Protein 6S0E (pdb70)

Foldseek 3Di:
DLFEEEEDEQFVVLLVCQPDLDDLVNLLCQLVLLFPFSHQEYAYEQAALAGLADDPLFHHLCVLPDLVDDLCHQLNVLDDSVVSVRSVSRNNSSVSCVVVVHGSLQSNCVSCVVSNHAYEYEYLLWAQPPVVRLSHSRHTVVLSVCQVQAQAPPDPPDSNRSTGALLDPVSLVSRVSVLLVCLVPHDGLEYEHECPSPLAHHHAPCLQVLLVSVLVSLQVSLVSVVVSCVVSVHHYAYEYEAEQACQQRSLSNHPVLSCLQVLSHQEYEHAFNEQFFALDGQLLVVCVSNPPSNRQYEYEGHFFHFAENPDPDGAGDDLQALLQSLLQNVLSPRSYYYYYQCRQDDSHHPPNVCSSVSRRASSDNVSSAQAKHKFKHHAGPGGRVVGDGDRPPWDKAAAPGKDKDKTWRADQADPDWKKWKWFWDPADDDQPQKQKAKLRHTWGWPAFDPDDPPDDPGTITITTYDSVSDDHTIIMIMMHGNHIIITRITMMIGRD/DLFEEEEDEQQVVLLVCFPDLDDLVNLLVQLVLLFPASAQEYAYEQAALAGLAPDPQFHHLCVQPPLVDDLCHQLNVQDDSVVSVSSVSRNNSSVSCVVVVHGSLQSNCVSCVVRNHQYEHEYLLWAQPPVVRLSHSRHTPVLSVCQVQAQADPDDPDSNSSTGALVDPVSLVSSVSVLLRCLVPHPGQEYEHECVSPLAHHHAPCLQVLLVSVLVSLQVSLVSVVVSCVVNVHHYFYEYEAAQACVQRSLRSHPPLSCQQVVSGQEYEHFFNEQAFALDGQLLVVCVSNPPSNHQYEYEGHFFHFAFNPAPDGAGDDLQALLQSLLQNVLSPHSYYYYDQCGQDDSHHPVSVCSSVSSRASGDNVRSAQAKHKFKHHAGPGGRVPGDGDRPPFDKAAAPGKDKDKTWRADQADPDWKKKKWFWDDADDDQVQKFKAKLRHTWGWDAFDPDDPVDGPTTITITTYDSVSTDHTIIMIMMHGNHIIITRIIMMIGHD

Radius of gyration: 30.63 Å; Cα contacts (8 Å, |Δi|>4): 2342; chains: 2; bounding box: 61×68×106 Å

B-factor: mean 22.43, std 7.05, range [0.51, 52.69]

Sequence (992 aa):
IPGISLNEDNSHYFYTRAGRRLSAEEVDSWVDQYAGTQVKELMLCPNCMRTSYASQVWDPIWRGYDPAGPDDQPLLASLPPEERVAARGWIHTAWQLHQDGIDIYARWIRRCRQRGISPWISMRMNDVHYVNDERCFLHSEFWRENPQLRRVPYRFAEWTDRAFDYGRAEVREHHLKLIRELAARYDFDGLELDWMRFGFHFRPGYEAEGAEILTAFTAEVRRLLDDWEKRRGHKIHLGARIPSRPATALGLGMDAVTWARRRGLVDMLVITPFWASAETDMPVEIWRQLLEGTGVTLAAGLEVLLRPYPDSPLFQTNSLETVRGAAASLLDRGAQRIYLFNYMDSQTAMEDLENYPTLLREIGSLETLAGKPRRHVLTFADTWAPGEPRAIPLPATCRPGEWRAFRLHTGPKPEPGEVIAALGIEGGAIGPETLEVRVNGELCAFLGLVDLSKPRPDFPVYGFSVPLAAMRRGYNLIEVTARQELRFGWAEFLIRPIPGISLNEDNSHYFYTRAGRRLSAEEEVDSWVDQYAGTQVKELMLCPNCMRTSYASQVWDPIWRGYDPAGPDDQPLLASLPPEERVAARGWIHTAWQLHQDGIDIYARWIRRCRQRGISPWISMRMNDVHYVNDERCFLHSEFWRENPQLRRVPYRFAEWTDRAFDYGRAEVREHHLKLIRELAARYDFDGLELDWMRFGFHFRPGYEAEGAEILTAFTAEVRRLLDDWEKRRGHKIHLGARIPSRPATALGLGMDAVTWARRGLVDMLVITPFWASAETDMPVEIWRQLLEGTGVTLAAGLEVLLRPYPDSPLFQTNSLETVRGAAASLLDRGAQRIYLFNYMDSQTAMEDLENYPTLLREIGSLETLAGKPRRHVLTFADTWAPGEPRAIPLPATCRPGEWRAFRLHTGPKPEPGEVIAALGIEGGAIGPETLEVRVNGELCAFLGLVDLSKPRPDFPVYGFSVPLAAMRRGYNLIEVTARQELRFGWAEFLIRP

Structure (mmCIF, N/CA/C/O backbone):
data_6S0E
#
_entry.id   6S0E
#
_cell.length_a   63.418
_cell.length_b   78.756
_cell.length_c   112.820
_cell.angle_alpha   90.000
_cell.angle_beta   94.960
_cell.angle_gamma   90.000
#
_symmetry.space_group_name_H-M   'P 1 21 1'
#
loop_
_entity.id
_entity.type
_entity.pdbx_description
1 polymer 'exosialidase from uncultured bacterium pG7'
2 non-polymer GLYCEROL
3 non-polymer 'ACETATE ION'
4 non-polymer 'TETRAETHYLENE GLYCOL'
5 non-polymer '2-DEOXY-2,3-DEHYDRO-N-ACETYL-NEURAMINIC ACID'
6 non-polymer 2-AMINO-2-HYDROXYMETHYL-PROPANE-1,3-DIOL
7 water water
#
loop_
_atom_site.group_PDB
_atom_site.id
_atom_site.type_symbol
_atom_site.label_atom_id
_atom_site.label_alt_id
_atom_site.label_comp_id
_atom_site.label_asym_id
_atom_site.label_entity_id
_atom_site.label_seq_id
_atom_site.pdbx_PDB_ins_code
_atom_site.Cartn_x
_atom_site.Cartn_y
_atom_site.Cartn_z
_atom_site.occupancy
_atom_site.B_iso_or_equiv
_atom_site.auth_seq_id
_atom_site.auth_comp_id
_atom_site.auth_asym_id
_atom_site.auth_atom_id
_atom_site.pdbx_PDB_model_num
ATOM 1 N N . ILE A 1 6 ? 29.015 -38.821 42.136 1.00 32.89 6 ILE A N 1
ATOM 2 C CA . ILE A 1 6 ? 27.587 -38.584 41.761 1.00 31.53 6 ILE A CA 1
ATOM 3 C C . ILE A 1 6 ? 27.172 -37.190 42.230 1.00 30.29 6 ILE A C 1
ATOM 4 O O . ILE A 1 6 ? 27.589 -36.729 43.283 1.00 31.41 6 ILE A O 1
ATOM 9 N N . PRO A 1 7 ? 26.334 -36.460 41.475 1.00 28.40 7 PRO A N 1
ATOM 10 C CA . PRO A 1 7 ? 25.840 -35.170 41.940 1.00 27.06 7 PRO A CA 1
ATOM 11 C C . PRO A 1 7 ? 25.244 -35.158 43.363 1.00 26.10 7 PRO A C 1
ATOM 12 O O . 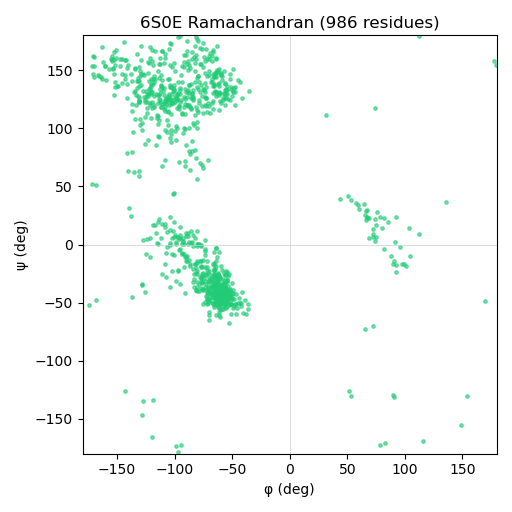PRO A 1 7 ? 25.558 -34.256 44.070 1.00 25.84 7 PRO A O 1
ATOM 16 N N . GLY A 1 8 ? 24.409 -36.139 43.728 1.00 25.81 8 GLY A N 1
ATOM 17 C CA . GLY A 1 8 ? 23.857 -36.330 45.087 1.00 25.15 8 GLY A CA 1
ATOM 18 C C . GLY A 1 8 ? 22.698 -35.384 45.404 1.00 23.58 8 GLY A C 1
ATOM 19 O O . GLY A 1 8 ? 22.235 -34.648 44.508 1.00 22.70 8 GLY A O 1
ATOM 20 N N . ILE A 1 9 ? 22.245 -35.383 46.657 1.00 22.96 9 ILE A N 1
ATOM 21 C CA . ILE A 1 9 ? 21.087 -34.572 47.119 1.00 21.62 9 ILE A CA 1
ATOM 22 C C . ILE A 1 9 ? 21.556 -33.554 48.170 1.00 21.69 9 ILE A C 1
ATOM 23 O O . ILE A 1 9 ? 22.504 -33.827 49.002 1.00 22.95 9 ILE A O 1
ATOM 28 N N . SER A 1 10 ? 20.964 -32.368 48.104 1.00 20.78 10 SER A N 1
ATOM 29 C CA . SER A 1 10 ? 20.919 -31.364 49.188 1.00 20.33 10 SER A CA 1
ATOM 30 C C . SER A 1 10 ? 19.486 -31.385 49.725 1.00 19.41 10 SER A C 1
ATOM 31 O O . SER A 1 10 ? 18.551 -31.276 48.914 1.00 18.83 10 SER A O 1
ATOM 34 N N . LEU A 1 11 ? 19.282 -31.578 51.027 1.00 19.29 11 LEU A N 1
ATOM 35 C CA . LEU A 1 11 ? 17.897 -31.673 51.559 1.00 18.66 11 LEU A CA 1
ATOM 36 C C . LEU A 1 11 ? 17.696 -30.611 52.634 1.00 17.64 11 LEU A C 1
ATOM 37 O O . LEU A 1 11 ? 18.537 -30.553 53.510 1.00 18.73 11 LEU A O 1
ATOM 42 N N . ASN A 1 12 ? 16.640 -29.802 52.506 1.00 16.26 12 ASN A N 1
ATOM 43 C CA . ASN A 1 12 ? 16.283 -28.659 53.380 1.00 15.57 12 ASN A CA 1
ATOM 44 C C . ASN A 1 12 ? 15.262 -29.113 54.431 1.00 15.34 12 ASN A C 1
ATOM 45 O O . ASN A 1 12 ? 14.156 -29.499 54.056 1.00 15.88 12 ASN A O 1
ATOM 50 N N . GLU A 1 13 ? 15.645 -29.053 55.707 1.00 15.13 13 GLU A N 1
ATOM 51 C CA . GLU A 1 13 ? 14.751 -29.137 56.881 1.00 14.61 13 GLU A CA 1
ATOM 52 C C . GLU A 1 13 ? 14.310 -27.705 57.267 1.00 13.78 13 GLU A C 1
ATOM 53 O O . GLU A 1 13 ? 15.181 -26.957 57.697 1.00 13.64 13 GLU A O 1
ATOM 59 N N . ASP A 1 14 ? 13.000 -27.420 57.261 1.00 12.86 14 ASP A N 1
ATOM 60 C CA . ASP A 1 14 ? 12.421 -26.088 57.561 1.00 12.66 14 ASP A CA 1
ATOM 61 C C . ASP A 1 14 ? 12.440 -25.774 59.082 1.00 12.66 14 ASP A C 1
ATOM 62 O O . ASP A 1 14 ? 12.846 -26.605 59.881 1.00 13.18 14 ASP A O 1
ATOM 67 N N . ASN A 1 15 ? 12.075 -24.549 59.418 1.00 12.29 15 ASN A N 1
ATOM 68 C CA . ASN A 1 15 ? 12.265 -23.876 60.741 1.00 12.39 15 ASN A CA 1
ATOM 69 C C . ASN A 1 15 ? 11.276 -24.402 61.781 1.00 12.55 15 ASN A C 1
ATOM 70 O O . ASN A 1 15 ? 11.440 -24.038 62.955 1.00 12.74 15 ASN A O 1
ATOM 75 N N . SER A 1 16 ? 10.232 -25.140 61.366 1.00 12.34 16 SER A N 1
ATOM 76 C CA . SER A 1 16 ? 9.002 -25.414 62.158 1.00 12.61 16 SER A CA 1
ATOM 77 C C . SER A 1 16 ? 8.633 -26.913 62.253 1.00 12.86 16 SER A C 1
ATOM 78 O O . SER A 1 16 ? 8.114 -27.314 63.312 1.00 13.12 16 SER A O 1
ATOM 81 N N . HIS A 1 17 ? 8.881 -27.685 61.192 1.00 12.55 17 HIS A N 1
ATOM 82 C CA . HIS A 1 17 ? 8.458 -29.098 60.964 1.00 13.16 17 HIS A CA 1
ATOM 83 C C . HIS A 1 17 ? 8.766 -30.039 62.131 1.00 13.96 17 HIS A C 1
ATOM 84 O O . HIS A 1 17 ? 7.878 -30.830 62.520 1.00 14.00 17 HIS A O 1
ATOM 91 N N . TYR A 1 18 ? 10.027 -30.074 62.555 1.00 14.65 18 TYR A N 1
ATOM 92 C CA . TYR A 1 18 ? 10.500 -31.030 63.587 1.00 15.51 18 TYR A CA 1
ATOM 93 C C . TYR A 1 18 ? 9.741 -30.764 64.907 1.00 16.14 18 TYR A C 1
ATOM 94 O O . TYR A 1 18 ? 9.217 -31.694 65.562 1.00 16.77 18 TYR A O 1
ATOM 103 N N . PHE A 1 19 ? 9.568 -29.491 65.244 1.00 16.00 19 PHE A N 1
ATOM 104 C CA . PHE A 1 19 ? 8.901 -29.015 66.490 1.00 16.77 19 PHE A CA 1
ATOM 105 C C . PHE A 1 19 ? 7.398 -29.297 66.402 1.00 17.17 19 PHE A C 1
ATOM 106 O O . PHE A 1 19 ? 6.848 -29.784 67.395 1.00 17.93 19 PHE A O 1
ATOM 114 N N . TYR A 1 20 ? 6.762 -29.084 65.247 1.00 16.90 20 TYR A N 1
ATOM 115 C CA . TYR A 1 20 ? 5.347 -29.484 65.031 1.00 17.63 20 TYR A CA 1
ATOM 116 C C . TYR A 1 20 ? 5.150 -31.004 65.208 1.00 18.37 20 TYR A C 1
ATOM 117 O O . TYR A 1 20 ? 4.292 -31.451 66.022 1.00 19.79 20 TYR A O 1
ATOM 126 N N . THR A 1 21 ? 5.989 -31.803 64.564 1.00 18.42 21 THR A N 1
ATOM 127 C CA . THR A 1 21 ? 5.708 -33.245 64.348 1.00 18.77 21 THR A CA 1
ATOM 128 C C . THR A 1 21 ? 6.053 -34.043 65.599 1.00 19.80 21 THR A C 1
ATOM 129 O O . THR A 1 21 ? 5.380 -35.066 65.805 1.00 20.48 21 THR A O 1
ATOM 133 N N . ARG A 1 22 ? 7.061 -33.629 66.367 1.00 19.74 22 ARG A N 1
ATOM 134 C CA . ARG A 1 22 ? 7.494 -34.328 67.612 1.00 20.67 22 ARG A CA 1
ATOM 135 C C . ARG A 1 22 ? 6.834 -33.679 68.840 1.00 20.95 22 ARG A C 1
ATOM 136 O O . ARG A 1 22 ? 7.183 -34.105 69.977 1.00 21.34 22 ARG A O 1
ATOM 144 N N . ALA A 1 23 ? 5.911 -32.714 68.659 1.00 20.47 23 ALA A N 1
ATOM 145 C CA . ALA A 1 23 ? 5.175 -32.077 69.775 1.00 21.11 23 ALA A CA 1
ATOM 146 C C . ALA A 1 23 ? 4.592 -33.150 70.709 1.00 22.66 23 ALA A C 1
ATOM 147 O O . ALA A 1 23 ? 3.976 -34.100 70.209 1.00 22.72 23 ALA A O 1
ATOM 149 N N . GLY A 1 24 ? 4.814 -32.994 72.017 1.00 23.69 24 GLY A N 1
ATOM 150 C CA . GLY A 1 24 ? 4.193 -33.822 73.060 1.00 26.07 24 GLY A CA 1
ATOM 151 C C . GLY A 1 24 ? 5.087 -34.948 73.523 1.00 28.03 24 GLY A C 1
ATOM 152 O O . GLY A 1 24 ? 4.795 -35.566 74.550 1.00 28.71 24 GLY A O 1
ATOM 153 N N . ARG A 1 25 ? 6.104 -35.255 72.742 1.00 29.74 25 ARG A N 1
ATOM 154 C CA . ARG A 1 25 ? 7.255 -36.064 73.175 1.00 32.54 25 ARG A CA 1
ATOM 155 C C . ARG A 1 25 ? 8.117 -35.087 73.974 1.00 32.66 25 ARG A C 1
ATOM 156 O O . ARG A 1 25 ? 8.135 -33.864 73.615 1.00 33.59 25 ARG A O 1
ATOM 164 N N . ARG A 1 26 ? 8.682 -35.556 75.077 1.00 33.11 26 ARG A N 1
ATOM 165 C CA . ARG A 1 26 ? 9.792 -34.892 75.810 1.00 33.18 26 ARG A CA 1
ATOM 166 C C . ARG A 1 26 ? 11.063 -35.408 75.133 1.00 32.64 26 ARG A C 1
ATOM 167 O O . ARG A 1 26 ? 11.340 -36.588 75.260 1.00 33.70 26 ARG A O 1
ATOM 175 N N . LEU A 1 27 ? 11.668 -34.621 74.246 1.00 30.88 27 LEU A N 1
ATOM 176 C CA . LEU A 1 27 ? 12.782 -35.106 73.397 1.00 30.08 27 LEU A CA 1
ATOM 177 C C . LEU A 1 27 ? 14.061 -35.141 74.235 1.00 30.05 27 LEU A C 1
ATOM 178 O O . LEU A 1 27 ? 14.324 -34.154 74.931 1.00 29.75 27 LEU A O 1
ATOM 183 N N . SER A 1 28 ? 14.777 -36.265 74.174 1.00 29.83 28 SER A N 1
ATOM 184 C CA . SER A 1 28 ? 16.142 -36.450 74.709 1.00 30.21 28 SER A CA 1
ATOM 185 C C . SER A 1 28 ? 17.138 -36.052 73.633 1.00 29.63 28 SER A C 1
ATOM 186 O O . SER A 1 28 ? 16.773 -36.073 72.412 1.00 27.68 28 SER A O 1
ATOM 189 N N . ALA A 1 29 ? 18.357 -35.727 74.063 1.00 29.96 29 ALA A N 1
ATOM 190 C CA . ALA A 1 29 ? 19.532 -35.542 73.184 1.00 30.47 29 ALA A CA 1
ATOM 191 C C . ALA A 1 29 ? 19.614 -36.708 72.177 1.00 31.19 29 ALA A C 1
ATOM 192 O O . ALA A 1 29 ? 19.830 -36.455 70.988 1.00 30.74 29 ALA A O 1
ATOM 194 N N . GLU A 1 30 ? 19.385 -37.952 72.595 1.00 32.43 30 GLU A N 1
ATOM 195 C CA . GLU A 1 30 ? 19.518 -39.120 71.677 1.00 33.57 30 GLU A CA 1
ATOM 196 C C . GLU A 1 30 ? 18.463 -39.081 70.560 1.00 32.50 30 GLU A C 1
ATOM 197 O O . GLU A 1 30 ? 18.840 -39.306 69.378 1.00 31.31 30 GLU A O 1
ATOM 203 N N . GLU A 1 31 ? 17.191 -38.807 70.889 1.00 32.45 31 GLU A N 1
ATOM 204 C CA . GLU A 1 31 ? 16.138 -38.773 69.836 1.00 31.62 31 GLU A CA 1
ATOM 205 C C . GLU A 1 31 ? 16.460 -37.626 68.874 1.00 29.31 31 GLU A C 1
ATOM 206 O O . GLU A 1 31 ? 16.495 -37.887 67.658 1.00 28.43 31 GLU A O 1
ATOM 212 N N . VAL A 1 32 ? 16.718 -36.431 69.400 1.00 28.11 32 VAL A N 1
ATOM 213 C CA . VAL A 1 32 ? 17.115 -35.248 68.587 1.00 27.04 32 VAL A CA 1
ATOM 214 C C . VAL A 1 32 ? 18.178 -35.698 67.592 1.00 27.28 32 VAL A C 1
ATOM 215 O O . VAL A 1 32 ? 17.952 -35.465 66.406 1.00 27.25 32 VAL A O 1
ATOM 219 N N . ASP A 1 33 ? 19.278 -36.319 68.049 1.00 28.38 33 ASP A N 1
ATOM 220 C CA . ASP A 1 33 ? 20.371 -36.816 67.160 1.00 28.64 33 ASP A CA 1
ATOM 221 C C . ASP A 1 33 ? 19.790 -37.809 66.135 1.00 28.42 33 ASP A C 1
ATOM 222 O O . ASP A 1 33 ? 20.261 -37.779 64.958 1.00 28.20 33 ASP A O 1
ATOM 227 N N . SER A 1 34 ? 18.822 -38.665 66.507 1.00 28.48 34 SER A N 1
ATOM 228 C CA . SER A 1 34 ? 18.350 -39.771 65.605 1.00 28.60 34 SER A CA 1
ATOM 229 C C . SER A 1 34 ? 17.643 -39.241 64.334 1.00 27.33 34 SER A C 1
ATOM 230 O O . SER A 1 34 ? 17.500 -40.025 63.366 1.00 27.33 34 SER A O 1
ATOM 233 N N . TRP A 1 35 ? 17.234 -37.962 64.304 1.00 25.36 35 TRP A N 1
ATOM 234 C CA . TRP A 1 35 ? 16.531 -37.356 63.154 1.00 23.73 35 TRP A CA 1
ATOM 235 C C . TRP A 1 35 ? 17.482 -37.370 61.950 1.00 23.81 35 TRP A C 1
ATOM 236 O O . TRP A 1 35 ? 17.002 -37.541 60.848 1.00 23.01 35 TRP A O 1
ATOM 247 N N . VAL A 1 36 ? 18.793 -37.236 62.183 1.00 24.63 36 VAL A N 1
ATOM 248 C CA . VAL A 1 36 ? 19.838 -37.181 61.119 1.00 24.80 36 VAL A CA 1
ATOM 249 C C . VAL A 1 36 ? 19.959 -38.562 60.481 1.00 25.49 36 VAL A C 1
ATOM 250 O O . VAL A 1 36 ? 20.033 -38.675 59.225 1.00 25.36 36 VAL A O 1
ATOM 254 N N . ASP A 1 37 ? 19.941 -39.579 61.325 1.00 26.85 37 ASP A N 1
ATOM 255 C CA . ASP A 1 37 ? 20.264 -40.983 60.963 1.00 28.03 37 ASP A CA 1
ATOM 256 C C . ASP A 1 37 ? 19.414 -41.456 59.761 1.00 28.30 37 ASP A C 1
ATOM 257 O O . ASP A 1 37 ? 19.946 -42.213 58.933 1.00 29.39 37 ASP A O 1
ATOM 262 N N . GLN A 1 38 ? 18.147 -41.053 59.618 1.00 27.40 38 GLN A N 1
ATOM 263 C CA . GLN A 1 38 ? 17.321 -41.581 58.515 1.00 27.20 38 GLN A CA 1
ATOM 264 C C . GLN A 1 38 ? 18.004 -41.195 57.199 1.00 26.76 38 GLN A C 1
ATOM 265 O O . GLN A 1 38 ? 17.812 -41.916 56.220 1.00 27.49 38 GLN A O 1
ATOM 271 N N . TYR A 1 39 ? 18.764 -40.089 57.175 1.00 25.64 39 TYR A N 1
ATOM 272 C CA . TYR A 1 39 ? 19.394 -39.547 55.946 1.00 24.50 39 TYR A CA 1
ATOM 273 C C . TYR A 1 39 ? 20.765 -40.168 55.742 1.00 25.59 39 TYR A C 1
ATOM 274 O O . TYR A 1 39 ? 21.283 -39.919 54.635 1.00 25.43 39 TYR A O 1
ATOM 283 N N . ALA A 1 40 ? 21.327 -40.834 56.768 1.00 26.04 40 ALA A N 1
ATOM 284 C CA . ALA A 1 40 ? 22.605 -41.586 56.694 1.00 27.26 40 ALA A CA 1
ATOM 285 C C . ALA A 1 40 ? 22.474 -42.690 55.648 1.00 27.81 40 ALA A C 1
ATOM 286 O O . ALA A 1 40 ? 21.404 -43.311 55.575 1.00 27.45 40 ALA A O 1
ATOM 288 N N . GLY A 1 41 ? 23.568 -42.974 54.953 1.00 28.57 41 GLY A N 1
ATOM 289 C CA . GLY A 1 41 ? 23.616 -43.995 53.894 1.00 29.41 41 GLY A CA 1
ATOM 290 C C . GLY A 1 41 ? 22.813 -43.603 52.659 1.00 28.21 41 GLY A C 1
ATOM 291 O O . GLY A 1 41 ? 22.677 -44.457 51.800 1.00 28.70 41 GLY A O 1
ATOM 292 N N . THR A 1 42 ? 22.249 -42.387 52.565 1.00 26.76 42 THR A N 1
ATOM 293 C CA . THR A 1 42 ? 21.524 -42.000 51.333 1.00 25.63 42 THR A CA 1
ATOM 294 C C . THR A 1 42 ? 22.482 -41.253 50.416 1.00 25.22 42 THR A C 1
ATOM 295 O O . THR A 1 42 ? 23.705 -41.280 50.682 1.00 25.72 42 THR A O 1
ATOM 299 N N . GLN A 1 43 ? 21.948 -40.699 49.325 1.00 23.94 43 GLN A N 1
ATOM 300 C CA . GLN A 1 43 ? 22.755 -39.842 48.428 1.00 23.81 43 GLN A CA 1
ATOM 301 C C . GLN A 1 43 ? 22.701 -38.416 48.947 1.00 22.74 43 GLN A C 1
ATOM 302 O O . GLN A 1 43 ? 23.211 -37.569 48.263 1.00 22.71 43 GLN A O 1
ATOM 308 N N . VAL A 1 44 ? 22.032 -38.152 50.068 1.00 22.27 44 VAL A N 1
ATOM 309 C CA . VAL A 1 44 ? 22.024 -36.785 50.680 1.00 21.70 44 VAL A CA 1
ATOM 310 C C . VAL A 1 44 ? 23.472 -36.423 51.054 1.00 22.61 44 VAL A C 1
ATOM 311 O O . VAL A 1 44 ? 24.020 -37.130 51.938 1.00 24.15 44 VAL A O 1
ATOM 315 N N . LYS A 1 45 ? 24.078 -35.392 50.450 1.00 22.00 45 LYS A N 1
ATOM 316 C CA . LYS A 1 45 ? 25.445 -34.877 50.795 1.00 22.81 45 LYS A CA 1
ATOM 317 C C . LYS A 1 45 ? 25.388 -33.699 51.783 1.00 22.21 45 LYS A C 1
ATOM 318 O O . LYS A 1 45 ? 26.322 -33.561 52.555 1.00 23.20 45 LYS A O 1
ATOM 324 N N . GLU A 1 46 ? 24.375 -32.836 51.736 1.00 20.83 46 GLU A N 1
ATOM 325 C CA . GLU A 1 46 ? 24.231 -31.765 52.755 1.00 20.53 46 GLU A CA 1
ATOM 326 C C . GLU A 1 46 ? 22.823 -31.754 53.336 1.00 20.00 46 GLU A C 1
ATOM 327 O O . GLU A 1 46 ? 21.855 -31.842 52.543 1.00 19.32 46 GLU A O 1
ATOM 333 N N . LEU A 1 47 ? 22.682 -31.587 54.656 1.00 19.95 47 LEU A N 1
ATOM 334 C CA . LEU A 1 47 ? 21.373 -31.164 55.201 1.00 19.74 47 LEU A CA 1
ATOM 335 C C . LEU A 1 47 ? 21.408 -29.645 55.371 1.00 19.24 47 LEU A C 1
ATOM 336 O O . LEU A 1 47 ? 22.437 -29.116 55.732 1.00 19.82 47 LEU A O 1
ATOM 341 N N . MET A 1 48 ? 20.370 -28.952 54.926 1.00 19.17 48 MET A N 1
ATOM 342 C CA . MET A 1 48 ? 20.286 -27.473 55.023 1.00 19.13 48 MET A CA 1
ATOM 343 C C . MET A 1 48 ? 19.276 -27.246 56.139 1.00 18.41 48 MET A C 1
ATOM 344 O O . MET A 1 48 ? 18.064 -27.504 55.943 1.00 17.28 48 MET A O 1
ATOM 349 N N . LEU A 1 49 ? 19.805 -26.900 57.303 1.00 18.63 49 LEU A N 1
ATOM 350 C CA . LEU A 1 49 ? 19.038 -26.800 58.555 1.00 18.34 49 LEU A CA 1
ATOM 351 C C . LEU A 1 49 ? 18.600 -25.353 58.707 1.00 16.83 49 LEU A C 1
ATOM 352 O O . LEU A 1 49 ? 19.492 -24.506 58.813 1.00 16.44 49 LEU A O 1
ATOM 357 N N . CYS A 1 50 ? 17.293 -25.095 58.623 1.00 15.79 50 CYS A N 1
ATOM 358 C CA . CYS A 1 50 ? 16.701 -23.735 58.679 1.00 15.20 50 CYS A CA 1
ATOM 359 C C . CYS A 1 50 ? 16.260 -23.452 60.111 1.00 15.51 50 CYS A C 1
ATOM 360 O O . CYS A 1 50 ? 15.466 -24.205 60.678 1.00 15.47 50 CYS A O 1
ATOM 363 N N . PRO A 1 51 ? 16.828 -22.402 60.747 1.00 15.46 51 PRO A N 1
ATOM 364 C CA . PRO A 1 51 ? 16.513 -22.106 62.146 1.00 15.62 51 PRO A CA 1
ATOM 365 C C . PRO A 1 51 ? 15.568 -20.908 62.328 1.00 14.78 51 PRO A C 1
ATOM 366 O O . PRO A 1 51 ? 15.418 -20.475 63.421 1.00 14.76 51 PRO A O 1
ATOM 370 N N . ASN A 1 52 ? 14.933 -20.408 61.279 1.00 13.69 52 ASN A N 1
ATOM 371 C CA . ASN A 1 52 ? 14.223 -19.131 61.448 1.00 13.76 52 ASN A CA 1
ATOM 372 C C . ASN A 1 52 ? 13.104 -18.934 60.417 1.00 13.29 52 ASN A C 1
ATOM 373 O O . ASN A 1 52 ? 13.232 -19.403 59.270 1.00 12.36 52 ASN A O 1
ATOM 378 N N . CYS A 1 53 ? 12.096 -18.188 60.848 1.00 13.22 53 CYS A N 1
ATOM 379 C CA . CYS A 1 53 ? 11.165 -17.407 60.020 1.00 13.36 53 CYS A CA 1
ATOM 380 C C . CYS A 1 53 ? 11.422 -15.967 60.513 1.00 13.70 53 CYS A C 1
ATOM 381 O O . CYS A 1 53 ? 12.646 -15.656 60.722 1.00 14.09 53 CYS A O 1
ATOM 384 N N . MET A 1 54 ? 10.417 -15.130 60.793 1.00 13.99 54 MET A N 1
ATOM 385 C CA . MET A 1 54 ? 10.713 -13.786 61.369 1.00 14.43 54 MET A CA 1
ATOM 386 C C . MET A 1 54 ? 11.322 -14.000 62.785 1.00 14.95 54 MET A C 1
ATOM 387 O O . MET A 1 54 ? 11.996 -13.066 63.318 1.00 15.44 54 MET A O 1
ATOM 392 N N . ARG A 1 55 ? 11.066 -15.172 63.371 1.00 14.35 55 ARG A N 1
ATOM 393 C CA . ARG A 1 55 ? 11.521 -15.564 64.719 1.00 15.15 55 ARG A CA 1
ATOM 394 C C . ARG A 1 55 ? 12.422 -16.805 64.616 1.00 15.14 55 ARG A C 1
ATOM 395 O O . ARG A 1 55 ? 12.226 -17.648 63.680 1.00 14.88 55 ARG A O 1
ATOM 403 N N . THR A 1 56 ? 13.327 -17.005 65.586 1.00 15.26 56 THR A N 1
ATOM 404 C CA . THR A 1 56 ? 14.185 -18.211 65.614 1.00 15.35 56 THR A CA 1
ATOM 405 C C . THR A 1 56 ? 13.487 -19.340 66.382 1.00 15.37 56 THR A C 1
ATOM 406 O O . THR A 1 56 ? 12.683 -19.049 67.277 1.00 15.47 56 THR A O 1
ATOM 410 N N . SER A 1 57 ? 13.778 -20.593 66.007 1.00 15.22 57 SER A N 1
ATOM 411 C CA . SER A 1 57 ? 13.354 -21.823 66.719 1.00 15.41 57 SER A CA 1
ATOM 412 C C . SER A 1 57 ? 14.411 -22.195 67.789 1.00 16.06 57 SER A C 1
ATOM 413 O O . SER A 1 57 ? 14.150 -23.041 68.597 1.00 15.79 57 SER A O 1
ATOM 416 N N . TYR A 1 58 ? 15.573 -21.546 67.806 1.00 16.48 58 TYR A N 1
ATOM 417 C CA . TYR A 1 58 ? 16.554 -21.717 68.909 1.00 17.76 58 TYR A CA 1
ATOM 418 C C . TYR A 1 58 ? 16.517 -20.492 69.846 1.00 18.26 58 TYR A C 1
ATOM 419 O O . TYR A 1 58 ? 15.795 -19.523 69.584 1.00 17.41 58 TYR A O 1
ATOM 428 N N . ALA A 1 59 ? 17.252 -20.554 70.964 1.00 19.31 59 ALA A N 1
ATOM 429 C CA . ALA A 1 59 ? 17.270 -19.471 71.973 1.00 19.96 59 ALA A CA 1
ATOM 430 C C . ALA A 1 59 ? 18.220 -18.337 71.539 1.00 20.15 59 ALA A C 1
ATOM 431 O O . ALA A 1 59 ? 19.369 -18.263 72.083 1.00 20.01 59 ALA A O 1
ATOM 433 N N . SER A 1 60 ? 17.799 -17.527 70.554 1.00 19.86 60 SER A N 1
ATOM 434 C CA . SER A 1 60 ? 18.588 -16.378 70.026 1.00 20.15 60 SER A CA 1
ATOM 435 C C . SER A 1 60 ? 18.628 -15.266 71.086 1.00 21.42 60 SER A C 1
ATOM 436 O O . SER A 1 60 ? 17.637 -15.138 71.824 1.00 20.88 60 SER A O 1
ATOM 439 N N . GLN A 1 61 ? 19.712 -14.473 71.124 1.00 23.07 61 GLN A N 1
ATOM 440 C CA . GLN A 1 61 ? 19.823 -13.282 72.018 1.00 24.92 61 GLN A CA 1
ATOM 441 C C . GLN A 1 61 ? 19.725 -11.948 71.255 1.00 24.41 61 GLN A C 1
ATOM 442 O O . GLN A 1 61 ? 19.733 -10.890 71.961 1.00 25.64 61 GLN A O 1
ATOM 448 N N . VAL A 1 62 ? 19.711 -11.980 69.908 1.00 23.02 62 VAL A N 1
ATOM 449 C CA . VAL A 1 62 ? 19.602 -10.799 68.984 1.00 22.38 62 VAL A CA 1
ATOM 450 C C . VAL A 1 62 ? 18.209 -10.755 68.336 1.00 21.11 62 VAL A C 1
ATOM 451 O O . VAL A 1 62 ? 17.751 -9.679 67.948 1.00 20.81 62 VAL A O 1
ATOM 455 N N . TRP A 1 63 ? 17.555 -11.900 68.167 1.00 20.40 63 TRP A N 1
ATOM 456 C CA . TRP A 1 63 ? 16.225 -11.980 67.512 1.00 19.13 63 TRP A CA 1
ATOM 457 C C . TRP A 1 63 ? 15.197 -12.588 68.454 1.00 18.91 63 TRP A C 1
ATOM 458 O O . TRP A 1 63 ? 15.611 -13.105 69.514 1.00 19.23 63 TRP A O 1
ATOM 469 N N . ASP A 1 64 ? 13.912 -12.548 68.089 1.00 17.81 64 ASP A N 1
ATOM 470 C CA . ASP A 1 64 ? 12.844 -13.149 68.930 1.00 17.65 64 ASP A CA 1
ATOM 471 C C . ASP A 1 64 ? 12.813 -14.666 68.740 1.00 16.94 64 ASP A C 1
ATOM 472 O O . ASP A 1 64 ? 12.727 -15.163 67.620 1.00 16.16 64 ASP A O 1
ATOM 477 N N . PRO A 1 65 ? 12.975 -15.469 69.819 1.00 17.16 65 PRO A N 1
ATOM 478 C CA . PRO A 1 65 ? 12.658 -16.894 69.733 1.00 16.66 65 PRO A CA 1
ATOM 479 C C . PRO A 1 65 ? 11.146 -17.011 69.475 1.00 16.17 65 PRO A C 1
ATOM 480 O O . PRO A 1 65 ? 10.367 -16.047 69.649 1.00 15.74 65 PRO A O 1
ATOM 484 N N . ILE A 1 66 ? 10.757 -18.183 68.973 1.00 15.84 66 ILE A N 1
ATOM 485 C CA . ILE A 1 66 ? 9.363 -18.446 68.551 1.00 15.38 66 ILE A CA 1
ATOM 486 C C . ILE A 1 66 ? 8.492 -18.314 69.801 1.00 15.94 66 ILE A C 1
ATOM 487 O O . ILE A 1 66 ? 7.322 -17.991 69.672 1.00 16.17 66 ILE A O 1
ATOM 492 N N . TRP A 1 67 ? 9.061 -18.516 70.987 1.00 16.81 67 TRP A N 1
ATOM 493 C CA . TRP A 1 67 ? 8.330 -18.566 72.285 1.00 17.73 67 TRP A CA 1
ATOM 494 C C . TRP A 1 67 ? 8.334 -17.223 73.000 1.00 18.32 67 TRP A C 1
ATOM 495 O O . TRP A 1 67 ? 7.851 -17.182 74.154 1.00 19.67 67 TRP A O 1
ATOM 506 N N . ARG A 1 68 ? 8.805 -16.139 72.380 1.00 18.38 68 ARG A N 1
ATOM 507 C CA . ARG A 1 68 ? 8.761 -14.817 73.049 1.00 19.04 68 ARG A CA 1
ATOM 508 C C . ARG A 1 68 ? 7.285 -14.498 73.318 1.00 19.37 68 ARG A C 1
ATOM 509 O O . ARG A 1 68 ? 6.533 -14.564 72.388 1.00 19.20 68 ARG A O 1
ATOM 517 N N . GLY A 1 69 ? 6.900 -14.245 74.564 1.00 20.28 69 GLY A N 1
ATOM 518 C CA . GLY A 1 69 ? 5.520 -13.890 74.965 1.00 21.02 69 GLY A CA 1
ATOM 519 C C . GLY A 1 69 ? 4.692 -15.113 75.330 1.00 21.11 69 GLY A C 1
ATOM 520 O O . GLY A 1 69 ? 3.493 -14.956 75.666 1.00 22.47 69 GLY A O 1
ATOM 521 N N . TYR A 1 70 ? 5.305 -16.296 75.294 1.00 21.05 70 TYR A N 1
ATOM 522 C CA . TYR A 1 70 ? 4.644 -17.605 75.550 1.00 21.42 70 TYR A CA 1
ATOM 523 C C . TYR A 1 70 ? 4.486 -17.843 77.060 1.00 22.57 70 TYR A C 1
ATOM 524 O O . TYR A 1 70 ? 5.487 -17.609 77.793 1.00 22.67 70 TYR A O 1
ATOM 533 N N . ASP A 1 71 ? 3.298 -18.285 77.497 1.00 23.26 71 ASP A N 1
ATOM 534 C CA . ASP A 1 71 ? 3.029 -18.739 78.891 1.00 24.82 71 ASP A CA 1
ATOM 535 C C . ASP A 1 71 ? 2.973 -20.283 78.930 1.00 24.96 71 ASP A C 1
ATOM 536 O O . ASP A 1 71 ? 1.889 -20.885 78.779 1.00 25.37 71 ASP A O 1
ATOM 541 N N . PRO A 1 72 ? 4.129 -20.967 79.132 1.00 25.05 72 PRO A N 1
ATOM 542 C CA . PRO A 1 72 ? 4.191 -22.435 79.043 1.00 25.12 72 PRO A CA 1
ATOM 543 C C . PRO A 1 72 ? 3.144 -23.231 79.847 1.00 26.05 72 PRO A C 1
ATOM 544 O O . PRO A 1 72 ? 2.794 -24.325 79.425 1.00 25.52 72 PRO A O 1
ATOM 548 N N . ALA A 1 73 ? 2.735 -22.706 81.009 1.00 26.68 73 ALA A N 1
ATOM 549 C CA . ALA A 1 73 ? 1.778 -23.325 81.952 1.00 27.87 73 ALA A CA 1
ATOM 550 C C . ALA A 1 73 ? 0.342 -22.885 81.638 1.00 28.28 73 ALA A C 1
ATOM 551 O O . ALA A 1 73 ? -0.593 -23.360 82.333 1.00 28.72 73 ALA A O 1
ATOM 553 N N . GLY A 1 74 ? 0.182 -21.883 80.768 1.00 27.65 74 GLY A N 1
ATOM 554 C CA . GLY A 1 74 ? -1.102 -21.195 80.563 1.00 28.07 74 GLY A CA 1
ATOM 555 C C . GLY A 1 74 ? -2.011 -22.009 79.648 1.00 28.21 74 GLY A C 1
ATOM 556 O O . GLY A 1 74 ? -1.593 -23.042 79.112 1.00 27.99 74 GLY A O 1
ATOM 557 N N . PRO A 1 75 ? -3.255 -21.525 79.423 1.00 29.03 75 PRO A N 1
ATOM 558 C CA . PRO A 1 75 ? -4.182 -22.161 78.491 1.00 29.37 75 PRO A CA 1
ATOM 559 C C . PRO A 1 75 ? -3.813 -21.796 77.036 1.00 28.21 75 PRO A C 1
ATOM 560 O O . PRO A 1 75 ? -2.955 -20.886 76.828 1.00 26.77 75 PRO A O 1
ATOM 564 N N . ASP A 1 76 ? -4.435 -22.491 76.070 1.00 28.14 76 ASP A N 1
ATOM 565 C CA . ASP A 1 76 ? -4.220 -22.217 74.621 1.00 27.47 76 ASP A CA 1
ATOM 566 C C . ASP A 1 76 ? -4.644 -20.765 74.326 1.00 28.00 76 ASP A C 1
ATOM 567 O O . ASP A 1 76 ? -3.939 -20.100 73.556 1.00 28.10 76 ASP A O 1
ATOM 572 N N . ASP A 1 77 ? -5.768 -20.335 74.906 1.00 30.15 77 ASP A N 1
ATOM 573 C CA . ASP A 1 77 ? -6.371 -18.974 74.912 1.00 31.35 77 ASP A CA 1
ATOM 574 C C . ASP A 1 77 ? -5.500 -18.059 75.783 1.00 30.56 77 ASP A C 1
ATOM 575 O O . ASP A 1 77 ? -5.906 -17.732 76.936 1.00 31.19 77 ASP A O 1
ATOM 580 N N . GLN A 1 78 ? -4.335 -17.700 75.256 1.00 28.48 78 GLN A N 1
ATOM 581 C CA . GLN A 1 78 ? -3.335 -16.793 75.868 1.00 27.94 78 GLN A CA 1
ATOM 582 C C . GLN A 1 78 ? -2.948 -15.765 74.795 1.00 26.98 78 GLN A C 1
ATOM 583 O O . GLN A 1 78 ? -3.036 -16.080 73.609 1.00 26.75 78 GLN A O 1
ATOM 589 N N . PRO A 1 79 ? -2.516 -14.534 75.173 1.00 26.71 79 PRO A N 1
ATOM 590 C CA . PRO A 1 79 ? -2.187 -13.464 74.217 1.00 25.67 79 PRO A CA 1
ATOM 591 C C . PRO A 1 79 ? -1.400 -13.863 72.952 1.00 23.79 79 PRO A C 1
ATOM 592 O O . PRO A 1 79 ? -1.870 -13.558 71.849 1.00 22.71 79 PRO A O 1
ATOM 596 N N . LEU A 1 80 ? -0.255 -14.551 73.114 1.00 22.40 80 LEU A N 1
ATOM 597 C CA . LEU A 1 80 ? 0.641 -14.927 71.984 1.00 21.21 80 LEU A CA 1
ATOM 598 C C . LEU A 1 80 ? -0.112 -15.771 70.954 1.00 20.13 80 LEU A C 1
ATOM 599 O O . LEU A 1 80 ? 0.147 -15.588 69.794 1.00 18.78 80 LEU A O 1
ATOM 604 N N . LEU A 1 81 ? -1.069 -16.591 71.394 1.00 20.69 81 LEU A N 1
ATOM 605 C CA . LEU A 1 81 ? -1.916 -17.466 70.546 1.00 20.99 81 LEU A CA 1
ATOM 606 C C . LEU A 1 81 ? -3.350 -16.927 70.358 1.00 21.95 81 LEU A C 1
ATOM 607 O O . LEU A 1 81 ? -4.116 -17.574 69.634 1.00 22.27 81 LEU A O 1
ATOM 612 N N . ALA A 1 82 ? -3.730 -15.781 70.932 1.00 23.09 82 ALA A N 1
ATOM 613 C CA . ALA A 1 82 ? -5.149 -15.323 70.974 1.00 24.49 82 ALA A CA 1
ATOM 614 C C . ALA A 1 82 ? -5.711 -15.147 69.554 1.00 24.66 82 ALA A C 1
ATOM 615 O O . ALA A 1 82 ? -6.879 -15.519 69.323 1.00 25.55 82 ALA A O 1
ATOM 617 N N . SER A 1 83 ? -4.931 -14.580 68.635 1.00 24.17 83 SER A N 1
ATOM 618 C CA . SER A 1 83 ? -5.386 -14.173 67.279 1.00 24.71 83 SER A CA 1
ATOM 619 C C . SER A 1 83 ? -5.768 -15.382 66.412 1.00 24.74 83 SER A C 1
ATOM 620 O O . SER A 1 83 ? -6.411 -15.141 65.407 1.00 24.47 83 SER A O 1
ATOM 623 N N . LEU A 1 84 ? -5.376 -16.621 66.745 1.00 25.57 84 LEU A N 1
ATOM 624 C CA . LEU A 1 84 ? -5.691 -17.825 65.907 1.00 25.92 84 LEU A CA 1
ATOM 625 C C . LEU A 1 84 ? -7.028 -18.444 66.317 1.00 28.00 84 LEU A C 1
ATOM 626 O O . LEU A 1 84 ? -7.438 -18.321 67.460 1.00 28.88 84 LEU A O 1
ATOM 631 N N . PRO A 1 85 ? -7.707 -19.181 65.410 1.00 28.94 85 PRO A N 1
ATOM 632 C CA . PRO A 1 85 ? -8.808 -20.067 65.789 1.00 30.69 85 PRO A CA 1
ATOM 633 C C . PRO A 1 85 ? -8.317 -21.073 66.829 1.00 31.60 85 PRO A C 1
ATOM 634 O O . PRO A 1 85 ? -7.140 -21.428 66.823 1.00 31.53 85 PRO A O 1
ATOM 638 N N . PRO A 1 86 ? -9.171 -21.553 67.759 1.00 33.69 86 PRO A N 1
ATOM 639 C CA . PRO A 1 86 ? -8.728 -22.456 68.828 1.00 33.75 86 PRO A CA 1
ATOM 640 C C . PRO A 1 86 ? -7.981 -23.713 68.359 1.00 32.49 86 PRO A C 1
ATOM 641 O O . PRO A 1 86 ? -6.924 -24.029 68.865 1.00 30.74 86 PRO A O 1
ATOM 645 N N . GLU A 1 87 ? -8.529 -24.393 67.359 1.00 33.21 87 GLU A N 1
ATOM 646 C CA . GLU A 1 87 ? -7.905 -25.630 66.828 1.00 33.36 87 GLU A CA 1
ATOM 647 C C . GLU A 1 87 ? -6.540 -25.313 66.184 1.00 31.56 87 GLU A C 1
ATOM 648 O O . GLU A 1 87 ? -5.627 -26.185 66.267 1.00 32.55 87 GLU A O 1
ATOM 654 N N . GLU A 1 88 ? -6.334 -24.101 65.651 1.00 30.07 88 GLU A N 1
ATOM 655 C CA . GLU A 1 88 ? -5.003 -23.699 65.109 1.00 28.20 88 GLU A CA 1
ATOM 656 C C . GLU A 1 88 ? -4.040 -23.342 66.249 1.00 25.53 88 GLU A C 1
ATOM 657 O O . GLU A 1 88 ? -2.849 -23.581 66.071 1.00 23.82 88 GLU A O 1
ATOM 663 N N . ARG A 1 89 ? -4.527 -22.859 67.397 1.00 25.25 89 ARG A N 1
ATOM 664 C CA . ARG A 1 89 ? -3.671 -22.708 68.613 1.00 24.37 89 ARG A CA 1
ATOM 665 C C . ARG A 1 89 ? -3.003 -24.052 68.968 1.00 23.54 89 ARG A C 1
ATOM 666 O O . ARG A 1 89 ? -1.821 -24.032 69.276 1.00 22.63 89 ARG A O 1
ATOM 674 N N . VAL A 1 90 ? -3.686 -25.197 68.849 1.00 23.11 90 VAL A N 1
ATOM 675 C CA . VAL A 1 90 ? -3.067 -26.507 69.220 1.00 22.98 90 VAL A CA 1
ATOM 676 C C . VAL A 1 90 ? -1.822 -26.744 68.346 1.00 21.38 90 VAL A C 1
ATOM 677 O O . VAL A 1 90 ? -0.755 -27.138 68.889 1.00 20.81 90 VAL A O 1
ATOM 681 N N . ALA A 1 91 ? -1.910 -26.503 67.040 1.00 19.98 91 ALA A N 1
ATOM 682 C CA . ALA A 1 91 ? -0.794 -26.806 66.126 1.00 19.19 91 ALA A CA 1
ATOM 683 C C . ALA A 1 91 ? 0.396 -25.879 66.441 1.00 18.44 91 ALA A C 1
ATOM 684 O O . ALA A 1 91 ? 1.510 -26.390 66.615 1.00 18.17 91 ALA A O 1
ATOM 686 N N . ALA A 1 92 ? 0.158 -24.560 66.521 1.00 18.08 92 ALA A N 1
ATOM 687 C CA . ALA A 1 92 ? 1.196 -23.529 66.765 1.00 17.57 92 ALA A CA 1
ATOM 688 C C . ALA A 1 92 ? 1.909 -23.736 68.102 1.00 17.76 92 ALA A C 1
ATOM 689 O O . ALA A 1 92 ? 3.141 -23.523 68.166 1.00 17.57 92 ALA A O 1
ATOM 691 N N . ARG A 1 93 ? 1.161 -24.050 69.164 1.00 18.51 93 ARG A N 1
ATOM 692 C CA . ARG A 1 93 ? 1.744 -24.284 70.512 1.00 18.91 93 ARG A CA 1
ATOM 693 C C . ARG A 1 93 ? 2.610 -25.568 70.456 1.00 19.20 93 ARG A C 1
ATOM 694 O O . ARG A 1 93 ? 3.657 -25.607 71.155 1.00 18.92 93 ARG A O 1
ATOM 702 N N . GLY A 1 94 ? 2.247 -26.567 69.629 1.00 18.85 94 GLY A N 1
ATOM 703 C CA . GLY A 1 94 ? 3.135 -27.711 69.368 1.00 18.92 94 GLY A CA 1
ATOM 704 C C . GLY A 1 94 ? 4.521 -27.215 68.971 1.00 18.62 94 GLY A C 1
ATOM 705 O O . GLY A 1 94 ? 5.536 -27.611 69.619 1.00 18.92 94 GLY A O 1
ATOM 706 N N . TRP A 1 95 ? 4.600 -26.229 68.068 1.00 17.90 95 TRP A N 1
ATOM 707 C CA . TRP A 1 95 ? 5.926 -25.769 67.590 1.00 17.31 95 TRP A CA 1
ATOM 708 C C . TRP A 1 95 ? 6.573 -24.920 68.697 1.00 17.48 95 TRP A C 1
ATOM 709 O O . TRP A 1 95 ? 7.734 -25.167 69.043 1.00 17.17 95 TRP A O 1
ATOM 720 N N . ILE A 1 96 ? 5.854 -23.935 69.226 1.00 17.54 96 ILE A N 1
ATOM 721 C CA . ILE A 1 96 ? 6.385 -23.036 70.288 1.00 17.71 96 ILE A CA 1
ATOM 722 C C . ILE A 1 96 ? 6.945 -23.840 71.491 1.00 18.22 96 ILE A C 1
ATOM 723 O O . ILE A 1 96 ? 8.066 -23.510 71.971 1.00 17.60 96 ILE A O 1
ATOM 728 N N . HIS A 1 97 ? 6.177 -24.815 71.993 1.00 18.70 97 HIS A N 1
ATOM 729 C CA . HIS A 1 97 ? 6.449 -25.537 73.268 1.00 19.65 97 HIS A CA 1
ATOM 730 C C . HIS A 1 97 ? 7.642 -26.476 73.056 1.00 19.59 97 HIS A C 1
ATOM 731 O O . HIS A 1 97 ? 8.496 -26.507 73.898 1.00 20.26 97 HIS A O 1
ATOM 738 N N . THR A 1 98 ? 7.706 -27.220 71.954 1.00 19.00 98 THR A N 1
ATOM 739 C CA . THR A 1 98 ? 8.795 -28.201 71.744 1.00 18.86 98 THR A CA 1
ATOM 740 C C . THR A 1 98 ? 10.107 -27.415 71.640 1.00 18.56 98 THR A C 1
ATOM 741 O O . THR A 1 98 ? 11.109 -27.826 72.276 1.00 18.94 98 THR A O 1
ATOM 745 N N . ALA A 1 99 ? 10.106 -26.327 70.864 1.00 17.84 99 ALA A N 1
ATOM 746 C CA . ALA A 1 99 ? 11.278 -25.442 70.674 1.00 17.52 99 ALA A CA 1
ATOM 747 C C . ALA A 1 99 ? 11.714 -24.942 72.054 1.00 18.03 99 ALA A C 1
ATOM 748 O O . ALA A 1 99 ? 12.925 -25.055 72.427 1.00 17.84 99 ALA A O 1
ATOM 750 N N . TRP A 1 100 ? 10.742 -24.418 72.791 1.00 18.47 100 TRP A N 1
ATOM 751 C CA . TRP A 1 100 ? 10.963 -23.900 74.166 1.00 19.29 100 TRP A CA 1
ATOM 752 C C . TRP A 1 100 ? 11.515 -25.018 75.065 1.00 20.28 100 TRP A C 1
ATOM 753 O O . TRP A 1 100 ? 12.550 -24.794 75.763 1.00 20.89 100 TRP A O 1
ATOM 764 N N . GLN A 1 101 ? 10.800 -26.134 75.147 1.00 20.76 101 GLN A N 1
ATOM 765 C CA . GLN A 1 101 ? 11.129 -27.233 76.095 1.00 21.73 101 GLN A CA 1
ATOM 766 C C . GLN A 1 101 ? 12.568 -27.718 75.819 1.00 21.84 101 GLN A C 1
ATOM 767 O O . GLN A 1 101 ? 13.279 -28.028 76.796 1.00 22.46 101 GLN A O 1
ATOM 773 N N . LEU A 1 102 ? 13.022 -27.739 74.560 1.00 20.80 102 LEU A N 1
ATOM 774 C CA . LEU A 1 102 ? 14.393 -28.224 74.207 1.00 20.98 102 LEU A CA 1
ATOM 775 C C . LEU A 1 102 ? 15.440 -27.298 74.851 1.00 21.34 102 LEU A C 1
ATOM 776 O O . LEU A 1 102 ? 16.385 -27.811 75.500 1.00 22.17 102 LEU A O 1
ATOM 781 N N . HIS A 1 103 ? 15.274 -25.970 74.679 1.00 21.10 103 HIS A N 1
ATOM 782 C CA . HIS A 1 103 ? 16.154 -24.925 75.261 1.00 21.45 103 HIS A CA 1
ATOM 783 C C . HIS A 1 103 ? 16.244 -25.144 76.777 1.00 22.79 103 HIS A C 1
ATOM 784 O O . HIS A 1 103 ? 17.389 -25.166 77.323 1.00 22.82 103 HIS A O 1
ATOM 791 N N . GLN A 1 104 ? 15.072 -25.280 77.415 1.00 23.46 104 GLN A N 1
ATOM 792 C CA . GLN A 1 104 ? 14.914 -25.503 78.876 1.00 25.06 104 GLN A CA 1
ATOM 793 C C . GLN A 1 104 ? 15.670 -26.766 79.327 1.00 25.57 104 GLN A C 1
ATOM 794 O O . GLN A 1 104 ? 16.162 -26.749 80.448 1.00 26.36 104 GLN A O 1
ATOM 800 N N . ASP A 1 105 ? 15.765 -27.800 78.470 1.00 25.15 105 ASP A N 1
ATOM 801 C CA . ASP A 1 105 ? 16.549 -29.041 78.699 1.00 26.37 105 ASP A CA 1
ATOM 802 C C . ASP A 1 105 ? 18.041 -28.879 78.318 1.00 26.35 105 ASP A C 1
ATOM 803 O O . ASP A 1 105 ? 18.767 -29.867 78.347 1.00 27.31 105 ASP A O 1
ATOM 808 N N . GLY A 1 106 ? 18.488 -27.658 78.002 1.00 26.14 106 GLY A N 1
ATOM 809 C CA . GLY A 1 106 ? 19.894 -27.400 77.632 1.00 26.56 106 GLY A CA 1
ATOM 810 C C . GLY A 1 106 ? 20.263 -28.049 76.303 1.00 26.17 106 GLY A C 1
ATOM 811 O O . GLY A 1 106 ? 21.482 -28.325 76.082 1.00 27.02 106 GLY A O 1
ATOM 812 N N . ILE A 1 107 ? 19.258 -28.327 75.464 1.00 24.97 107 ILE A N 1
ATOM 813 C CA . ILE A 1 107 ? 19.476 -28.948 74.112 1.00 24.46 107 ILE A CA 1
ATOM 814 C C . ILE A 1 107 ? 19.349 -27.850 73.065 1.00 23.03 107 ILE A C 1
ATOM 815 O O . ILE A 1 107 ? 18.208 -27.292 72.875 1.00 22.63 107 ILE A O 1
ATOM 820 N N . ASP A 1 108 ? 20.472 -27.535 72.414 1.00 22.76 108 ASP A N 1
ATOM 821 C CA . ASP A 1 108 ? 20.499 -26.697 71.194 1.00 21.88 108 ASP A CA 1
ATOM 822 C C . ASP A 1 108 ? 20.403 -27.651 69.992 1.00 21.05 108 ASP A C 1
ATOM 823 O O . ASP A 1 108 ? 21.450 -28.286 69.661 1.00 21.68 108 ASP A O 1
ATOM 828 N N . ILE A 1 109 ? 19.201 -27.784 69.422 1.00 19.64 109 ILE A N 1
ATOM 829 C CA . ILE A 1 109 ? 18.870 -28.758 68.346 1.00 18.98 109 ILE A CA 1
ATOM 830 C C . ILE A 1 109 ? 19.818 -28.557 67.167 1.00 18.46 109 ILE A C 1
ATOM 831 O O . ILE A 1 109 ? 20.311 -29.555 66.663 1.00 18.66 109 ILE A O 1
ATOM 836 N N . TYR A 1 110 ? 20.163 -27.327 66.809 1.00 17.90 110 TYR A N 1
ATOM 837 C CA . TYR A 1 110 ? 21.037 -27.076 65.629 1.00 18.01 110 TYR A CA 1
ATOM 838 C C . TYR A 1 110 ? 22.477 -27.530 65.922 1.00 19.41 110 TYR A C 1
ATOM 839 O O . TYR A 1 110 ? 23.103 -28.138 65.023 1.00 19.33 110 TYR A O 1
ATOM 848 N N . ALA A 1 111 ? 22.990 -27.310 67.150 1.00 20.72 111 ALA A N 1
ATOM 849 C CA . ALA A 1 111 ? 24.341 -27.765 67.560 1.00 22.44 111 ALA A CA 1
ATOM 850 C C . ALA A 1 111 ? 24.396 -29.297 67.513 1.00 23.33 111 ALA A C 1
ATOM 851 O O . ALA A 1 111 ? 25.415 -29.842 67.093 1.00 24.77 111 ALA A O 1
ATOM 853 N N . ARG A 1 112 ? 23.334 -29.964 67.955 1.00 23.13 112 ARG A N 1
ATOM 854 C CA . ARG A 1 112 ? 23.268 -31.451 68.039 1.00 23.99 112 ARG A CA 1
ATOM 855 C C . ARG A 1 112 ? 23.200 -32.056 66.618 1.00 23.37 112 ARG A C 1
ATOM 856 O O . ARG A 1 112 ? 23.893 -33.047 66.384 1.00 23.98 112 ARG A O 1
ATOM 864 N N . TRP A 1 113 ? 22.411 -31.460 65.712 1.00 22.13 113 TRP A N 1
ATOM 865 C CA . TRP A 1 113 ? 22.217 -31.895 64.302 1.00 21.53 113 TRP A CA 1
ATOM 866 C C . TRP A 1 113 ? 23.500 -31.728 63.484 1.00 22.22 113 TRP A C 1
ATOM 867 O O . TRP A 1 113 ? 23.794 -32.655 62.666 1.00 22.42 113 TRP A O 1
ATOM 878 N N . ILE A 1 114 ? 24.203 -30.604 63.657 1.00 22.46 114 ILE A N 1
ATOM 879 C CA . ILE A 1 114 ? 25.487 -30.287 62.959 1.00 23.54 114 ILE A CA 1
ATOM 880 C C . ILE A 1 114 ? 26.526 -31.361 63.346 1.00 25.57 114 ILE A C 1
ATOM 881 O O . ILE A 1 114 ? 27.195 -31.922 62.484 1.00 25.81 114 ILE A O 1
ATOM 886 N N . ARG A 1 115 ? 26.680 -31.628 64.638 1.00 27.37 115 ARG A N 1
ATOM 887 C CA . ARG A 1 115 ? 27.645 -32.619 65.150 1.00 29.44 115 ARG A CA 1
ATOM 888 C C . ARG A 1 115 ? 27.238 -34.044 64.727 1.00 28.84 115 ARG A C 1
ATOM 889 O O . ARG A 1 115 ? 28.157 -34.840 64.281 1.00 29.29 115 ARG A O 1
ATOM 897 N N . ARG A 1 116 ? 25.906 -34.318 64.727 1.00 27.07 116 ARG A N 1
ATOM 898 C CA . ARG A 1 116 ? 25.392 -35.652 64.307 1.00 27.23 116 ARG A CA 1
ATOM 899 C C . ARG A 1 116 ? 25.541 -35.819 62.775 1.00 26.83 116 ARG A C 1
ATOM 900 O O . ARG A 1 116 ? 26.059 -36.900 62.324 1.00 27.70 116 ARG A O 1
ATOM 908 N N . CYS A 1 117 ? 25.153 -34.818 61.987 1.00 25.65 117 CYS A N 1
ATOM 909 C CA . CYS A 1 117 ? 25.498 -34.726 60.544 1.00 25.34 117 CYS A CA 1
ATOM 910 C C . CYS A 1 117 ? 26.931 -35.220 60.295 1.00 26.97 117 CYS A C 1
ATOM 911 O O . CYS A 1 117 ? 27.074 -36.230 59.593 1.00 28.12 117 CYS A O 1
ATOM 914 N N . ARG A 1 118 ? 27.958 -34.611 60.891 1.00 27.68 118 ARG A N 1
ATOM 915 C CA . ARG A 1 118 ? 29.378 -34.995 60.650 1.00 29.27 118 ARG A CA 1
ATOM 916 C C . ARG A 1 118 ? 29.635 -36.471 61.008 1.00 30.36 118 ARG A C 1
ATOM 917 O O . ARG A 1 118 ? 30.403 -37.110 60.290 1.00 31.25 118 ARG A O 1
ATOM 925 N N . GLN A 1 119 ? 29.025 -37.002 62.066 1.00 30.27 119 GLN A N 1
ATOM 926 C CA . GLN A 1 119 ? 29.284 -38.391 62.525 1.00 31.71 119 GLN A CA 1
ATOM 927 C C . GLN A 1 119 ? 28.757 -39.401 61.518 1.00 31.55 119 GLN A C 1
ATOM 928 O O . GLN A 1 119 ? 29.253 -40.530 61.563 1.00 32.32 119 GLN A O 1
ATOM 934 N N . ARG A 1 120 ? 27.745 -38.991 60.744 1.00 30.18 120 ARG A N 1
ATOM 935 C CA . ARG A 1 120 ? 27.043 -39.763 59.691 1.00 30.17 120 ARG A CA 1
ATOM 936 C C . ARG A 1 120 ? 27.535 -39.358 58.286 1.00 29.99 120 ARG A C 1
ATOM 937 O O . ARG A 1 120 ? 26.856 -39.728 57.298 1.00 29.29 120 ARG A O 1
ATOM 945 N N . GLY A 1 121 ? 28.629 -38.596 58.187 1.00 30.39 121 GLY A N 1
ATOM 946 C CA . GLY A 1 121 ? 29.267 -38.252 56.900 1.00 30.27 121 GLY A CA 1
ATOM 947 C C . GLY A 1 121 ? 28.387 -37.371 56.044 1.00 28.52 121 GLY A C 1
ATOM 948 O O . GLY A 1 121 ? 28.548 -37.446 54.810 1.00 28.06 121 GLY A O 1
ATOM 949 N N . ILE A 1 122 ? 27.522 -36.566 56.686 1.00 27.03 122 ILE A N 1
ATOM 950 C CA . ILE A 1 122 ? 26.606 -35.580 56.068 1.00 25.80 122 ILE A CA 1
ATOM 951 C C . ILE A 1 122 ? 27.151 -34.198 56.416 1.00 25.77 122 ILE A C 1
ATOM 952 O O . ILE A 1 122 ? 27.376 -33.954 57.589 1.00 26.77 122 ILE A O 1
ATOM 957 N N . SER A 1 123 ? 27.321 -33.331 55.424 1.00 25.45 123 SER A N 1
ATOM 958 C CA . SER A 1 123 ? 27.869 -31.962 55.587 1.00 25.11 123 SER A CA 1
ATOM 959 C C . SER A 1 123 ? 26.743 -31.047 56.037 1.00 23.87 123 SER A C 1
ATOM 960 O O . SER A 1 123 ? 25.811 -30.821 55.270 1.00 23.56 123 SER A O 1
ATOM 963 N N . PRO A 1 124 ? 26.753 -30.528 57.283 1.00 23.22 124 PRO A N 1
ATOM 964 C CA . PRO A 1 124 ? 25.637 -29.739 57.781 1.00 22.00 124 PRO A CA 1
ATOM 965 C C . PRO A 1 124 ? 25.718 -28.258 57.382 1.00 21.10 124 PRO A C 1
ATOM 966 O O . PRO A 1 124 ? 26.705 -27.547 57.686 1.00 21.59 124 PRO A O 1
ATOM 970 N N . TRP A 1 125 ? 24.625 -27.777 56.836 1.00 19.72 125 TRP A N 1
ATOM 971 C CA . TRP A 1 125 ? 24.445 -26.346 56.500 1.00 18.96 125 TRP A CA 1
ATOM 972 C C . TRP A 1 125 ? 23.359 -25.717 57.377 1.00 18.09 125 TRP A C 1
ATOM 973 O O . TRP A 1 125 ? 22.458 -26.400 57.833 1.00 18.06 125 TRP A O 1
ATOM 984 N N . ILE A 1 126 ? 23.441 -24.413 57.548 1.00 17.97 126 ILE A N 1
ATOM 985 C CA . ILE A 1 126 ? 22.364 -23.545 58.086 1.00 17.16 126 ILE A CA 1
ATOM 986 C C . ILE A 1 126 ? 21.779 -22.781 56.896 1.00 16.04 126 ILE A C 1
ATOM 987 O O . ILE A 1 126 ? 22.545 -22.217 56.161 1.00 16.11 126 ILE A O 1
ATOM 992 N N . SER A 1 127 ? 20.456 -22.837 56.725 1.00 15.37 127 SER A N 1
ATOM 993 C CA . SER A 1 127 ? 19.686 -22.112 55.681 1.00 14.51 127 SER A CA 1
ATOM 994 C C . SER A 1 127 ? 18.757 -21.079 56.338 1.00 14.10 127 SER A C 1
ATOM 995 O O . SER A 1 127 ? 17.725 -21.423 56.955 1.00 13.83 127 SER A O 1
ATOM 998 N N . MET A 1 128 ? 19.077 -19.812 56.144 1.00 14.31 128 MET A N 1
ATOM 999 C CA . MET A 1 128 ? 18.311 -18.692 56.731 1.00 13.89 128 MET A CA 1
ATOM 1000 C C . MET A 1 128 ? 17.200 -18.268 55.762 1.00 13.31 128 MET A C 1
ATOM 1001 O O . MET A 1 128 ? 17.492 -17.880 54.588 1.00 13.08 128 MET A O 1
ATOM 1006 N N . ARG A 1 129 ? 15.993 -18.141 56.272 1.00 12.85 129 ARG A N 1
ATOM 1007 C CA . ARG A 1 129 ? 14.887 -17.530 55.503 1.00 12.70 129 ARG A CA 1
ATOM 1008 C C . ARG A 1 129 ? 15.049 -16.001 55.591 1.00 13.03 129 ARG A C 1
ATOM 1009 O O . ARG A 1 129 ? 14.942 -15.421 56.743 1.00 14.53 129 ARG A O 1
ATOM 1017 N N . MET A 1 130 ? 15.303 -15.360 54.459 1.00 12.82 130 MET A N 1
ATOM 1018 C CA . MET A 1 130 ? 15.675 -13.919 54.399 1.00 13.10 130 MET A CA 1
ATOM 1019 C C . MET A 1 130 ? 14.449 -13.016 54.595 1.00 12.30 130 MET A C 1
ATOM 1020 O O . MET A 1 130 ? 14.609 -11.844 54.889 1.00 12.41 130 MET A O 1
ATOM 1025 N N . ASN A 1 131 ? 13.233 -13.490 54.400 1.00 11.54 131 ASN A N 1
ATOM 1026 C CA . ASN A 1 131 ? 12.112 -12.531 54.369 1.00 11.35 131 ASN A CA 1
ATOM 1027 C C . ASN A 1 131 ? 10.821 -13.330 54.350 1.00 10.91 131 ASN A C 1
ATOM 1028 O O . ASN A 1 131 ? 10.017 -13.082 53.464 1.00 10.70 131 ASN A O 1
ATOM 1033 N N . ASP A 1 132 ? 10.684 -14.262 55.292 1.00 10.77 132 ASP A N 1
ATOM 1034 C CA . ASP A 1 132 ? 9.468 -15.070 55.476 1.00 10.77 132 ASP A CA 1
ATOM 1035 C C . ASP A 1 132 ? 8.318 -14.178 55.910 1.00 11.35 132 ASP A C 1
ATOM 1036 O O . ASP A 1 132 ? 8.491 -13.275 56.806 1.00 12.20 132 ASP A O 1
ATOM 1041 N N . VAL A 1 133 ? 7.161 -14.420 55.306 1.00 11.55 133 VAL A N 1
ATOM 1042 C CA . VAL A 1 133 ? 5.972 -13.544 55.444 1.00 12.07 133 VAL A CA 1
ATOM 1043 C C . VAL A 1 133 ? 4.703 -14.380 55.619 1.00 12.06 133 VAL A C 1
ATOM 1044 O O . VAL A 1 133 ? 3.558 -13.855 55.309 1.00 12.01 133 VAL A O 1
ATOM 1048 N N . HIS A 1 134 ? 4.828 -15.611 56.112 1.00 12.14 134 HIS A N 1
ATOM 1049 C CA . HIS A 1 134 ? 3.593 -16.386 56.435 1.00 12.86 134 HIS A CA 1
ATOM 1050 C C . HIS A 1 134 ? 2.704 -15.625 57.425 1.00 13.58 134 HIS A C 1
ATOM 1051 O O . HIS A 1 134 ? 3.227 -15.141 58.473 1.00 12.87 134 HIS A O 1
ATOM 1058 N N . TYR A 1 135 ? 1.419 -15.526 57.066 1.00 14.49 135 TYR A N 1
ATOM 1059 C CA . TYR A 1 135 ? 0.281 -15.076 57.890 1.00 15.79 135 TYR A CA 1
ATOM 1060 C C . TYR A 1 135 ? 0.384 -13.576 58.186 1.00 15.34 135 TYR A C 1
ATOM 1061 O O . TYR A 1 135 ? -0.312 -13.121 59.155 1.00 15.55 135 TYR A O 1
ATOM 1070 N N . VAL A 1 136 ? 1.112 -12.815 57.344 1.00 14.49 136 VAL A N 1
ATOM 1071 C CA . VAL A 1 136 ? 1.306 -11.345 57.589 1.00 14.51 136 VAL A CA 1
ATOM 1072 C C . VAL A 1 136 ? -0.050 -10.625 57.522 1.00 15.22 136 VAL A C 1
ATOM 1073 O O . VAL A 1 136 ? -0.079 -9.426 57.825 1.00 15.97 136 VAL A O 1
ATOM 1077 N N . ASN A 1 137 ? -1.100 -11.309 57.068 1.00 15.27 137 ASN A N 1
ATOM 1078 C CA . ASN A 1 137 ? -2.498 -10.818 57.078 1.00 16.42 137 ASN A CA 1
ATOM 1079 C C . ASN A 1 137 ? -2.964 -10.681 58.530 1.00 17.32 137 ASN A C 1
ATOM 1080 O O . ASN A 1 137 ? -3.815 -9.864 58.753 1.00 18.20 137 ASN A O 1
ATOM 1085 N N . ASP A 1 138 ? -2.392 -11.475 59.446 1.00 17.36 138 ASP A N 1
ATOM 1086 C CA . ASP A 1 138 ? -2.689 -11.463 60.904 1.00 18.42 138 ASP A CA 1
ATOM 1087 C C . ASP A 1 138 ? -1.532 -10.723 61.603 1.00 18.63 138 ASP A C 1
ATOM 1088 O O . ASP A 1 138 ? -0.415 -11.299 61.772 1.00 17.81 138 ASP A O 1
ATOM 1093 N N . GLU A 1 139 ? -1.771 -9.432 61.896 1.00 20.58 139 GLU A N 1
ATOM 1094 C CA . GLU A 1 139 ? -0.759 -8.512 62.452 1.00 21.64 139 GLU A CA 1
ATOM 1095 C C . GLU A 1 139 ? -0.382 -8.996 63.855 1.00 21.91 139 GLU A C 1
ATOM 1096 O O . GLU A 1 139 ? 0.771 -8.793 64.208 1.00 20.80 139 GLU A O 1
ATOM 1102 N N . ARG A 1 140 ? -1.255 -9.774 64.505 1.00 23.44 140 ARG A N 1
ATOM 1103 C CA . ARG A 1 140 ? -1.086 -10.287 65.896 1.00 25.11 140 ARG A CA 1
ATOM 1104 C C . ARG A 1 140 ? -0.548 -11.736 65.930 1.00 24.18 140 ARG A C 1
ATOM 1105 O O . ARG A 1 140 ? -0.428 -12.293 67.048 1.00 24.59 140 ARG A O 1
ATOM 1113 N N . CYS A 1 141 ? -0.179 -12.313 64.786 1.00 21.95 141 CYS A N 1
ATOM 1114 C CA . CYS A 1 141 ? 0.262 -13.716 64.689 1.00 21.27 141 CYS A CA 1
ATOM 1115 C C . CYS A 1 141 ? 1.570 -13.955 65.467 1.00 20.25 141 CYS A C 1
ATOM 1116 O O . CYS A 1 141 ? 2.515 -13.094 65.443 1.00 19.70 141 CYS A O 1
ATOM 1119 N N . PHE A 1 142 ? 1.646 -15.145 66.060 1.00 18.97 142 PHE A N 1
ATOM 1120 C CA . PHE A 1 142 ? 2.700 -15.588 67.001 1.00 18.30 142 PHE A CA 1
ATOM 1121 C C . PHE A 1 142 ? 4.073 -15.564 66.344 1.00 17.42 142 PHE A C 1
ATOM 1122 O O . PHE A 1 142 ? 5.011 -15.291 67.107 1.00 17.86 142 PHE A O 1
ATOM 1130 N N . LEU A 1 143 ? 4.205 -15.870 65.034 1.00 16.28 143 LEU A N 1
ATOM 1131 C CA . LEU A 1 143 ? 5.537 -16.134 64.437 1.00 15.84 143 LEU A CA 1
ATOM 1132 C C . LEU A 1 143 ? 6.111 -14.873 63.755 1.00 15.26 143 LEU A C 1
ATOM 1133 O O . LEU A 1 143 ? 7.201 -14.963 63.191 1.00 14.95 143 LEU A O 1
ATOM 1138 N N . HIS A 1 144 ? 5.464 -13.713 63.836 1.00 15.21 144 HIS A N 1
ATOM 1139 C CA . HIS A 1 144 ? 6.088 -12.426 63.413 1.00 15.05 144 HIS A CA 1
ATOM 1140 C C . HIS A 1 144 ? 7.022 -11.889 64.525 1.00 15.46 144 HIS A C 1
ATOM 1141 O O . HIS A 1 144 ? 6.626 -12.003 65.690 1.00 15.77 144 HIS A O 1
ATOM 1148 N N . SER A 1 145 ? 8.162 -11.270 64.168 1.00 15.27 145 SER A N 1
ATOM 1149 C CA . SER A 1 145 ? 9.127 -10.592 65.086 1.00 15.83 145 SER A CA 1
ATOM 1150 C C . SER A 1 145 ? 8.487 -9.296 65.587 1.00 16.49 145 SER A C 1
ATOM 1151 O O . SER A 1 145 ? 7.693 -8.730 64.845 1.00 16.34 145 SER A O 1
ATOM 1154 N N . GLU A 1 146 ? 8.731 -8.887 66.831 1.00 17.60 146 GLU A N 1
ATOM 1155 C CA . GLU A 1 146 ? 8.196 -7.596 67.324 1.00 18.54 146 GLU A CA 1
ATOM 1156 C C . GLU A 1 146 ? 8.681 -6.501 66.357 1.00 19.02 146 GLU A C 1
ATOM 1157 O O . GLU A 1 146 ? 7.870 -5.601 66.052 1.00 19.41 146 GLU A O 1
ATOM 1163 N N . PHE A 1 147 ? 9.923 -6.632 65.852 1.00 18.95 147 PHE A N 1
ATOM 1164 C CA . PHE A 1 147 ? 10.594 -5.660 64.940 1.00 19.27 147 PHE A CA 1
ATOM 1165 C C . PHE A 1 147 ? 9.725 -5.416 63.701 1.00 18.61 147 PHE A C 1
ATOM 1166 O O . PHE A 1 147 ? 9.477 -4.256 63.391 1.00 18.48 147 PHE A O 1
ATOM 1174 N N . TRP A 1 148 ? 9.200 -6.476 63.079 1.00 17.96 148 TRP A N 1
ATOM 1175 C CA . TRP A 1 148 ? 8.226 -6.383 61.962 1.00 17.72 148 TRP A CA 1
ATOM 1176 C C . TRP A 1 148 ? 6.942 -5.679 62.410 1.00 18.87 148 TRP A C 1
ATOM 1177 O O . TRP A 1 148 ? 6.408 -4.821 61.618 1.00 18.68 148 TRP A O 1
ATOM 1188 N N . ARG A 1 149 ? 6.393 -6.055 63.580 1.00 19.68 149 ARG A N 1
ATOM 1189 C CA . ARG A 1 149 ? 5.056 -5.559 64.003 1.00 20.54 149 ARG A CA 1
ATOM 1190 C C . ARG A 1 149 ? 5.107 -4.045 64.218 1.00 21.55 149 ARG A C 1
ATOM 1191 O O . ARG A 1 149 ? 4.094 -3.390 63.989 1.00 21.89 149 ARG A O 1
ATOM 1199 N N . GLU A 1 150 ? 6.248 -3.536 64.686 1.00 21.97 150 GLU A N 1
ATOM 1200 C CA . GLU A 1 150 ? 6.382 -2.151 65.195 1.00 23.35 150 GLU A CA 1
ATOM 1201 C C . GLU A 1 150 ? 6.852 -1.216 64.089 1.00 23.08 150 GLU A C 1
ATOM 1202 O O . GLU A 1 150 ? 6.750 -0.004 64.287 1.00 23.19 150 GLU A O 1
ATOM 1208 N N . ASN A 1 151 ? 7.233 -1.757 62.937 1.00 22.00 151 ASN A N 1
ATOM 1209 C CA . ASN A 1 151 ? 7.894 -0.998 61.841 1.00 22.22 151 ASN A CA 1
ATOM 1210 C C . ASN A 1 151 ? 7.218 -1.282 60.500 1.00 21.80 151 ASN A C 1
ATOM 1211 O O . ASN A 1 151 ? 7.838 -1.790 59.562 1.00 20.76 151 ASN A O 1
ATOM 1216 N N . PRO A 1 152 ? 5.928 -0.908 60.359 1.00 22.35 152 PRO A N 1
ATOM 1217 C CA . PRO A 1 152 ? 5.224 -1.076 59.095 1.00 21.75 152 PRO A CA 1
ATOM 1218 C C . PRO A 1 152 ? 5.873 -0.216 57.997 1.00 22.22 152 PRO A C 1
ATOM 1219 O O . PRO A 1 152 ? 5.862 -0.599 56.815 1.00 21.54 152 PRO A O 1
ATOM 1223 N N . GLN A 1 153 ? 6.475 0.899 58.397 1.00 22.29 153 GLN A N 1
ATOM 1224 C CA . GLN A 1 153 ? 7.183 1.804 57.453 1.00 22.70 153 GLN A CA 1
ATOM 1225 C C . GLN A 1 153 ? 8.317 1.057 56.739 1.00 21.37 153 GLN A C 1
ATOM 1226 O O . GLN A 1 153 ? 8.743 1.599 55.690 1.00 21.52 153 GLN A O 1
ATOM 1232 N N . LEU A 1 154 ? 8.801 -0.102 57.236 1.00 19.75 154 LEU A N 1
ATOM 1233 C CA . LEU A 1 154 ? 9.935 -0.828 56.588 1.00 18.88 154 LEU A CA 1
ATOM 1234 C C . LEU A 1 154 ? 9.436 -1.886 55.576 1.00 17.57 154 LEU A C 1
ATOM 1235 O O . LEU A 1 154 ? 10.267 -2.600 55.040 1.00 16.41 154 LEU A O 1
ATOM 1240 N N . ARG A 1 155 ? 8.145 -1.972 55.290 1.00 17.23 155 ARG A N 1
ATOM 1241 C CA . ARG A 1 155 ? 7.626 -2.984 54.343 1.00 16.84 155 ARG A CA 1
ATOM 1242 C C . ARG A 1 155 ? 7.732 -2.464 52.903 1.00 17.04 155 ARG A C 1
ATOM 1243 O O . ARG A 1 155 ? 7.965 -1.266 52.663 1.00 16.90 155 ARG A O 1
ATOM 1251 N N . ARG A 1 156 ? 7.576 -3.407 51.996 1.00 16.66 156 ARG A N 1
ATOM 1252 C CA . ARG A 1 156 ? 7.830 -3.303 50.544 1.00 16.47 156 ARG A CA 1
ATOM 1253 C C . ARG A 1 156 ? 6.791 -2.428 49.846 1.00 17.18 156 ARG A C 1
ATOM 1254 O O . ARG A 1 156 ? 7.185 -1.632 48.991 1.00 17.21 156 ARG A O 1
ATOM 1262 N N . VAL A 1 157 ? 5.507 -2.659 50.140 1.00 17.68 157 VAL A N 1
ATOM 1263 C CA . VAL A 1 157 ? 4.353 -2.020 49.455 1.00 18.73 157 VAL A CA 1
ATOM 1264 C C . VAL A 1 157 ? 3.391 -1.403 50.478 1.00 20.09 157 VAL A C 1
ATOM 1265 O O . VAL A 1 157 ? 2.572 -2.130 51.047 1.00 19.98 157 VAL A O 1
ATOM 1269 N N . PRO A 1 158 ? 3.462 -0.067 50.738 1.00 21.20 158 PRO A N 1
ATOM 1270 C CA . PRO A 1 158 ? 2.476 0.650 51.562 1.00 22.04 158 PRO A CA 1
ATOM 1271 C C . PRO A 1 158 ? 1.078 0.873 50.956 1.00 22.50 158 PRO A C 1
ATOM 1272 O O . PRO A 1 158 ? 0.101 1.110 51.677 1.00 22.73 158 PRO A O 1
ATOM 1276 N N . TYR A 1 159 ? 0.974 0.832 49.629 1.00 22.34 159 TYR A N 1
ATOM 1277 C CA . TYR A 1 159 ? -0.184 1.433 48.936 1.00 22.85 159 TYR A CA 1
ATOM 1278 C C . TYR A 1 159 ? -1.175 0.328 48.597 1.00 22.97 159 TYR A C 1
ATOM 1279 O O . TYR A 1 159 ? -2.186 0.615 47.982 1.00 24.37 159 TYR A O 1
ATOM 1288 N N . ARG A 1 160 ? -0.919 -0.918 48.979 1.00 22.76 160 ARG A N 1
ATOM 1289 C CA . ARG A 1 160 ? -1.956 -1.965 48.832 1.00 22.92 160 ARG A CA 1
ATOM 1290 C C . ARG A 1 160 ? -1.635 -3.182 49.694 1.00 22.18 160 ARG A C 1
ATOM 1291 O O . ARG A 1 160 ? -0.523 -3.303 50.193 1.00 20.95 160 ARG A O 1
ATOM 1299 N N . PHE A 1 161 ? -2.577 -4.101 49.821 1.00 21.95 161 PHE A N 1
ATOM 1300 C CA . PHE A 1 161 ? -2.254 -5.379 50.485 1.00 21.39 161 PHE A CA 1
ATOM 1301 C C . PHE A 1 161 ? -2.976 -6.475 49.726 1.00 21.62 161 PHE A C 1
ATOM 1302 O O . PHE A 1 161 ? -4.030 -6.829 50.172 1.00 22.67 161 PHE A O 1
ATOM 1310 N N . ALA A 1 162 ? -2.461 -6.917 48.576 1.00 21.97 162 ALA A N 1
ATOM 1311 C CA . ALA A 1 162 ? -3.130 -7.968 47.766 1.00 21.97 162 ALA A CA 1
ATOM 1312 C C . ALA A 1 162 ? -2.440 -9.317 47.965 1.00 20.97 162 ALA A C 1
ATOM 1313 O O . ALA A 1 162 ? -3.081 -10.269 47.640 1.00 20.78 162 ALA A O 1
ATOM 1315 N N . GLU A 1 163 ? -1.167 -9.366 48.392 1.00 20.93 163 GLU A N 1
ATOM 1316 C CA . GLU A 1 163 ? -0.404 -10.626 48.645 1.00 20.30 163 GLU A CA 1
ATOM 1317 C C . GLU A 1 163 ? 0.487 -10.435 49.893 1.00 18.45 163 GLU A C 1
ATOM 1318 O O . GLU A 1 163 ? 0.841 -9.265 50.199 1.00 17.50 163 GLU A O 1
ATOM 1324 N N . TRP A 1 164 ? 0.910 -11.530 50.534 1.00 16.32 164 TRP A N 1
ATOM 1325 C CA . TRP A 1 164 ? 1.802 -11.534 51.737 1.00 15.54 164 TRP A CA 1
ATOM 1326 C C . TRP A 1 164 ? 3.097 -10.742 51.513 1.00 14.08 164 TRP A C 1
ATOM 1327 O O . TRP A 1 164 ? 3.520 -9.997 52.428 1.00 13.70 164 TRP A O 1
ATOM 1338 N N . THR A 1 165 ? 3.683 -10.886 50.320 1.00 12.77 165 THR A N 1
ATOM 1339 C CA . THR A 1 165 ? 4.953 -10.254 49.880 1.00 11.86 165 THR A CA 1
ATOM 1340 C C . THR A 1 165 ? 4.772 -8.731 49.919 1.00 12.15 165 THR A C 1
ATOM 1341 O O . THR A 1 165 ? 5.776 -8.052 50.071 1.00 11.61 165 THR A O 1
ATOM 1345 N N . ASP A 1 166 ? 3.548 -8.229 49.762 1.00 12.63 166 ASP A N 1
ATOM 1346 C CA . ASP A 1 166 ? 3.281 -6.777 49.956 1.00 14.04 166 ASP A CA 1
ATOM 1347 C C . ASP A 1 166 ? 3.730 -6.328 51.364 1.00 14.75 166 ASP A C 1
ATOM 1348 O O . ASP A 1 166 ? 3.962 -5.123 51.540 1.00 15.72 166 ASP A O 1
ATOM 1353 N N . ARG A 1 167 ? 3.762 -7.217 52.370 1.00 14.42 167 ARG A N 1
ATOM 1354 C CA . ARG A 1 167 ? 4.133 -6.818 53.745 1.00 14.82 167 ARG A CA 1
ATOM 1355 C C . ARG A 1 167 ? 5.505 -7.379 54.069 1.00 14.30 167 ARG A C 1
ATOM 1356 O O . ARG A 1 167 ? 5.854 -7.318 55.219 1.00 14.51 167 ARG A O 1
ATOM 1364 N N . ALA A 1 168 ? 6.282 -7.831 53.076 1.00 13.79 168 ALA A N 1
ATOM 1365 C CA . ALA A 1 168 ? 7.666 -8.336 53.311 1.00 13.51 168 ALA A CA 1
ATOM 1366 C C . ALA A 1 168 ? 8.554 -7.148 53.685 1.00 14.51 168 ALA A C 1
ATOM 1367 O O . ALA A 1 168 ? 8.143 -5.976 53.397 1.00 14.78 168 ALA A O 1
ATOM 1369 N N . PHE A 1 169 ? 9.720 -7.392 54.287 1.00 14.71 169 PHE A N 1
ATOM 1370 C CA . PHE A 1 169 ? 10.666 -6.308 54.636 1.00 15.48 169 PHE A CA 1
ATOM 1371 C C . PHE A 1 169 ? 11.268 -5.755 53.331 1.00 15.89 169 PHE A C 1
ATOM 1372 O O . PHE A 1 169 ? 11.342 -6.480 52.329 1.00 16.20 169 PHE A O 1
ATOM 1380 N N . ASP A 1 170 ? 11.542 -4.452 53.287 1.00 16.01 170 ASP A N 1
ATOM 1381 C CA . ASP A 1 170 ? 12.237 -3.769 52.168 1.00 15.92 170 ASP A CA 1
ATOM 1382 C C . ASP A 1 170 ? 13.742 -3.774 52.467 1.00 15.85 170 ASP A C 1
ATOM 1383 O O . ASP A 1 170 ? 14.167 -2.886 53.166 1.00 16.44 170 ASP A O 1
ATOM 1388 N N . TYR A 1 171 ? 14.523 -4.675 51.884 1.00 15.53 171 TYR A N 1
ATOM 1389 C CA . TYR A 1 171 ? 16.012 -4.709 52.021 1.00 15.67 171 TYR A CA 1
ATOM 1390 C C . TYR A 1 171 ? 16.654 -3.440 51.405 1.00 16.66 171 TYR A C 1
ATOM 1391 O O . TYR A 1 171 ? 17.907 -3.282 51.504 1.00 17.12 171 TYR A O 1
ATOM 1400 N N . GLY A 1 172 ? 15.862 -2.529 50.800 1.00 16.80 172 GLY A N 1
ATOM 1401 C CA . GLY A 1 172 ? 16.336 -1.199 50.396 1.00 18.04 172 GLY A CA 1
ATOM 1402 C C . GLY A 1 172 ? 16.696 -0.343 51.605 1.00 18.80 172 GLY A C 1
ATOM 1403 O O . GLY A 1 172 ? 17.498 0.564 51.474 1.00 19.56 172 GLY A O 1
ATOM 1404 N N . ARG A 1 173 ? 16.096 -0.640 52.750 1.00 19.03 173 ARG A N 1
ATOM 1405 C CA . ARG A 1 173 ? 16.340 0.037 54.055 1.00 19.99 173 ARG A CA 1
ATOM 1406 C C . ARG A 1 173 ? 17.558 -0.588 54.763 1.00 20.03 173 ARG A C 1
ATOM 1407 O O . ARG A 1 173 ? 17.594 -1.835 54.972 1.00 18.71 173 ARG A O 1
ATOM 1415 N N . ALA A 1 174 ? 18.476 0.297 55.208 1.00 21.22 174 ALA A N 1
ATOM 1416 C CA . ALA A 1 174 ? 19.634 0.018 56.096 1.00 21.83 174 ALA A CA 1
ATOM 1417 C C . ALA A 1 174 ? 19.205 -0.789 57.334 1.00 21.71 174 ALA A C 1
ATOM 1418 O O . ALA A 1 174 ? 19.927 -1.725 57.729 1.00 21.84 174 ALA A O 1
ATOM 1420 N N . GLU A 1 175 ? 18.067 -0.425 57.913 1.00 21.59 175 GLU A N 1
ATOM 1421 C CA . GLU A 1 175 ? 17.539 -0.987 59.191 1.00 21.60 175 GLU A CA 1
ATOM 1422 C C . GLU A 1 175 ? 17.194 -2.460 58.980 1.00 20.15 175 GLU A C 1
ATOM 1423 O O . GLU A 1 175 ? 17.366 -3.250 59.902 1.00 19.54 175 GLU A O 1
ATOM 1429 N N . VAL A 1 176 ? 16.708 -2.792 57.776 1.00 19.81 176 VAL A N 1
ATOM 1430 C CA . VAL A 1 176 ? 16.236 -4.148 57.427 1.00 18.29 176 VAL A CA 1
ATOM 1431 C C . VAL A 1 176 ? 17.461 -5.047 57.260 1.00 18.34 176 VAL A C 1
ATOM 1432 O O . VAL A 1 176 ? 17.443 -6.198 57.836 1.00 18.62 176 VAL A O 1
ATOM 1436 N N . ARG A 1 177 ? 18.442 -4.588 56.480 1.00 18.13 177 ARG A N 1
ATOM 1437 C CA . ARG A 1 177 ? 19.730 -5.280 56.249 1.00 17.98 177 ARG A CA 1
ATOM 1438 C C . ARG A 1 177 ? 20.412 -5.552 57.600 1.00 18.52 177 ARG A C 1
ATOM 1439 O O . ARG A 1 177 ? 20.792 -6.729 57.855 1.00 17.99 177 ARG A O 1
ATOM 1447 N N . GLU A 1 178 ? 20.605 -4.511 58.411 1.00 19.37 178 GLU A N 1
ATOM 1448 C CA . GLU A 1 178 ? 21.214 -4.630 59.744 1.00 20.09 178 GLU A CA 1
ATOM 1449 C C . GLU A 1 178 ? 20.445 -5.681 60.568 1.00 19.26 178 GLU A C 1
ATOM 1450 O O . GLU A 1 178 ? 21.092 -6.549 61.190 1.00 18.91 178 GLU A O 1
ATOM 1456 N N . HIS A 1 179 ? 19.104 -5.661 60.544 1.00 18.78 179 HIS A N 1
ATOM 1457 C CA . HIS A 1 179 ? 18.270 -6.619 61.325 1.00 18.50 179 HIS A CA 1
ATOM 1458 C C . HIS A 1 179 ? 18.668 -8.050 60.913 1.00 18.17 179 HIS A C 1
ATOM 1459 O O . HIS A 1 179 ? 18.956 -8.896 61.821 1.00 18.18 179 HIS A O 1
ATOM 1466 N N . HIS A 1 180 ? 18.829 -8.291 59.600 1.00 17.69 180 HIS A N 1
ATOM 1467 C CA . HIS A 1 180 ? 19.107 -9.642 59.050 1.00 17.06 180 HIS A CA 1
ATOM 1468 C C . HIS A 1 180 ? 20.594 -9.985 59.242 1.00 17.74 180 HIS A C 1
ATOM 1469 O O . HIS A 1 180 ? 20.881 -11.195 59.533 1.00 18.08 180 HIS A O 1
ATOM 1476 N N . LEU A 1 181 ? 21.503 -9.001 59.175 1.00 18.59 181 LEU A N 1
ATOM 1477 C CA . LEU A 1 181 ? 22.959 -9.260 59.379 1.00 19.42 181 LEU A CA 1
ATOM 1478 C C . LEU A 1 181 ? 23.226 -9.624 60.868 1.00 20.27 181 LEU A C 1
ATOM 1479 O O . LEU A 1 181 ? 24.161 -10.394 61.139 1.00 20.55 181 LEU A O 1
ATOM 1484 N N . LYS A 1 182 ? 22.455 -9.075 61.818 1.00 21.01 182 LYS A N 1
ATOM 1485 C CA . LYS A 1 182 ? 22.546 -9.396 63.286 1.00 21.65 182 LYS A CA 1
ATOM 1486 C C . LYS A 1 182 ? 22.382 -10.906 63.528 1.00 21.08 182 LYS A C 1
ATOM 1487 O O . LYS A 1 182 ? 23.191 -11.504 64.265 1.00 21.30 182 LYS A O 1
ATOM 1493 N N . LEU A 1 183 ? 21.342 -11.521 62.943 1.00 20.17 183 LEU A N 1
ATOM 1494 C CA . LEU A 1 183 ? 21.081 -12.975 63.039 1.00 19.31 183 LEU A CA 1
ATOM 1495 C C . LEU A 1 183 ? 22.204 -13.733 62.373 1.00 19.16 183 LEU A C 1
ATOM 1496 O O . LEU A 1 183 ? 22.540 -14.744 62.890 1.00 19.87 183 LEU A O 1
ATOM 1501 N N . ILE A 1 184 ? 22.683 -13.287 61.210 1.00 19.23 184 ILE A N 1
ATOM 1502 C CA . ILE A 1 184 ? 23.792 -13.977 60.491 1.00 19.84 184 ILE A CA 1
ATOM 1503 C C . ILE A 1 184 ? 25.048 -13.976 61.368 1.00 21.12 184 ILE A C 1
ATOM 1504 O O . ILE A 1 184 ? 25.681 -15.034 61.469 1.00 22.27 184 ILE A O 1
ATOM 1509 N N . ARG A 1 185 ? 25.397 -12.834 61.949 1.00 22.01 185 ARG A N 1
ATOM 1510 C CA . ARG A 1 185 ? 26.550 -12.698 62.892 1.00 23.60 185 ARG A CA 1
ATOM 1511 C C . ARG A 1 185 ? 26.398 -13.663 64.072 1.00 23.26 185 ARG A C 1
ATOM 1512 O O . ARG A 1 185 ? 27.368 -14.367 64.371 1.00 24.46 185 ARG A O 1
ATOM 1520 N N . GLU A 1 186 ? 25.213 -13.764 64.674 1.00 22.13 186 GLU A N 1
ATOM 1521 C CA . GLU A 1 186 ? 24.962 -14.739 65.767 1.00 22.03 186 GLU A CA 1
ATOM 1522 C C . GLU A 1 186 ? 25.066 -16.185 65.259 1.00 21.81 186 GLU A C 1
ATOM 1523 O O . GLU A 1 186 ? 25.644 -17.011 65.966 1.00 22.42 186 GLU A O 1
ATOM 1529 N N . LEU A 1 187 ? 24.497 -16.504 64.088 1.00 21.06 187 LEU A N 1
ATOM 1530 C CA . LEU A 1 187 ? 24.500 -17.893 63.548 1.00 20.83 187 LEU A CA 1
ATOM 1531 C C . LEU A 1 187 ? 25.940 -18.351 63.366 1.00 21.67 187 LEU A C 1
ATOM 1532 O O . LEU A 1 187 ? 26.273 -19.506 63.760 1.00 22.55 187 LEU A O 1
ATOM 1537 N N . ALA A 1 188 ? 26.773 -17.487 62.806 1.00 21.99 188 ALA A N 1
ATOM 1538 C CA . ALA A 1 188 ? 28.195 -17.804 62.558 1.00 22.86 188 ALA A CA 1
ATOM 1539 C C . ALA A 1 188 ? 28.976 -17.993 63.889 1.00 23.69 188 ALA A C 1
ATOM 1540 O O . ALA A 1 188 ? 29.746 -18.953 63.977 1.00 24.20 188 ALA A O 1
ATOM 1542 N N . ALA A 1 189 ? 28.745 -17.180 64.917 1.00 23.46 189 ALA A N 1
ATOM 1543 C CA . ALA A 1 189 ? 29.381 -17.337 66.249 1.00 24.55 189 ALA A CA 1
ATOM 1544 C C . ALA A 1 189 ? 28.911 -18.617 66.961 1.00 23.98 189 ALA A C 1
ATOM 1545 O O . ALA A 1 189 ? 29.768 -19.339 67.531 1.00 24.81 189 ALA A O 1
ATOM 1547 N N . ARG A 1 190 ? 27.612 -18.912 66.910 1.00 22.56 190 ARG A N 1
ATOM 1548 C CA . ARG A 1 190 ? 26.969 -19.952 67.747 1.00 22.44 190 ARG A CA 1
ATOM 1549 C C . ARG A 1 190 ? 27.122 -21.346 67.107 1.00 22.62 190 ARG A C 1
ATOM 1550 O O . ARG A 1 190 ? 27.234 -22.307 67.876 1.00 22.89 190 ARG A O 1
ATOM 1558 N N . TYR A 1 191 ? 27.151 -21.453 65.766 1.00 22.23 191 TYR A N 1
ATOM 1559 C CA . TYR A 1 191 ? 27.149 -22.746 65.042 1.00 22.27 191 TYR A CA 1
ATOM 1560 C C . TYR A 1 191 ? 28.382 -22.891 64.141 1.00 23.44 191 TYR A C 1
ATOM 1561 O O . TYR A 1 191 ? 28.754 -21.968 63.352 1.00 23.29 191 TYR A O 1
ATOM 1570 N N . ASP A 1 192 ? 28.987 -24.089 64.216 1.00 24.49 192 ASP A N 1
ATOM 1571 C CA . ASP A 1 192 ? 30.139 -24.495 63.376 1.00 25.65 192 ASP A CA 1
ATOM 1572 C C . ASP A 1 192 ? 29.644 -25.298 62.169 1.00 24.77 192 ASP A C 1
ATOM 1573 O O . ASP A 1 192 ? 29.947 -26.501 62.094 1.00 25.05 192 ASP A O 1
ATOM 1578 N N . PHE A 1 193 ? 28.995 -24.624 61.221 1.00 23.84 193 PHE A N 1
ATOM 1579 C CA . PHE A 1 193 ? 28.432 -25.224 59.979 1.00 23.10 193 PHE A CA 1
ATOM 1580 C C . PHE A 1 193 ? 29.510 -25.265 58.889 1.00 24.04 193 PHE A C 1
ATOM 1581 O O . PHE A 1 193 ? 30.415 -24.421 58.898 1.00 25.38 193 PHE A O 1
ATOM 1589 N N . ASP A 1 194 ? 29.418 -26.225 57.971 1.00 24.12 194 ASP A N 1
ATOM 1590 C CA . ASP A 1 194 ? 30.297 -26.305 56.769 1.00 24.87 194 ASP A CA 1
ATOM 1591 C C . ASP A 1 194 ? 29.846 -25.263 55.734 1.00 23.77 194 ASP A C 1
ATOM 1592 O O . ASP A 1 194 ? 30.651 -24.903 54.858 1.00 24.43 194 ASP A O 1
ATOM 1597 N N . GLY A 1 195 ? 28.619 -24.769 55.824 1.00 22.51 195 GLY A N 1
ATOM 1598 C CA . GLY A 1 195 ? 28.218 -23.606 55.015 1.00 21.85 195 GLY A CA 1
ATOM 1599 C C . GLY A 1 195 ? 26.878 -23.006 55.402 1.00 20.51 195 GLY A C 1
ATOM 1600 O O . GLY A 1 195 ? 26.007 -23.705 55.929 1.00 19.77 195 GLY A O 1
ATOM 1601 N N . LEU A 1 196 ? 26.729 -21.715 55.118 1.00 19.90 196 LEU A N 1
ATOM 1602 C CA . LEU A 1 196 ? 25.463 -20.961 55.298 1.00 18.83 196 LEU A CA 1
ATOM 1603 C C . LEU A 1 196 ? 24.772 -20.827 53.927 1.00 18.08 196 LEU A C 1
ATOM 1604 O O . LEU A 1 196 ? 25.492 -20.484 52.947 1.00 17.99 196 LEU A O 1
ATOM 1609 N N . GLU A 1 197 ? 23.449 -21.031 53.879 1.00 17.01 197 GLU A N 1
ATOM 1610 C CA . GLU A 1 197 ? 22.636 -20.705 52.661 1.00 16.51 197 GLU A CA 1
ATOM 1611 C C . GLU A 1 197 ? 21.749 -19.474 52.937 1.00 15.35 197 GLU A C 1
ATOM 1612 O O . GLU A 1 197 ? 20.975 -19.448 53.947 1.00 14.71 197 GLU A O 1
ATOM 1618 N N . LEU A 1 198 ? 21.911 -18.436 52.137 1.00 14.83 198 LEU A N 1
ATOM 1619 C CA . LEU A 1 198 ? 20.947 -17.303 52.194 1.00 14.43 198 LEU A CA 1
ATOM 1620 C C . LEU A 1 198 ? 19.705 -17.699 51.392 1.00 13.76 198 LEU A C 1
ATOM 1621 O O . LEU A 1 198 ? 19.810 -17.654 50.168 1.00 13.62 198 LEU A O 1
ATOM 1626 N N . ASP A 1 199 ? 18.580 -18.033 52.034 1.00 14.10 199 ASP A N 1
ATOM 1627 C CA . ASP A 1 199 ? 17.320 -18.458 51.347 1.00 13.92 199 ASP A CA 1
ATOM 1628 C C . ASP A 1 199 ? 16.436 -17.252 50.969 1.00 13.97 199 ASP A C 1
ATOM 1629 O O . ASP A 1 199 ? 15.447 -16.955 51.685 1.00 13.82 199 ASP A O 1
ATOM 1634 N N . TRP A 1 200 ? 16.811 -16.565 49.880 1.00 13.99 200 TRP A N 1
ATOM 1635 C CA . TRP A 1 200 ? 16.153 -15.351 49.323 1.00 14.00 200 TRP A CA 1
ATOM 1636 C C . TRP A 1 200 ? 14.738 -15.758 48.912 1.00 13.51 200 TRP A C 1
ATOM 1637 O O . TRP A 1 200 ? 13.801 -14.948 49.085 1.00 13.58 200 TRP A O 1
ATOM 1648 N N . MET A 1 201 ? 14.575 -17.042 48.603 1.00 12.83 201 MET A N 1
ATOM 1649 C CA . MET A 1 201 ? 13.342 -17.575 47.980 1.00 12.33 201 MET A CA 1
ATOM 1650 C C . MET A 1 201 ? 12.239 -17.814 49.013 1.00 12.04 201 MET A C 1
ATOM 1651 O O . MET A 1 201 ? 11.119 -18.176 48.594 1.00 11.87 201 MET A O 1
ATOM 1656 N N . ARG A 1 202 ? 12.506 -17.525 50.291 1.00 11.96 202 ARG A N 1
ATOM 1657 C CA . ARG A 1 202 ? 11.423 -17.244 51.264 1.00 11.89 202 ARG A CA 1
ATOM 1658 C C . ARG A 1 202 ? 11.312 -15.734 51.522 1.00 12.25 202 ARG A C 1
ATOM 1659 O O . ARG A 1 202 ? 12.044 -15.205 52.371 1.00 12.20 202 ARG A O 1
ATOM 1667 N N . PHE A 1 203 ? 10.407 -14.995 50.804 1.00 11.83 203 PHE A N 1
ATOM 1668 C CA . PHE A 1 203 ? 9.467 -15.426 49.758 1.00 11.64 203 PHE A CA 1
ATOM 1669 C C . PHE A 1 203 ? 9.848 -14.815 48.381 1.00 11.62 203 PHE A C 1
ATOM 1670 O O . PHE A 1 203 ? 8.968 -14.790 47.462 1.00 11.54 203 PHE A O 1
ATOM 1678 N N . GLY A 1 204 ? 11.120 -14.410 48.201 1.00 11.42 204 GLY A N 1
ATOM 1679 C CA . GLY A 1 204 ? 11.678 -13.943 46.916 1.00 11.46 204 GLY A CA 1
ATOM 1680 C C . GLY A 1 204 ? 11.519 -12.452 46.633 1.00 11.55 204 GLY A C 1
ATOM 1681 O O . GLY A 1 204 ? 12.145 -11.966 45.685 1.00 11.85 204 GLY A O 1
ATOM 1682 N N . PHE A 1 205 ? 10.737 -11.744 47.439 1.00 11.55 205 PHE A N 1
ATOM 1683 C CA . PHE A 1 205 ? 10.312 -10.344 47.220 1.00 11.76 205 PHE A CA 1
ATOM 1684 C C . PHE A 1 205 ? 10.936 -9.451 48.308 1.00 11.79 205 PHE A C 1
ATOM 1685 O O . PHE A 1 205 ? 10.537 -9.563 49.468 1.00 11.86 205 PHE A O 1
ATOM 1693 N N . HIS A 1 206 ? 11.935 -8.630 47.950 1.00 12.19 206 HIS A N 1
ATOM 1694 C CA . HIS A 1 206 ? 12.827 -7.947 48.938 1.00 12.97 206 HIS A CA 1
ATOM 1695 C C . HIS A 1 206 ? 12.852 -6.416 48.741 1.00 13.89 206 HIS A C 1
ATOM 1696 O O . HIS A 1 206 ? 13.479 -5.761 49.605 1.00 14.72 206 HIS A O 1
ATOM 1703 N N . PHE A 1 207 ? 12.261 -5.849 47.674 1.00 14.01 207 PHE A N 1
ATOM 1704 C CA . PHE A 1 207 ? 12.465 -4.423 47.288 1.00 14.83 207 PHE A CA 1
ATOM 1705 C C . PHE A 1 207 ? 11.106 -3.821 46.958 1.00 15.11 207 PHE A C 1
ATOM 1706 O O . PHE A 1 207 ? 10.285 -4.619 46.503 1.00 14.80 207 PHE A O 1
ATOM 1714 N N . ARG A 1 208 ? 10.921 -2.501 47.139 1.00 15.89 208 ARG A N 1
ATOM 1715 C CA . ARG A 1 208 ? 9.786 -1.722 46.567 1.00 16.40 208 ARG A CA 1
ATOM 1716 C C . ARG A 1 208 ? 9.666 -2.071 45.081 1.00 15.39 208 ARG A C 1
ATOM 1717 O O . ARG A 1 208 ? 10.677 -2.220 44.392 1.00 14.54 208 ARG A O 1
ATOM 1725 N N . PRO A 1 209 ? 8.434 -2.317 44.585 1.00 14.98 209 PRO A N 1
ATOM 1726 C CA . PRO A 1 209 ? 8.190 -2.441 43.148 1.00 14.87 209 PRO A CA 1
ATOM 1727 C C . PRO A 1 209 ? 8.838 -1.293 42.347 1.00 15.66 209 PRO A C 1
ATOM 1728 O O . PRO A 1 209 ? 8.663 -0.179 42.696 1.00 16.89 209 PRO A O 1
ATOM 1732 N N . GLY A 1 210 ? 9.736 -1.637 41.434 1.00 15.85 210 GLY A N 1
ATOM 1733 C CA . GLY A 1 210 ? 10.430 -0.735 40.511 1.00 16.32 210 GLY A CA 1
ATOM 1734 C C . GLY A 1 210 ? 11.875 -0.462 40.914 1.00 17.13 210 GLY A C 1
ATOM 1735 O O . GLY A 1 210 ? 12.572 0.167 40.114 1.00 16.80 210 GLY A O 1
ATOM 1736 N N . TYR A 1 211 ? 12.305 -0.869 42.127 1.00 17.51 211 TYR A N 1
ATOM 1737 C CA . TYR A 1 211 ? 13.654 -0.576 42.699 1.00 18.12 211 TYR A CA 1
ATOM 1738 C C . TYR A 1 211 ? 14.615 -1.774 42.669 1.00 17.62 211 TYR A C 1
ATOM 1739 O O . TYR A 1 211 ? 15.572 -1.812 43.484 1.00 18.19 211 TYR A O 1
ATOM 1748 N N . GLU A 1 212 ? 14.398 -2.716 41.775 1.00 17.02 212 GLU A N 1
ATOM 1749 C CA . GLU A 1 212 ? 15.103 -4.010 41.742 1.00 16.89 212 GLU A CA 1
ATOM 1750 C C . GLU A 1 212 ? 16.527 -3.844 41.216 1.00 18.10 212 GLU A C 1
ATOM 1751 O O . GLU A 1 212 ? 17.378 -4.611 41.663 1.00 18.39 212 GLU A O 1
ATOM 1757 N N . ALA A 1 213 ? 16.810 -2.807 40.436 1.00 19.49 213 ALA A N 1
ATOM 1758 C CA . ALA A 1 213 ? 18.159 -2.562 39.901 1.00 20.57 213 ALA A CA 1
ATOM 1759 C C . ALA A 1 213 ? 19.103 -2.131 41.027 1.00 21.61 213 ALA A C 1
ATOM 1760 O O . ALA A 1 213 ? 20.170 -2.765 41.171 1.00 22.68 213 ALA A O 1
ATOM 1762 N N . GLU A 1 214 ? 18.801 -1.016 41.696 1.00 22.87 214 GLU A N 1
ATOM 1763 C CA . GLU A 1 214 ? 19.360 -0.625 43.021 1.00 23.89 214 GLU A CA 1
ATOM 1764 C C . GLU A 1 214 ? 19.407 -1.903 43.876 1.00 22.04 214 GLU A C 1
ATOM 1765 O O . GLU A 1 214 ? 20.518 -2.323 44.310 1.00 21.97 214 GLU A O 1
ATOM 1771 N N . GLY A 1 215 ? 18.260 -2.530 44.088 1.00 19.75 215 GLY A N 1
ATOM 1772 C CA . GLY A 1 215 ? 18.208 -3.807 44.822 1.00 19.33 215 GLY A CA 1
ATOM 1773 C C . GLY A 1 215 ? 19.402 -4.695 44.525 1.00 19.26 215 GLY A C 1
ATOM 1774 O O . GLY A 1 215 ? 20.003 -5.193 45.474 1.00 18.65 215 GLY A O 1
ATOM 1775 N N . ALA A 1 216 ? 19.714 -4.935 43.246 1.00 18.92 216 ALA A N 1
ATOM 1776 C CA . ALA A 1 216 ? 20.754 -5.906 42.844 1.00 19.27 216 ALA A CA 1
ATOM 1777 C C . ALA A 1 216 ? 22.130 -5.516 43.393 1.00 20.88 216 ALA A C 1
ATOM 1778 O O . ALA A 1 216 ? 22.890 -6.456 43.757 1.00 21.00 216 ALA A O 1
ATOM 1780 N N . GLU A 1 217 ? 22.458 -4.215 43.389 1.00 22.09 217 GLU A N 1
ATOM 1781 C CA . GLU A 1 217 ? 23.745 -3.677 43.897 1.00 23.71 217 GLU A CA 1
ATOM 1782 C C . GLU A 1 217 ? 23.821 -3.975 45.408 1.00 23.20 217 GLU A C 1
ATOM 1783 O O . GLU A 1 217 ? 24.884 -4.467 45.875 1.00 23.23 217 GLU A O 1
ATOM 1789 N N . ILE A 1 218 ? 22.701 -3.715 46.103 1.00 22.07 218 ILE A N 1
ATOM 1790 C CA . ILE A 1 218 ? 22.499 -3.857 47.574 1.00 21.53 218 ILE A CA 1
ATOM 1791 C C . ILE A 1 218 ? 22.583 -5.336 47.968 1.00 20.52 218 ILE A C 1
ATOM 1792 O O . ILE A 1 218 ? 23.177 -5.629 48.985 1.00 20.83 218 ILE A O 1
ATOM 1797 N N . LEU A 1 219 ? 22.016 -6.257 47.190 1.00 18.73 219 LEU A N 1
ATOM 1798 C CA . LEU A 1 219 ? 22.078 -7.668 47.643 1.00 18.01 219 LEU A CA 1
ATOM 1799 C C . LEU A 1 219 ? 23.477 -8.221 47.390 1.00 18.27 219 LEU A C 1
ATOM 1800 O O . LEU A 1 219 ? 23.888 -9.118 48.117 1.00 17.84 219 LEU A O 1
ATOM 1805 N N . THR A 1 220 ? 24.189 -7.657 46.422 1.00 18.99 220 THR A N 1
ATOM 1806 C CA . THR A 1 220 ? 25.570 -8.086 46.091 1.00 20.18 220 THR A CA 1
ATOM 1807 C C . THR A 1 220 ? 26.500 -7.694 47.230 1.00 21.55 220 THR A C 1
ATOM 1808 O O . THR A 1 220 ? 27.301 -8.555 47.651 1.00 22.27 220 THR A O 1
ATOM 1812 N N . ALA A 1 221 ? 26.395 -6.447 47.687 1.00 22.05 221 ALA A N 1
ATOM 1813 C CA . ALA A 1 221 ? 27.175 -5.895 48.807 1.00 22.78 221 ALA A CA 1
ATOM 1814 C C . ALA A 1 221 ? 26.837 -6.685 50.087 1.00 22.48 221 ALA A C 1
ATOM 1815 O O . ALA A 1 221 ? 27.785 -7.168 50.754 1.00 23.27 221 ALA A O 1
ATOM 1817 N N . PHE A 1 222 ? 25.557 -6.987 50.319 1.00 21.32 222 PHE A N 1
ATOM 1818 C CA . PHE A 1 222 ? 25.068 -7.783 51.475 1.00 20.68 222 PHE A CA 1
ATOM 1819 C C . PHE A 1 222 ? 25.780 -9.139 51.445 1.00 21.28 222 PHE A C 1
ATOM 1820 O O . PHE A 1 222 ? 26.339 -9.577 52.480 1.00 21.22 222 PHE A O 1
ATOM 1828 N N . THR A 1 223 ? 25.711 -9.807 50.280 1.00 20.60 223 THR A N 1
ATOM 1829 C CA . THR A 1 223 ? 26.377 -11.116 50.065 1.00 20.98 223 THR A CA 1
ATOM 1830 C C . THR A 1 223 ? 27.870 -10.917 50.418 1.00 22.49 223 THR A C 1
ATOM 1831 O O . THR A 1 223 ? 28.429 -11.757 51.148 1.00 22.39 223 THR A O 1
ATOM 1835 N N . ALA A 1 224 ? 28.488 -9.817 49.981 1.00 23.92 224 ALA A N 1
ATOM 1836 C CA . ALA A 1 224 ? 29.958 -9.576 50.086 1.00 25.87 224 ALA A CA 1
ATOM 1837 C C . ALA A 1 224 ? 30.380 -9.517 51.565 1.00 26.83 224 ALA A C 1
ATOM 1838 O O . ALA A 1 224 ? 31.369 -10.164 51.946 1.00 28.39 224 ALA A O 1
ATOM 1840 N N . GLU A 1 225 ? 29.649 -8.762 52.381 1.00 27.32 225 GLU A N 1
ATOM 1841 C CA . GLU A 1 225 ? 29.861 -8.684 53.856 1.00 27.91 225 GLU A CA 1
ATOM 1842 C C . GLU A 1 225 ? 29.784 -10.072 54.490 1.00 27.18 225 GLU A C 1
ATOM 1843 O O . GLU A 1 225 ? 30.639 -10.384 55.350 1.00 28.96 225 GLU A O 1
ATOM 1849 N N . VAL A 1 226 ? 28.760 -10.842 54.133 1.00 25.93 226 VAL A N 1
ATOM 1850 C CA . VAL A 1 226 ? 28.505 -12.242 54.602 1.00 25.05 226 VAL A CA 1
ATOM 1851 C C . VAL A 1 226 ? 29.754 -13.089 54.263 1.00 25.31 226 VAL A C 1
ATOM 1852 O O . VAL A 1 226 ? 30.324 -13.716 55.224 1.00 25.54 226 VAL A O 1
ATOM 1856 N N . ARG A 1 227 ? 30.286 -13.002 53.030 1.00 24.56 227 ARG A N 1
ATOM 1857 C CA . ARG A 1 227 ? 31.480 -13.796 52.627 1.00 25.46 227 ARG A CA 1
ATOM 1858 C C . ARG A 1 227 ? 32.665 -13.409 53.523 1.00 26.88 227 ARG A C 1
ATOM 1859 O O . ARG A 1 227 ? 33.337 -14.339 54.055 1.00 27.94 227 ARG A O 1
ATOM 1867 N N . ARG A 1 228 ? 32.876 -12.097 53.706 1.00 26.88 228 ARG A N 1
ATOM 1868 C CA . ARG A 1 228 ? 33.950 -11.497 54.539 1.00 28.25 228 ARG A CA 1
ATOM 1869 C C . ARG A 1 228 ? 33.792 -11.946 56.002 1.00 28.21 228 ARG A C 1
ATOM 1870 O O . ARG A 1 228 ? 34.805 -12.256 56.613 1.00 29.60 228 ARG A O 1
ATOM 1878 N N . LEU A 1 229 ? 32.566 -11.927 56.539 1.00 27.14 229 LEU A N 1
ATOM 1879 C CA . LEU A 1 229 ? 32.229 -12.498 57.871 1.00 26.95 229 LEU A CA 1
ATOM 1880 C C . LEU A 1 229 ? 32.685 -13.957 57.913 1.00 27.35 229 LEU A C 1
ATOM 1881 O O . LEU A 1 229 ? 33.412 -14.327 58.852 1.00 28.31 229 LEU A O 1
ATOM 1886 N N . LEU A 1 230 ? 32.286 -14.773 56.943 1.00 26.72 230 LEU A N 1
ATOM 1887 C CA . LEU A 1 230 ? 32.595 -16.232 57.023 1.00 27.28 230 LEU A CA 1
ATOM 1888 C C . LEU A 1 230 ? 34.108 -16.469 56.818 1.00 29.14 230 LEU A C 1
ATOM 1889 O O . LEU A 1 230 ? 34.600 -17.448 57.399 1.00 29.72 230 LEU A O 1
ATOM 1894 N N . ASP A 1 231 ? 34.812 -15.605 56.065 1.00 30.07 231 ASP A N 1
ATOM 1895 C CA . ASP A 1 231 ? 36.298 -15.627 55.911 1.00 32.01 231 ASP A CA 1
ATOM 1896 C C . ASP A 1 231 ? 36.963 -15.612 57.304 1.00 33.51 231 ASP A C 1
ATOM 1897 O O . ASP A 1 231 ? 37.876 -16.422 57.504 1.00 34.98 231 ASP A O 1
ATOM 1902 N N . ASP A 1 232 ? 36.512 -14.787 58.261 1.00 33.65 232 ASP A N 1
ATOM 1903 C CA . ASP A 1 232 ? 37.112 -14.725 59.635 1.00 35.22 232 ASP A CA 1
ATOM 1904 C C . ASP A 1 232 ? 36.900 -16.051 60.371 1.00 34.65 232 ASP A C 1
ATOM 1905 O O . ASP A 1 232 ? 37.885 -16.579 60.921 1.00 36.14 232 ASP A O 1
ATOM 1910 N N . TRP A 1 233 ? 35.649 -16.518 60.397 1.00 32.78 233 TRP A N 1
ATOM 1911 C CA . TRP A 1 233 ? 35.170 -17.745 61.087 1.00 32.43 233 TRP A CA 1
ATOM 1912 C C . TRP A 1 233 ? 35.865 -18.992 60.533 1.00 33.53 233 TRP A C 1
ATOM 1913 O O . TRP A 1 233 ? 36.062 -19.905 61.348 1.00 34.64 233 TRP A O 1
ATOM 1924 N N . GLU A 1 234 ? 36.307 -18.998 59.263 1.00 34.24 234 GLU A N 1
ATOM 1925 C CA . GLU A 1 234 ? 37.155 -20.085 58.672 1.00 35.61 234 GLU A CA 1
ATOM 1926 C C . GLU A 1 234 ? 38.448 -20.251 59.485 1.00 38.11 234 GLU A C 1
ATOM 1927 O O . GLU A 1 234 ? 38.884 -21.421 59.692 1.00 38.99 234 GLU A O 1
ATOM 1933 N N . LYS A 1 235 ? 39.062 -19.136 59.890 1.00 39.31 235 LYS A N 1
ATOM 1934 C CA . LYS A 1 235 ? 40.360 -19.128 60.616 1.00 41.70 235 LYS A CA 1
ATOM 1935 C C . LYS A 1 235 ? 40.137 -19.670 62.024 1.00 41.93 235 LYS A C 1
ATOM 1936 O O . LYS A 1 235 ? 40.909 -20.544 62.437 1.00 44.20 235 LYS A O 1
ATOM 1942 N N . ARG A 1 236 ? 39.115 -19.142 62.703 1.00 41.01 236 ARG A N 1
ATOM 1943 C CA . ARG A 1 236 ? 38.646 -19.543 64.049 1.00 40.84 236 ARG A CA 1
ATOM 1944 C C . ARG A 1 236 ? 38.203 -21.013 64.033 1.00 40.19 236 ARG A C 1
ATOM 1945 O O . ARG A 1 236 ? 38.500 -21.707 64.995 1.00 41.31 236 ARG A O 1
ATOM 1953 N N . ARG A 1 237 ? 37.481 -21.469 63.008 1.00 39.33 237 ARG A N 1
ATOM 1954 C CA . ARG A 1 237 ? 36.987 -22.875 62.946 1.00 38.55 237 ARG A CA 1
ATOM 1955 C C . ARG A 1 237 ? 38.109 -23.805 62.470 1.00 40.26 237 ARG A C 1
ATOM 1956 O O . ARG A 1 237 ? 38.062 -25.000 62.824 1.00 40.91 237 ARG A O 1
ATOM 1964 N N . GLY A 1 238 ? 39.081 -23.274 61.717 1.00 41.18 238 GLY A N 1
ATOM 1965 C CA . GLY A 1 238 ? 40.134 -24.055 61.033 1.00 42.34 238 GLY A CA 1
ATOM 1966 C C . GLY A 1 238 ? 39.574 -24.967 59.952 1.00 41.32 238 GLY A C 1
ATOM 1967 O O . GLY A 1 238 ? 40.094 -26.058 59.766 1.00 43.04 238 GLY A O 1
ATOM 1968 N N . HIS A 1 239 ? 38.532 -24.549 59.250 1.00 39.37 239 HIS A N 1
ATOM 1969 C CA . HIS A 1 239 ? 38.088 -25.199 57.990 1.00 38.32 239 HIS A CA 1
ATOM 1970 C C . HIS A 1 239 ? 37.409 -24.165 57.094 1.00 37.06 239 HIS A C 1
ATOM 1971 O O . HIS A 1 239 ? 37.150 -23.050 57.570 1.00 36.44 239 HIS A O 1
ATOM 1978 N N . LYS A 1 240 ? 37.197 -24.539 55.836 1.00 37.09 240 LYS A N 1
ATOM 1979 C CA . LYS A 1 240 ? 36.451 -23.764 54.808 1.00 35.99 240 LYS A CA 1
ATOM 1980 C C . LYS A 1 240 ? 34.983 -23.651 55.247 1.00 33.39 240 LYS A C 1
ATOM 1981 O O . LYS A 1 240 ? 34.397 -24.701 55.636 1.00 32.96 240 LYS A O 1
ATOM 1987 N N . ILE A 1 241 ? 34.416 -22.436 55.218 1.00 31.35 241 ILE A N 1
ATOM 1988 C CA . ILE A 1 241 ? 32.946 -22.222 55.347 1.00 29.36 241 ILE A CA 1
ATOM 1989 C C . ILE A 1 241 ? 32.403 -21.795 53.968 1.00 27.73 241 ILE A C 1
ATOM 1990 O O . ILE A 1 241 ? 32.823 -20.747 53.480 1.00 26.72 241 ILE A O 1
ATOM 1995 N N . HIS A 1 242 ? 31.500 -22.605 53.389 1.00 26.61 242 HIS A N 1
ATOM 1996 C CA . HIS A 1 242 ? 30.860 -22.367 52.075 1.00 25.31 242 HIS A CA 1
ATOM 1997 C C . HIS A 1 242 ? 29.725 -21.365 52.249 1.00 22.74 242 HIS A C 1
ATOM 1998 O O . HIS A 1 242 ? 29.029 -21.422 53.264 1.00 21.83 242 HIS A O 1
ATOM 2005 N N . LEU A 1 243 ? 29.529 -20.520 51.240 1.00 21.48 243 LEU A N 1
ATOM 2006 C CA . LEU A 1 243 ? 28.365 -19.606 51.167 1.00 19.58 243 LEU A CA 1
ATOM 2007 C C . LEU A 1 243 ? 27.541 -19.893 49.906 1.00 18.60 243 LEU A C 1
ATOM 2008 O O . LEU A 1 243 ? 28.104 -19.948 48.810 1.00 18.52 243 LEU A O 1
ATOM 2013 N N . GLY A 1 244 ? 26.227 -20.010 50.080 1.00 17.80 244 GLY A N 1
ATOM 2014 C CA . GLY A 1 244 ? 25.271 -20.250 48.982 1.00 17.23 244 GLY A CA 1
ATOM 2015 C C . GLY A 1 244 ? 23.943 -19.520 49.189 1.00 16.56 244 GLY A C 1
ATOM 2016 O O . GLY A 1 244 ? 23.725 -18.882 50.253 1.00 15.94 244 GLY A O 1
ATOM 2017 N N . ALA A 1 245 ? 23.083 -19.607 48.173 1.00 16.06 245 ALA A N 1
ATOM 2018 C CA . ALA A 1 245 ? 21.839 -18.816 48.049 1.00 15.89 245 ALA A CA 1
ATOM 2019 C C . ALA A 1 245 ? 20.801 -19.550 47.196 1.00 15.49 245 ALA A C 1
ATOM 2020 O O . ALA A 1 245 ? 21.148 -20.305 46.251 1.00 16.46 245 ALA A O 1
ATOM 2022 N N . ARG A 1 246 ? 19.545 -19.290 47.487 1.00 15.48 246 ARG A N 1
ATOM 2023 C CA . ARG A 1 246 ? 18.388 -19.822 46.732 1.00 14.91 246 ARG A CA 1
ATOM 2024 C C . ARG A 1 246 ? 17.908 -18.633 45.897 1.00 14.68 246 ARG A C 1
ATOM 2025 O O . ARG A 1 246 ? 17.654 -17.556 46.465 1.00 16.18 246 ARG A O 1
ATOM 2033 N N . ILE A 1 247 ? 17.843 -18.783 44.588 1.00 13.73 247 ILE A N 1
ATOM 2034 C CA . ILE A 1 247 ? 17.468 -17.706 43.659 1.00 12.95 247 ILE A CA 1
ATOM 2035 C C . ILE A 1 247 ? 16.420 -18.254 42.674 1.00 12.34 247 ILE A C 1
ATOM 2036 O O . ILE A 1 247 ? 16.159 -19.468 42.646 1.00 12.09 247 ILE A O 1
ATOM 2041 N N . PRO A 1 248 ? 15.691 -17.387 41.950 1.00 11.79 248 PRO A N 1
ATOM 2042 C CA . PRO A 1 248 ? 14.713 -17.909 40.989 1.00 11.62 248 PRO A CA 1
ATOM 2043 C C . PRO A 1 248 ? 15.346 -18.744 39.843 1.00 11.85 248 PRO A C 1
ATOM 2044 O O . PRO A 1 248 ? 16.566 -18.839 39.679 1.00 12.44 248 PRO A O 1
ATOM 2048 N N . SER A 1 249 ? 14.453 -19.367 39.082 1.00 11.68 249 SER A N 1
ATOM 2049 C CA . SER A 1 249 ? 14.702 -20.498 38.162 1.00 11.78 249 SER A CA 1
ATOM 2050 C C . SER A 1 249 ? 15.264 -19.948 36.832 1.00 12.18 249 SER A C 1
ATOM 2051 O O . SER A 1 249 ? 16.023 -20.685 36.176 1.00 12.90 249 SER A O 1
ATOM 2054 N N . ARG A 1 250 ? 14.993 -18.692 36.493 1.00 12.14 250 ARG A N 1
ATOM 2055 C CA . ARG A 1 250 ? 15.404 -18.076 35.198 1.00 13.16 250 ARG A CA 1
ATOM 2056 C C . ARG A 1 250 ? 16.294 -16.887 35.534 1.00 13.99 250 ARG A C 1
ATOM 2057 O O . ARG A 1 250 ? 15.941 -16.175 36.468 1.00 14.69 250 ARG A O 1
ATOM 2065 N N . PRO A 1 251 ? 17.434 -16.669 34.840 1.00 15.08 251 PRO A N 1
ATOM 2066 C CA . PRO A 1 251 ? 18.256 -15.469 35.033 1.00 15.58 251 PRO A CA 1
ATOM 2067 C C . PRO A 1 251 ? 17.527 -14.107 34.958 1.00 15.38 251 PRO A C 1
ATOM 2068 O O . PRO A 1 251 ? 17.727 -13.282 35.878 1.00 15.96 251 PRO A O 1
ATOM 2072 N N . ALA A 1 252 ? 16.738 -13.838 33.904 1.00 14.61 252 ALA A N 1
ATOM 2073 C CA . ALA A 1 252 ? 15.930 -12.605 33.799 1.00 14.23 252 ALA A CA 1
ATOM 2074 C C . ALA A 1 252 ? 15.035 -12.429 35.053 1.00 13.37 252 ALA A C 1
ATOM 2075 O O . ALA A 1 252 ? 14.945 -11.303 35.487 1.00 13.26 252 ALA A O 1
ATOM 2077 N N . THR A 1 253 ? 14.358 -13.455 35.615 1.00 12.91 253 THR A N 1
ATOM 2078 C CA . THR A 1 253 ? 13.486 -13.287 36.820 1.00 12.57 253 THR A CA 1
ATOM 2079 C C . THR A 1 253 ? 14.386 -13.021 38.055 1.00 12.60 253 THR A C 1
ATOM 2080 O O . THR A 1 253 ? 14.136 -12.091 38.839 1.00 11.86 253 THR A O 1
ATOM 2084 N N . ALA A 1 254 ? 15.399 -13.863 38.251 1.00 12.94 254 ALA A N 1
ATOM 2085 C CA . ALA A 1 254 ? 16.425 -13.625 39.310 1.00 12.66 254 ALA A CA 1
ATOM 2086 C C . ALA A 1 254 ? 16.955 -12.174 39.291 1.00 12.76 254 ALA A C 1
ATOM 2087 O O . ALA A 1 254 ? 16.979 -11.502 40.339 1.00 12.55 254 ALA A O 1
ATOM 2089 N N . LEU A 1 255 ? 17.383 -11.653 38.154 1.00 13.24 255 LEU A N 1
ATOM 2090 C CA . LEU A 1 255 ? 18.000 -10.292 38.110 1.00 13.74 255 LEU A CA 1
ATOM 2091 C C . LEU A 1 255 ? 16.903 -9.242 38.304 1.00 13.14 255 LEU A C 1
ATOM 2092 O O . LEU A 1 255 ? 17.192 -8.204 38.954 1.00 13.44 255 LEU A O 1
ATOM 2097 N N . GLY A 1 256 ? 15.685 -9.493 37.810 1.00 12.49 256 GLY A N 1
ATOM 2098 C CA . GLY A 1 256 ? 14.559 -8.553 37.952 1.00 12.63 256 GLY A CA 1
ATOM 2099 C C . GLY A 1 256 ? 13.976 -8.508 39.361 1.00 12.76 256 GLY A C 1
ATOM 2100 O O . GLY A 1 256 ? 13.126 -7.673 39.575 1.00 12.89 256 GLY A O 1
ATOM 2101 N N . LEU A 1 257 ? 14.387 -9.418 40.262 1.00 12.76 257 LEU A N 1
ATOM 2102 C CA . LEU A 1 257 ? 14.072 -9.420 41.722 1.00 12.57 257 LEU A CA 1
ATOM 2103 C C . LEU A 1 257 ? 15.333 -9.056 42.555 1.00 13.05 257 LEU A C 1
ATOM 2104 O O . LEU A 1 257 ? 15.296 -9.323 43.798 1.00 12.94 257 LEU A O 1
ATOM 2109 N N . GLY A 1 258 ? 16.342 -8.469 41.904 1.00 13.89 258 GLY A N 1
ATOM 2110 C CA . GLY A 1 258 ? 17.585 -7.853 42.429 1.00 14.80 258 GLY A CA 1
ATOM 2111 C C . GLY A 1 258 ? 18.599 -8.885 42.863 1.00 15.16 258 GLY A C 1
ATOM 2112 O O . GLY A 1 258 ? 19.396 -8.594 43.748 1.00 15.78 258 GLY A O 1
ATOM 2113 N N . MET A 1 259 ? 18.592 -10.075 42.272 1.00 15.19 259 MET A N 1
ATOM 2114 C CA . MET A 1 259 ? 19.565 -11.163 42.546 1.00 15.91 259 MET A CA 1
ATOM 2115 C C . MET A 1 259 ? 20.418 -11.425 41.301 1.00 16.08 259 MET A C 1
ATOM 2116 O O . MET A 1 259 ? 20.024 -12.221 40.497 1.00 16.09 259 MET A O 1
ATOM 2121 N N . ASP A 1 260 ? 21.583 -10.782 41.212 1.00 16.59 260 ASP A N 1
ATOM 2122 C CA . ASP A 1 260 ? 22.609 -10.960 40.158 1.00 17.26 260 ASP A CA 1
ATOM 2123 C C . ASP A 1 260 ? 23.614 -12.037 40.584 1.00 17.28 260 ASP A C 1
ATOM 2124 O O . ASP A 1 260 ? 24.802 -11.698 40.938 1.00 18.47 260 ASP A O 1
ATOM 2129 N N . ALA A 1 261 ? 23.179 -13.288 40.569 1.00 16.66 261 ALA A N 1
ATOM 2130 C CA . ALA A 1 261 ? 23.943 -14.465 41.027 1.00 17.09 261 ALA A CA 1
ATOM 2131 C C . ALA A 1 261 ? 25.229 -14.602 40.197 1.00 18.68 261 ALA A C 1
ATOM 2132 O O . ALA A 1 261 ? 26.284 -14.992 40.770 1.00 19.20 261 ALA A O 1
ATOM 2134 N N . VAL A 1 262 ? 25.188 -14.236 38.914 1.00 18.90 262 VAL A N 1
ATOM 2135 C CA . VAL A 1 262 ? 26.399 -14.266 38.045 1.00 20.42 262 VAL A CA 1
ATOM 2136 C C . VAL A 1 262 ? 27.489 -13.413 38.687 1.00 21.13 262 VAL A C 1
ATOM 2137 O O . VAL A 1 262 ? 28.581 -13.969 38.836 1.00 22.54 262 VAL A O 1
ATOM 2141 N N . THR A 1 263 ? 27.203 -12.166 39.090 1.00 20.94 263 THR A N 1
ATOM 2142 C CA . THR A 1 263 ? 28.172 -11.226 39.710 1.00 22.08 263 THR A CA 1
ATOM 2143 C C . THR A 1 263 ? 28.680 -11.808 41.036 1.00 22.30 263 THR A C 1
ATOM 2144 O O . THR A 1 263 ? 29.913 -11.664 41.304 1.00 24.17 263 THR A O 1
ATOM 2148 N N . TRP A 1 264 ? 27.777 -12.420 41.816 1.00 20.99 264 TRP A N 1
ATOM 2149 C CA . TRP A 1 264 ? 28.126 -13.104 43.087 1.00 21.13 264 TRP A CA 1
ATOM 2150 C C . TRP A 1 264 ? 29.117 -14.228 42.782 1.00 22.43 264 TRP A C 1
ATOM 2151 O O . TRP A 1 264 ? 30.138 -14.302 43.510 1.00 23.94 264 TRP A O 1
ATOM 2162 N N . ALA A 1 265 ? 28.814 -15.056 41.770 1.00 22.58 265 ALA A N 1
ATOM 2163 C CA . ALA A 1 265 ? 29.620 -16.226 41.338 1.00 23.59 265 ALA A CA 1
ATOM 2164 C C . ALA A 1 265 ? 30.986 -15.768 40.834 1.00 25.50 265 ALA A C 1
ATOM 2165 O O . ALA A 1 265 ? 32.003 -16.427 41.179 1.00 25.97 265 ALA A O 1
ATOM 2167 N N . ARG A 1 266 ? 31.018 -14.728 39.987 1.00 26.41 266 ARG A N 1
ATOM 2168 C CA A ARG A 1 266 ? 32.286 -14.264 39.368 0.50 27.98 266 ARG A CA 1
ATOM 2169 C CA B ARG A 1 266 ? 32.282 -14.252 39.361 0.50 28.25 266 ARG A CA 1
ATOM 2170 C C . ARG A 1 266 ? 33.202 -13.720 40.459 1.00 29.41 266 ARG A C 1
ATOM 2171 O O . ARG A 1 266 ? 34.371 -14.032 40.395 1.00 30.53 266 ARG A O 1
ATOM 2186 N N . ARG A 1 267 ? 32.653 -12.989 41.440 1.00 29.61 267 ARG A N 1
ATOM 2187 C CA . ARG A 1 267 ? 33.486 -12.327 42.486 1.00 31.27 267 ARG A CA 1
ATOM 2188 C C . ARG A 1 267 ? 33.788 -13.271 43.656 1.00 30.98 267 ARG A C 1
ATOM 2189 O O . ARG A 1 267 ? 34.320 -12.800 44.705 1.00 31.82 267 ARG A O 1
ATOM 2197 N N . GLY A 1 268 ? 33.499 -14.557 43.502 1.00 30.23 268 GLY A N 1
ATOM 2198 C CA . GLY A 1 268 ? 33.774 -15.583 44.525 1.00 30.49 268 GLY A CA 1
ATOM 2199 C C . GLY A 1 268 ? 33.112 -15.296 45.859 1.00 29.31 268 GLY A C 1
ATOM 2200 O O . GLY A 1 268 ? 33.681 -15.672 46.895 1.00 31.22 268 GLY A O 1
ATOM 2201 N N . LEU A 1 269 ? 31.913 -14.732 45.855 1.00 28.04 269 LEU A N 1
ATOM 2202 C CA . LEU A 1 269 ? 31.134 -14.440 47.086 1.00 26.62 269 LEU A CA 1
ATOM 2203 C C . LEU A 1 269 ? 30.378 -15.690 47.531 1.00 26.06 269 LEU A C 1
ATOM 2204 O O . LEU A 1 269 ? 30.277 -15.929 48.778 1.00 25.72 269 LEU A O 1
ATOM 2209 N N . VAL A 1 270 ? 29.888 -16.460 46.572 1.00 24.75 270 VAL A N 1
ATOM 2210 C CA . VAL A 1 270 ? 29.070 -17.681 46.823 1.00 23.60 270 VAL A CA 1
ATOM 2211 C C . VAL A 1 270 ? 29.788 -18.829 46.143 1.00 24.75 270 VAL A C 1
ATOM 2212 O O . VAL A 1 270 ? 30.492 -18.519 45.171 1.00 25.26 270 VAL A O 1
ATOM 2216 N N . ASP A 1 271 ? 29.572 -20.079 46.568 1.00 25.77 271 ASP A N 1
ATOM 2217 C CA . ASP A 1 271 ? 30.105 -21.257 45.839 1.00 27.70 271 ASP A CA 1
ATOM 2218 C C . ASP A 1 271 ? 28.997 -22.267 45.536 1.00 27.28 271 ASP A C 1
ATOM 2219 O O . ASP A 1 271 ? 29.323 -23.307 44.896 1.00 28.60 271 ASP A O 1
ATOM 2224 N N . MET A 1 272 ? 27.738 -21.956 45.861 1.00 26.45 272 MET A N 1
ATOM 2225 C CA . MET A 1 272 ? 26.588 -22.813 45.503 1.00 25.57 272 MET A CA 1
ATOM 2226 C C . MET A 1 272 ? 25.371 -21.928 45.201 1.00 24.23 272 MET A C 1
ATOM 2227 O O . MET A 1 272 ? 25.128 -20.915 45.864 1.00 23.15 272 MET A O 1
ATOM 2232 N N . LEU A 1 273 ? 24.634 -22.291 44.175 1.00 22.25 273 LEU A N 1
ATOM 2233 C CA . LEU A 1 273 ? 23.437 -21.524 43.806 1.00 20.40 273 LEU A CA 1
ATOM 2234 C C . LEU A 1 273 ? 22.321 -22.525 43.622 1.00 18.84 273 LEU A C 1
ATOM 2235 O O . LEU A 1 273 ? 22.530 -23.537 42.926 1.00 19.09 273 LEU A O 1
ATOM 2240 N N . VAL A 1 274 ? 21.213 -22.279 44.287 1.00 16.93 274 VAL A N 1
ATOM 2241 C CA . VAL A 1 274 ? 20.051 -23.173 44.173 1.00 16.01 274 VAL A CA 1
ATOM 2242 C C . VAL A 1 274 ? 19.073 -22.426 43.316 1.00 14.57 274 VAL A C 1
ATOM 2243 O O . VAL A 1 274 ? 18.629 -21.323 43.727 1.00 15.00 274 VAL A O 1
ATOM 2247 N N . ILE A 1 275 ? 18.794 -22.950 42.148 1.00 13.89 275 ILE A N 1
ATOM 2248 C CA . ILE A 1 275 ? 17.766 -22.323 41.272 1.00 12.91 275 ILE A CA 1
ATOM 2249 C C . ILE A 1 275 ? 16.488 -23.027 41.642 1.00 11.86 275 ILE A C 1
ATOM 2250 O O . ILE A 1 275 ? 16.487 -24.293 41.700 1.00 11.80 275 ILE A O 1
ATOM 2255 N N . THR A 1 276 ? 15.461 -22.279 41.972 1.00 11.10 276 THR A N 1
ATOM 2256 C CA . THR A 1 276 ? 14.266 -22.955 42.498 1.00 10.74 276 THR A CA 1
ATOM 2257 C C . THR A 1 276 ? 13.024 -22.123 42.209 1.00 10.27 276 THR A C 1
ATOM 2258 O O . THR A 1 276 ? 13.086 -20.898 42.105 1.00 9.58 276 THR A O 1
ATOM 2262 N N . PRO A 1 277 ? 11.865 -22.823 42.088 1.00 10.27 277 PRO A N 1
ATOM 2263 C CA . PRO A 1 277 ? 10.557 -22.209 42.225 1.00 10.36 277 PRO A CA 1
ATOM 2264 C C . PRO A 1 277 ? 10.388 -21.753 43.676 1.00 11.08 277 PRO A C 1
ATOM 2265 O O . PRO A 1 277 ? 11.185 -22.166 44.478 1.00 11.00 277 PRO A O 1
ATOM 2269 N N . PHE A 1 278 ? 9.361 -20.940 43.933 1.00 11.71 278 PHE A N 1
ATOM 2270 C CA . PHE A 1 278 ? 8.883 -20.520 45.285 1.00 11.99 278 PHE A CA 1
ATOM 2271 C C . PHE A 1 278 ? 8.229 -21.715 46.007 1.00 12.76 278 PHE A C 1
ATOM 2272 O O . PHE A 1 278 ? 8.772 -22.223 47.022 1.00 12.37 278 PHE A O 1
ATOM 2280 N N . TRP A 1 279 ? 7.108 -22.231 45.494 1.00 13.54 279 TRP A N 1
ATOM 2281 C CA . TRP A 1 279 ? 6.247 -23.159 46.261 1.00 13.95 279 TRP A CA 1
ATOM 2282 C C . TRP A 1 279 ? 5.154 -23.870 45.443 1.00 14.24 279 TRP A C 1
ATOM 2283 O O . TRP A 1 279 ? 4.894 -25.095 45.678 1.00 15.26 279 TRP A O 1
ATOM 2294 N N . ALA A 1 280 ? 4.430 -23.086 44.639 1.00 14.17 280 ALA A N 1
ATOM 2295 C CA . ALA A 1 280 ? 3.122 -23.437 44.036 1.00 13.91 280 ALA A CA 1
ATOM 2296 C C . ALA A 1 280 ? 3.258 -24.703 43.163 1.00 13.78 280 ALA A C 1
ATOM 2297 O O . ALA A 1 280 ? 2.218 -25.362 42.952 1.00 13.66 280 ALA A O 1
ATOM 2299 N N . SER A 1 281 ? 4.479 -25.029 42.703 1.00 13.15 281 SER A N 1
ATOM 2300 C CA . SER A 1 281 ? 4.847 -26.294 41.999 1.00 12.89 281 SER A CA 1
ATOM 2301 C C . SER A 1 281 ? 6.366 -26.386 41.841 1.00 13.08 281 SER A C 1
ATOM 2302 O O . SER A 1 281 ? 7.016 -25.362 41.656 1.00 13.13 281 SER A O 1
ATOM 2305 N N . ALA A 1 282 ? 6.905 -27.601 41.882 1.00 13.90 282 ALA A N 1
ATOM 2306 C CA . ALA A 1 282 ? 8.218 -27.952 41.293 1.00 14.25 282 ALA A CA 1
ATOM 2307 C C . ALA A 1 282 ? 8.213 -27.482 39.835 1.00 14.78 282 ALA A C 1
ATOM 2308 O O . ALA A 1 282 ? 7.094 -27.488 39.193 1.00 14.71 282 ALA A O 1
ATOM 2310 N N . GLU A 1 283 ? 9.372 -27.073 39.340 1.00 15.41 283 GLU A N 1
ATOM 2311 C CA . GLU A 1 283 ? 9.604 -26.895 37.882 1.00 16.11 283 GLU A CA 1
ATOM 2312 C C . GLU A 1 283 ? 10.403 -28.113 37.416 1.00 16.97 283 GLU A C 1
ATOM 2313 O O . GLU A 1 283 ? 11.470 -28.437 37.958 1.00 16.88 283 GLU A O 1
ATOM 2319 N N . THR A 1 284 ? 9.818 -28.812 36.465 1.00 18.09 284 THR A N 1
ATOM 2320 C CA . THR A 1 284 ? 10.388 -30.052 35.892 1.00 18.64 284 THR A CA 1
ATOM 2321 C C . THR A 1 284 ? 11.310 -29.615 34.749 1.00 18.96 284 THR A C 1
ATOM 2322 O O . THR A 1 284 ? 12.239 -30.412 34.381 1.00 20.33 284 THR A O 1
ATOM 2326 N N . ASP A 1 285 ? 11.173 -28.336 34.366 1.00 17.44 285 ASP A N 1
ATOM 2327 C CA . ASP A 1 285 ? 11.915 -27.692 33.272 1.00 16.89 285 ASP A CA 1
ATOM 2328 C C . ASP A 1 285 ? 12.539 -26.375 33.727 1.00 16.43 285 ASP A C 1
ATOM 2329 O O . ASP A 1 285 ? 11.826 -25.339 33.786 1.00 15.58 285 ASP A O 1
ATOM 2334 N N . MET A 1 286 ? 13.842 -26.360 33.980 1.00 16.58 286 MET A N 1
ATOM 2335 C CA . MET A 1 286 ? 14.547 -25.089 34.286 1.00 16.19 286 MET A CA 1
ATOM 2336 C C . MET A 1 286 ? 15.776 -25.029 33.396 1.00 15.99 286 MET A C 1
ATOM 2337 O O . MET A 1 286 ? 16.356 -26.058 33.070 1.00 16.73 286 MET A O 1
ATOM 2342 N N . PRO A 1 287 ? 16.159 -23.829 32.926 1.00 15.33 287 PRO A N 1
ATOM 2343 C CA . PRO A 1 287 ? 17.229 -23.720 31.923 1.00 16.08 287 PRO A CA 1
ATOM 2344 C C . PRO A 1 287 ? 18.585 -23.927 32.616 1.00 17.01 287 PRO A C 1
ATOM 2345 O O . PRO A 1 287 ? 19.421 -22.994 32.684 1.00 17.31 287 PRO A O 1
ATOM 2349 N N . VAL A 1 288 ? 18.826 -25.160 33.073 1.00 17.62 288 VAL A N 1
ATOM 2350 C CA . VAL A 1 288 ? 20.101 -25.519 33.751 1.00 18.32 288 VAL A CA 1
ATOM 2351 C C . VAL A 1 288 ? 21.253 -25.169 32.796 1.00 19.30 288 VAL A C 1
ATOM 2352 O O . VAL A 1 288 ? 22.196 -24.532 33.249 1.00 20.03 288 VAL A O 1
ATOM 2356 N N . GLU A 1 289 ? 21.172 -25.489 31.500 1.00 19.66 289 GLU A N 1
ATOM 2357 C CA . GLU A 1 289 ? 22.303 -25.414 30.545 1.00 20.92 289 GLU A CA 1
ATOM 2358 C C . GLU A 1 289 ? 22.814 -23.960 30.433 1.00 20.37 289 GLU A C 1
ATOM 2359 O O . GLU A 1 289 ? 24.010 -23.694 30.547 1.00 21.07 289 GLU A O 1
ATOM 2365 N N . ILE A 1 290 ? 21.906 -23.008 30.346 1.00 19.10 290 ILE A N 1
ATOM 2366 C CA . ILE A 1 290 ? 22.193 -21.546 30.357 1.00 18.71 290 ILE A CA 1
ATOM 2367 C C . ILE A 1 290 ? 22.926 -21.114 31.653 1.00 18.31 290 ILE A C 1
ATOM 2368 O O . ILE A 1 290 ? 23.929 -20.361 31.541 1.00 18.09 290 ILE A O 1
ATOM 2373 N N . TRP A 1 291 ? 22.403 -21.542 32.818 1.00 17.17 291 TRP A N 1
ATOM 2374 C CA . TRP A 1 291 ? 22.996 -21.238 34.145 1.00 17.52 291 TRP A CA 1
ATOM 2375 C C . TRP A 1 291 ? 24.451 -21.767 34.179 1.00 18.92 291 TRP A C 1
ATOM 2376 O O . TRP A 1 291 ? 25.371 -21.026 34.650 1.00 19.88 291 TRP A O 1
ATOM 2387 N N . ARG A 1 292 ? 24.686 -22.994 33.689 1.00 20.04 292 ARG A N 1
ATOM 2388 C CA . ARG A 1 292 ? 26.046 -23.592 33.675 1.00 21.63 292 ARG A CA 1
ATOM 2389 C C . ARG A 1 292 ? 26.939 -22.699 32.792 1.00 22.35 292 ARG A C 1
ATOM 2390 O O . ARG A 1 292 ? 28.065 -22.434 33.221 1.00 23.18 292 ARG A O 1
ATOM 2398 N N . GLN A 1 293 ? 26.462 -22.224 31.623 1.00 21.80 293 GLN A N 1
ATOM 2399 C CA . GLN A 1 293 ? 27.267 -21.331 30.743 1.00 22.60 293 GLN A CA 1
ATOM 2400 C C . GLN A 1 293 ? 27.545 -20.012 31.473 1.00 22.47 293 GLN A C 1
ATOM 2401 O O . GLN A 1 293 ? 28.743 -19.631 31.462 1.00 23.53 293 GLN A O 1
ATOM 2407 N N . LEU A 1 294 ? 26.509 -19.360 32.051 1.00 21.09 294 LEU A N 1
ATOM 2408 C CA . LEU A 1 294 ? 26.678 -18.100 32.854 1.00 21.13 294 LEU A CA 1
ATOM 2409 C C . LEU A 1 294 ? 27.700 -18.298 33.997 1.00 21.88 294 LEU A C 1
ATOM 2410 O O . LEU A 1 294 ? 28.345 -17.301 34.385 1.00 22.01 294 LEU A O 1
ATOM 2415 N N . LEU A 1 295 ? 27.791 -19.509 34.564 1.00 22.63 295 LEU A N 1
ATOM 2416 C CA . LEU A 1 295 ? 28.615 -19.773 35.792 1.00 23.77 295 LEU A CA 1
ATOM 2417 C C . LEU A 1 295 ? 29.965 -20.421 35.443 1.00 25.48 295 LEU A C 1
ATOM 2418 O O . LEU A 1 295 ? 30.819 -20.526 36.345 1.00 26.26 295 LEU A O 1
ATOM 2423 N N . GLU A 1 296 ? 30.161 -20.820 34.194 1.00 26.36 296 GLU A N 1
ATOM 2424 C CA . GLU A 1 296 ? 31.439 -21.337 33.665 1.00 28.77 296 GLU A CA 1
ATOM 2425 C C . GLU A 1 296 ? 32.633 -20.608 34.321 1.00 30.32 296 GLU A C 1
ATOM 2426 O O . GLU A 1 296 ? 32.643 -19.361 34.328 1.00 30.34 296 GLU A O 1
ATOM 2432 N N . GLY A 1 297 ? 33.632 -21.376 34.795 1.00 31.40 297 GLY A N 1
ATOM 2433 C CA . GLY A 1 297 ? 34.888 -20.870 35.383 1.00 32.70 297 GLY A CA 1
ATOM 2434 C C . GLY A 1 297 ? 34.731 -20.252 36.770 1.00 32.31 297 GLY A C 1
ATOM 2435 O O . GLY A 1 297 ? 35.729 -19.684 37.247 1.00 34.09 297 GLY A O 1
ATOM 2436 N N . THR A 1 298 ? 33.573 -20.350 37.433 1.00 30.93 298 THR A N 1
ATOM 2437 C CA . THR A 1 298 ? 33.379 -19.729 38.777 1.00 30.75 298 THR A CA 1
ATOM 2438 C C . THR A 1 298 ? 33.592 -20.768 39.894 1.00 30.88 298 THR A C 1
ATOM 2439 O O . THR A 1 298 ? 33.862 -20.302 41.021 1.00 30.97 298 THR A O 1
ATOM 2443 N N . GLY A 1 299 ? 33.434 -22.080 39.588 1.00 30.20 299 GLY A N 1
ATOM 2444 C CA . GLY A 1 299 ? 33.471 -23.229 40.521 1.00 29.57 299 GLY A CA 1
ATOM 2445 C C . GLY A 1 299 ? 32.236 -23.318 41.412 1.00 27.97 299 GLY A C 1
ATOM 2446 O O . GLY A 1 299 ? 32.264 -24.041 42.435 1.00 27.72 299 GLY A O 1
ATOM 2447 N N . VAL A 1 300 ? 31.187 -22.576 41.086 1.00 26.03 300 VAL A N 1
ATOM 2448 C CA . VAL A 1 300 ? 29.917 -22.608 41.857 1.00 24.56 300 VAL A CA 1
ATOM 2449 C C . VAL A 1 300 ? 29.182 -23.929 41.556 1.00 23.98 300 VAL A C 1
ATOM 2450 O O . VAL A 1 300 ? 29.011 -24.325 40.376 1.00 23.96 300 VAL A O 1
ATOM 2454 N N . THR A 1 301 ? 28.823 -24.667 42.595 1.00 23.42 301 THR A N 1
ATOM 2455 C CA . THR A 1 301 ? 27.995 -25.875 42.446 1.00 22.58 301 THR A CA 1
ATOM 2456 C C . THR A 1 301 ? 26.566 -25.407 42.185 1.00 21.23 301 THR A C 1
ATOM 2457 O O . THR A 1 301 ? 25.941 -24.859 43.125 1.00 20.90 301 THR A O 1
ATOM 2461 N N . LEU A 1 302 ? 26.037 -25.660 40.991 1.00 20.65 302 LEU A N 1
ATOM 2462 C CA . LEU A 1 302 ? 24.642 -25.272 40.634 1.00 19.21 302 LEU A CA 1
ATOM 2463 C C . LEU A 1 302 ? 23.707 -26.395 41.049 1.00 18.78 302 LEU A C 1
ATOM 2464 O O . LEU A 1 302 ? 23.851 -27.487 40.569 1.00 18.77 302 LEU A O 1
ATOM 2469 N N . ALA A 1 303 ? 22.754 -26.102 41.925 1.00 18.61 303 ALA A N 1
ATOM 2470 C CA . ALA A 1 303 ? 21.789 -27.104 42.410 1.00 18.53 303 ALA A CA 1
ATOM 2471 C C . ALA A 1 303 ? 20.443 -26.743 41.808 1.00 17.43 303 ALA A C 1
ATOM 2472 O O . ALA A 1 303 ? 20.131 -25.566 41.754 1.00 17.07 303 ALA A O 1
ATOM 2474 N N . ALA A 1 304 ? 19.746 -27.720 41.230 1.00 17.54 304 ALA A N 1
ATOM 2475 C CA . ALA A 1 304 ? 18.360 -27.530 40.744 1.00 16.71 304 ALA A CA 1
ATOM 2476 C C . ALA A 1 304 ? 17.423 -27.797 41.914 1.00 15.99 304 ALA A C 1
ATOM 2477 O O . ALA A 1 304 ? 17.470 -28.952 42.426 1.00 16.30 304 ALA A O 1
ATOM 2479 N N . GLY A 1 305 ? 16.643 -26.782 42.322 1.00 14.91 305 GLY A N 1
ATOM 2480 C CA . GLY A 1 305 ? 15.669 -26.871 43.430 1.00 14.72 305 GLY A CA 1
ATOM 2481 C C . GLY A 1 305 ? 14.385 -27.548 43.006 1.00 14.63 305 GLY A C 1
ATOM 2482 O O . GLY A 1 305 ? 13.809 -27.080 41.981 1.00 14.71 305 GLY A O 1
ATOM 2483 N N . LEU A 1 306 ? 13.947 -28.623 43.684 1.00 14.09 306 LEU A N 1
ATOM 2484 C CA . LEU A 1 306 ? 12.549 -29.107 43.497 1.00 13.80 306 LEU A CA 1
ATOM 2485 C C . LEU A 1 306 ? 11.693 -28.669 44.686 1.00 12.85 306 LEU A C 1
ATOM 2486 O O . LEU A 1 306 ? 12.263 -28.539 45.796 1.00 12.40 306 LEU A O 1
ATOM 2491 N N . GLU A 1 307 ? 10.386 -28.508 44.463 1.00 11.88 307 GLU A N 1
ATOM 2492 C CA . GLU A 1 307 ? 9.367 -28.275 45.521 1.00 11.48 307 GLU A CA 1
ATOM 2493 C C . GLU A 1 307 ? 8.484 -29.529 45.605 1.00 11.97 307 GLU A C 1
ATOM 2494 O O . GLU A 1 307 ? 8.551 -30.364 44.709 1.00 12.09 307 GLU A O 1
ATOM 2500 N N . VAL A 1 308 ? 7.684 -29.677 46.656 1.00 11.81 308 VAL A N 1
ATOM 2501 C CA . VAL A 1 308 ? 7.006 -30.963 46.894 1.00 12.61 308 VAL A CA 1
ATOM 2502 C C . VAL A 1 308 ? 5.746 -31.071 46.013 1.00 12.86 308 VAL A C 1
ATOM 2503 O O . VAL A 1 308 ? 5.561 -32.197 45.470 1.00 13.13 308 VAL A O 1
ATOM 2507 N N . LEU A 1 309 ? 4.995 -29.966 45.840 1.00 12.77 309 LEU A N 1
ATOM 2508 C CA . LEU A 1 309 ? 3.750 -29.860 45.014 1.00 13.48 309 LEU A CA 1
ATOM 2509 C C . LEU A 1 309 ? 4.113 -30.069 43.548 1.00 13.49 309 LEU A C 1
ATOM 2510 O O . LEU A 1 309 ? 5.169 -29.619 43.141 1.00 13.79 309 LEU A O 1
ATOM 2515 N N . LEU A 1 310 ? 3.238 -30.718 42.806 1.00 14.43 310 LEU A N 1
ATOM 2516 C CA . LEU A 1 310 ? 3.305 -30.810 41.323 1.00 14.51 310 LEU A CA 1
ATOM 2517 C C . LEU A 1 310 ? 1.932 -30.440 40.782 1.00 14.66 310 LEU A C 1
ATOM 2518 O O . LEU A 1 310 ? 0.985 -31.240 40.970 1.00 15.75 310 LEU A O 1
ATOM 2523 N N . ARG A 1 311 ? 1.833 -29.264 40.174 1.00 13.85 311 ARG A N 1
ATOM 2524 C CA . ARG A 1 311 ? 0.552 -28.703 39.708 1.00 14.05 311 ARG A CA 1
ATOM 2525 C C . ARG A 1 311 ? 0.748 -28.238 38.265 1.00 14.17 311 ARG A C 1
ATOM 2526 O O . ARG A 1 311 ? 1.841 -27.791 37.894 1.00 13.68 311 ARG A O 1
ATOM 2534 N N . PRO A 1 312 ? -0.259 -28.453 37.385 1.00 14.78 312 PRO A N 1
ATOM 2535 C CA . PRO A 1 312 ? -0.094 -28.194 35.957 1.00 15.27 312 PRO A CA 1
ATOM 2536 C C . PRO A 1 312 ? -0.148 -26.706 35.599 1.00 15.66 312 PRO A C 1
ATOM 2537 O O . PRO A 1 312 ? 0.489 -26.345 34.612 1.00 17.16 312 PRO A O 1
ATOM 2541 N N . TYR A 1 313 ? -0.934 -25.907 36.310 1.00 15.87 313 TYR A N 1
ATOM 2542 C CA . TYR A 1 313 ? -1.028 -24.437 36.077 1.00 15.88 313 TYR A CA 1
ATOM 2543 C C . TYR A 1 313 ? -1.385 -23.715 37.376 1.00 15.94 313 TYR A C 1
ATOM 2544 O O . TYR A 1 313 ? -1.799 -24.359 38.327 1.00 15.71 313 TYR A O 1
ATOM 2553 N N . PRO A 1 314 ? -1.128 -22.383 37.474 1.00 16.25 314 PRO A N 1
ATOM 2554 C CA . PRO A 1 314 ? -1.358 -21.603 38.686 1.00 16.45 314 PRO A CA 1
ATOM 2555 C C . PRO A 1 314 ? -2.748 -21.686 39.325 1.00 17.58 314 PRO A C 1
ATOM 2556 O O . PRO A 1 314 ? -2.848 -21.682 40.542 1.00 17.93 314 PRO A O 1
ATOM 2560 N N . ASP A 1 315 ? -3.794 -21.673 38.511 1.00 18.46 315 ASP A N 1
ATOM 2561 C CA . ASP A 1 315 ? -5.195 -21.653 38.977 1.00 20.17 315 ASP A CA 1
ATOM 2562 C C . ASP A 1 315 ? -5.717 -23.066 39.191 1.00 19.52 315 ASP A C 1
ATOM 2563 O O . ASP A 1 315 ? -6.933 -23.190 39.387 1.00 19.42 315 ASP A O 1
ATOM 2568 N N . SER A 1 316 ? -4.872 -24.087 39.088 1.00 18.26 316 SER A N 1
ATOM 2569 C CA . SER A 1 316 ? -5.357 -25.473 39.254 1.00 18.13 316 SER A CA 1
ATOM 2570 C C . SER A 1 316 ? -5.838 -25.644 40.704 1.00 18.12 316 SER A C 1
ATOM 2571 O O . SER A 1 316 ? -5.114 -25.303 41.630 1.00 16.27 316 SER A O 1
ATOM 2574 N N . PRO A 1 317 ? -7.044 -26.212 40.951 1.00 19.46 317 PRO A N 1
ATOM 2575 C CA . PRO A 1 317 ? -7.471 -26.582 42.308 1.00 20.23 317 PRO A CA 1
ATOM 2576 C C . PRO A 1 317 ? -6.831 -27.884 42.845 1.00 21.01 317 PRO A C 1
ATOM 2577 O O . PRO A 1 317 ? -7.173 -28.302 43.929 1.00 21.01 317 PRO A O 1
ATOM 2581 N N . LEU A 1 318 ? -5.982 -28.544 42.053 1.00 21.96 318 LEU A N 1
ATOM 2582 C CA . LEU A 1 318 ? -5.253 -29.774 42.461 1.00 22.37 318 LEU A CA 1
ATOM 2583 C C . LEU A 1 318 ? -4.054 -29.328 43.291 1.00 21.72 318 LEU A C 1
ATOM 2584 O O . LEU A 1 318 ? -3.389 -28.335 42.889 1.00 21.49 318 LEU A O 1
ATOM 2589 N N . PHE A 1 319 ? -3.810 -30.001 44.406 1.00 21.42 319 PHE A N 1
ATOM 2590 C CA . PHE A 1 319 ? -2.699 -29.715 45.353 1.00 21.31 319 PHE A CA 1
ATOM 2591 C C . PHE A 1 319 ? -2.181 -31.078 45.802 1.00 21.26 319 PHE A C 1
ATOM 2592 O O . PHE A 1 319 ? -2.359 -31.509 46.959 1.00 22.75 319 PHE A O 1
ATOM 2600 N N . GLN A 1 320 ? -1.667 -31.822 44.843 1.00 20.23 320 GLN A N 1
ATOM 2601 C CA . GLN A 1 320 ? -1.082 -33.144 45.120 1.00 19.95 320 GLN A CA 1
ATOM 2602 C C . GLN A 1 320 ? 0.419 -32.900 45.043 1.00 18.91 320 GLN A C 1
ATOM 2603 O O . GLN A 1 320 ? 0.840 -31.925 44.348 1.00 18.14 320 GLN A O 1
ATOM 2609 N N . THR A 1 321 ? 1.176 -33.734 45.743 1.00 18.20 321 THR A N 1
ATOM 2610 C CA . THR A 1 321 ? 2.643 -33.681 45.800 1.00 17.26 321 THR A CA 1
ATOM 2611 C C . THR A 1 321 ? 3.236 -34.539 44.683 1.00 17.51 321 THR A C 1
ATOM 2612 O O . THR A 1 321 ? 2.541 -35.478 44.174 1.00 17.76 321 THR A O 1
ATOM 2616 N N . ASN A 1 322 ? 4.516 -34.299 44.417 1.00 16.55 322 ASN A N 1
ATOM 2617 C CA . ASN A 1 322 ? 5.369 -35.262 43.690 1.00 16.84 322 ASN A CA 1
ATOM 2618 C C . ASN A 1 322 ? 5.245 -36.677 44.293 1.00 17.79 322 ASN A C 1
ATOM 2619 O O . ASN A 1 322 ? 4.853 -36.853 45.468 1.00 17.65 322 ASN A O 1
ATOM 2624 N N . SER A 1 323 ? 5.448 -37.663 43.437 1.00 17.88 323 SER A N 1
ATOM 2625 C CA . SER A 1 323 ? 5.602 -39.095 43.791 1.00 18.76 323 SER A CA 1
ATOM 2626 C C . SER A 1 323 ? 7.056 -39.474 43.508 1.00 18.96 323 SER A C 1
ATOM 2627 O O . SER A 1 323 ? 7.740 -38.719 42.821 1.00 17.83 323 SER A O 1
ATOM 2630 N N . LEU A 1 324 ? 7.505 -40.626 43.991 1.00 19.69 324 LEU A N 1
ATOM 2631 C CA . LEU A 1 324 ? 8.783 -41.214 43.533 1.00 20.44 324 LEU A CA 1
ATOM 2632 C C . LEU A 1 324 ? 8.928 -41.080 41.991 1.00 20.59 324 LEU A C 1
ATOM 2633 O O . LEU A 1 324 ? 9.968 -40.600 41.523 1.00 19.94 324 LEU A O 1
ATOM 2638 N N . GLU A 1 325 ? 7.931 -41.473 41.195 1.00 21.32 325 GLU A N 1
ATOM 2639 C CA . GLU A 1 325 ? 8.097 -41.541 39.711 1.00 21.58 325 GLU A CA 1
ATOM 2640 C C . GLU A 1 325 ? 8.365 -40.130 39.161 1.00 20.17 325 GLU A C 1
ATOM 2641 O O . GLU A 1 325 ? 9.287 -39.968 38.294 1.00 19.47 325 GLU A O 1
ATOM 2647 N N . THR A 1 326 ? 7.632 -39.117 39.639 1.00 18.87 326 THR A N 1
ATOM 2648 C CA . THR A 1 326 ? 7.754 -37.746 39.081 1.00 18.33 326 THR A CA 1
ATOM 2649 C C . THR A 1 326 ? 9.036 -37.083 39.616 1.00 18.18 326 THR A C 1
ATOM 2650 O O . THR A 1 326 ? 9.561 -36.240 38.916 1.00 17.88 326 THR A O 1
ATOM 2654 N N . VAL A 1 327 ? 9.512 -37.372 40.838 1.00 17.67 327 VAL A N 1
ATOM 2655 C CA . VAL A 1 327 ? 10.834 -36.819 41.275 1.00 17.11 327 VAL A CA 1
ATOM 2656 C C . VAL A 1 327 ? 11.939 -37.520 40.472 1.00 17.55 327 VAL A C 1
ATOM 2657 O O . VAL A 1 327 ? 12.873 -36.822 40.101 1.00 16.87 327 VAL A O 1
ATOM 2661 N N . ARG A 1 328 ? 11.840 -38.842 40.229 1.00 18.06 328 ARG A N 1
ATOM 2662 C CA . ARG A 1 328 ? 12.757 -39.543 39.287 1.00 18.97 328 ARG A CA 1
ATOM 2663 C C . ARG A 1 328 ? 12.804 -38.811 37.936 1.00 18.58 328 ARG A C 1
ATOM 2664 O O . ARG A 1 328 ? 13.940 -38.489 37.437 1.00 18.37 328 ARG A O 1
ATOM 2672 N N . GLY A 1 329 ? 11.617 -38.540 37.373 1.00 18.18 329 GLY A N 1
ATOM 2673 C CA . GLY A 1 329 ? 11.489 -37.761 36.127 1.00 17.83 329 GLY A CA 1
ATOM 2674 C C . GLY A 1 329 ? 12.260 -36.448 36.201 1.00 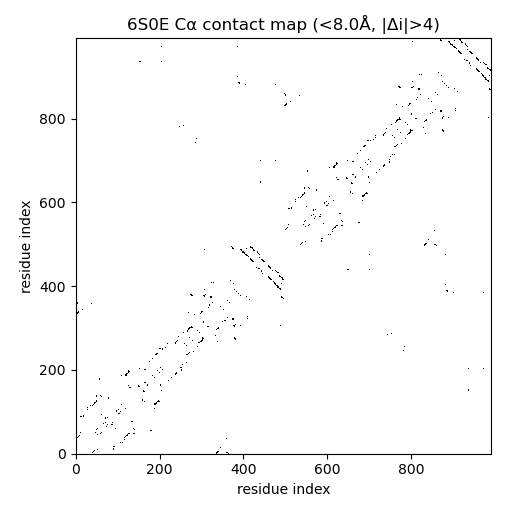17.23 329 GLY A C 1
ATOM 2675 O O . GLY A 1 329 ? 13.164 -36.262 35.361 1.00 17.70 329 GLY A O 1
ATOM 2676 N N . ALA A 1 330 ? 11.939 -35.547 37.151 1.00 16.45 330 ALA A N 1
ATOM 2677 C CA . ALA A 1 330 ? 12.521 -34.180 37.218 1.00 15.82 330 ALA A CA 1
ATOM 2678 C C . ALA A 1 330 ? 14.024 -34.284 37.469 1.00 16.60 330 ALA A C 1
ATOM 2679 O O . ALA A 1 330 ? 14.816 -33.542 36.832 1.00 15.88 330 ALA A O 1
ATOM 2681 N N . ALA A 1 331 ? 14.407 -35.199 38.376 1.00 17.47 331 ALA A N 1
ATOM 2682 C CA . ALA A 1 331 ? 15.818 -35.469 38.715 1.00 18.63 331 ALA A CA 1
ATOM 2683 C C . ALA A 1 331 ? 16.552 -35.912 37.455 1.00 19.24 331 ALA A C 1
ATOM 2684 O O . ALA A 1 331 ? 17.662 -35.392 37.202 1.00 20.01 331 ALA A O 1
ATOM 2686 N N . ALA A 1 332 ? 16.013 -36.893 36.738 1.00 20.11 332 ALA A N 1
ATOM 2687 C CA . ALA A 1 332 ? 16.691 -37.438 35.533 1.00 21.17 332 ALA A CA 1
ATOM 2688 C C . ALA A 1 332 ? 16.889 -36.282 34.550 1.00 20.18 332 ALA A C 1
ATOM 2689 O O . ALA A 1 332 ? 17.984 -36.154 34.011 1.00 21.04 332 ALA A O 1
ATOM 2691 N N . SER A 1 333 ? 15.904 -35.410 34.428 1.00 19.56 333 SER A N 1
ATOM 2692 C CA . SER A 1 333 ? 15.939 -34.275 33.460 1.00 19.40 333 SER A CA 1
ATOM 2693 C C . SER A 1 333 ? 17.048 -33.308 33.858 1.00 19.10 333 SER A C 1
ATOM 2694 O O . SER A 1 333 ? 17.927 -33.043 33.032 1.00 18.50 333 SER A O 1
ATOM 2697 N N . LEU A 1 334 ? 17.014 -32.856 35.122 1.00 19.08 334 LEU A N 1
ATOM 2698 C CA . LEU A 1 334 ? 17.854 -31.717 35.591 1.00 18.83 334 LEU A CA 1
ATOM 2699 C C . LEU A 1 334 ? 19.323 -32.156 35.665 1.00 19.86 334 LEU A C 1
ATOM 2700 O O . LEU A 1 334 ? 20.173 -31.376 35.257 1.00 20.36 334 LEU A O 1
ATOM 2705 N N . LEU A 1 335 ? 19.624 -33.391 36.060 1.00 21.11 335 LEU A N 1
ATOM 2706 C CA . LEU A 1 335 ? 21.018 -33.926 35.990 1.00 22.72 335 LEU A CA 1
ATOM 2707 C C . LEU A 1 335 ? 21.473 -34.021 34.523 1.00 23.40 335 LEU A C 1
ATOM 2708 O O . LEU A 1 335 ? 22.636 -33.649 34.236 1.00 24.82 335 LEU A O 1
ATOM 2713 N N . ASP A 1 336 ? 20.621 -34.515 33.621 1.00 23.01 336 ASP A N 1
ATOM 2714 C CA . ASP A 1 336 ? 21.001 -34.684 32.185 1.00 24.15 336 ASP A CA 1
ATOM 2715 C C . ASP A 1 336 ? 21.473 -33.339 31.613 1.00 23.57 336 ASP A C 1
ATOM 2716 O O . ASP A 1 336 ? 22.361 -33.359 30.756 1.00 24.53 336 ASP A O 1
ATOM 2721 N N . ARG A 1 337 ? 20.902 -32.233 32.089 1.00 22.21 337 ARG A N 1
ATOM 2722 C CA . ARG A 1 337 ? 21.116 -30.858 31.571 1.00 21.98 337 ARG A CA 1
ATOM 2723 C C . ARG A 1 337 ? 22.237 -30.168 32.332 1.00 22.81 337 ARG A C 1
ATOM 2724 O O . ARG A 1 337 ? 22.420 -28.969 32.101 1.00 23.12 337 ARG A O 1
ATOM 2732 N N . GLY A 1 338 ? 22.879 -30.851 33.279 1.00 23.16 338 GLY A N 1
ATOM 2733 C CA . GLY A 1 338 ? 24.087 -30.330 33.945 1.00 24.22 338 GLY A CA 1
ATOM 2734 C C . GLY A 1 338 ? 23.914 -29.974 35.434 1.00 23.27 338 GLY A C 1
ATOM 2735 O O . GLY A 1 338 ? 24.880 -29.437 35.975 1.00 24.23 338 GLY A O 1
ATOM 2736 N N . ALA A 1 339 ? 22.798 -30.293 36.108 1.00 22.41 339 ALA A N 1
ATOM 2737 C CA . ALA A 1 339 ? 22.617 -30.094 37.576 1.00 21.38 339 ALA A CA 1
ATOM 2738 C C . ALA A 1 339 ? 23.726 -30.830 38.327 1.00 22.32 339 ALA A C 1
ATOM 2739 O O . ALA A 1 339 ? 23.857 -32.097 38.154 1.00 22.87 339 ALA A O 1
ATOM 2741 N N . GLN A 1 340 ? 24.527 -30.083 39.101 1.00 21.49 340 GLN A N 1
ATOM 2742 C CA . GLN A 1 340 ? 25.645 -30.669 39.898 1.00 22.17 340 GLN A CA 1
ATOM 2743 C C . GLN A 1 340 ? 25.139 -31.102 41.280 1.00 21.44 340 GLN A C 1
ATOM 2744 O O . GLN A 1 340 ? 25.937 -31.630 41.979 1.00 21.95 340 GLN A O 1
ATOM 2750 N N . ARG A 1 341 ? 23.837 -30.924 41.582 1.00 20.47 341 ARG A N 1
ATOM 2751 C CA . ARG A 1 341 ? 23.128 -31.414 42.787 1.00 20.11 341 ARG A CA 1
ATOM 2752 C C . ARG A 1 341 ? 21.609 -31.313 42.570 1.00 19.25 341 ARG A C 1
ATOM 2753 O O . ARG A 1 341 ? 21.185 -30.366 41.908 1.00 18.40 341 ARG A O 1
ATOM 2761 N N . ILE A 1 342 ? 20.812 -32.244 43.090 1.00 18.91 342 ILE A N 1
ATOM 2762 C CA . ILE A 1 342 ? 19.349 -32.042 43.227 1.00 18.43 342 ILE A CA 1
ATOM 2763 C C . ILE A 1 342 ? 19.092 -31.605 44.672 1.00 18.09 342 ILE A C 1
ATOM 2764 O O . ILE A 1 342 ? 19.689 -32.241 45.604 1.00 19.13 342 ILE A O 1
ATOM 2769 N N . TYR A 1 343 ? 18.349 -30.509 44.829 1.00 17.18 343 TYR A N 1
ATOM 2770 C CA . TYR A 1 343 ? 18.049 -29.823 46.112 1.00 16.58 343 TYR A CA 1
ATOM 2771 C C . TYR A 1 343 ? 16.561 -29.991 46.394 1.00 16.08 343 TYR A C 1
ATOM 2772 O O . TYR A 1 343 ? 15.780 -29.692 45.506 1.00 16.02 343 TYR A O 1
ATOM 2781 N N . LEU A 1 344 ? 16.183 -30.532 47.550 1.00 15.80 344 LEU A N 1
ATOM 2782 C CA . LEU A 1 344 ? 14.785 -30.913 47.833 1.00 15.56 344 LEU A CA 1
ATOM 2783 C C . LEU A 1 344 ? 14.321 -29.960 48.911 1.00 15.23 344 LEU A C 1
ATOM 2784 O O . LEU A 1 344 ? 15.023 -29.906 49.939 1.00 16.19 344 LEU A O 1
ATOM 2789 N N . PHE A 1 345 ? 13.290 -29.154 48.628 1.00 14.59 345 PHE A N 1
ATOM 2790 C CA . PHE A 1 345 ? 12.681 -28.203 49.581 1.00 13.95 345 PHE A CA 1
ATOM 2791 C C . PHE A 1 345 ? 11.279 -28.770 49.801 1.00 13.94 345 PHE A C 1
ATOM 2792 O O . PHE A 1 345 ? 10.629 -29.232 48.808 1.00 13.14 345 PHE A O 1
ATOM 2800 N N . ASN A 1 346 ? 10.927 -28.932 51.083 1.00 13.65 346 ASN A N 1
ATOM 2801 C CA . ASN A 1 346 ? 9.580 -29.383 51.486 1.00 13.40 346 ASN A CA 1
ATOM 2802 C C . ASN A 1 346 ? 9.479 -30.884 51.295 1.00 13.64 346 ASN A C 1
ATOM 2803 O O . ASN A 1 346 ? 8.343 -31.350 51.227 1.00 13.50 346 ASN A O 1
ATOM 2808 N N . TYR A 1 347 ? 10.600 -31.613 51.289 1.00 14.07 347 TYR A N 1
ATOM 2809 C CA . TYR A 1 347 ? 10.564 -33.109 51.261 1.00 15.54 347 TYR A CA 1
ATOM 2810 C C . TYR A 1 347 ? 11.059 -33.672 52.586 1.00 16.21 347 TYR A C 1
ATOM 2811 O O . TYR A 1 347 ? 12.185 -34.187 52.633 1.00 16.95 347 TYR A O 1
ATOM 2820 N N . MET A 1 348 ? 10.280 -33.453 53.641 1.00 16.28 348 MET A N 1
ATOM 2821 C CA . MET A 1 348 ? 10.674 -33.760 55.047 1.00 16.71 348 MET A CA 1
ATOM 2822 C C . MET A 1 348 ? 10.120 -35.141 55.405 1.00 16.87 348 MET A C 1
ATOM 2823 O O . MET A 1 348 ? 9.576 -35.737 54.496 1.00 16.23 348 MET A O 1
ATOM 2828 N N . ASP A 1 349 ? 10.341 -35.657 56.626 1.00 17.30 349 ASP A N 1
ATOM 2829 C CA . ASP A 1 349 ? 10.050 -37.086 56.967 1.00 18.26 349 ASP A CA 1
ATOM 2830 C C . ASP A 1 349 ? 8.578 -37.276 57.362 1.00 18.42 349 ASP A C 1
ATOM 2831 O O . ASP A 1 349 ? 8.188 -38.454 57.692 1.00 19.22 349 ASP A O 1
ATOM 2836 N N . SER A 1 350 ? 7.785 -36.203 57.311 1.00 17.64 350 SER A N 1
ATOM 2837 C CA . SER A 1 350 ? 6.368 -36.217 57.732 1.00 18.22 350 SER A CA 1
ATOM 2838 C C . SER A 1 350 ? 5.734 -34.820 57.607 1.00 17.92 350 SER A C 1
ATOM 2839 O O . SER A 1 350 ? 6.490 -33.765 57.535 1.00 17.51 350 SER A O 1
ATOM 2842 N N . GLN A 1 351 ? 4.401 -34.848 57.511 1.00 18.48 351 GLN A N 1
ATOM 2843 C CA . GLN A 1 351 ? 3.482 -33.689 57.430 1.00 18.23 351 GLN A CA 1
ATOM 2844 C C . GLN A 1 351 ? 3.721 -32.924 56.130 1.00 18.00 351 GLN A C 1
ATOM 2845 O O . GLN A 1 351 ? 2.784 -32.939 55.302 1.00 17.72 351 GLN A O 1
ATOM 2851 N N . THR A 1 352 ? 4.841 -32.183 56.022 1.00 17.18 352 THR A N 1
ATOM 2852 C CA . THR A 1 352 ? 5.291 -31.537 54.758 1.00 16.47 352 THR A CA 1
ATOM 2853 C C . THR A 1 352 ? 6.248 -32.463 54.023 1.00 16.61 352 THR A C 1
ATOM 2854 O O . THR A 1 352 ? 7.443 -32.507 54.319 1.00 17.32 352 THR A O 1
ATOM 2858 N N . ALA A 1 353 ? 5.722 -33.206 53.083 1.00 17.36 353 ALA A N 1
ATOM 2859 C CA . ALA A 1 353 ? 6.328 -34.463 52.627 1.00 17.91 353 ALA A CA 1
ATOM 2860 C C . ALA A 1 353 ? 5.639 -34.983 51.351 1.00 18.33 353 ALA A C 1
ATOM 2861 O O . ALA A 1 353 ? 4.446 -34.644 51.043 1.00 18.02 353 ALA A O 1
ATOM 2863 N N . MET A 1 354 ? 6.331 -35.873 50.661 1.00 19.17 354 MET A N 1
ATOM 2864 C CA . MET A 1 354 ? 5.750 -36.625 49.532 1.00 20.24 354 MET A CA 1
ATOM 2865 C C . MET A 1 354 ? 4.595 -37.467 50.094 1.00 21.34 354 MET A C 1
ATOM 2866 O O . MET A 1 354 ? 4.704 -37.915 51.236 1.00 22.09 354 MET A O 1
ATOM 2871 N N . GLU A 1 355 ? 3.479 -37.533 49.379 1.00 22.45 355 GLU A N 1
ATOM 2872 C CA . GLU A 1 355 ? 2.247 -38.265 49.761 1.00 24.10 355 GLU A CA 1
ATOM 2873 C C . GLU A 1 355 ? 2.526 -39.762 49.789 1.00 24.38 355 GLU A C 1
ATOM 2874 O O . GLU A 1 355 ? 1.928 -40.397 50.680 1.00 25.15 355 GLU A O 1
ATOM 2880 N N . ASP A 1 356 ? 3.366 -40.273 48.865 1.00 23.50 356 ASP A N 1
ATOM 2881 C CA . ASP A 1 356 ? 3.861 -41.682 48.851 1.00 24.22 356 ASP A CA 1
ATOM 2882 C C . ASP A 1 356 ? 5.133 -41.803 49.733 1.00 23.76 356 ASP A C 1
ATOM 2883 O O . ASP A 1 356 ? 6.239 -42.219 49.265 1.00 23.43 356 ASP A O 1
ATOM 2888 N N . LEU A 1 357 ? 4.954 -41.568 51.024 1.00 23.85 357 LEU A N 1
ATOM 2889 C CA . LEU A 1 357 ? 6.057 -41.441 52.019 1.00 23.18 357 LEU A CA 1
ATOM 2890 C C . LEU A 1 357 ? 6.818 -42.760 52.233 1.00 24.09 357 LEU A C 1
ATOM 2891 O O . LEU A 1 357 ? 8.037 -42.710 52.552 1.00 23.55 357 LEU A O 1
ATOM 2896 N N . GLU A 1 358 ? 6.151 -43.908 52.067 1.00 25.18 358 GLU A N 1
ATOM 2897 C CA . GLU A 1 358 ? 6.820 -45.242 52.070 1.00 26.42 358 GLU A CA 1
ATOM 2898 C C . GLU A 1 358 ? 7.984 -45.266 51.058 1.00 26.08 358 GLU A C 1
ATOM 2899 O O . GLU A 1 358 ? 8.923 -46.030 51.269 1.00 26.46 358 GLU A O 1
ATOM 2905 N N . ASN A 1 359 ? 7.955 -44.430 50.007 1.00 25.15 359 ASN A N 1
ATOM 2906 C CA . ASN A 1 359 ? 8.990 -44.406 48.934 1.00 24.87 359 ASN A CA 1
ATOM 2907 C C . ASN A 1 359 ? 10.113 -43.416 49.238 1.00 23.98 359 ASN A C 1
ATOM 2908 O O . ASN A 1 359 ? 11.007 -43.318 48.391 1.00 24.43 359 ASN A O 1
ATOM 2913 N N . TYR A 1 360 ? 10.072 -42.701 50.374 1.00 22.73 360 TYR A N 1
ATOM 2914 C CA . TYR A 1 360 ? 11.052 -41.649 50.736 1.00 21.22 360 TYR A CA 1
ATOM 2915 C C . TYR A 1 360 ? 12.452 -42.246 50.909 1.00 21.84 360 TYR A C 1
ATOM 2916 O O . TYR A 1 360 ? 13.439 -41.662 50.453 1.00 21.80 360 TYR A O 1
ATOM 2925 N N . PRO A 1 361 ? 12.639 -43.373 51.640 1.00 23.11 361 PRO A N 1
ATOM 2926 C CA . PRO A 1 361 ? 13.950 -44.031 51.677 1.00 24.16 361 PRO A CA 1
ATOM 2927 C C . PRO A 1 361 ? 14.482 -44.352 50.263 1.00 24.49 361 PRO A C 1
ATOM 2928 O O . PRO A 1 361 ? 15.644 -44.104 50.008 1.00 24.83 361 PRO A O 1
ATOM 2932 N N . THR A 1 362 ? 13.588 -44.806 49.382 1.00 24.98 362 THR A N 1
ATOM 2933 C CA . THR A 1 362 ? 13.928 -45.173 47.974 1.00 26.03 362 THR A CA 1
ATOM 2934 C C . THR A 1 362 ? 14.455 -43.917 47.255 1.00 25.22 362 THR A C 1
ATOM 2935 O O . THR A 1 362 ? 15.581 -44.006 46.704 1.00 25.66 362 THR A O 1
ATOM 2939 N N . LEU A 1 363 ? 13.717 -42.798 47.368 1.00 24.56 363 LEU A N 1
ATOM 2940 C CA . LEU A 1 363 ? 13.974 -41.469 46.725 1.00 23.98 363 LEU A CA 1
ATOM 2941 C C . LEU A 1 363 ? 15.376 -40.979 47.084 1.00 23.72 363 LEU A C 1
ATOM 2942 O O . LEU A 1 363 ? 16.107 -40.581 46.190 1.00 23.80 363 LEU A O 1
ATOM 2947 N N . LEU A 1 364 ? 15.747 -41.066 48.355 1.00 23.50 364 LEU A N 1
ATOM 2948 C CA . LEU A 1 364 ? 17.008 -40.513 48.911 1.00 22.97 364 LEU A CA 1
ATOM 2949 C C . LEU A 1 364 ? 18.215 -41.314 48.419 1.00 23.35 364 LEU A C 1
ATOM 2950 O O . LEU A 1 364 ? 19.379 -40.798 48.472 1.00 23.47 364 LEU A O 1
ATOM 2955 N N . ARG A 1 365 ? 17.974 -42.563 48.011 1.00 23.94 365 ARG A N 1
ATOM 2956 C CA . ARG A 1 365 ? 19.032 -43.457 47.485 1.00 25.11 365 ARG A CA 1
ATOM 2957 C C . ARG A 1 365 ? 19.037 -43.481 45.944 1.00 25.23 365 ARG A C 1
ATOM 2958 O O . ARG A 1 365 ? 19.915 -44.186 45.387 1.00 25.47 365 ARG A O 1
ATOM 2966 N N . GLU A 1 366 ? 18.160 -42.738 45.251 1.00 24.11 366 GLU A N 1
ATOM 2967 C CA . GLU A 1 366 ? 18.096 -42.859 43.755 1.00 24.47 366 GLU A CA 1
ATOM 2968 C C . GLU A 1 366 ? 18.243 -41.524 43.003 1.00 23.55 366 GLU A C 1
ATOM 2969 O O . GLU A 1 366 ? 18.926 -41.545 41.939 1.00 23.70 366 GLU A O 1
ATOM 2975 N N . ILE A 1 367 ? 17.634 -40.424 43.464 1.00 22.20 367 ILE A N 1
ATOM 2976 C CA . ILE A 1 367 ? 17.448 -39.199 42.610 1.00 21.42 367 ILE A CA 1
ATOM 2977 C C . ILE A 1 367 ? 18.735 -38.362 42.504 1.00 21.43 367 ILE A C 1
ATOM 2978 O O . ILE A 1 367 ? 18.659 -37.360 41.844 1.00 20.73 367 ILE A O 1
ATOM 2983 N N . GLY A 1 368 ? 19.863 -38.737 43.112 1.00 22.35 368 GLY A N 1
ATOM 2984 C CA . GLY A 1 368 ? 21.107 -37.941 43.044 1.00 22.43 368 GLY A CA 1
ATOM 2985 C C . GLY A 1 368 ? 22.096 -38.485 42.021 1.00 23.46 368 GLY A C 1
ATOM 2986 O O . GLY A 1 368 ? 23.272 -38.016 41.995 1.00 23.43 368 GLY A O 1
ATOM 2987 N N . SER A 1 369 ? 21.678 -39.473 41.213 1.00 24.30 369 SER A N 1
ATOM 2988 C CA . SER A 1 369 ? 22.546 -40.014 40.142 1.00 25.58 369 SER A CA 1
ATOM 2989 C C . SER A 1 369 ? 21.740 -40.570 38.970 1.00 26.13 369 SER A C 1
ATOM 2990 O O . SER A 1 369 ? 20.830 -41.402 39.182 1.00 26.24 369 SER A O 1
ATOM 2993 N N . LEU A 1 370 ? 22.174 -40.237 37.762 1.00 27.01 370 LEU A N 1
ATOM 2994 C CA . LEU A 1 370 ? 21.645 -40.853 36.517 1.00 28.10 370 LEU A CA 1
ATOM 2995 C C . LEU A 1 370 ? 21.722 -42.403 36.602 1.00 29.59 370 LEU A C 1
ATOM 2996 O O . LEU A 1 370 ? 20.688 -43.074 36.348 1.00 29.80 370 LEU A O 1
ATOM 3001 N N . GLU A 1 371 ? 22.855 -42.956 37.040 1.00 31.47 371 GLU A N 1
ATOM 3002 C CA . GLU A 1 371 ? 23.076 -44.415 37.256 1.00 33.26 371 GLU A CA 1
ATOM 3003 C C . GLU A 1 371 ? 21.992 -45.075 38.130 1.00 32.34 371 GLU A C 1
ATOM 3004 O O . GLU A 1 371 ? 21.594 -46.212 37.801 1.00 32.63 371 GLU A O 1
ATOM 3010 N N . THR A 1 372 ? 21.550 -44.444 39.230 1.00 30.32 372 THR A N 1
ATOM 3011 C CA . THR A 1 372 ? 20.604 -45.067 40.199 1.00 29.71 372 THR A CA 1
ATOM 3012 C C . THR A 1 372 ? 19.156 -44.867 39.693 1.00 28.63 372 THR A C 1
ATOM 3013 O O . THR A 1 372 ? 18.237 -45.558 40.165 1.00 28.61 372 THR A O 1
ATOM 3017 N N . LEU A 1 373 ? 18.950 -43.861 38.811 1.00 27.84 373 LEU A N 1
ATOM 3018 C CA . LEU A 1 373 ? 17.650 -43.559 38.137 1.00 27.11 373 LEU A CA 1
ATOM 3019 C C . LEU A 1 373 ? 17.493 -44.464 36.896 1.00 28.21 373 LEU A C 1
ATOM 3020 O O . LEU A 1 373 ? 16.338 -44.783 36.519 1.00 27.91 373 LEU A O 1
ATOM 3025 N N . ALA A 1 374 ? 18.611 -44.927 36.325 1.00 29.45 374 ALA A N 1
ATOM 3026 C CA . ALA A 1 374 ? 18.663 -45.610 35.006 1.00 30.46 374 ALA A CA 1
ATOM 3027 C C . ALA A 1 374 ? 17.833 -46.894 35.070 1.00 31.57 374 ALA A C 1
ATOM 3028 O O . ALA A 1 374 ? 18.038 -47.685 36.007 1.00 32.26 374 ALA A O 1
ATOM 3030 N N . GLY A 1 375 ? 16.919 -47.103 34.122 1.00 31.73 375 GLY A N 1
ATOM 3031 C CA . GLY A 1 375 ? 16.185 -48.381 34.006 1.00 32.79 375 GLY A CA 1
ATOM 3032 C C . GLY A 1 375 ? 15.029 -48.493 34.992 1.00 32.04 375 GLY A C 1
ATOM 3033 O O . GLY A 1 375 ? 14.517 -49.629 35.185 1.00 33.51 375 GLY A O 1
ATOM 3034 N N . LYS A 1 376 ? 14.640 -47.371 35.612 1.00 30.61 376 LYS A N 1
ATOM 3035 C CA . LYS A 1 376 ? 13.536 -47.301 36.593 1.00 29.45 376 LYS A CA 1
ATOM 3036 C C . LYS A 1 376 ? 12.418 -46.452 35.984 1.00 27.74 376 LYS A C 1
ATOM 3037 O O . LYS A 1 376 ? 12.725 -45.483 35.312 1.00 26.91 376 LYS A O 1
ATOM 3043 N N . PRO A 1 377 ? 11.109 -46.754 36.203 1.00 27.26 377 PRO A N 1
ATOM 3044 C CA . PRO A 1 377 ? 10.017 -45.879 35.775 1.00 26.05 377 PRO A CA 1
ATOM 3045 C C . PRO A 1 377 ? 9.971 -44.464 36.370 1.00 24.34 377 PRO A C 1
ATOM 3046 O O . PRO A 1 377 ? 10.110 -44.239 37.586 1.00 23.82 377 PRO A O 1
ATOM 3050 N N . ARG A 1 378 ? 9.706 -43.535 35.462 1.00 23.15 378 ARG A N 1
ATOM 3051 C CA . ARG A 1 378 ? 9.844 -42.071 35.651 1.00 21.60 378 ARG A CA 1
ATOM 3052 C C . ARG A 1 378 ? 8.671 -41.395 34.945 1.00 20.52 378 ARG A C 1
ATOM 3053 O O . ARG A 1 378 ? 8.146 -41.955 33.951 1.00 20.66 378 ARG A O 1
ATOM 3061 N N . ARG A 1 379 ? 8.278 -40.223 35.443 1.00 19.14 379 ARG A N 1
ATOM 3062 C CA . ARG A 1 379 ? 7.178 -39.426 34.863 1.00 18.43 379 ARG A CA 1
ATOM 3063 C C . ARG A 1 379 ? 7.671 -37.977 34.699 1.00 17.31 379 ARG A C 1
ATOM 3064 O O . ARG A 1 379 ? 8.141 -37.426 35.715 1.00 16.47 379 ARG A O 1
ATOM 3072 N N . HIS A 1 380 ? 7.607 -37.433 33.465 1.00 16.61 380 HIS A N 1
ATOM 3073 C CA . HIS A 1 380 ? 8.077 -36.077 33.106 1.00 15.40 380 HIS A CA 1
ATOM 3074 C C . HIS A 1 380 ? 6.843 -35.235 32.854 1.00 14.88 380 HIS A C 1
ATOM 3075 O O . HIS A 1 380 ? 6.310 -35.326 31.794 1.00 15.35 380 HIS A O 1
ATOM 3082 N N . VAL A 1 381 ? 6.413 -34.450 33.830 1.00 14.41 381 VAL A N 1
ATOM 3083 C CA . VAL A 1 381 ? 5.083 -33.782 33.828 1.00 14.29 381 VAL A CA 1
ATOM 3084 C C . VAL A 1 381 ? 5.322 -32.307 33.481 1.00 13.83 381 VAL A C 1
ATOM 3085 O O . VAL A 1 381 ? 6.293 -31.674 34.024 1.00 13.69 381 VAL A O 1
ATOM 3089 N N . LEU A 1 382 ? 4.459 -31.774 32.626 1.00 14.02 382 LEU A N 1
ATOM 3090 C CA . LEU A 1 382 ? 4.489 -30.354 32.217 1.00 13.83 382 LEU A CA 1
ATOM 3091 C C . LEU A 1 382 ? 3.911 -29.473 33.360 1.00 13.23 382 LEU A C 1
ATOM 3092 O O . LEU A 1 382 ? 2.765 -29.650 33.758 1.00 13.08 382 LEU A O 1
ATOM 3097 N N . THR A 1 383 ? 4.703 -28.555 33.897 1.00 12.93 383 THR A N 1
ATOM 3098 C CA . THR A 1 383 ? 4.244 -27.572 34.913 1.00 12.82 383 THR A CA 1
ATOM 3099 C C . THR A 1 383 ? 4.658 -26.163 34.428 1.00 12.98 383 THR A C 1
ATOM 3100 O O . THR A 1 383 ? 4.674 -25.880 33.197 1.00 13.35 383 THR A O 1
ATOM 3104 N N . PHE A 1 384 ? 4.976 -25.307 35.372 1.00 13.01 384 PHE A N 1
ATOM 3105 C CA . PHE A 1 384 ? 5.061 -23.841 35.194 1.00 13.40 384 PHE A CA 1
ATOM 3106 C C . PHE A 1 384 ? 6.001 -23.270 36.248 1.00 12.48 384 PHE A C 1
ATOM 3107 O O . PHE A 1 384 ? 6.266 -23.872 37.280 1.00 12.14 384 PHE A O 1
ATOM 3115 N N . ALA A 1 385 ? 6.469 -22.089 35.927 1.00 12.44 385 ALA A N 1
ATOM 3116 C CA . ALA A 1 385 ? 7.211 -21.191 36.812 1.00 12.14 385 ALA A CA 1
ATOM 3117 C C . ALA A 1 385 ? 6.242 -20.302 37.574 1.00 11.99 385 ALA A C 1
ATOM 3118 O O . ALA A 1 385 ? 5.543 -19.554 36.902 1.00 11.10 385 ALA A O 1
ATOM 3120 N N . ASP A 1 386 ? 6.248 -20.407 38.939 1.00 12.36 386 ASP A N 1
ATOM 3121 C CA . ASP A 1 386 ? 5.336 -19.659 39.849 1.00 11.93 386 ASP A CA 1
ATOM 3122 C C . ASP A 1 386 ? 5.845 -18.235 40.078 1.00 11.90 386 ASP A C 1
ATOM 3123 O O . ASP A 1 386 ? 5.105 -17.480 40.604 1.00 11.70 386 ASP A O 1
ATOM 3128 N N . THR A 1 387 ? 7.101 -17.915 39.774 1.00 12.05 387 THR A N 1
ATOM 3129 C CA . THR A 1 387 ? 7.731 -16.628 40.180 1.00 12.25 387 THR A CA 1
ATOM 3130 C C . THR A 1 387 ? 8.285 -15.872 38.980 1.00 12.55 387 THR A C 1
ATOM 3131 O O . THR A 1 387 ? 9.136 -16.416 38.229 1.00 12.83 387 THR A O 1
ATOM 3135 N N . TRP A 1 388 ? 7.863 -14.628 38.888 1.00 12.77 388 TRP A N 1
ATOM 3136 C CA . TRP A 1 388 ? 8.115 -13.662 37.771 1.00 12.97 388 TRP A CA 1
ATOM 3137 C C . TRP A 1 388 ? 8.433 -12.311 38.408 1.00 12.73 388 TRP A C 1
ATOM 3138 O O . TRP A 1 388 ? 7.841 -12.056 39.503 1.00 12.03 388 TRP A O 1
ATOM 3149 N N . ALA A 1 389 ? 9.309 -11.500 37.790 1.00 12.52 389 ALA A N 1
ATOM 3150 C CA . ALA A 1 389 ? 9.705 -10.182 38.359 1.00 12.76 389 ALA A CA 1
ATOM 3151 C C . ALA A 1 389 ? 8.550 -9.230 38.118 1.00 13.07 389 ALA A C 1
ATOM 3152 O O . ALA A 1 389 ? 7.723 -9.475 37.242 1.00 12.92 389 ALA A O 1
ATOM 3154 N N . PRO A 1 390 ? 8.371 -8.184 38.968 1.00 13.41 390 PRO A N 1
ATOM 3155 C CA . PRO A 1 390 ? 7.207 -7.314 38.853 1.00 13.29 390 PRO A CA 1
ATOM 3156 C C . PRO A 1 390 ? 7.132 -6.787 37.410 1.00 13.41 390 PRO A C 1
ATOM 3157 O O . PRO A 1 390 ? 8.147 -6.382 36.859 1.00 13.77 390 PRO A O 1
ATOM 3161 N N . GLY A 1 391 ? 5.966 -7.009 36.797 1.00 13.18 391 GLY A N 1
ATOM 3162 C CA . GLY A 1 391 ? 5.564 -6.616 35.436 1.00 13.69 391 GLY A CA 1
ATOM 3163 C C . GLY A 1 391 ? 6.257 -7.437 34.352 1.00 13.43 391 GLY A C 1
ATOM 3164 O O . GLY A 1 391 ? 6.098 -7.080 33.192 1.00 13.08 391 GLY A O 1
ATOM 3165 N N . GLU A 1 392 ? 7.024 -8.473 34.739 1.00 13.04 392 GLU A N 1
ATOM 3166 C CA . GLU A 1 392 ? 7.725 -9.380 33.797 1.00 13.42 392 GLU A CA 1
ATOM 3167 C C . GLU A 1 392 ? 6.650 -10.228 33.129 1.00 13.11 392 GLU A C 1
ATOM 3168 O O . GLU A 1 392 ? 5.850 -10.854 33.814 1.00 12.22 392 GLU A O 1
ATOM 3174 N N . PRO A 1 393 ? 6.546 -10.199 31.787 1.00 13.66 393 PRO A N 1
ATOM 3175 C CA . PRO A 1 393 ? 5.567 -11.036 31.095 1.00 13.75 393 PRO A CA 1
ATOM 3176 C C . PRO A 1 393 ? 5.755 -12.507 31.498 1.00 13.34 393 PRO A C 1
ATOM 3177 O O . PRO A 1 393 ? 6.880 -12.967 31.554 1.00 12.29 393 PRO A O 1
ATOM 3181 N N . ARG A 1 394 ? 4.648 -13.203 31.767 1.00 14.03 394 ARG A N 1
ATOM 3182 C CA . ARG A 1 394 ? 4.654 -14.613 32.265 1.00 14.70 394 ARG A CA 1
ATOM 3183 C C . ARG A 1 394 ? 4.370 -15.623 31.139 1.00 14.73 394 ARG A C 1
ATOM 3184 O O . ARG A 1 394 ? 3.416 -15.443 30.385 1.00 14.63 394 ARG A O 1
ATOM 3192 N N . ALA A 1 395 ? 5.190 -16.678 31.060 1.00 15.09 395 ALA A N 1
ATOM 3193 C CA . ALA A 1 395 ? 5.050 -17.774 30.074 1.00 15.36 395 ALA A CA 1
ATOM 3194 C C . ALA A 1 395 ? 4.526 -18.998 30.814 1.00 15.10 395 ALA A C 1
ATOM 3195 O O . ALA A 1 395 ? 5.379 -19.633 31.383 1.00 15.86 395 ALA A O 1
ATOM 3197 N N . ILE A 1 396 ? 3.257 -19.375 30.623 1.00 14.97 396 ILE A N 1
ATOM 3198 C CA . ILE A 1 396 ? 2.551 -20.468 31.340 1.00 15.29 396 ILE A CA 1
ATOM 3199 C C . ILE A 1 396 ? 1.904 -21.424 30.336 1.00 15.89 396 ILE A C 1
ATOM 3200 O O . ILE A 1 396 ? 0.848 -21.092 29.809 1.00 16.21 396 ILE A O 1
ATOM 3205 N N . PRO A 1 397 ? 2.460 -22.635 30.088 1.00 15.62 397 PRO A N 1
ATOM 3206 C CA . PRO A 1 397 ? 1.992 -23.509 28.998 1.00 15.96 397 PRO A CA 1
ATOM 3207 C C . PRO A 1 397 ? 0.538 -23.999 29.090 1.00 16.46 397 PRO A C 1
ATOM 3208 O O . PRO A 1 397 ? -0.130 -24.112 28.041 1.00 16.78 397 PRO A O 1
ATOM 3212 N N . LEU A 1 398 ? 0.093 -24.364 30.311 1.00 15.57 398 LEU A N 1
ATOM 3213 C CA . LEU A 1 398 ? -1.257 -24.936 30.489 1.00 15.90 398 LEU A CA 1
ATOM 3214 C C . LEU A 1 398 ? -2.164 -23.945 31.195 1.00 15.81 398 LEU A C 1
ATOM 3215 O O . LEU A 1 398 ? -1.669 -23.041 31.871 1.00 15.21 398 LEU A O 1
ATOM 3220 N N . PRO A 1 399 ? -3.503 -24.060 31.012 1.00 16.42 399 PRO A N 1
ATOM 3221 C CA . PRO A 1 399 ? -4.063 -24.989 30.036 1.00 17.24 399 PRO A CA 1
ATOM 3222 C C . PRO A 1 399 ? -3.896 -24.407 28.612 1.00 17.66 399 PRO A C 1
ATOM 3223 O O . PRO A 1 399 ? -3.553 -23.234 28.436 1.00 17.33 399 PRO A O 1
ATOM 3227 N N . ALA A 1 400 ? -4.129 -25.243 27.610 1.00 18.61 400 ALA A N 1
ATOM 3228 C CA . ALA A 1 400 ? -3.934 -24.885 26.184 1.00 19.28 400 ALA A CA 1
ATOM 3229 C C . ALA A 1 400 ? -5.105 -25.418 25.354 1.00 20.61 400 ALA A C 1
ATOM 3230 O O . ALA A 1 400 ? -5.398 -26.628 25.376 1.00 21.58 400 ALA A O 1
ATOM 3232 N N . THR A 1 401 ? -5.790 -24.501 24.694 1.00 21.27 401 THR A N 1
ATOM 3233 C CA . THR A 1 401 ? -6.934 -24.773 23.806 1.00 22.54 401 THR A CA 1
ATOM 3234 C C . THR A 1 401 ? -6.377 -24.974 22.389 1.00 23.07 401 THR A C 1
ATOM 3235 O O . THR A 1 401 ? -5.483 -24.169 21.985 1.00 22.77 401 THR A O 1
ATOM 3239 N N . CYS A 1 402 ? -6.849 -26.021 21.717 1.00 23.77 402 CYS A N 1
ATOM 3240 C CA . CYS A 1 402 ? -6.535 -26.356 20.304 1.00 24.31 402 CYS A CA 1
ATOM 3241 C C . CYS A 1 402 ? -7.881 -26.379 19.585 1.00 25.95 402 CYS A C 1
ATOM 3242 O O . CYS A 1 402 ? -8.748 -27.106 20.026 1.00 26.66 402 CYS A O 1
ATOM 3245 N N . ARG A 1 403 ? -8.046 -25.536 18.575 1.00 26.93 403 ARG A N 1
ATOM 3246 C CA . ARG A 1 403 ? -9.279 -25.426 17.775 1.00 28.87 403 ARG A CA 1
ATOM 3247 C C . ARG A 1 403 ? -9.239 -26.485 16.670 1.00 28.66 403 ARG A C 1
ATOM 3248 O O . ARG A 1 403 ? -8.161 -26.976 16.344 1.00 26.95 403 ARG A O 1
ATOM 3256 N N . PRO A 1 404 ? -10.397 -26.873 16.068 1.00 29.39 404 PRO A N 1
ATOM 3257 C CA . PRO A 1 404 ? -10.411 -27.913 15.043 1.00 29.95 404 PRO A CA 1
ATOM 3258 C C . PRO A 1 404 ? -9.453 -27.481 13.917 1.00 29.39 404 PRO A C 1
ATOM 3259 O O . PRO A 1 404 ? -9.531 -26.303 13.494 1.00 29.35 404 PRO A O 1
ATOM 3263 N N . GLY A 1 405 ? -8.493 -28.350 13.566 1.00 29.07 405 GLY A N 1
ATOM 3264 C CA . GLY A 1 405 ? -7.543 -28.102 12.456 1.00 29.00 405 GLY A CA 1
ATOM 3265 C C . GLY A 1 405 ? -6.276 -27.389 12.906 1.00 27.98 405 GLY A C 1
ATOM 3266 O O . GLY A 1 405 ? -5.338 -27.365 12.134 1.00 27.91 405 GLY A O 1
ATOM 3267 N N . GLU A 1 406 ? -6.251 -26.818 14.111 1.00 27.21 406 GLU A N 1
ATOM 3268 C CA . GLU A 1 406 ? -5.108 -26.064 14.709 1.00 26.46 406 GLU A CA 1
ATOM 3269 C C . GLU A 1 406 ? -4.080 -27.081 15.204 1.00 25.41 406 GLU A C 1
ATOM 3270 O O . GLU A 1 406 ? -4.512 -28.216 15.578 1.00 25.41 406 GLU A O 1
ATOM 3276 N N . TRP A 1 407 ? -2.808 -26.671 15.294 1.00 24.25 407 TRP A N 1
ATOM 3277 C CA . TRP A 1 407 ? -1.716 -27.438 15.956 1.00 23.36 407 TRP A CA 1
ATOM 3278 C C . TRP A 1 407 ? -1.247 -26.715 17.243 1.00 22.41 407 TRP A C 1
ATOM 3279 O O . TRP A 1 407 ? -1.066 -25.515 17.248 1.00 21.88 407 TRP A O 1
ATOM 3290 N N . ARG A 1 408 ? -1.050 -27.459 18.312 1.00 22.03 408 ARG A N 1
ATOM 3291 C CA . ARG A 1 408 ? -0.446 -26.977 19.575 1.00 21.45 408 ARG A CA 1
ATOM 3292 C C . ARG A 1 408 ? 0.775 -27.854 19.817 1.00 20.80 408 ARG A C 1
ATOM 3293 O O . ARG A 1 408 ? 0.712 -29.053 19.463 1.00 22.13 408 ARG A O 1
ATOM 3301 N N . ALA A 1 409 ? 1.869 -27.272 20.289 1.00 19.85 409 ALA A N 1
ATOM 3302 C CA . ALA A 1 409 ? 3.121 -27.992 20.611 1.00 19.54 409 ALA A CA 1
ATOM 3303 C C . ALA A 1 409 ? 3.458 -27.829 22.100 1.00 18.72 409 ALA A C 1
ATOM 3304 O O . ALA A 1 409 ? 3.233 -26.729 22.646 1.00 17.63 409 ALA A O 1
ATOM 3306 N N . PHE A 1 410 ? 3.985 -28.890 22.724 1.00 18.53 410 PHE A N 1
ATOM 3307 C CA . PHE A 1 410 ? 4.425 -28.870 24.137 1.00 18.33 410 PHE A CA 1
ATOM 3308 C C . PHE A 1 410 ? 5.815 -29.523 24.239 1.00 18.34 410 PHE A C 1
ATOM 3309 O O . PHE A 1 410 ? 5.974 -30.693 23.864 1.00 19.35 410 PHE A O 1
ATOM 3317 N N . ARG A 1 411 ? 6.819 -28.786 24.721 1.00 17.78 411 ARG A N 1
ATOM 3318 C CA . ARG A 1 411 ? 8.175 -29.350 24.896 1.00 17.73 411 ARG A CA 1
ATOM 3319 C C . ARG A 1 411 ? 8.333 -29.774 26.360 1.00 17.19 411 ARG A C 1
ATOM 3320 O O . ARG A 1 411 ? 8.109 -28.947 27.256 1.00 16.19 411 ARG A O 1
ATOM 3328 N N . LEU A 1 412 ? 8.679 -31.031 26.574 1.00 17.80 412 LEU A N 1
ATOM 3329 C CA . LEU A 1 412 ? 8.831 -31.609 27.935 1.00 17.90 412 LEU A CA 1
ATOM 3330 C C . LEU A 1 412 ? 10.245 -32.157 27.979 1.00 18.24 412 LEU A C 1
ATOM 3331 O O . LEU A 1 412 ? 10.582 -32.922 27.035 1.00 19.20 412 LEU A O 1
ATOM 3336 N N . HIS A 1 413 ? 11.014 -31.815 29.005 1.00 17.30 413 HIS A N 1
ATOM 3337 C CA . HIS A 1 413 ? 12.433 -32.245 29.120 1.00 17.88 413 HIS A CA 1
ATOM 3338 C C . HIS A 1 413 ? 12.478 -33.626 29.785 1.00 18.08 413 HIS A C 1
ATOM 3339 O O . HIS A 1 413 ? 11.998 -33.751 30.921 1.00 17.94 413 HIS A O 1
ATOM 3346 N N . THR A 1 414 ? 12.958 -34.646 29.076 1.00 19.00 414 THR A N 1
ATOM 3347 C CA . THR A 1 414 ? 12.899 -36.076 29.512 1.00 19.67 414 THR A CA 1
ATOM 3348 C C . THR A 1 414 ? 14.308 -36.627 29.648 1.00 20.39 414 THR A C 1
ATOM 3349 O O . THR A 1 414 ? 14.445 -37.852 29.787 1.00 21.45 414 THR A O 1
ATOM 3353 N N . GLY A 1 415 ? 15.295 -35.731 29.719 1.00 20.28 415 GLY A N 1
ATOM 3354 C CA . GLY A 1 415 ? 16.684 -36.074 30.060 1.00 21.39 415 GLY A CA 1
ATOM 3355 C C . GLY A 1 415 ? 17.266 -37.182 29.187 1.00 23.14 415 GLY A C 1
ATOM 3356 O O . GLY A 1 415 ? 17.189 -37.109 27.967 1.00 23.57 415 GLY A O 1
ATOM 3357 N N . PRO A 1 416 ? 17.889 -38.227 29.780 1.00 24.71 416 PRO A N 1
ATOM 3358 C CA . PRO A 1 416 ? 18.595 -39.242 28.990 1.00 26.48 416 PRO A CA 1
ATOM 3359 C C . PRO A 1 416 ? 17.655 -40.065 28.088 1.00 27.67 416 PRO A C 1
ATOM 3360 O O . PRO A 1 416 ? 16.469 -40.239 28.428 1.00 26.73 416 PRO A O 1
ATOM 3364 N N . LYS A 1 417 ? 18.153 -40.441 26.900 1.00 29.95 417 LYS A N 1
ATOM 3365 C CA . LYS A 1 417 ? 17.412 -41.317 25.950 1.00 31.68 417 LYS A CA 1
ATOM 3366 C C . LYS A 1 417 ? 16.788 -42.442 26.765 1.00 32.11 417 LYS A C 1
ATOM 3367 O O . LYS A 1 417 ? 17.395 -42.895 27.727 1.00 33.04 417 LYS A O 1
ATOM 3373 N N . PRO A 1 418 ? 15.541 -42.869 26.486 1.00 32.45 418 PRO A N 1
ATOM 3374 C CA . PRO A 1 418 ? 14.979 -44.056 27.132 1.00 33.58 418 PRO A CA 1
ATOM 3375 C C . PRO A 1 418 ? 15.691 -45.384 26.814 1.00 35.48 418 PRO A C 1
ATOM 3376 O O . PRO A 1 418 ? 16.205 -45.572 25.729 1.00 35.41 418 PRO A O 1
ATOM 3380 N N . GLU A 1 419 ? 15.677 -46.287 27.798 1.00 37.52 419 GLU A N 1
ATOM 3381 C CA . GLU A 1 419 ? 16.165 -47.681 27.694 1.00 39.53 419 GLU A CA 1
ATOM 3382 C C . GLU A 1 419 ? 15.037 -48.480 27.044 1.00 40.57 419 GLU A C 1
ATOM 3383 O O . GLU A 1 419 ? 13.883 -48.027 27.051 1.00 39.85 419 GLU A O 1
ATOM 3389 N N . PRO A 1 420 ? 15.300 -49.671 26.442 1.00 41.41 420 PRO A N 1
ATOM 3390 C CA . PRO A 1 420 ? 14.207 -50.467 25.894 1.00 41.67 420 PRO A CA 1
ATOM 3391 C C . PRO A 1 420 ? 13.048 -50.508 26.925 1.00 41.06 420 PRO A C 1
ATOM 3392 O O . PRO A 1 420 ? 13.313 -50.506 28.136 1.00 40.62 420 PRO A O 1
ATOM 3396 N N . GLY A 1 421 ? 11.794 -50.438 26.436 1.00 40.77 421 GLY A N 1
ATOM 3397 C CA . GLY A 1 421 ? 10.566 -50.498 27.258 1.00 39.74 421 GLY A CA 1
ATOM 3398 C C . GLY A 1 421 ? 9.402 -49.794 26.584 1.00 38.72 421 GLY A C 1
ATOM 3399 O O . GLY A 1 421 ? 9.159 -50.068 25.390 1.00 41.46 421 GLY A O 1
ATOM 3400 N N . GLU A 1 422 ? 8.706 -48.916 27.301 1.00 36.11 422 GLU A N 1
ATOM 3401 C CA . GLU A 1 422 ? 7.473 -48.242 26.824 1.00 34.55 422 GLU A CA 1
ATOM 3402 C C . GLU A 1 422 ? 7.573 -46.729 27.121 1.00 31.72 422 GLU A C 1
ATOM 3403 O O . GLU A 1 422 ? 8.016 -46.311 28.219 1.00 30.41 422 GLU A O 1
ATOM 3409 N N . VAL A 1 423 ? 7.221 -45.910 26.135 1.00 29.75 423 VAL A N 1
ATOM 3410 C CA . VAL A 1 423 ? 7.186 -44.436 26.295 1.00 27.61 423 VAL A CA 1
ATOM 3411 C C . VAL A 1 423 ? 5.765 -44.024 25.918 1.00 26.49 423 VAL A C 1
ATOM 3412 O O . VAL A 1 423 ? 5.401 -44.310 24.792 1.00 26.86 423 VAL A O 1
ATOM 3416 N N . ILE A 1 424 ? 5.000 -43.449 26.850 1.00 24.83 424 ILE A N 1
ATOM 3417 C CA . ILE A 1 424 ? 3.639 -42.848 26.656 1.00 24.14 424 ILE A CA 1
ATOM 3418 C C . ILE A 1 424 ? 3.777 -41.319 26.709 1.00 22.73 424 ILE A C 1
ATOM 3419 O O . ILE A 1 424 ? 4.324 -40.779 27.722 1.00 21.78 424 ILE A O 1
ATOM 3424 N N . ALA A 1 425 ? 3.352 -40.617 25.671 1.00 21.95 425 ALA A N 1
ATOM 3425 C CA . ALA A 1 425 ? 2.933 -39.207 25.766 1.00 20.79 425 ALA A CA 1
ATOM 3426 C C . ALA A 1 425 ? 1.507 -39.215 26.316 1.00 20.97 425 ALA A C 1
ATOM 3427 O O . ALA A 1 425 ? 0.657 -39.798 25.604 1.00 21.78 425 ALA A O 1
ATOM 3429 N N . ALA A 1 426 ? 1.232 -38.690 27.541 1.00 20.32 426 ALA A N 1
ATOM 3430 C CA . ALA A 1 426 ? -0.126 -38.756 28.125 1.00 20.48 426 ALA A CA 1
ATOM 3431 C C . ALA A 1 426 ? -0.691 -37.346 28.241 1.00 19.89 426 ALA A C 1
ATOM 3432 O O . ALA A 1 426 ? 0.030 -36.529 28.755 1.00 18.98 426 ALA A O 1
ATOM 3434 N N . LEU A 1 427 ? -1.906 -37.092 27.743 1.00 20.35 427 LEU A N 1
ATOM 3435 C CA . LEU A 1 427 ? -2.505 -35.735 27.654 1.00 19.99 427 LEU A CA 1
ATOM 3436 C C . LEU A 1 427 ? -3.861 -35.747 28.338 1.00 20.81 427 LEU A C 1
ATOM 3437 O O . LEU A 1 427 ? -4.742 -36.545 27.950 1.00 22.14 427 LEU A O 1
ATOM 3442 N N . GLY A 1 428 ? -4.042 -34.854 29.300 1.00 20.76 428 GLY A N 1
ATOM 3443 C CA . GLY A 1 428 ? -5.327 -34.704 29.996 1.00 21.61 428 GLY A CA 1
ATOM 3444 C C . GLY A 1 428 ? -6.156 -33.638 29.328 1.00 22.25 428 GLY A C 1
ATOM 3445 O O . GLY A 1 428 ? -5.611 -32.581 29.024 1.00 21.79 428 GLY A O 1
ATOM 3446 N N . ILE A 1 429 ? -7.451 -33.878 29.200 1.00 23.79 429 ILE A N 1
ATOM 3447 C CA . ILE A 1 429 ? -8.396 -33.001 28.462 1.00 24.78 429 ILE A CA 1
ATOM 3448 C C . ILE A 1 429 ? -9.459 -32.515 29.435 1.00 25.46 429 ILE A C 1
ATOM 3449 O O . ILE A 1 429 ? -10.091 -33.387 30.026 1.00 25.76 429 ILE A O 1
ATOM 3454 N N . GLU A 1 430 ? -9.637 -31.199 29.614 1.00 26.03 430 GLU A N 1
ATOM 3455 C CA . GLU A 1 430 ? -10.634 -30.635 30.566 1.00 27.63 430 GLU A CA 1
ATOM 3456 C C . GLU A 1 430 ? -11.994 -30.423 29.900 1.00 30.05 430 GLU A C 1
ATOM 3457 O O . GLU A 1 430 ? -12.136 -30.637 28.671 1.00 31.71 430 GLU A O 1
ATOM 3463 N N . GLY A 1 431 ? -12.969 -30.023 30.705 1.00 31.87 431 GLY A N 1
ATOM 3464 C CA . GLY A 1 431 ? -14.291 -29.552 30.257 1.00 33.61 431 GLY A CA 1
ATOM 3465 C C . GLY A 1 431 ? -15.258 -30.697 30.026 1.00 36.24 431 GLY A C 1
ATOM 3466 O O . GLY A 1 431 ? -16.278 -30.466 29.341 1.00 38.71 431 GLY A O 1
ATOM 3467 N N . GLY A 1 432 ? -14.969 -31.870 30.601 1.00 36.51 432 GLY A N 1
ATOM 3468 C CA . GLY A 1 432 ? -15.721 -33.118 30.402 1.00 37.50 432 GLY A CA 1
ATOM 3469 C C . GLY A 1 432 ? -15.424 -33.681 29.031 1.00 37.68 432 GLY A C 1
ATOM 3470 O O . GLY A 1 432 ? -16.305 -34.380 28.546 1.00 40.27 432 GLY A O 1
ATOM 3471 N N . ALA A 1 434 ? -13.770 -36.960 26.623 1.00 36.15 434 ALA A N 1
ATOM 3472 C CA . ALA A 1 434 ? -14.899 -37.030 25.665 1.00 37.23 434 ALA A CA 1
ATOM 3473 C C . ALA A 1 434 ? -14.382 -37.154 24.219 1.00 37.15 434 ALA A C 1
ATOM 3474 O O . ALA A 1 434 ? -14.986 -36.538 23.331 1.00 37.87 434 ALA A O 1
ATOM 3476 N N . ILE A 1 435 ? -13.292 -37.885 23.971 1.00 35.04 435 ILE A N 1
ATOM 3477 C CA . ILE A 1 435 ? -12.753 -38.002 22.590 1.00 34.22 435 ILE A CA 1
ATOM 3478 C C . ILE A 1 435 ? -12.813 -39.455 22.108 1.00 34.29 435 ILE A C 1
ATOM 3479 O O . ILE A 1 435 ? -12.923 -40.361 22.948 1.00 34.19 435 ILE A O 1
ATOM 3484 N N . GLY A 1 436 ? -12.628 -39.621 20.801 1.00 33.97 436 GLY A N 1
ATOM 3485 C CA . GLY A 1 436 ? -12.360 -40.912 20.146 1.00 34.80 436 GLY A CA 1
ATOM 3486 C C . GLY A 1 436 ? -10.867 -41.130 19.898 1.00 33.40 436 GLY A C 1
ATOM 3487 O O . GLY A 1 436 ? -10.029 -40.270 20.194 1.00 31.69 436 GLY A O 1
ATOM 3488 N N . PRO A 1 437 ? -10.513 -42.305 19.320 1.00 33.65 437 PRO A N 1
ATOM 3489 C CA . PRO A 1 437 ? -9.131 -42.606 18.958 1.00 32.72 437 PRO A CA 1
ATOM 3490 C C . PRO A 1 437 ? -8.520 -41.733 17.835 1.00 31.71 437 PRO A C 1
ATOM 3491 O O . PRO A 1 437 ? -7.297 -41.673 17.766 1.00 30.90 437 PRO A O 1
ATOM 3495 N N . GLU A 1 438 ? -9.369 -41.053 17.050 1.00 32.34 438 GLU A N 1
ATOM 3496 C CA . GLU A 1 438 ? -8.911 -40.217 15.902 1.00 32.33 438 GLU A CA 1
ATOM 3497 C C . GLU A 1 438 ? -9.248 -38.730 16.102 1.00 31.83 438 GLU A C 1
ATOM 3498 O O . GLU A 1 438 ? -9.241 -37.993 15.098 1.00 31.80 438 GLU A O 1
ATOM 3504 N N . THR A 1 439 ? -9.551 -38.312 17.335 1.00 31.09 439 THR A N 1
ATOM 3505 C CA . THR A 1 439 ? -9.832 -36.885 17.657 1.00 30.33 439 THR A CA 1
ATOM 3506 C C . THR A 1 439 ? -8.523 -36.104 17.669 1.00 28.56 439 THR A C 1
ATOM 3507 O O . THR A 1 439 ? -8.512 -34.929 17.186 1.00 27.93 439 THR A O 1
ATOM 3511 N N . LEU A 1 440 ? -7.465 -36.733 18.185 1.00 27.52 440 LEU A N 1
ATOM 3512 C CA . LEU A 1 440 ? -6.113 -36.129 18.263 1.00 26.14 440 LEU A CA 1
ATOM 3513 C C . LEU A 1 440 ? -5.173 -36.869 17.337 1.00 26.15 440 LEU A C 1
ATOM 3514 O O . LEU A 1 440 ? -5.136 -38.117 17.380 1.00 27.02 440 LEU A O 1
ATOM 3519 N N . GLU A 1 441 ? -4.456 -36.122 16.524 1.00 25.17 441 GLU A N 1
ATOM 3520 C CA . GLU A 1 441 ? -3.275 -36.663 15.824 1.00 25.15 441 GLU A CA 1
ATOM 3521 C C . GLU A 1 441 ? -2.116 -36.261 16.708 1.00 23.44 441 GLU A C 1
ATOM 3522 O O . GLU A 1 441 ? -2.013 -35.074 17.042 1.00 22.44 441 GLU A O 1
ATOM 3528 N N . VAL A 1 442 ? -1.337 -37.227 17.171 1.00 22.93 442 VAL A N 1
ATOM 3529 C CA . VAL A 1 442 ? -0.285 -36.925 18.172 1.00 21.66 442 VAL A CA 1
ATOM 3530 C C . VAL A 1 442 ? 1.040 -37.332 17.545 1.00 21.35 442 VAL A C 1
ATOM 3531 O O . VAL A 1 442 ? 1.195 -38.515 17.114 1.00 22.06 442 VAL A O 1
ATOM 3535 N N . ARG A 1 443 ? 1.994 -36.414 17.577 1.00 20.11 443 ARG A N 1
ATOM 3536 C CA . ARG A 1 443 ? 3.353 -36.739 17.099 1.00 20.11 443 ARG A CA 1
ATOM 3537 C C . ARG A 1 443 ? 4.364 -36.383 18.169 1.00 19.16 443 ARG A C 1
ATOM 3538 O O . ARG A 1 443 ? 4.141 -35.396 18.871 1.00 17.91 443 ARG A O 1
ATOM 3546 N N . VAL A 1 444 ? 5.439 -37.157 18.239 1.00 19.56 444 VAL A N 1
ATOM 3547 C CA . VAL A 1 444 ? 6.629 -36.813 19.060 1.00 19.09 444 VAL A CA 1
ATOM 3548 C C . VAL A 1 444 ? 7.825 -36.699 18.114 1.00 19.69 444 VAL A C 1
ATOM 3549 O O . VAL A 1 444 ? 8.155 -37.720 17.448 1.00 20.54 444 VAL A O 1
ATOM 3553 N N . ASN A 1 445 ? 8.419 -35.495 18.028 1.00 19.26 445 ASN A N 1
ATOM 3554 C CA . ASN A 1 445 ? 9.533 -35.184 17.085 1.00 19.78 445 ASN A CA 1
ATOM 3555 C C . ASN A 1 445 ? 9.143 -35.632 15.670 1.00 20.74 445 ASN A C 1
ATOM 3556 O O . ASN A 1 445 ? 9.985 -36.144 14.973 1.00 21.03 445 ASN A O 1
ATOM 3561 N N . GLY A 1 446 ? 7.900 -35.388 15.279 1.00 21.12 446 GLY A N 1
ATOM 3562 C CA . GLY A 1 446 ? 7.389 -35.705 13.941 1.00 22.46 446 GLY A CA 1
ATOM 3563 C C . GLY A 1 446 ? 6.731 -37.074 13.828 1.00 23.79 446 GLY A C 1
ATOM 3564 O O . GLY A 1 446 ? 6.002 -37.257 12.810 1.00 24.27 446 GLY A O 1
ATOM 3565 N N . GLU A 1 447 ? 6.952 -38.013 14.763 1.00 24.45 447 GLU A N 1
ATOM 3566 C CA . GLU A 1 447 ? 6.496 -39.424 14.545 1.00 26.60 447 GLU A CA 1
ATOM 3567 C C . GLU A 1 447 ? 5.053 -39.612 15.044 1.00 26.38 447 GLU A C 1
ATOM 3568 O O . GLU A 1 447 ? 4.752 -39.205 16.148 1.00 25.39 447 GLU A O 1
ATOM 3574 N N . LEU A 1 448 ? 4.211 -40.232 14.236 1.00 27.30 448 LEU A N 1
ATOM 3575 C CA . LEU A 1 448 ? 2.825 -40.636 14.593 1.00 27.72 448 LEU A CA 1
ATOM 3576 C C . LEU A 1 448 ? 2.866 -41.560 15.814 1.00 27.77 448 LEU A C 1
ATOM 3577 O O . LEU A 1 448 ? 3.609 -42.556 15.818 1.00 28.29 448 LEU A O 1
ATOM 3582 N N . CYS A 1 449 ? 2.111 -41.220 16.849 1.00 26.86 449 CYS A N 1
ATOM 3583 C CA . CYS A 1 449 ? 2.017 -42.021 18.095 1.00 26.80 449 CYS A CA 1
ATOM 3584 C C . CYS A 1 449 ? 0.703 -42.810 18.054 1.00 27.77 449 CYS A C 1
ATOM 3585 O O . CYS A 1 449 ? -0.357 -42.231 17.736 1.00 28.34 449 CYS A O 1
ATOM 3588 N N . ALA A 1 450 ? 0.764 -44.106 18.298 1.00 28.42 450 ALA A N 1
ATOM 3589 C CA . ALA A 1 450 ? -0.443 -44.965 18.307 1.00 29.72 450 ALA A CA 1
ATOM 3590 C C . ALA A 1 450 ? -1.306 -44.550 19.506 1.00 29.28 450 ALA A C 1
ATOM 3591 O O . ALA A 1 450 ? -0.739 -44.265 20.556 1.00 28.38 450 ALA A O 1
ATOM 3593 N N . PHE A 1 451 ? -2.627 -44.498 19.339 1.00 29.95 451 PHE A N 1
ATOM 3594 C CA . PHE A 1 451 ? -3.600 -44.279 20.433 1.00 29.94 451 PHE A CA 1
ATOM 3595 C C . PHE A 1 451 ? -3.605 -45.502 21.373 1.00 30.97 451 PHE A C 1
ATOM 3596 O O . PHE A 1 451 ? -3.837 -46.657 20.910 1.00 32.08 451 PHE A O 1
ATOM 3604 N N . LEU A 1 452 ? -3.314 -45.264 22.650 1.00 29.97 452 LEU A N 1
ATOM 3605 C CA . LEU A 1 452 ? -3.280 -46.337 23.670 1.00 31.22 452 LEU A CA 1
ATOM 3606 C C . LEU A 1 452 ? -4.655 -46.480 24.313 1.00 31.80 452 LEU A C 1
ATOM 3607 O O . LEU A 1 452 ? -5.110 -47.611 24.372 1.00 33.79 452 LEU A O 1
ATOM 3612 N N . GLY A 1 453 ? -5.321 -45.367 24.614 1.00 31.15 453 GLY A N 1
ATOM 3613 C CA . GLY A 1 453 ? -6.565 -45.304 25.410 1.00 31.48 453 GLY A CA 1
ATOM 3614 C C . GLY A 1 453 ? -6.359 -44.550 26.718 1.00 30.05 453 GLY A C 1
ATOM 3615 O O . GLY A 1 453 ? -5.330 -43.916 26.872 1.00 28.90 453 GLY A O 1
ATOM 3616 N N . LEU A 1 454 ? -7.324 -44.608 27.626 1.00 30.71 454 LEU A N 1
ATOM 3617 C CA . LEU A 1 454 ? -7.214 -44.007 28.990 1.00 30.37 454 LEU A CA 1
ATOM 3618 C C . LEU A 1 454 ? -6.054 -44.665 29.746 1.00 30.27 454 LEU A C 1
ATOM 3619 O O . LEU A 1 454 ? -5.916 -45.889 29.701 1.00 30.83 454 LEU A O 1
ATOM 3624 N N . VAL A 1 455 ? -5.201 -43.839 30.329 1.00 29.88 455 VAL A N 1
ATOM 3625 C CA . VAL A 1 455 ? -4.136 -44.229 31.288 1.00 29.83 455 VAL A CA 1
ATOM 3626 C C . VAL A 1 455 ? -4.684 -43.927 32.688 1.00 30.29 455 VAL A C 1
ATOM 3627 O O . VAL A 1 455 ? -5.076 -42.737 32.936 1.00 29.48 455 VAL A O 1
ATOM 3631 N N . ASP A 1 456 ? -4.647 -44.924 33.567 1.00 31.67 456 ASP A N 1
ATOM 3632 C CA . ASP A 1 456 ? -4.895 -44.785 35.027 1.00 32.33 456 ASP A CA 1
ATOM 3633 C C . ASP A 1 456 ? -3.551 -44.376 35.646 1.00 30.72 456 ASP A C 1
ATOM 3634 O O . ASP A 1 456 ? -2.718 -45.249 35.920 1.00 30.95 456 ASP A O 1
ATOM 3639 N N . LEU A 1 457 ? -3.313 -43.064 35.711 1.00 28.85 457 LEU A N 1
ATOM 3640 C CA . LEU A 1 457 ? -2.180 -42.440 36.420 1.00 27.74 457 LEU A CA 1
ATOM 3641 C C . LEU A 1 457 ? -2.331 -42.694 37.915 1.00 28.40 457 LEU A C 1
ATOM 3642 O O . LEU A 1 457 ? -3.486 -42.617 38.427 1.00 29.13 457 LEU A O 1
ATOM 3647 N N . SER A 1 458 ? -1.213 -43.029 38.557 1.00 27.95 458 SER A N 1
ATOM 3648 C CA . SER A 1 458 ? -1.017 -42.921 40.019 1.00 28.16 458 SER A CA 1
ATOM 3649 C C . SER A 1 458 ? -0.905 -41.430 40.383 1.00 26.78 458 SER A C 1
ATOM 3650 O O . SER A 1 458 ? -0.620 -40.582 39.465 1.00 24.56 458 SER A O 1
ATOM 3653 N N . LYS A 1 459 ? -1.132 -41.082 41.655 1.00 25.74 459 LYS A N 1
ATOM 3654 C CA . LYS A 1 459 ? -0.910 -39.683 42.121 1.00 24.51 459 LYS A CA 1
ATOM 3655 C C . LYS A 1 459 ? 0.546 -39.340 41.855 1.00 22.51 459 LYS A C 1
ATOM 3656 O O . LYS A 1 459 ? 1.375 -40.239 41.963 1.00 22.60 459 LYS A O 1
ATOM 3662 N N . PRO A 1 460 ? 0.908 -38.077 41.494 1.00 20.91 460 PRO A N 1
ATOM 3663 C CA . PRO A 1 460 ? -0.044 -36.993 41.244 1.00 20.33 460 PRO A CA 1
ATOM 3664 C C . PRO A 1 460 ? -0.764 -37.218 39.903 1.00 21.01 460 PRO A C 1
ATOM 3665 O O . PRO A 1 460 ? -0.144 -37.664 38.927 1.00 21.03 460 PRO A O 1
ATOM 3669 N N . ARG A 1 461 ? -2.062 -36.955 39.877 1.00 21.87 461 ARG A N 1
ATOM 3670 C CA . ARG A 1 461 ? -2.890 -37.111 38.658 1.00 22.79 461 ARG A CA 1
ATOM 3671 C C . ARG A 1 461 ? -3.961 -36.038 38.636 1.00 22.28 461 ARG A C 1
ATOM 3672 O O . ARG A 1 461 ? -4.510 -35.648 39.673 1.00 21.71 461 ARG A O 1
ATOM 3680 N N . PRO A 1 462 ? -4.307 -35.579 37.416 1.00 22.51 462 PRO A N 1
ATOM 3681 C CA . PRO A 1 462 ? -5.456 -34.707 37.234 1.00 22.75 462 PRO A CA 1
ATOM 3682 C C . PRO A 1 462 ? -6.765 -35.451 37.529 1.00 23.62 462 PRO A C 1
ATOM 3683 O O . PRO A 1 462 ? -6.807 -36.680 37.504 1.00 24.27 462 PRO A O 1
ATOM 3687 N N . ASP A 1 463 ? -7.812 -34.660 37.743 1.00 24.35 463 ASP A N 1
ATOM 3688 C CA . ASP A 1 463 ? -9.209 -35.100 37.970 1.00 26.15 463 ASP A CA 1
ATOM 3689 C C . ASP A 1 463 ? -10.022 -34.935 36.670 1.00 26.79 463 ASP A C 1
ATOM 3690 O O . ASP A 1 463 ? -11.202 -34.498 36.710 1.00 28.44 463 ASP A O 1
ATOM 3695 N N . PHE A 1 464 ? -9.452 -35.328 35.546 1.00 25.87 464 PHE A N 1
ATOM 3696 C CA . PHE A 1 464 ? -10.114 -35.306 34.219 1.00 26.54 464 PHE A CA 1
ATOM 3697 C C . PHE A 1 464 ? -9.445 -36.417 33.416 1.00 26.86 464 PHE A C 1
ATOM 3698 O O . PHE A 1 464 ? -8.327 -36.819 33.757 1.00 25.85 464 PHE A O 1
ATOM 3706 N N . PRO A 1 465 ? -10.096 -36.931 32.352 1.00 27.72 465 PRO A N 1
ATOM 3707 C CA . PRO A 1 465 ? -9.557 -38.084 31.618 1.00 28.19 465 PRO A CA 1
ATOM 3708 C C . PRO A 1 465 ? -8.126 -37.797 31.124 1.00 26.59 465 PRO A C 1
ATOM 3709 O O . PRO A 1 465 ? -7.842 -36.670 30.732 1.00 25.08 465 PRO A O 1
ATOM 3713 N N . VAL A 1 466 ? -7.243 -38.800 31.250 1.00 26.18 466 VAL A N 1
ATOM 3714 C CA . VAL A 1 466 ? -5.861 -38.744 30.695 1.00 25.20 466 VAL A CA 1
ATOM 3715 C C . VAL A 1 466 ? -5.745 -39.802 29.597 1.00 25.73 466 VAL A C 1
ATOM 3716 O O . VAL A 1 466 ? -5.957 -41.018 29.895 1.00 26.55 466 VAL A O 1
ATOM 3720 N N . TYR A 1 467 ? -5.400 -39.355 28.378 1.00 25.14 467 TYR A N 1
ATOM 3721 C CA . TYR A 1 467 ? -5.302 -40.232 27.173 1.00 25.82 467 TYR A CA 1
ATOM 3722 C C . TYR A 1 467 ? -3.842 -40.505 26.835 1.00 25.12 467 TYR A C 1
ATOM 3723 O O . TYR A 1 467 ? -3.036 -39.519 26.752 1.00 24.16 467 TYR A O 1
ATOM 3732 N N . GLY A 1 468 ? -3.529 -41.794 26.658 1.00 25.67 468 GLY A N 1
ATOM 3733 C CA . GLY A 1 468 ? -2.154 -42.268 26.419 1.00 25.50 468 GLY A CA 1
ATOM 3734 C C . GLY A 1 468 ? -1.889 -42.405 24.935 1.00 25.98 468 GLY A C 1
ATOM 3735 O O . GLY A 1 468 ? -2.833 -42.716 24.184 1.00 26.40 468 GLY A O 1
ATOM 3736 N N . PHE A 1 469 ? -0.654 -42.138 24.525 1.00 25.57 469 PHE A N 1
ATOM 3737 C CA . PHE A 1 469 ? -0.204 -42.254 23.122 1.00 25.97 469 PHE A CA 1
ATOM 3738 C C . PHE A 1 469 ? 1.165 -42.923 23.126 1.00 26.11 469 PHE A C 1
ATOM 3739 O O . PHE A 1 469 ? 2.170 -42.338 23.625 1.00 25.34 469 PHE A O 1
ATOM 3747 N N . SER A 1 470 ? 1.199 -44.124 22.555 1.00 27.06 470 SER A N 1
ATOM 3748 C CA . SER A 1 470 ? 2.421 -44.937 22.437 1.00 27.51 470 SER A CA 1
ATOM 3749 C C . SER A 1 470 ? 3.369 -44.218 21.486 1.00 26.97 470 SER A C 1
ATOM 3750 O O . SER A 1 470 ? 2.949 -43.935 20.382 1.00 27.11 470 SER A O 1
ATOM 3753 N N . VAL A 1 471 ? 4.584 -43.930 21.942 1.00 26.69 471 VAL A N 1
ATOM 3754 C CA . VAL A 1 471 ? 5.649 -43.192 21.210 1.00 26.63 471 VAL A CA 1
ATOM 3755 C C . VAL A 1 471 ? 6.646 -44.202 20.670 1.00 28.20 471 VAL A C 1
ATOM 3756 O O . VAL A 1 471 ? 7.248 -44.895 21.486 1.00 28.41 471 VAL A O 1
ATOM 3760 N N . PRO A 1 472 ? 6.937 -44.238 19.344 1.00 28.97 472 PRO A N 1
ATOM 3761 C CA . PRO A 1 472 ? 7.973 -45.127 18.812 1.00 30.49 472 PRO A CA 1
ATOM 3762 C C . PRO A 1 472 ? 9.251 -44.814 19.611 1.00 30.45 472 PRO A C 1
ATOM 3763 O O . PRO A 1 472 ? 9.497 -43.609 19.850 1.00 29.14 472 PRO A O 1
ATOM 3767 N N . LEU A 1 473 ? 9.954 -45.849 20.100 1.00 31.81 473 LEU A N 1
ATOM 3768 C CA . LEU A 1 473 ? 11.055 -45.639 21.083 1.00 31.96 473 LEU A CA 1
ATOM 3769 C C . LEU A 1 473 ? 12.118 -44.732 20.457 1.00 31.63 473 LEU A C 1
ATOM 3770 O O . LEU A 1 473 ? 12.679 -43.903 21.208 1.00 31.01 473 LEU A O 1
ATOM 3775 N N . ALA A 1 474 ? 12.421 -44.951 19.167 1.00 32.06 474 ALA A N 1
ATOM 3776 C CA . ALA A 1 474 ? 13.585 -44.374 18.456 1.00 31.80 474 ALA A CA 1
ATOM 3777 C C . ALA A 1 474 ? 13.340 -42.882 18.180 1.00 30.45 474 ALA A C 1
ATOM 3778 O O . ALA A 1 474 ? 14.337 -42.147 17.998 1.00 30.28 474 ALA A O 1
ATOM 3780 N N . ALA A 1 475 ? 12.077 -42.443 18.219 1.00 29.02 475 ALA A N 1
ATOM 3781 C CA . ALA A 1 475 ? 11.649 -41.026 18.182 1.00 27.41 475 ALA A CA 1
ATOM 3782 C C . ALA A 1 475 ? 12.301 -40.224 19.302 1.00 26.75 475 ALA A C 1
ATOM 3783 O O . ALA A 1 475 ? 12.528 -39.002 19.134 1.00 25.95 475 ALA A O 1
ATOM 3785 N N . MET A 1 476 ? 12.447 -40.839 20.483 1.00 26.79 476 MET A N 1
ATOM 3786 C CA . MET A 1 476 ? 12.752 -40.096 21.723 1.00 25.63 476 MET A CA 1
ATOM 3787 C C . MET A 1 476 ? 14.212 -39.671 21.638 1.00 25.76 476 MET A C 1
ATOM 3788 O O . MET A 1 476 ? 15.051 -40.535 21.346 1.00 26.19 476 MET A O 1
ATOM 3793 N N . ARG A 1 477 ? 14.462 -38.387 21.909 1.00 24.79 477 ARG A N 1
ATOM 3794 C CA . ARG A 1 477 ? 15.814 -37.775 21.944 1.00 25.09 477 ARG A CA 1
ATOM 3795 C C . ARG A 1 477 ? 16.248 -37.436 23.378 1.00 23.91 477 ARG A C 1
ATOM 3796 O O . ARG A 1 477 ? 15.371 -37.366 24.305 1.00 23.08 477 ARG A O 1
ATOM 3804 N N . ARG A 1 478 ? 17.558 -37.270 23.541 1.00 23.74 478 ARG A N 1
ATOM 3805 C CA . ARG A 1 478 ? 18.167 -36.740 24.768 1.00 22.87 478 ARG A CA 1
ATOM 3806 C C . ARG A 1 478 ? 17.670 -35.315 24.936 1.00 21.41 478 ARG A C 1
ATOM 3807 O O . ARG A 1 478 ? 17.745 -34.529 23.922 1.00 20.70 478 ARG A O 1
ATOM 3815 N N . GLY A 1 479 ? 17.159 -35.007 26.126 1.00 20.10 479 GLY A N 1
ATOM 3816 C CA . GLY A 1 479 ? 16.713 -33.636 26.454 1.00 18.83 479 GLY A CA 1
ATOM 3817 C C . GLY A 1 479 ? 15.261 -33.410 26.115 1.00 18.03 479 GLY A C 1
ATOM 3818 O O . GLY A 1 479 ? 14.381 -34.201 26.523 1.00 17.87 479 GLY A O 1
ATOM 3819 N N . TYR A 1 480 ? 14.973 -32.304 25.410 1.00 17.68 480 TYR A N 1
ATOM 3820 C CA . TYR A 1 480 ? 13.553 -31.967 25.133 1.00 17.15 480 TYR A CA 1
ATOM 3821 C C . TYR A 1 480 ? 13.050 -32.940 24.066 1.00 17.61 480 TYR A C 1
ATOM 3822 O O . TYR A 1 480 ? 13.799 -33.363 23.196 1.00 18.47 480 TYR A O 1
ATOM 3831 N N . ASN A 1 481 ? 11.780 -33.255 24.162 1.00 17.15 481 ASN A N 1
ATOM 3832 C CA . ASN A 1 481 ? 11.043 -34.046 23.172 1.00 17.50 481 ASN A CA 1
ATOM 3833 C C . ASN A 1 481 ? 9.738 -33.280 22.983 1.00 16.97 481 ASN A C 1
ATOM 3834 O O . ASN A 1 481 ? 9.129 -32.865 24.008 1.00 15.82 481 ASN A O 1
ATOM 3839 N N . LEU A 1 482 ? 9.376 -33.059 21.718 1.00 17.17 482 LEU A N 1
ATOM 3840 C CA . LEU A 1 482 ? 8.246 -32.202 21.333 1.00 16.89 482 LEU A CA 1
ATOM 3841 C C . LEU A 1 482 ? 7.011 -33.052 21.055 1.00 17.46 482 LEU A C 1
ATOM 3842 O O . LEU A 1 482 ? 7.001 -33.856 20.077 1.00 18.02 482 LEU A O 1
ATOM 3847 N N . ILE A 1 483 ? 5.978 -32.830 21.847 1.00 17.16 483 ILE A N 1
ATOM 3848 C CA . ILE A 1 483 ? 4.625 -33.356 21.539 1.00 18.05 483 ILE A CA 1
ATOM 3849 C C . ILE A 1 483 ? 4.024 -32.336 20.588 1.00 18.29 483 ILE A C 1
ATOM 3850 O O . ILE A 1 483 ? 4.099 -31.124 20.905 1.00 17.75 483 ILE A O 1
ATOM 3855 N N . GLU A 1 484 ? 3.566 -32.768 19.423 1.00 19.09 484 GLU A N 1
ATOM 3856 C CA . GLU A 1 484 ? 2.709 -31.880 18.607 1.00 19.39 484 GLU A CA 1
ATOM 3857 C C . GLU A 1 484 ? 1.394 -32.615 18.481 1.00 19.85 484 GLU A C 1
ATOM 3858 O O . GLU A 1 484 ? 1.420 -33.825 18.222 1.00 20.28 484 GLU A O 1
ATOM 3864 N N . VAL A 1 485 ? 0.314 -31.876 18.615 1.00 19.65 485 VAL A N 1
ATOM 3865 C CA . VAL A 1 485 ? -1.070 -32.403 18.613 1.00 20.62 485 VAL A CA 1
ATOM 3866 C C . VAL A 1 485 ? -1.880 -31.506 17.669 1.00 20.99 485 VAL A C 1
ATOM 3867 O O . VAL A 1 485 ? -1.624 -30.277 17.660 1.00 20.42 485 VAL A O 1
ATOM 3871 N N . THR A 1 486 ? -2.791 -32.072 16.879 1.00 22.02 486 THR A N 1
ATOM 3872 C CA . THR A 1 486 ? -3.877 -31.328 16.182 1.00 22.75 486 THR A CA 1
ATOM 3873 C C . THR A 1 486 ? -5.199 -32.020 16.555 1.00 23.93 486 THR A C 1
ATOM 3874 O O . THR A 1 486 ? -5.191 -33.250 16.765 1.00 24.09 486 THR A O 1
ATOM 3878 N N . ALA A 1 487 ? -6.294 -31.278 16.687 1.00 24.88 487 ALA A N 1
ATOM 3879 C CA . ALA A 1 487 ? -7.575 -31.862 17.126 1.00 26.39 487 ALA A CA 1
ATOM 3880 C C . ALA A 1 487 ? -8.590 -31.627 16.027 1.00 28.20 487 ALA A C 1
ATOM 3881 O O . ALA A 1 487 ? -8.505 -30.578 15.355 1.00 29.14 487 ALA A O 1
ATOM 3883 N N . ARG A 1 488 ? -9.449 -32.615 15.814 1.00 29.77 488 ARG A N 1
ATOM 3884 C CA . ARG A 1 488 ? -10.641 -32.540 14.942 1.00 31.79 488 ARG A CA 1
ATOM 3885 C C . ARG A 1 488 ? -11.786 -31.805 15.640 1.00 32.01 488 ARG A C 1
ATOM 3886 O O . ARG A 1 488 ? -12.748 -31.506 14.990 1.00 33.33 488 ARG A O 1
ATOM 3894 N N . GLN A 1 489 ? -11.718 -31.589 16.943 1.00 32.02 489 GLN A N 1
ATOM 3895 C CA . GLN A 1 489 ? -12.718 -30.801 17.706 1.00 32.50 489 GLN A CA 1
ATOM 3896 C C . GLN A 1 489 ? -11.992 -29.955 18.748 1.00 30.57 489 GLN A C 1
ATOM 3897 O O . GLN A 1 489 ? -10.872 -30.359 19.178 1.00 28.54 489 GLN A O 1
ATOM 3903 N N . GLU A 1 490 ? -12.620 -28.842 19.130 1.00 30.43 490 GLU A N 1
ATOM 3904 C CA . GLU A 1 490 ? -12.035 -27.850 20.062 1.00 29.42 490 GLU A CA 1
ATOM 3905 C C . GLU A 1 490 ? -11.870 -28.567 21.391 1.00 28.33 490 GLU A C 1
ATOM 3906 O O . GLU A 1 490 ? -12.819 -29.229 21.793 1.00 28.62 490 GLU A O 1
ATOM 3912 N N . LEU A 1 491 ? -10.672 -28.510 21.957 1.00 26.53 491 LEU A N 1
ATOM 3913 C CA . LEU A 1 491 ? -10.286 -29.276 23.176 1.00 26.30 491 LEU A CA 1
ATOM 3914 C C . LEU A 1 491 ? -9.411 -28.419 24.074 1.00 24.15 491 LEU A C 1
ATOM 3915 O O . LEU A 1 491 ? -8.489 -27.802 23.532 1.00 23.14 491 LEU A O 1
ATOM 3920 N N . ARG A 1 492 ? -9.628 -28.464 25.391 1.00 23.59 492 ARG A N 1
ATOM 3921 C CA . ARG A 1 492 ? -8.673 -27.838 26.345 1.00 22.41 492 ARG A CA 1
ATOM 3922 C C . ARG A 1 492 ? -7.805 -28.908 27.006 1.00 21.16 492 ARG A C 1
ATOM 3923 O O . ARG A 1 492 ? -8.377 -29.886 27.574 1.00 21.30 492 ARG A O 1
ATOM 3931 N N . PHE A 1 493 ? -6.485 -28.743 26.880 1.00 19.64 493 PHE A N 1
ATOM 3932 C CA . PHE A 1 493 ? -5.468 -29.546 27.584 1.00 19.03 493 PHE A CA 1
ATOM 3933 C C . PHE A 1 493 ? -5.212 -28.948 28.970 1.00 18.22 493 PHE A C 1
ATOM 3934 O O . PHE A 1 493 ? -4.806 -27.788 29.025 1.00 17.45 493 PHE A O 1
ATOM 3942 N N . GLY A 1 494 ? -5.340 -29.769 30.019 1.00 18.31 494 GLY A N 1
ATOM 3943 C CA . GLY A 1 494 ? -5.002 -29.418 31.416 1.00 17.57 494 GLY A CA 1
ATOM 3944 C C . GLY A 1 494 ? -3.835 -30.207 31.980 1.00 17.01 494 GLY A C 1
ATOM 3945 O O . GLY A 1 494 ? -3.455 -29.980 33.139 1.00 16.44 494 GLY A O 1
ATOM 3946 N N . TRP A 1 495 ? -3.242 -31.097 31.208 1.00 17.44 495 TRP A N 1
ATOM 3947 C CA . TRP A 1 495 ? -2.129 -31.946 31.687 1.00 17.45 495 TRP A CA 1
ATOM 3948 C C . TRP A 1 495 ? -1.410 -32.564 30.493 1.00 17.71 495 TRP A C 1
ATOM 3949 O O . TRP A 1 495 ? -2.068 -32.906 29.533 1.00 18.13 495 TRP A O 1
ATOM 3960 N N . ALA A 1 496 ? -0.096 -32.700 30.593 1.00 17.18 496 ALA A N 1
ATOM 3961 C CA . ALA A 1 496 ? 0.750 -33.408 29.618 1.00 17.53 496 ALA A CA 1
ATOM 3962 C C . ALA A 1 496 ? 1.939 -34.012 30.349 1.00 17.21 496 ALA A C 1
ATOM 3963 O O . ALA A 1 496 ? 2.542 -33.281 31.167 1.00 15.75 496 ALA A O 1
ATOM 3965 N N . GLU A 1 497 ? 2.295 -35.260 30.037 1.00 17.88 497 GLU A N 1
ATOM 3966 C CA . GLU A 1 497 ? 3.539 -35.849 30.554 1.00 18.30 497 GLU A CA 1
ATOM 3967 C C . GLU A 1 497 ? 4.011 -36.932 29.608 1.00 19.19 497 GLU A C 1
ATOM 3968 O O . GLU A 1 497 ? 3.211 -37.367 28.756 1.00 20.44 497 GLU A O 1
ATOM 3974 N N . PHE A 1 498 ? 5.279 -37.278 29.751 1.00 19.31 498 PHE A N 1
ATOM 3975 C CA . PHE A 1 498 ? 5.924 -38.495 29.200 1.00 20.54 498 PHE A CA 1
ATOM 3976 C C . PHE A 1 498 ? 6.079 -39.504 30.354 1.00 21.49 498 PHE A C 1
ATOM 3977 O O . PHE A 1 498 ? 6.687 -39.096 31.393 1.00 21.26 498 PHE A O 1
ATOM 3985 N N . LEU A 1 499 ? 5.476 -40.704 30.232 1.00 23.10 499 LEU A N 1
ATOM 3986 C CA . LEU A 1 499 ? 5.709 -41.855 31.149 1.00 24.23 499 LEU A CA 1
ATOM 3987 C C . LEU A 1 499 ? 6.707 -42.795 30.473 1.00 25.73 499 LEU A C 1
ATOM 3988 O O . LEU A 1 499 ? 6.483 -43.215 29.305 1.00 25.66 499 LEU A O 1
ATOM 3993 N N . ILE A 1 500 ? 7.777 -43.101 31.181 1.00 26.11 500 ILE A N 1
ATOM 3994 C CA . ILE A 1 500 ? 8.887 -43.928 30.651 1.00 27.73 500 ILE A CA 1
ATOM 3995 C C . ILE A 1 500 ? 8.987 -45.131 31.579 1.00 29.60 500 ILE A C 1
ATOM 3996 O O . ILE A 1 500 ? 9.047 -44.948 32.821 1.00 29.90 500 ILE A O 1
ATOM 4001 N N . ARG A 1 501 ? 8.854 -46.310 31.011 1.00 31.28 501 ARG A N 1
ATOM 4002 C CA . ARG A 1 501 ? 8.601 -47.546 31.783 1.00 33.83 501 ARG A CA 1
ATOM 4003 C C . ARG A 1 501 ? 9.502 -48.586 31.147 1.00 35.36 501 ARG A C 1
ATOM 4004 O O . ARG A 1 501 ? 9.082 -49.266 30.224 1.00 37.17 501 ARG A O 1
ATOM 4012 N N . PRO A 1 502 ? 10.807 -48.584 31.496 1.00 36.31 502 PRO A N 1
ATOM 4013 C CA . PRO A 1 502 ? 11.781 -49.521 30.933 1.00 38.08 502 PRO A CA 1
ATOM 4014 C C . PRO A 1 502 ? 11.490 -50.999 31.255 1.00 39.19 502 PRO A C 1
ATOM 4015 O O . PRO A 1 502 ? 11.547 -51.828 30.322 1.00 41.76 502 PRO A O 1
ATOM 4019 N N . ILE B 1 6 ? 29.247 6.282 20.158 1.00 36.58 6 ILE B N 1
ATOM 4020 C CA . ILE B 1 6 ? 30.407 5.497 19.625 1.00 36.84 6 ILE B CA 1
ATOM 4021 C C . ILE B 1 6 ? 29.951 4.077 19.245 1.00 34.71 6 ILE B C 1
ATOM 4022 O O . ILE B 1 6 ? 30.425 3.570 18.235 1.00 35.21 6 ILE B O 1
ATOM 4027 N N . PRO B 1 7 ? 29.018 3.362 19.937 1.00 31.92 7 PRO B N 1
ATOM 4028 C CA . PRO B 1 7 ? 28.652 2.017 19.483 1.00 29.47 7 PRO B CA 1
ATOM 4029 C C . PRO B 1 7 ? 28.317 2.009 17.979 1.00 28.66 7 PRO B C 1
ATOM 4030 O O . PRO B 1 7 ? 28.796 1.140 17.272 1.00 28.02 7 PRO B O 1
ATOM 4034 N N . GLY B 1 8 ? 27.496 2.962 17.526 1.00 27.45 8 GLY B N 1
ATOM 4035 C CA . GLY B 1 8 ? 27.138 3.104 16.106 1.00 26.39 8 GLY B CA 1
ATOM 4036 C C . GLY B 1 8 ? 26.006 2.203 15.627 1.00 24.47 8 GLY B C 1
ATOM 4037 O O . GLY B 1 8 ? 25.334 1.505 16.459 1.00 22.76 8 GLY B O 1
ATOM 4038 N N . ILE B 1 9 ? 25.824 2.195 14.291 1.00 23.63 9 ILE B N 1
ATOM 4039 C CA . ILE B 1 9 ? 24.652 1.618 13.571 1.00 21.68 9 ILE B CA 1
ATOM 4040 C C . ILE B 1 9 ? 25.162 0.603 12.546 1.00 21.25 9 ILE B C 1
ATOM 4041 O O . ILE B 1 9 ? 26.149 0.884 11.844 1.00 22.45 9 ILE B O 1
ATOM 4046 N N . SER B 1 10 ? 24.536 -0.569 12.548 1.00 19.54 10 SER B N 1
ATOM 4047 C CA . SER B 1 10 ? 24.673 -1.624 11.522 1.00 18.79 10 SER B CA 1
ATOM 4048 C C . SER B 1 10 ? 23.354 -1.589 10.771 1.00 17.38 10 SER B C 1
ATOM 4049 O O . SER B 1 10 ? 22.341 -1.652 11.429 1.00 16.36 10 SER B O 1
ATOM 4052 N N . LEU B 1 11 ? 23.361 -1.412 9.459 1.00 17.02 11 LEU B N 1
ATOM 4053 C CA . LEU B 1 11 ? 22.105 -1.185 8.700 1.00 16.47 11 LEU B CA 1
ATOM 4054 C C . LEU B 1 11 ? 22.039 -2.217 7.574 1.00 16.19 11 LEU B C 1
ATOM 4055 O O . LEU B 1 11 ? 23.012 -2.295 6.788 1.00 16.91 11 LEU B O 1
ATOM 4060 N N . ASN B 1 12 ? 20.947 -2.995 7.573 1.00 15.08 12 ASN B N 1
ATOM 4061 C CA . ASN B 1 12 ? 20.654 -4.078 6.636 1.00 14.28 12 ASN B CA 1
ATOM 4062 C C . ASN B 1 12 ? 19.868 -3.511 5.459 1.00 14.42 12 ASN B C 1
ATOM 4063 O O . ASN B 1 12 ? 18.819 -2.872 5.655 1.00 14.20 12 ASN B O 1
ATOM 4068 N N . GLU B 1 13 ? 20.388 -3.742 4.255 1.00 14.72 13 GLU B N 1
ATOM 4069 C CA . GLU B 1 13 ? 19.715 -3.434 2.971 1.00 14.61 13 GLU B CA 1
ATOM 4070 C C . GLU B 1 13 ? 19.402 -4.809 2.396 1.00 13.99 13 GLU B C 1
ATOM 4071 O O . GLU B 1 13 ? 20.337 -5.532 2.105 1.00 14.11 13 GLU B O 1
ATOM 4077 N N . ASP B 1 14 ? 18.132 -5.083 2.151 1.00 13.39 14 ASP B N 1
ATOM 4078 C CA . ASP B 1 14 ? 17.626 -6.424 1.808 1.00 12.99 14 ASP B CA 1
ATOM 4079 C C . ASP B 1 14 ? 17.877 -6.769 0.323 1.00 13.27 14 ASP B C 1
ATOM 4080 O O . ASP B 1 14 ? 18.436 -5.949 -0.430 1.00 13.67 14 ASP B O 1
ATOM 4085 N N . ASN B 1 15 ? 17.546 -7.995 -0.049 1.00 12.78 15 ASN B N 1
ATOM 4086 C CA . ASN B 1 15 ? 17.875 -8.609 -1.368 1.00 13.19 15 ASN B CA 1
ATOM 4087 C C . ASN B 1 15 ? 17.052 -8.022 -2.540 1.00 13.31 15 ASN B C 1
ATOM 4088 O O . ASN B 1 15 ? 17.420 -8.281 -3.718 1.00 13.73 15 ASN B O 1
ATOM 4093 N N . SER B 1 16 ? 15.965 -7.270 -2.294 1.00 13.30 16 SER B N 1
ATOM 4094 C CA . SER B 1 16 ? 14.901 -6.994 -3.306 1.00 13.49 16 SER B CA 1
ATOM 4095 C C . SER B 1 16 ? 14.594 -5.494 -3.440 1.00 13.79 16 SER B C 1
ATOM 4096 O O . SER B 1 16 ? 14.205 -5.061 -4.574 1.00 13.69 16 SER B O 1
ATOM 4099 N N . HIS B 1 17 ? 14.700 -4.770 -2.316 1.00 13.51 17 HIS B N 1
ATOM 4100 C CA . HIS B 1 17 ? 14.320 -3.338 -2.132 1.00 13.80 17 HIS B CA 1
ATOM 4101 C C . HIS B 1 17 ? 14.834 -2.453 -3.270 1.00 14.63 17 HIS B C 1
ATOM 4102 O O . HIS B 1 17 ? 14.025 -1.698 -3.882 1.00 14.42 17 HIS B O 1
ATOM 4109 N N . TYR B 1 18 ? 16.147 -2.429 -3.443 1.00 15.31 18 TYR B N 1
ATOM 4110 C CA . TYR B 1 18 ? 16.775 -1.471 -4.376 1.00 16.56 18 TYR B CA 1
ATOM 4111 C C . TYR B 1 18 ? 16.310 -1.757 -5.821 1.00 16.68 18 TYR B C 1
ATOM 4112 O O . TYR B 1 18 ? 16.089 -0.780 -6.593 1.00 17.49 18 TYR B O 1
ATOM 4121 N N . PHE B 1 19 ? 16.096 -3.029 -6.180 1.00 16.38 19 PHE B N 1
ATOM 4122 C CA . PHE B 1 19 ? 15.683 -3.430 -7.567 1.00 16.88 19 PHE B CA 1
ATOM 4123 C C . PHE B 1 19 ? 14.195 -3.066 -7.780 1.00 17.02 19 PHE B C 1
ATOM 4124 O O . PHE B 1 19 ? 13.875 -2.526 -8.865 1.00 17.21 19 PHE B O 1
ATOM 4132 N N . TYR B 1 20 ? 13.335 -3.247 -6.768 1.00 16.73 20 TYR B N 1
ATOM 4133 C CA . TYR B 1 20 ? 11.882 -2.881 -6.764 1.00 17.34 20 TYR B CA 1
ATOM 4134 C C . TYR B 1 20 ? 11.629 -1.371 -6.934 1.00 18.38 20 TYR B C 1
ATOM 4135 O O . TYR B 1 20 ? 10.785 -0.936 -7.767 1.00 19.53 20 TYR B O 1
ATOM 4144 N N . THR B 1 21 ? 12.352 -0.573 -6.152 1.00 18.24 21 THR B N 1
ATOM 4145 C CA . THR B 1 21 ? 12.103 0.879 -5.972 1.00 18.92 21 THR B CA 1
ATOM 4146 C C . THR B 1 21 ? 12.771 1.622 -7.134 1.00 19.84 21 THR B C 1
ATOM 4147 O O . THR B 1 21 ? 12.308 2.672 -7.444 1.00 20.71 21 THR B O 1
ATOM 4151 N N . ARG B 1 22 ? 13.855 1.126 -7.715 1.00 20.09 22 ARG B N 1
ATOM 4152 C CA . ARG B 1 22 ? 14.501 1.799 -8.883 1.00 21.04 22 ARG B CA 1
ATOM 4153 C C . ARG B 1 22 ? 14.053 1.189 -10.224 1.00 21.64 22 ARG B C 1
ATOM 4154 O O . ARG B 1 22 ? 14.585 1.641 -11.281 1.00 22.29 22 ARG B O 1
ATOM 4162 N N . ALA B 1 23 ? 13.083 0.261 -10.264 1.00 21.42 23 ALA B N 1
ATOM 4163 C CA . ALA B 1 23 ? 12.648 -0.344 -11.551 1.00 21.98 23 ALA B CA 1
ATOM 4164 C C . ALA B 1 23 ? 12.327 0.765 -12.566 1.00 23.90 23 ALA B C 1
ATOM 4165 O O . ALA B 1 23 ? 11.659 1.738 -12.172 1.00 23.52 23 ALA B O 1
ATOM 4167 N N . GLY B 1 24 ? 12.787 0.614 -13.818 1.00 25.01 24 GLY B N 1
ATOM 4168 C CA . GLY B 1 24 ? 12.322 1.415 -14.950 1.00 27.44 24 GLY B CA 1
ATOM 4169 C C . GLY B 1 24 ? 13.312 2.499 -15.279 1.00 29.26 24 GLY B C 1
ATOM 4170 O O . GLY B 1 24 ? 13.206 3.054 -16.340 1.00 29.85 24 GLY B O 1
ATOM 4171 N N . ARG B 1 25 ? 14.203 2.838 -14.351 1.00 31.18 25 ARG B N 1
ATOM 4172 C CA . ARG B 1 25 ? 15.317 3.770 -14.655 1.00 33.73 25 ARG B CA 1
ATOM 4173 C C . ARG B 1 25 ? 16.428 2.880 -15.225 1.00 34.12 25 ARG B C 1
ATOM 4174 O O . ARG B 1 25 ? 16.587 1.749 -14.762 1.00 35.24 25 ARG B O 1
ATOM 4182 N N . ARG B 1 26 ? 17.115 3.314 -16.266 1.00 35.93 26 ARG B N 1
ATOM 4183 C CA . ARG B 1 26 ? 18.346 2.618 -16.703 1.00 35.31 26 ARG B CA 1
ATOM 4184 C C . ARG B 1 26 ? 19.450 3.131 -15.763 1.00 34.48 26 ARG B C 1
ATOM 4185 O O . ARG B 1 26 ? 19.856 4.289 -15.913 1.00 35.58 26 ARG B O 1
ATOM 4193 N N . LEU B 1 27 ? 19.815 2.359 -14.727 1.00 32.03 27 LEU B N 1
ATOM 4194 C CA . LEU B 1 27 ? 20.786 2.791 -13.683 1.00 31.12 27 LEU B CA 1
ATOM 4195 C C . LEU B 1 27 ? 22.202 2.802 -14.246 1.00 30.62 27 LEU B C 1
ATOM 4196 O O . LEU B 1 27 ? 22.654 1.779 -14.735 1.00 30.23 27 LEU B O 1
ATOM 4201 N N . SER B 1 28 ? 22.858 3.938 -14.107 1.00 30.60 28 SER B N 1
ATOM 4202 C CA . SER B 1 28 ? 24.308 4.162 -14.299 1.00 31.22 28 SER B CA 1
ATOM 4203 C C . SER B 1 28 ? 25.109 3.707 -13.070 1.00 30.64 28 SER B C 1
ATOM 4204 O O . SER B 1 28 ? 24.592 3.838 -11.902 1.00 29.23 28 SER B O 1
ATOM 4207 N N . ALA B 1 29 ? 26.320 3.180 -13.298 1.00 30.61 29 ALA B N 1
ATOM 4208 C CA . ALA B 1 29 ? 27.322 2.914 -12.239 1.00 30.34 29 ALA B CA 1
ATOM 4209 C C . ALA B 1 29 ? 27.320 4.090 -11.251 1.00 30.70 29 ALA B C 1
ATOM 4210 O O . ALA B 1 29 ? 27.333 3.861 -10.006 1.00 30.45 29 ALA B O 1
ATOM 4212 N N . GLU B 1 30 ? 27.220 5.300 -11.783 1.00 31.33 30 GLU B N 1
ATOM 4213 C CA A GLU B 1 30 ? 27.171 6.558 -10.991 0.50 31.82 30 GLU B CA 1
ATOM 4214 C CA B GLU B 1 30 ? 27.145 6.568 -11.013 0.50 31.75 30 GLU B CA 1
ATOM 4215 C C . GLU B 1 30 ? 25.989 6.464 -10.009 1.00 30.48 30 GLU B C 1
ATOM 4216 O O . GLU B 1 30 ? 26.237 6.528 -8.809 1.00 30.09 30 GLU B O 1
ATOM 4227 N N . GLU B 1 31 ? 24.763 6.259 -10.492 1.00 29.99 31 GLU B N 1
ATOM 4228 C CA . GLU B 1 31 ? 23.578 6.163 -9.587 1.00 29.33 31 GLU B CA 1
ATOM 4229 C C . GLU B 1 31 ? 23.696 4.998 -8.584 1.00 27.98 31 GLU B C 1
ATOM 4230 O O . GLU B 1 31 ? 23.427 5.216 -7.366 1.00 27.23 31 GLU B O 1
ATOM 4236 N N . VAL B 1 32 ? 24.060 3.804 -9.043 1.00 27.64 32 VAL B N 1
ATOM 4237 C CA . VAL B 1 32 ? 24.307 2.649 -8.136 1.00 26.90 32 VAL B CA 1
ATOM 4238 C C . VAL B 1 32 ? 25.182 3.142 -6.975 1.00 27.45 32 VAL B C 1
ATOM 4239 O O . VAL B 1 32 ? 24.774 2.894 -5.781 1.00 26.55 32 VAL B O 1
ATOM 4243 N N . ASP B 1 33 ? 26.304 3.819 -7.266 1.00 28.54 33 ASP B N 1
ATOM 4244 C CA . ASP B 1 33 ? 27.271 4.240 -6.211 1.00 29.41 33 ASP B CA 1
ATOM 4245 C C . ASP B 1 33 ? 26.578 5.240 -5.263 1.00 29.29 33 ASP B C 1
ATOM 4246 O O . ASP B 1 33 ? 26.790 5.179 -4.014 1.00 29.16 33 ASP B O 1
ATOM 4251 N N . SER B 1 34 ? 25.739 6.120 -5.817 1.00 29.75 34 SER B N 1
ATOM 4252 C CA . SER B 1 34 ? 25.081 7.209 -5.048 1.00 29.48 34 SER B CA 1
ATOM 4253 C C . SER B 1 34 ? 24.281 6.632 -3.844 1.00 27.46 34 SER B C 1
ATOM 4254 O O . SER B 1 34 ? 24.225 7.292 -2.796 1.00 27.51 34 SER B O 1
ATOM 4257 N N . TRP B 1 35 ? 23.737 5.413 -3.942 1.00 25.73 35 TRP B N 1
ATOM 4258 C CA . TRP B 1 35 ? 22.937 4.754 -2.873 1.00 23.97 35 TRP B CA 1
ATOM 4259 C C . TRP B 1 35 ? 23.759 4.628 -1.580 1.00 23.58 35 TRP B C 1
ATOM 4260 O O . TRP B 1 35 ? 23.161 4.773 -0.519 1.00 23.02 35 TRP B O 1
ATOM 4271 N N . VAL B 1 36 ? 25.072 4.391 -1.657 1.00 23.82 36 VAL B N 1
ATOM 4272 C CA . VAL B 1 36 ? 25.980 4.270 -0.476 1.00 23.89 36 VAL B CA 1
ATOM 4273 C C . VAL B 1 36 ? 26.170 5.644 0.184 1.00 25.06 36 VAL B C 1
ATOM 4274 O O . VAL B 1 36 ? 26.445 5.689 1.403 1.00 24.53 36 VAL B O 1
ATOM 4278 N N . ASP B 1 37 ? 25.988 6.723 -0.572 1.00 26.15 37 ASP B N 1
ATOM 4279 C CA . ASP B 1 37 ? 26.342 8.107 -0.147 1.00 28.06 37 ASP B CA 1
ATOM 4280 C C . ASP B 1 37 ? 25.422 8.596 0.962 1.00 27.85 37 ASP B C 1
ATOM 4281 O O . ASP B 1 37 ? 25.936 9.285 1.847 1.00 28.59 37 ASP B O 1
ATOM 4286 N N . GLN B 1 38 ? 24.118 8.316 0.880 1.00 26.96 38 GLN B N 1
ATOM 4287 C CA . GLN B 1 38 ? 23.129 8.756 1.898 1.00 27.10 38 GLN B CA 1
ATOM 4288 C C . GLN B 1 38 ? 23.571 8.280 3.312 1.00 26.45 38 GLN B C 1
ATOM 4289 O O . GLN B 1 38 ? 23.374 9.039 4.260 1.00 26.64 38 GLN B O 1
ATOM 4295 N N . TYR B 1 39 ? 24.266 7.141 3.442 1.00 25.76 39 TYR B N 1
ATOM 4296 C CA . TYR B 1 39 ? 24.708 6.552 4.737 1.00 25.57 39 TYR B CA 1
ATOM 4297 C C . TYR B 1 39 ? 26.098 7.048 5.168 1.00 27.40 39 TYR B C 1
ATOM 4298 O O . TYR B 1 39 ? 26.447 6.821 6.322 1.00 27.45 39 TYR B O 1
ATOM 4307 N N . ALA B 1 40 ? 26.868 7.686 4.277 1.00 28.85 40 ALA B N 1
ATOM 4308 C CA . ALA B 1 40 ? 28.211 8.227 4.589 1.00 30.58 40 ALA B CA 1
ATOM 4309 C C . ALA B 1 40 ? 28.089 9.374 5.595 1.00 31.35 40 ALA B C 1
ATOM 4310 O O . ALA B 1 40 ? 27.080 10.126 5.543 1.00 31.41 40 ALA B O 1
ATOM 4312 N N . GLY B 1 41 ? 29.089 9.504 6.471 1.00 32.08 41 GLY B N 1
ATOM 4313 C CA . GLY B 1 41 ? 29.178 10.621 7.429 1.00 33.19 41 GLY B CA 1
ATOM 4314 C C . GLY B 1 41 ? 28.071 10.565 8.471 1.00 32.18 41 GLY B C 1
ATOM 4315 O O . GLY B 1 41 ? 27.664 11.635 8.930 1.00 33.04 41 GLY B O 1
ATOM 4316 N N . THR B 1 42 ? 27.575 9.374 8.818 1.00 30.58 42 THR B N 1
ATOM 4317 C CA . THR B 1 42 ? 26.555 9.167 9.889 1.00 29.11 42 THR B CA 1
ATOM 4318 C C . THR B 1 42 ? 27.117 8.267 10.996 1.00 28.50 42 THR B C 1
ATOM 4319 O O . THR B 1 42 ? 28.365 8.054 11.053 1.00 28.80 42 THR B O 1
ATOM 4323 N N . GLN B 1 43 ? 26.237 7.752 11.870 1.00 27.11 43 GLN B N 1
ATOM 4324 C CA . GLN B 1 43 ? 26.654 6.802 12.929 1.00 26.20 43 GLN B CA 1
ATOM 4325 C C . GLN B 1 43 ? 26.660 5.383 12.356 1.00 24.60 43 GLN B C 1
ATOM 4326 O O . GLN B 1 43 ? 27.053 4.417 13.069 1.00 23.68 43 GLN B O 1
ATOM 4332 N N . VAL B 1 44 ? 26.336 5.253 11.073 1.00 24.66 44 VAL B N 1
ATOM 4333 C CA . VAL B 1 44 ? 26.465 3.968 10.322 1.00 23.50 44 VAL B CA 1
ATOM 4334 C C . VAL B 1 44 ? 27.946 3.596 10.197 1.00 24.13 44 VAL B C 1
ATOM 4335 O O . VAL B 1 44 ? 28.678 4.330 9.562 1.00 25.59 44 VAL B O 1
ATOM 4339 N N . LYS B 1 45 ? 28.343 2.466 10.786 1.00 23.32 45 LYS B N 1
ATOM 4340 C C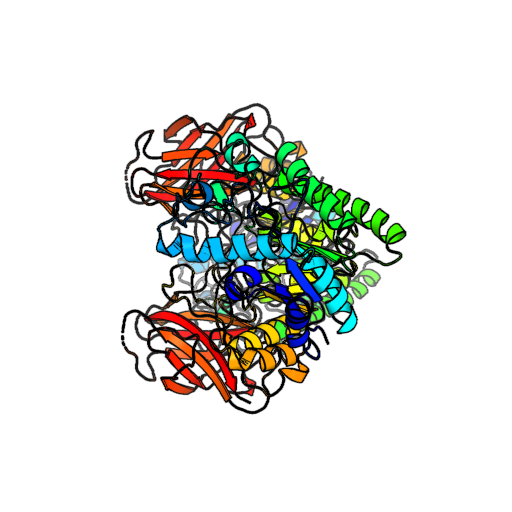A . LYS B 1 45 ? 29.705 1.877 10.726 1.00 23.97 45 LYS B CA 1
ATOM 4341 C C . LYS B 1 45 ? 29.749 0.762 9.673 1.00 23.26 45 LYS B C 1
ATOM 4342 O O . LYS B 1 45 ? 30.856 0.529 9.182 1.00 24.27 45 LYS B O 1
ATOM 4348 N N . GLU B 1 46 ? 28.626 0.042 9.465 1.00 21.78 46 GLU B N 1
ATOM 4349 C CA . GLU B 1 46 ? 28.495 -1.191 8.647 1.00 21.03 46 GLU B CA 1
ATOM 4350 C C . GLU B 1 46 ? 27.162 -1.174 7.869 1.00 20.03 46 GLU B C 1
ATOM 4351 O O . GLU B 1 46 ? 26.078 -0.967 8.459 1.00 18.20 46 GLU B O 1
ATOM 4357 N N . LEU B 1 47 ? 27.249 -1.353 6.554 1.00 20.25 47 LEU B N 1
ATOM 4358 C CA . LEU B 1 47 ? 26.075 -1.700 5.732 1.00 19.80 47 LEU B CA 1
ATOM 4359 C C . LEU B 1 47 ? 26.123 -3.215 5.527 1.00 19.30 47 LEU B C 1
ATOM 4360 O O . LEU B 1 47 ? 27.159 -3.708 5.128 1.00 20.88 47 LEU B O 1
ATOM 4365 N N . MET B 1 48 ? 25.051 -3.920 5.865 1.00 18.48 48 MET B N 1
ATOM 4366 C CA . MET B 1 48 ? 24.889 -5.372 5.643 1.00 17.59 48 MET B CA 1
ATOM 4367 C C . MET B 1 48 ? 24.042 -5.540 4.371 1.00 16.96 48 MET B C 1
ATOM 4368 O O . MET B 1 48 ? 22.828 -5.247 4.336 1.00 15.61 48 MET B O 1
ATOM 4373 N N . LEU B 1 49 ? 24.737 -5.859 3.291 1.00 17.36 49 LEU B N 1
ATOM 4374 C CA . LEU B 1 49 ? 24.165 -5.896 1.925 1.00 17.13 49 LEU B CA 1
ATOM 4375 C C . LEU B 1 49 ? 23.732 -7.336 1.697 1.00 16.57 49 LEU B C 1
ATOM 4376 O O . LEU B 1 49 ? 24.625 -8.190 1.716 1.00 17.13 49 LEU B O 1
ATOM 4381 N N . CYS B 1 50 ? 22.427 -7.588 1.595 1.00 15.74 50 CYS B N 1
ATOM 4382 C CA . CYS B 1 50 ? 21.838 -8.939 1.439 1.00 15.80 50 CYS B CA 1
ATOM 4383 C C . CYS B 1 50 ? 21.690 -9.216 -0.036 1.00 16.46 50 CYS B C 1
ATOM 4384 O O . CYS B 1 50 ? 21.054 -8.412 -0.697 1.00 16.47 50 CYS B O 1
ATOM 4387 N N . PRO B 1 51 ? 22.357 -10.257 -0.596 1.00 16.71 51 PRO B N 1
ATOM 4388 C CA . PRO B 1 51 ? 22.257 -10.537 -2.022 1.00 17.00 51 PRO B CA 1
ATOM 4389 C C . PRO B 1 51 ? 21.299 -11.674 -2.428 1.00 16.77 51 PRO B C 1
ATOM 4390 O O . PRO B 1 51 ? 21.344 -12.076 -3.553 1.00 16.16 51 PRO B O 1
ATOM 4394 N N . ASN B 1 52 ? 20.530 -12.237 -1.496 1.00 16.23 52 ASN B N 1
ATOM 4395 C CA . ASN B 1 52 ? 19.886 -13.538 -1.767 1.00 16.44 52 ASN B CA 1
ATOM 4396 C C . ASN B 1 52 ? 18.603 -13.667 -0.956 1.00 15.79 52 ASN B C 1
ATOM 4397 O O . ASN B 1 52 ? 18.487 -13.009 0.151 1.00 15.42 52 ASN B O 1
ATOM 4402 N N . CYS B 1 53 ? 17.821 -14.659 -1.377 1.00 15.49 53 CYS B N 1
ATOM 4403 C CA . CYS B 1 53 ? 16.598 -15.241 -0.772 1.00 15.59 53 CYS B CA 1
ATOM 4404 C C . CYS B 1 53 ? 16.805 -16.712 -1.134 1.00 16.49 53 CYS B C 1
ATOM 4405 O O . CYS B 1 53 ? 17.887 -17.234 -0.800 1.00 16.99 53 CYS B O 1
ATOM 4408 N N . MET B 1 54 ? 15.845 -17.365 -1.786 1.00 16.91 54 MET B N 1
ATOM 4409 C CA . MET B 1 54 ? 16.224 -18.690 -2.358 1.00 16.69 54 MET B CA 1
ATOM 4410 C C . MET B 1 54 ? 17.039 -18.488 -3.645 1.00 16.61 54 MET B C 1
ATOM 4411 O O . MET B 1 54 ? 17.721 -19.457 -4.072 1.00 17.09 54 MET B O 1
ATOM 4416 N N . ARG B 1 55 ? 16.965 -17.299 -4.253 1.00 15.31 55 ARG B N 1
ATOM 4417 C CA . ARG B 1 55 ? 17.684 -16.977 -5.493 1.00 15.60 55 ARG B CA 1
ATOM 4418 C C . ARG B 1 55 ? 18.596 -15.778 -5.234 1.00 15.45 55 ARG B C 1
ATOM 4419 O O . ARG B 1 55 ? 18.297 -14.996 -4.248 1.00 14.28 55 ARG B O 1
ATOM 4427 N N . THR B 1 56 ? 19.617 -15.568 -6.085 1.00 15.69 56 THR B N 1
ATOM 4428 C CA . THR B 1 56 ? 20.524 -14.400 -5.895 1.00 16.06 56 THR B CA 1
ATOM 4429 C C . THR B 1 56 ? 20.047 -13.174 -6.680 1.00 16.22 56 THR B C 1
ATOM 4430 O O . THR B 1 56 ? 19.329 -13.334 -7.661 1.00 16.50 56 THR B O 1
ATOM 4434 N N . SER B 1 57 ? 20.377 -11.967 -6.209 1.00 16.15 57 SER B N 1
ATOM 4435 C CA . SER B 1 57 ? 20.037 -10.724 -6.944 1.00 16.54 57 SER B CA 1
ATOM 4436 C C . SER B 1 57 ? 21.171 -10.336 -7.904 1.00 17.29 57 SER B C 1
ATOM 4437 O O . SER B 1 57 ? 20.944 -9.464 -8.776 1.00 17.44 57 SER B O 1
ATOM 4440 N N . TYR B 1 58 ? 22.319 -11.003 -7.779 1.00 17.83 58 TYR B N 1
ATOM 4441 C CA . TYR B 1 58 ? 23.474 -10.861 -8.692 1.00 19.07 58 TYR B CA 1
ATOM 4442 C C . TYR B 1 58 ? 23.554 -12.101 -9.614 1.00 19.69 58 TYR B C 1
ATOM 4443 O O . TYR B 1 58 ? 22.874 -13.138 -9.376 1.00 19.35 58 TYR B O 1
ATOM 4452 N N . ALA B 1 59 ? 24.382 -12.055 -10.665 1.00 20.81 59 ALA B N 1
ATOM 4453 C CA . ALA B 1 59 ? 24.523 -13.176 -11.640 1.00 21.42 59 ALA B CA 1
ATOM 4454 C C . ALA B 1 59 ? 25.404 -14.309 -11.065 1.00 21.82 59 ALA B C 1
ATOM 4455 O O . ALA B 1 59 ? 26.563 -14.472 -11.478 1.00 22.31 59 ALA B O 1
ATOM 4457 N N . SER B 1 60 ? 24.906 -15.053 -10.061 1.00 21.69 60 SER B N 1
ATOM 4458 C CA . SER B 1 60 ? 25.595 -16.249 -9.470 1.00 22.02 60 SER B CA 1
ATOM 4459 C C . SER B 1 60 ? 25.806 -17.344 -10.535 1.00 23.08 60 SER B C 1
ATOM 4460 O O . SER B 1 60 ? 24.914 -17.477 -11.397 1.00 23.13 60 SER B O 1
ATOM 4463 N N . GLN B 1 61 ? 26.907 -18.102 -10.423 1.00 24.55 61 GLN B N 1
ATOM 4464 C CA . GLN B 1 61 ? 27.263 -19.329 -11.200 1.00 26.13 61 GLN B CA 1
ATOM 4465 C C . GLN B 1 61 ? 27.017 -20.637 -10.401 1.00 26.36 61 GLN B C 1
ATOM 4466 O O . GLN B 1 61 ? 27.122 -21.676 -11.018 1.00 27.56 61 GLN B O 1
ATOM 4472 N N . VAL B 1 62 ? 26.691 -20.616 -9.102 1.00 25.64 62 VAL B N 1
ATOM 4473 C CA . VAL B 1 62 ? 26.344 -21.849 -8.312 1.00 25.47 62 VAL B CA 1
ATOM 4474 C C . VAL B 1 62 ? 24.854 -21.858 -7.934 1.00 23.82 62 VAL B C 1
ATOM 4475 O O . VAL B 1 62 ? 24.295 -22.917 -7.730 1.00 24.00 62 VAL B O 1
ATOM 4479 N N . TRP B 1 63 ? 24.206 -20.710 -7.836 1.00 23.00 63 TRP B N 1
ATOM 4480 C CA . TRP B 1 63 ? 22.778 -20.606 -7.445 1.00 21.48 63 TRP B CA 1
ATOM 4481 C C . TRP B 1 63 ? 21.966 -19.959 -8.565 1.00 21.28 63 TRP B C 1
ATOM 4482 O O . TRP B 1 63 ? 22.588 -19.297 -9.445 1.00 22.38 63 TRP B O 1
ATOM 4493 N N . ASP B 1 64 ? 20.634 -20.031 -8.483 1.00 20.26 64 ASP B N 1
ATOM 4494 C CA . ASP B 1 64 ? 19.709 -19.362 -9.441 1.00 20.15 64 ASP B CA 1
ATOM 4495 C C . ASP B 1 64 ? 19.692 -17.848 -9.224 1.00 19.18 64 ASP B C 1
ATOM 4496 O O . ASP B 1 64 ? 19.338 -17.371 -8.156 1.00 18.78 64 ASP B O 1
ATOM 4501 N N . PRO B 1 65 ? 20.076 -17.003 -10.205 1.00 19.58 65 PRO B N 1
ATOM 4502 C CA . PRO B 1 65 ? 19.711 -15.592 -10.127 1.00 18.80 65 PRO B CA 1
ATOM 4503 C C . PRO B 1 65 ? 18.183 -15.469 -10.203 1.00 18.04 65 PRO B C 1
ATOM 4504 O O . PRO B 1 65 ? 17.482 -16.384 -10.648 1.00 17.90 65 PRO B O 1
ATOM 4508 N N . ILE B 1 66 ? 17.689 -14.333 -9.734 1.00 17.42 66 ILE B N 1
ATOM 4509 C CA . ILE B 1 66 ? 16.244 -14.019 -9.604 1.00 16.93 66 ILE B CA 1
ATOM 4510 C C . ILE B 1 66 ? 15.587 -14.104 -10.981 1.00 17.74 66 ILE B C 1
ATOM 4511 O O . ILE B 1 66 ? 14.413 -14.491 -11.017 1.00 17.94 66 ILE B O 1
ATOM 4516 N N . TRP B 1 67 ? 16.346 -13.822 -12.058 1.00 18.51 67 TRP B N 1
ATOM 4517 C CA . TRP B 1 67 ? 15.889 -13.806 -13.475 1.00 19.60 67 TRP B CA 1
ATOM 4518 C C . TRP B 1 67 ? 16.065 -15.167 -14.132 1.00 20.11 67 TRP B C 1
ATOM 4519 O O . TRP B 1 67 ? 15.970 -15.223 -15.334 1.00 20.97 67 TRP B O 1
ATOM 4530 N N . ARG B 1 68 ? 16.393 -16.238 -13.416 1.00 20.76 68 ARG B N 1
ATOM 4531 C CA . ARG B 1 68 ? 16.429 -17.570 -14.075 1.00 21.52 68 ARG B CA 1
ATOM 4532 C C . ARG B 1 68 ? 15.034 -17.871 -14.626 1.00 21.70 68 ARG B C 1
ATOM 4533 O O . ARG B 1 68 ? 14.123 -17.790 -13.843 1.00 21.25 68 ARG B O 1
ATOM 4541 N N . GLY B 1 69 ? 14.882 -18.110 -15.938 1.00 22.41 69 GLY B N 1
ATOM 4542 C CA . GLY B 1 69 ? 13.581 -18.387 -16.586 1.00 22.95 69 GLY B CA 1
ATOM 4543 C C . GLY B 1 69 ? 12.951 -17.136 -17.194 1.00 23.11 69 GLY B C 1
ATOM 4544 O O . GLY B 1 69 ? 11.849 -17.227 -17.777 1.00 23.54 69 GLY B O 1
ATOM 4545 N N . TYR B 1 70 ? 13.640 -15.985 -17.007 1.00 23.35 70 TYR B N 1
ATOM 4546 C CA . TYR B 1 70 ? 13.110 -14.654 -17.409 1.00 24.21 70 TYR B CA 1
ATOM 4547 C C . TYR B 1 70 ? 13.223 -14.459 -18.938 1.00 25.50 70 TYR B C 1
ATOM 4548 O O . TYR B 1 70 ? 14.334 -14.594 -19.518 1.00 25.51 70 TYR B O 1
ATOM 4557 N N . ASP B 1 71 ? 12.084 -14.096 -19.558 1.00 26.93 71 ASP B N 1
ATOM 4558 C CA . ASP B 1 71 ? 11.968 -13.627 -20.971 1.00 28.68 71 ASP B CA 1
ATOM 4559 C C . ASP B 1 71 ? 11.913 -12.082 -20.929 1.00 28.59 71 ASP B C 1
ATOM 4560 O O . ASP B 1 71 ? 10.803 -11.505 -20.872 1.00 29.02 71 ASP B O 1
ATOM 4565 N N . PRO B 1 72 ? 13.099 -11.402 -21.002 1.00 28.01 72 PRO B N 1
ATOM 4566 C CA . PRO B 1 72 ? 13.213 -9.947 -20.810 1.00 27.76 72 PRO B CA 1
ATOM 4567 C C . PRO B 1 72 ? 12.498 -9.078 -21.850 1.00 27.56 72 PRO B C 1
ATOM 4568 O O . PRO B 1 72 ? 12.205 -7.970 -21.503 1.00 26.61 72 PRO B O 1
ATOM 4572 N N . ALA B 1 73 ? 12.304 -9.595 -23.075 1.00 28.20 73 ALA B N 1
ATOM 4573 C CA . ALA B 1 73 ? 11.545 -8.970 -24.194 1.00 28.89 73 ALA B CA 1
ATOM 4574 C C . ALA B 1 73 ? 10.052 -9.325 -24.085 1.00 29.19 73 ALA B C 1
ATOM 4575 O O . ALA B 1 73 ? 9.198 -8.642 -24.732 1.00 30.11 73 ALA B O 1
ATOM 4577 N N . GLY B 1 74 ? 9.722 -10.347 -23.285 1.00 28.41 74 GLY B N 1
ATOM 4578 C CA . GLY B 1 74 ? 8.384 -10.965 -23.295 1.00 28.93 74 GLY B CA 1
ATOM 4579 C C . GLY B 1 74 ? 7.359 -10.188 -22.472 1.00 28.59 74 GLY B C 1
ATOM 4580 O O . GLY B 1 74 ? 7.680 -9.186 -21.813 1.00 28.42 74 GLY B O 1
ATOM 4581 N N . PRO B 1 75 ? 6.102 -10.685 -22.467 1.00 28.97 75 PRO B N 1
ATOM 4582 C CA . PRO B 1 75 ? 5.009 -10.064 -21.732 1.00 29.36 75 PRO B CA 1
ATOM 4583 C C . PRO B 1 75 ? 5.033 -10.458 -20.250 1.00 28.76 75 PRO B C 1
ATOM 4584 O O . PRO B 1 75 ? 5.684 -11.450 -19.932 1.00 28.01 75 PRO B O 1
ATOM 4588 N N . ASP B 1 76 ? 4.311 -9.700 -19.420 1.00 29.17 76 ASP B N 1
ATOM 4589 C CA . ASP B 1 76 ? 4.241 -9.924 -17.951 1.00 28.85 76 ASP B CA 1
ATOM 4590 C C . ASP B 1 76 ? 3.759 -11.355 -17.697 1.00 29.30 76 ASP B C 1
ATOM 4591 O O . ASP B 1 76 ? 4.218 -11.930 -16.691 1.00 28.62 76 ASP B O 1
ATOM 4596 N N . ASP B 1 77 ? 2.848 -11.875 -18.528 1.00 30.16 77 ASP B N 1
ATOM 4597 C CA . ASP B 1 77 ? 2.374 -13.284 -18.420 1.00 31.12 77 ASP B CA 1
ATOM 4598 C C . ASP B 1 77 ? 3.315 -14.204 -19.228 1.00 30.27 77 ASP B C 1
ATOM 4599 O O . ASP B 1 77 ? 3.026 -14.513 -20.451 1.00 31.31 77 ASP B O 1
ATOM 4604 N N . GLN B 1 78 ? 4.442 -14.537 -18.609 1.00 27.91 78 GLN B N 1
ATOM 4605 C CA . GLN B 1 78 ? 5.422 -15.553 -19.064 1.00 27.08 78 GLN B CA 1
ATOM 4606 C C . GLN B 1 78 ? 5.560 -16.591 -17.955 1.00 26.00 78 GLN B C 1
ATOM 4607 O O . GLN B 1 78 ? 5.343 -16.249 -16.786 1.00 24.50 78 GLN B O 1
ATOM 4613 N N . PRO B 1 79 ? 5.994 -17.842 -18.277 1.00 25.70 79 PRO B N 1
ATOM 4614 C CA . PRO B 1 79 ? 6.057 -18.922 -17.294 1.00 25.21 79 PRO B CA 1
ATOM 4615 C C . PRO B 1 79 ? 6.643 -18.506 -15.919 1.00 23.75 79 PRO B C 1
ATOM 4616 O O . PRO B 1 79 ? 6.072 -18.876 -14.857 1.00 23.32 79 PRO B O 1
ATOM 4620 N N . LEU B 1 80 ? 7.755 -17.769 -15.885 1.00 22.92 80 LEU B N 1
ATOM 4621 C CA . LEU B 1 80 ? 8.383 -17.347 -14.594 1.00 22.20 80 LEU B CA 1
ATOM 4622 C C . LEU B 1 80 ? 7.374 -16.599 -13.692 1.00 21.80 80 LEU B C 1
ATOM 4623 O O . LEU B 1 80 ? 7.383 -16.865 -12.492 1.00 20.49 80 LEU B O 1
ATOM 4628 N N . LEU B 1 81 ? 6.508 -15.756 -14.262 1.00 22.41 81 LEU B N 1
ATOM 4629 C CA . LEU B 1 81 ? 5.603 -14.824 -13.532 1.00 22.77 81 LEU B CA 1
ATOM 4630 C C . LEU B 1 81 ? 4.145 -15.324 -13.590 1.00 23.96 81 LEU B C 1
ATOM 4631 O O . LEU B 1 81 ? 3.276 -14.684 -12.967 1.00 24.36 81 LEU B O 1
ATOM 4636 N N . ALA B 1 82 ? 3.887 -16.438 -14.284 1.00 25.09 82 ALA B N 1
ATOM 4637 C CA . ALA B 1 82 ? 2.524 -16.970 -14.558 1.00 26.70 82 ALA B CA 1
ATOM 4638 C C . ALA B 1 82 ? 1.727 -17.092 -13.238 1.00 27.03 82 ALA B C 1
ATOM 4639 O O . ALA B 1 82 ? 0.495 -16.774 -13.201 1.00 27.03 82 ALA B O 1
ATOM 4641 N N . SER B 1 83 ? 2.390 -17.518 -12.156 1.00 26.47 83 SER B N 1
ATOM 4642 C CA . SER B 1 83 ? 1.695 -17.917 -10.910 1.00 26.65 83 SER B CA 1
ATOM 4643 C C . SER B 1 83 ? 1.235 -16.699 -10.103 1.00 26.41 83 SER B C 1
ATOM 4644 O O . SER B 1 83 ? 0.396 -16.919 -9.236 1.00 26.23 83 SER B O 1
ATOM 4647 N N . LEU B 1 84 ? 1.712 -15.471 -10.378 1.00 26.02 84 LEU B N 1
ATOM 4648 C CA . LEU B 1 84 ? 1.202 -14.269 -9.652 1.00 26.09 84 LEU B CA 1
ATOM 4649 C C . LEU B 1 84 ? -0.023 -13.704 -10.354 1.00 27.82 84 LEU B C 1
ATOM 4650 O O . LEU B 1 84 ? -0.213 -13.919 -11.534 1.00 28.67 84 LEU B O 1
ATOM 4655 N N . PRO B 1 85 ? -0.905 -12.994 -9.620 1.00 29.37 85 PRO B N 1
ATOM 4656 C CA . PRO B 1 85 ? -1.923 -12.139 -10.234 1.00 31.96 85 PRO B CA 1
ATOM 4657 C C . PRO B 1 85 ? -1.252 -11.064 -11.097 1.00 33.96 85 PRO B C 1
ATOM 4658 O O . PRO B 1 85 ? -0.131 -10.646 -10.769 1.00 32.82 85 PRO B O 1
ATOM 4662 N N . PRO B 1 86 ? -1.877 -10.621 -12.222 1.00 36.40 86 PRO B N 1
ATOM 4663 C CA . PRO B 1 86 ? -1.267 -9.641 -13.138 1.00 37.34 86 PRO B CA 1
ATOM 4664 C C . PRO B 1 86 ? -0.689 -8.374 -12.484 1.00 36.62 86 PRO B C 1
ATOM 4665 O O . PRO B 1 86 ? 0.367 -7.897 -12.894 1.00 35.41 86 PRO B O 1
ATOM 4669 N N . GLU B 1 87 ? -1.391 -7.853 -11.477 1.00 38.18 87 GLU B N 1
ATOM 4670 C CA . GLU B 1 87 ? -0.924 -6.688 -10.658 1.00 38.28 87 GLU B CA 1
ATOM 4671 C C . GLU B 1 87 ? 0.445 -6.995 -10.010 1.00 35.88 87 GLU B C 1
ATOM 4672 O O . GLU B 1 87 ? 1.347 -6.122 -10.054 1.00 36.10 87 GLU B O 1
ATOM 4678 N N . GLU B 1 88 ? 0.609 -8.172 -9.400 1.00 33.28 88 GLU B N 1
ATOM 4679 C CA . GLU B 1 88 ? 1.851 -8.508 -8.650 1.00 31.35 88 GLU B CA 1
ATOM 4680 C C . GLU B 1 88 ? 2.968 -8.882 -9.634 1.00 29.29 88 GLU B C 1
ATOM 4681 O O . GLU B 1 88 ? 4.135 -8.650 -9.287 1.00 28.44 88 GLU B O 1
ATOM 4687 N N . ARG B 1 89 ? 2.642 -9.413 -10.819 1.00 27.86 89 ARG B N 1
ATOM 4688 C CA . ARG B 1 89 ? 3.652 -9.618 -11.892 1.00 27.32 89 ARG B CA 1
ATOM 4689 C C . ARG B 1 89 ? 4.434 -8.321 -12.115 1.00 26.16 89 ARG B C 1
ATOM 4690 O O . ARG B 1 89 ? 5.646 -8.388 -12.264 1.00 25.52 89 ARG B O 1
ATOM 4698 N N . VAL B 1 90 ? 3.755 -7.171 -12.110 1.00 25.62 90 VAL B N 1
ATOM 4699 C CA . VAL B 1 90 ? 4.416 -5.854 -12.367 1.00 25.16 90 VAL B CA 1
ATOM 4700 C C . VAL B 1 90 ? 5.465 -5.546 -11.286 1.00 23.45 90 VAL B C 1
ATOM 4701 O O . VAL B 1 90 ? 6.619 -5.281 -11.656 1.00 21.94 90 VAL B O 1
ATOM 4705 N N . ALA B 1 91 ? 5.088 -5.582 -9.996 1.00 22.69 91 ALA B N 1
ATOM 4706 C CA . ALA B 1 91 ? 6.051 -5.389 -8.883 1.00 21.82 91 ALA B CA 1
ATOM 4707 C C . ALA B 1 91 ? 7.236 -6.354 -9.031 1.00 20.61 91 ALA B C 1
ATOM 4708 O O . ALA B 1 91 ? 8.412 -5.917 -8.942 1.00 21.18 91 ALA B O 1
ATOM 4710 N N . ALA B 1 92 ? 6.985 -7.646 -9.200 1.00 20.34 92 ALA B N 1
ATOM 4711 C CA . ALA B 1 92 ? 8.041 -8.688 -9.207 1.00 19.07 92 ALA B CA 1
ATOM 4712 C C . ALA B 1 92 ? 8.946 -8.517 -10.408 1.00 19.23 92 ALA B C 1
ATOM 4713 O O . ALA B 1 92 ? 10.164 -8.827 -10.314 1.00 18.99 92 ALA B O 1
ATOM 4715 N N . ARG B 1 93 ? 8.352 -8.138 -11.546 1.00 19.53 93 ARG B N 1
ATOM 4716 C CA . ARG B 1 93 ? 9.132 -8.040 -12.812 1.00 19.85 93 ARG B CA 1
ATOM 4717 C C . ARG B 1 93 ? 10.087 -6.856 -12.620 1.00 19.57 93 ARG B C 1
ATOM 4718 O O . ARG B 1 93 ? 11.203 -6.921 -13.146 1.00 19.58 93 ARG B O 1
ATOM 4726 N N . GLY B 1 94 ? 9.702 -5.860 -11.815 1.00 19.12 94 GLY B N 1
ATOM 4727 C CA . GLY B 1 94 ? 10.575 -4.711 -11.546 1.00 19.04 94 GLY B CA 1
ATOM 4728 C C . GLY B 1 94 ? 11.855 -5.168 -10.877 1.00 18.33 94 GLY B C 1
ATOM 4729 O O . GLY B 1 94 ? 12.909 -4.879 -11.385 1.00 18.01 94 GLY B O 1
ATOM 4730 N N . TRP B 1 95 ? 11.761 -5.998 -9.831 1.00 18.24 95 TRP B N 1
ATOM 4731 C CA . TRP B 1 95 ? 12.972 -6.500 -9.131 1.00 17.91 95 TRP B CA 1
ATOM 4732 C C . TRP B 1 95 ? 13.830 -7.293 -10.122 1.00 18.67 95 TRP B C 1
ATOM 4733 O O . TRP B 1 95 ? 15.086 -7.007 -10.234 1.00 18.46 95 TRP B O 1
ATOM 4744 N N . ILE B 1 96 ? 13.162 -8.244 -10.804 1.00 18.95 96 ILE B N 1
ATOM 4745 C CA . ILE B 1 96 ? 13.790 -9.242 -11.705 1.00 19.06 96 ILE B CA 1
ATOM 4746 C C . ILE B 1 96 ? 14.468 -8.473 -12.843 1.00 19.77 96 ILE B C 1
ATOM 4747 O O . ILE B 1 96 ? 15.601 -8.837 -13.238 1.00 19.91 96 ILE B O 1
ATOM 4752 N N . HIS B 1 97 ? 13.743 -7.535 -13.443 1.00 19.58 97 HIS B N 1
ATOM 4753 C CA . HIS B 1 97 ? 14.247 -6.868 -14.667 1.00 20.61 97 HIS B CA 1
ATOM 4754 C C . HIS B 1 97 ? 15.410 -5.933 -14.306 1.00 20.09 97 HIS B C 1
ATOM 4755 O O . HIS B 1 97 ? 16.399 -5.943 -15.042 1.00 20.19 97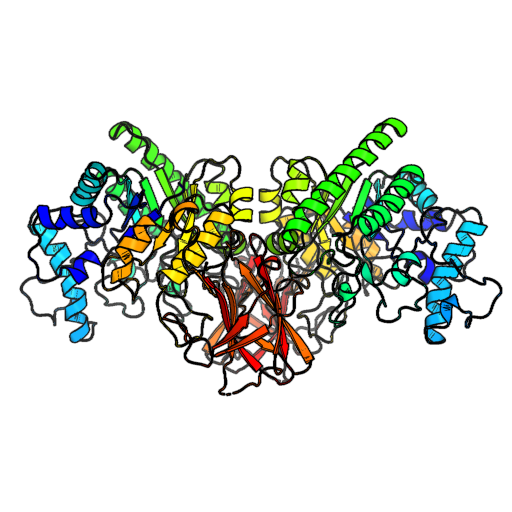 HIS B O 1
ATOM 4762 N N . THR B 1 98 ? 15.301 -5.204 -13.201 1.00 19.19 98 THR B N 1
ATOM 4763 C CA . THR B 1 98 ? 16.319 -4.212 -12.804 1.00 19.57 98 THR B CA 1
ATOM 4764 C C . THR B 1 98 ? 17.643 -4.933 -12.494 1.00 19.39 98 THR B C 1
ATOM 4765 O O . THR B 1 98 ? 18.708 -4.462 -12.976 1.00 19.80 98 THR B O 1
ATOM 4769 N N . ALA B 1 99 ? 17.568 -6.016 -11.730 1.00 19.07 99 ALA B N 1
ATOM 4770 C CA . ALA B 1 99 ? 18.697 -6.920 -11.414 1.00 19.22 99 ALA B CA 1
ATOM 4771 C C . ALA B 1 99 ? 19.301 -7.444 -12.708 1.00 19.97 99 ALA B C 1
ATOM 4772 O O . ALA B 1 99 ? 20.545 -7.460 -12.840 1.00 20.21 99 ALA B O 1
ATOM 4774 N N . TRP B 1 100 ? 18.434 -7.956 -13.578 1.00 20.62 100 TRP B N 1
ATOM 4775 C CA . TRP B 1 100 ? 18.902 -8.556 -14.845 1.00 21.62 100 TRP B CA 1
ATOM 4776 C C . TRP B 1 100 ? 19.636 -7.469 -15.638 1.00 22.77 100 TRP B C 1
ATOM 4777 O O . TRP B 1 100 ? 20.833 -7.688 -16.011 1.00 23.64 100 TRP B O 1
ATOM 4788 N N . GLN B 1 101 ? 19.012 -6.299 -15.784 1.00 22.97 101 GLN B N 1
ATOM 4789 C CA . GLN B 1 101 ? 19.538 -5.214 -16.648 1.00 24.00 101 GLN B CA 1
ATOM 4790 C C . GLN B 1 101 ? 20.885 -4.716 -16.118 1.00 24.15 101 GLN B C 1
ATOM 4791 O O . GLN B 1 101 ? 21.702 -4.260 -16.939 1.00 25.19 101 GLN B O 1
ATOM 4797 N N . LEU B 1 102 ? 21.105 -4.758 -14.808 1.00 23.35 102 LEU B N 1
ATOM 4798 C CA . LEU B 1 102 ? 22.407 -4.361 -14.225 1.00 23.67 102 LEU B CA 1
ATOM 4799 C C . LEU B 1 102 ? 23.479 -5.349 -14.673 1.00 24.10 102 LEU B C 1
ATOM 4800 O O . LEU B 1 102 ? 24.565 -4.888 -15.071 1.00 25.56 102 LEU B O 1
ATOM 4805 N N . HIS B 1 103 ? 23.175 -6.651 -14.646 1.00 23.86 103 HIS B N 1
ATOM 4806 C CA . HIS B 1 103 ? 24.150 -7.707 -15.014 1.00 24.03 103 HIS B CA 1
ATOM 4807 C C . HIS B 1 103 ? 24.521 -7.528 -16.483 1.00 25.23 103 HIS B C 1
ATOM 4808 O O . HIS B 1 103 ? 25.709 -7.645 -16.779 1.00 25.61 103 HIS B O 1
ATOM 4815 N N . GLN B 1 104 ? 23.532 -7.237 -17.339 1.00 25.91 104 GLN B N 1
ATOM 4816 C CA . GLN B 1 104 ? 23.722 -7.020 -18.808 1.00 27.38 104 GLN B CA 1
ATOM 4817 C C . GLN B 1 104 ? 24.562 -5.750 -19.037 1.00 27.30 104 GLN B C 1
ATOM 4818 O O . GLN B 1 104 ? 25.408 -5.745 -19.935 1.00 28.86 104 GLN B O 1
ATOM 4824 N N . ASP B 1 105 ? 24.394 -4.715 -18.219 1.00 26.69 105 ASP B N 1
ATOM 4825 C CA . ASP B 1 105 ? 25.191 -3.463 -18.318 1.00 27.18 105 ASP B CA 1
ATOM 4826 C C . ASP B 1 105 ? 26.644 -3.692 -17.792 1.00 27.05 105 ASP B C 1
ATOM 4827 O O . ASP B 1 105 ? 27.416 -2.720 -17.697 1.00 27.83 105 ASP B O 1
ATOM 4832 N N . GLY B 1 106 ? 27.001 -4.928 -17.412 1.00 26.20 106 GLY B N 1
ATOM 4833 C CA . GLY B 1 106 ? 28.272 -5.245 -16.715 1.00 26.65 106 GLY B CA 1
ATOM 4834 C C . GLY B 1 106 ? 28.438 -4.507 -15.374 1.00 26.26 106 GLY B C 1
ATOM 4835 O O . GLY B 1 106 ? 29.603 -4.126 -15.036 1.00 26.71 106 GLY B O 1
ATOM 4836 N N . ILE B 1 107 ? 27.316 -4.283 -14.653 1.00 25.18 107 ILE B N 1
ATOM 4837 C CA . ILE B 1 107 ? 27.308 -3.644 -13.295 1.00 25.11 107 ILE B CA 1
ATOM 4838 C C . ILE B 1 107 ? 27.047 -4.733 -12.238 1.00 23.90 107 ILE B C 1
ATOM 4839 O O . ILE B 1 107 ? 25.971 -5.359 -12.247 1.00 22.86 107 ILE B O 1
ATOM 4844 N N . ASP B 1 108 ? 28.022 -5.018 -11.383 1.00 24.28 108 ASP B N 1
ATOM 4845 C CA . ASP B 1 108 ? 27.791 -5.987 -10.280 1.00 23.88 108 ASP B CA 1
ATOM 4846 C C . ASP B 1 108 ? 27.489 -5.133 -9.051 1.00 23.20 108 ASP B C 1
ATOM 4847 O O . ASP B 1 108 ? 28.449 -4.588 -8.503 1.00 23.70 108 ASP B O 1
ATOM 4852 N N . ILE B 1 109 ? 26.210 -4.980 -8.700 1.00 22.15 109 ILE B N 1
ATOM 4853 C CA . ILE B 1 109 ? 25.754 -3.926 -7.747 1.00 21.77 109 ILE B CA 1
ATOM 4854 C C . ILE B 1 109 ? 26.492 -4.084 -6.413 1.00 21.54 109 ILE B C 1
ATOM 4855 O O . ILE B 1 109 ? 26.757 -3.032 -5.773 1.00 21.37 109 ILE B O 1
ATOM 4860 N N . TYR B 1 110 ? 26.788 -5.332 -6.001 1.00 20.97 110 TYR B N 1
ATOM 4861 C CA . TYR B 1 110 ? 27.395 -5.621 -4.667 1.00 21.17 110 TYR B CA 1
ATOM 4862 C C . TYR B 1 110 ? 28.891 -5.273 -4.691 1.00 22.34 110 TYR B C 1
ATOM 4863 O O . TYR B 1 110 ? 29.345 -4.689 -3.680 1.00 23.01 110 TYR B O 1
ATOM 4872 N N . ALA B 1 111 ? 29.626 -5.540 -5.775 1.00 23.17 111 ALA B N 1
ATOM 4873 C CA . ALA B 1 111 ? 31.051 -5.134 -5.915 1.00 24.54 111 ALA B CA 1
ATOM 4874 C C . ALA B 1 111 ? 31.158 -3.606 -5.947 1.00 25.16 111 ALA B C 1
ATOM 4875 O O . ALA B 1 111 ? 32.104 -3.019 -5.304 1.00 26.65 111 ALA B O 1
ATOM 4877 N N . ARG B 1 112 ? 30.217 -2.968 -6.634 1.00 24.18 112 ARG B N 1
ATOM 4878 C CA . ARG B 1 112 ? 30.092 -1.490 -6.658 1.00 24.19 112 ARG B CA 1
ATOM 4879 C C . ARG B 1 112 ? 29.836 -0.977 -5.232 1.00 23.46 112 ARG B C 1
ATOM 4880 O O . ARG B 1 112 ? 30.652 -0.254 -4.762 1.00 24.26 112 ARG B O 1
ATOM 4888 N N . TRP B 1 113 ? 28.733 -1.346 -4.580 1.00 22.23 113 TRP B N 1
ATOM 4889 C CA . TRP B 1 113 ? 28.387 -0.866 -3.204 1.00 21.91 113 TRP B CA 1
ATOM 4890 C C . TRP B 1 113 ? 29.558 -1.049 -2.211 1.00 22.71 113 TRP B C 1
ATOM 4891 O O . TRP B 1 113 ? 29.885 -0.072 -1.442 1.00 23.57 113 TRP B O 1
ATOM 4902 N N . ILE B 1 114 ? 30.173 -2.229 -2.212 1.00 23.19 114 ILE B N 1
ATOM 4903 C CA . ILE B 1 114 ? 31.399 -2.581 -1.423 1.00 24.38 114 ILE B CA 1
ATOM 4904 C C . ILE B 1 114 ? 32.509 -1.543 -1.681 1.00 26.05 114 ILE B C 1
ATOM 4905 O O . ILE B 1 114 ? 32.835 -0.793 -0.701 1.00 25.92 114 ILE B O 1
ATOM 4910 N N . ARG B 1 115 ? 33.059 -1.495 -2.911 1.00 27.31 115 ARG B N 1
ATOM 4911 C CA . ARG B 1 115 ? 34.035 -0.477 -3.401 1.00 29.62 115 ARG B CA 1
ATOM 4912 C C . ARG B 1 115 ? 33.711 0.902 -2.805 1.00 29.57 115 ARG B C 1
ATOM 4913 O O . ARG B 1 115 ? 34.615 1.532 -2.132 1.00 30.93 115 ARG B O 1
ATOM 4921 N N . ARG B 1 116 ? 32.461 1.344 -3.023 1.00 28.55 116 ARG B N 1
ATOM 4922 C CA . ARG B 1 116 ? 31.978 2.697 -2.625 1.00 28.71 116 ARG B CA 1
ATOM 4923 C C . ARG B 1 116 ? 31.921 2.801 -1.086 1.00 28.75 116 ARG B C 1
ATOM 4924 O O . ARG B 1 116 ? 32.444 3.777 -0.558 1.00 29.13 116 ARG B O 1
ATOM 4932 N N . CYS B 1 117 ? 31.293 1.843 -0.390 1.00 28.11 117 CYS B N 1
ATOM 4933 C CA . CYS B 1 117 ? 31.376 1.773 1.098 1.00 28.47 117 CYS B CA 1
ATOM 4934 C C . CYS B 1 117 ? 32.820 2.143 1.536 1.00 30.45 117 CYS B C 1
ATOM 4935 O O . CYS B 1 117 ? 32.983 2.988 2.464 1.00 30.82 117 CYS B O 1
ATOM 4938 N N . ARG B 1 118 ? 33.851 1.557 0.909 1.00 31.39 118 ARG B N 1
ATOM 4939 C CA . ARG B 1 118 ? 35.248 1.626 1.416 1.00 33.45 118 ARG B CA 1
ATOM 4940 C C . ARG B 1 118 ? 35.818 3.026 1.175 1.00 35.17 118 ARG B C 1
ATOM 4941 O O . ARG B 1 118 ? 36.543 3.505 2.058 1.00 36.16 118 ARG B O 1
ATOM 4949 N N . GLN B 1 119 ? 35.476 3.671 0.055 1.00 35.39 119 GLN B N 1
ATOM 4950 C CA . GLN B 1 119 ? 35.858 5.089 -0.178 1.00 37.05 119 GLN B CA 1
ATOM 4951 C C . GLN B 1 119 ? 35.208 5.946 0.920 1.00 36.29 119 GLN B C 1
ATOM 4952 O O . GLN B 1 119 ? 35.932 6.740 1.531 1.00 38.73 119 GLN B O 1
ATOM 4958 N N . ARG B 1 120 ? 33.908 5.778 1.167 1.00 34.34 120 ARG B N 1
ATOM 4959 C CA . ARG B 1 120 ? 33.105 6.605 2.115 1.00 33.33 120 ARG B CA 1
ATOM 4960 C C . ARG B 1 120 ? 33.265 6.185 3.595 1.00 32.74 120 ARG B C 1
ATOM 4961 O O . ARG B 1 120 ? 32.487 6.691 4.403 1.00 31.81 120 ARG B O 1
ATOM 4969 N N . GLY B 1 121 ? 34.224 5.327 3.957 1.00 32.61 121 GLY B N 1
ATOM 4970 C CA . GLY B 1 121 ? 34.559 5.010 5.359 1.00 32.20 121 GLY B CA 1
ATOM 4971 C C . GLY B 1 121 ? 33.524 4.125 6.037 1.00 30.45 121 GLY B C 1
ATOM 4972 O O . GLY B 1 121 ? 33.440 4.160 7.256 1.00 30.50 121 GLY B O 1
ATOM 4973 N N . ILE B 1 122 ? 32.730 3.387 5.270 1.00 28.70 122 ILE B N 1
ATOM 4974 C CA . ILE B 1 122 ? 31.796 2.361 5.768 1.00 26.76 122 ILE B CA 1
ATOM 4975 C C . ILE B 1 122 ? 32.455 1.004 5.571 1.00 26.52 122 ILE B C 1
ATOM 4976 O O . ILE B 1 122 ? 33.006 0.757 4.487 1.00 26.55 122 ILE B O 1
ATOM 4981 N N . SER B 1 123 ? 32.392 0.177 6.613 1.00 26.17 123 SER B N 1
ATOM 4982 C CA . SER B 1 123 ? 32.710 -1.268 6.558 1.00 26.15 123 SER B CA 1
ATOM 4983 C C . SER B 1 123 ? 31.587 -1.974 5.794 1.00 24.67 123 SER B C 1
ATOM 4984 O O . SER B 1 123 ? 30.447 -2.005 6.266 1.00 23.08 123 SER B O 1
ATOM 4987 N N . PRO B 1 124 ? 31.867 -2.545 4.588 1.00 24.72 124 PRO B N 1
ATOM 4988 C CA . PRO B 1 124 ? 30.862 -3.290 3.828 1.00 23.63 124 PRO B CA 1
ATOM 4989 C C . PRO B 1 124 ? 30.715 -4.758 4.235 1.00 22.80 124 PRO B C 1
ATOM 4990 O O . PRO B 1 124 ? 31.695 -5.453 4.225 1.00 23.71 124 PRO B O 1
ATOM 4994 N N . TRP B 1 125 ? 29.502 -5.204 4.541 1.00 21.43 125 TRP B N 1
ATOM 4995 C CA . TRP B 1 125 ? 29.235 -6.625 4.886 1.00 20.74 125 TRP B CA 1
ATOM 4996 C C . TRP B 1 125 ? 28.342 -7.252 3.825 1.00 20.02 125 TRP B C 1
ATOM 4997 O O . TRP B 1 125 ? 27.499 -6.563 3.249 1.00 19.63 125 TRP B O 1
ATOM 5008 N N . ILE B 1 126 ? 28.517 -8.541 3.618 1.00 20.14 126 ILE B N 1
ATOM 5009 C CA . ILE B 1 126 ? 27.464 -9.398 3.005 1.00 19.52 126 ILE B CA 1
ATOM 5010 C C . ILE B 1 126 ? 26.724 -10.121 4.133 1.00 18.68 126 ILE B C 1
ATOM 5011 O O . ILE B 1 126 ? 27.400 -10.677 5.021 1.00 19.06 126 ILE B O 1
ATOM 5016 N N . SER B 1 127 ? 25.391 -9.972 4.124 1.00 17.81 127 SER B N 1
ATOM 5017 C CA . SER B 1 127 ? 24.385 -10.633 4.991 1.00 16.74 127 SER B CA 1
ATOM 5018 C C . SER B 1 127 ? 23.613 -11.621 4.110 1.00 16.55 127 SER B C 1
ATOM 5019 O O . SER B 1 127 ? 22.919 -11.167 3.174 1.00 16.65 127 SER B O 1
ATOM 5022 N N . MET B 1 128 ? 23.718 -12.915 4.417 1.00 16.50 128 MET B N 1
ATOM 5023 C CA . MET B 1 128 ? 23.050 -14.036 3.687 1.00 15.87 128 MET B CA 1
ATOM 5024 C C . MET B 1 128 ? 21.768 -14.505 4.410 1.00 14.77 128 MET B C 1
ATOM 5025 O O . MET B 1 128 ? 21.825 -14.976 5.551 1.00 13.97 128 MET B O 1
ATOM 5030 N N . ARG B 1 129 ? 20.651 -14.468 3.717 1.00 13.85 129 ARG B N 1
ATOM 5031 C CA . ARG B 1 129 ? 19.409 -15.134 4.184 1.00 13.41 129 ARG B CA 1
ATOM 5032 C C . ARG B 1 129 ? 19.619 -16.651 4.101 1.00 13.73 129 ARG B C 1
ATOM 5033 O O . ARG B 1 129 ? 19.699 -17.173 3.002 1.00 14.40 129 ARG B O 1
ATOM 5041 N N . MET B 1 130 ? 19.654 -17.352 5.228 1.00 13.73 130 MET B N 1
ATOM 5042 C CA . MET B 1 130 ? 20.048 -18.800 5.279 1.00 14.34 130 MET B CA 1
ATOM 5043 C C . MET B 1 130 ? 18.859 -19.695 4.921 1.00 13.80 130 MET B C 1
ATOM 5044 O O . MET B 1 130 ? 19.065 -20.842 4.634 1.00 14.60 130 MET B O 1
ATOM 5049 N N . ASN B 1 131 ? 17.638 -19.184 4.962 1.00 13.20 131 ASN B N 1
ATOM 5050 C CA . ASN B 1 131 ? 16.431 -20.040 4.855 1.00 13.27 131 ASN B CA 1
ATOM 5051 C C . ASN B 1 131 ? 15.160 -19.201 4.637 1.00 12.88 131 ASN B C 1
ATOM 5052 O O . ASN B 1 131 ? 14.158 -19.436 5.335 1.00 12.43 131 ASN B O 1
ATOM 5057 N N . ASP B 1 132 ? 15.204 -18.307 3.655 1.00 12.84 132 ASP B N 1
ATOM 5058 C CA . ASP B 1 132 ? 14.051 -17.470 3.247 1.00 13.20 132 ASP B CA 1
ATOM 5059 C C . ASP B 1 132 ? 12.977 -18.390 2.665 1.00 13.05 132 ASP B C 1
ATOM 5060 O O . ASP B 1 132 ? 13.342 -19.282 1.887 1.00 13.18 132 ASP B O 1
ATOM 5065 N N . VAL B 1 133 ? 11.719 -18.120 3.027 1.00 12.60 133 VAL B N 1
ATOM 5066 C CA . VAL B 1 133 ? 10.511 -18.885 2.631 1.00 13.17 133 VAL B CA 1
ATOM 5067 C C . VAL B 1 133 ? 9.335 -17.928 2.321 1.00 13.49 133 VAL B C 1
ATOM 5068 O O . VAL B 1 133 ? 8.133 -18.323 2.453 1.00 13.37 133 VAL B O 1
ATOM 5072 N N . HIS B 1 134 ? 9.613 -16.721 1.824 1.00 14.22 134 HIS B N 1
ATOM 5073 C CA . HIS B 1 134 ? 8.531 -15.864 1.232 1.00 14.81 134 HIS B CA 1
ATOM 5074 C C . HIS B 1 134 ? 7.723 -16.628 0.183 1.00 15.60 134 HIS B C 1
ATOM 5075 O O . HIS B 1 134 ? 8.338 -17.152 -0.776 1.00 15.73 134 HIS B O 1
ATOM 5082 N N . TYR B 1 135 ? 6.400 -16.683 0.360 1.00 16.13 135 TYR B N 1
ATOM 5083 C CA . TYR B 1 135 ? 5.411 -17.155 -0.636 1.00 17.64 135 TYR B CA 1
ATOM 5084 C C . TYR B 1 135 ? 5.601 -18.656 -0.943 1.00 17.54 135 TYR B C 1
ATOM 5085 O O . TYR B 1 135 ? 5.156 -19.101 -2.002 1.00 18.05 135 TYR B O 1
ATOM 5094 N N . VAL B 1 136 ? 6.177 -19.457 -0.025 1.00 16.68 136 VAL B N 1
ATOM 5095 C CA . VAL B 1 136 ? 6.315 -20.938 -0.262 1.00 16.55 136 VAL B CA 1
ATOM 5096 C C . VAL B 1 136 ? 4.974 -21.693 -0.375 1.00 17.08 136 VAL B C 1
ATOM 5097 O O . VAL B 1 136 ? 5.011 -22.922 -0.679 1.00 17.08 136 VAL B O 1
ATOM 5101 N N . ASN B 1 137 ? 3.844 -21.014 -0.193 1.00 17.09 137 ASN B N 1
ATOM 5102 C CA . ASN B 1 137 ? 2.463 -21.519 -0.407 1.00 18.17 137 ASN B CA 1
ATOM 5103 C C . ASN B 1 137 ? 2.206 -21.656 -1.913 1.00 19.08 137 ASN B C 1
ATOM 5104 O O . ASN B 1 137 ? 1.231 -22.273 -2.269 1.00 19.01 137 ASN B O 1
ATOM 5109 N N . ASP B 1 138 ? 3.034 -20.946 -2.702 1.00 19.07 138 ASP B N 1
ATOM 5110 C CA . ASP B 1 138 ? 3.070 -20.896 -4.188 1.00 19.82 138 ASP B CA 1
ATOM 5111 C C . ASP B 1 138 ? 4.402 -21.546 -4.574 1.00 19.98 138 ASP B C 1
ATOM 5112 O O . ASP B 1 138 ? 5.436 -20.859 -4.640 1.00 18.88 138 ASP B O 1
ATOM 5117 N N . GLU B 1 139 ? 4.344 -22.858 -4.816 1.00 21.56 139 GLU B N 1
ATOM 5118 C CA . GLU B 1 139 ? 5.481 -23.675 -5.282 1.00 22.75 139 GLU B CA 1
ATOM 5119 C C . GLU B 1 139 ? 5.913 -23.218 -6.690 1.00 23.16 139 GLU B C 1
ATOM 5120 O O . GLU B 1 139 ? 7.080 -23.457 -7.037 1.00 22.78 139 GLU B O 1
ATOM 5126 N N . ARG B 1 140 ? 5.047 -22.544 -7.462 1.00 24.15 140 ARG B N 1
ATOM 5127 C CA . ARG B 1 140 ? 5.438 -22.003 -8.811 1.00 25.24 140 ARG B CA 1
ATOM 5128 C C . ARG B 1 140 ? 6.132 -20.626 -8.715 1.00 23.52 140 ARG B C 1
ATOM 5129 O O . ARG B 1 140 ? 6.589 -20.085 -9.762 1.00 23.19 140 ARG B O 1
ATOM 5137 N N . CYS B 1 141 ? 6.300 -20.056 -7.524 1.00 21.92 141 CYS B N 1
ATOM 5138 C CA . CYS B 1 141 ? 6.664 -18.621 -7.418 1.00 20.92 141 CYS B CA 1
ATOM 5139 C C . CYS B 1 141 ? 8.038 -18.334 -8.059 1.00 19.61 141 CYS B C 1
ATOM 5140 O O . CYS B 1 141 ? 8.917 -19.207 -8.090 1.00 19.81 141 CYS B O 1
ATOM 5143 N N . PHE B 1 142 ? 8.229 -17.132 -8.590 1.00 18.50 142 PHE B N 1
ATOM 5144 C CA . PHE B 1 142 ? 9.472 -16.763 -9.328 1.00 18.07 142 PHE B CA 1
ATOM 5145 C C . PHE B 1 142 ? 10.702 -16.845 -8.427 1.00 17.68 142 PHE B C 1
ATOM 5146 O O . PHE B 1 142 ? 11.811 -17.056 -8.932 1.00 18.06 142 PHE B O 1
ATOM 5154 N N . LEU B 1 143 ? 10.541 -16.622 -7.117 1.00 16.87 143 LEU B N 1
ATOM 5155 C CA . LEU B 1 143 ? 11.718 -16.341 -6.265 1.00 16.30 143 LEU B CA 1
ATOM 5156 C C . LEU B 1 143 ? 12.122 -17.569 -5.454 1.00 16.03 143 LEU B C 1
ATOM 5157 O O . LEU B 1 143 ? 13.092 -17.464 -4.737 1.00 15.96 143 LEU B O 1
ATOM 5162 N N . HIS B 1 144 ? 11.492 -18.722 -5.659 1.00 16.41 144 HIS B N 1
ATOM 5163 C CA . HIS B 1 144 ? 11.987 -20.020 -5.129 1.00 16.45 144 HIS B CA 1
ATOM 5164 C C . HIS B 1 144 ? 13.064 -20.600 -6.062 1.00 16.93 144 HIS B C 1
ATOM 5165 O O . HIS B 1 144 ? 12.846 -20.526 -7.276 1.00 17.57 144 HIS B O 1
ATOM 5172 N N . SER B 1 145 ? 14.146 -21.188 -5.515 1.00 17.24 145 SER B N 1
ATOM 5173 C CA . SER B 1 145 ? 15.184 -21.985 -6.243 1.00 17.87 145 SER B CA 1
ATOM 5174 C C . SER B 1 145 ? 14.573 -23.280 -6.804 1.00 18.78 145 SER B C 1
ATOM 5175 O O . SER B 1 145 ? 13.579 -23.827 -6.262 1.00 18.35 145 SER B O 1
ATOM 5178 N N . GLU B 1 146 ? 15.065 -23.669 -7.965 1.00 20.21 146 GLU B N 1
ATOM 5179 C CA . GLU B 1 146 ? 14.725 -24.963 -8.578 1.00 21.48 146 GLU B CA 1
ATOM 5180 C C . GLU B 1 146 ? 15.120 -26.065 -7.572 1.00 21.88 146 GLU B C 1
ATOM 5181 O O . GLU B 1 146 ? 14.400 -27.061 -7.518 1.00 22.12 146 GLU B O 1
ATOM 5187 N N . PHE B 1 147 ? 16.242 -25.921 -6.855 1.00 21.75 147 PHE B N 1
ATOM 5188 C CA . PHE B 1 147 ? 16.693 -26.929 -5.865 1.00 22.36 147 PHE B CA 1
ATOM 5189 C C . PHE B 1 147 ? 15.588 -27.130 -4.826 1.00 21.93 147 PHE B C 1
ATOM 5190 O O . PHE B 1 147 ? 15.249 -28.314 -4.499 1.00 22.86 147 PHE B O 1
ATOM 5198 N N . TRP B 1 148 ? 15.001 -26.037 -4.353 1.00 20.59 148 TRP B N 1
ATOM 5199 C CA . TRP B 1 148 ? 13.861 -26.113 -3.395 1.00 20.14 148 TRP B CA 1
ATOM 5200 C C . TRP B 1 148 ? 12.672 -26.777 -4.077 1.00 21.13 148 TRP B C 1
ATOM 5201 O O . TRP B 1 148 ? 12.004 -27.637 -3.403 1.00 20.98 148 TRP B O 1
ATOM 5212 N N . ARG B 1 149 ? 12.412 -26.359 -5.328 1.00 21.28 149 ARG B N 1
ATOM 5213 C CA . ARG B 1 149 ? 11.181 -26.782 -6.037 1.00 22.53 149 ARG B CA 1
ATOM 5214 C C . ARG B 1 149 ? 11.228 -28.305 -6.274 1.00 23.78 149 ARG B C 1
ATOM 5215 O O . ARG B 1 149 ? 10.162 -28.933 -6.309 1.00 24.14 149 ARG B O 1
ATOM 5223 N N . GLU B 1 150 ? 12.425 -28.845 -6.489 1.00 24.94 150 GLU B N 1
ATOM 5224 C CA . GLU B 1 150 ? 12.649 -30.253 -6.924 1.00 26.36 150 GLU B CA 1
ATOM 5225 C C . GLU B 1 150 ? 12.879 -31.156 -5.712 1.00 26.41 150 GLU B C 1
ATOM 5226 O O . GLU B 1 150 ? 12.874 -32.360 -5.902 1.00 27.43 150 GLU B O 1
ATOM 5232 N N . ASN B 1 151 ? 13.005 -30.611 -4.506 1.00 26.06 151 ASN B N 1
ATOM 5233 C CA . ASN B 1 151 ? 13.411 -31.435 -3.333 1.00 26.16 151 ASN B CA 1
ATOM 5234 C C . ASN B 1 151 ? 12.473 -31.198 -2.157 1.00 25.31 151 ASN B C 1
ATOM 5235 O O . ASN B 1 151 ? 12.924 -30.832 -1.069 1.00 24.46 151 ASN B O 1
ATOM 5240 N N . PRO B 1 152 ? 11.154 -31.456 -2.320 1.00 25.24 152 PRO B N 1
ATOM 5241 C CA . PRO B 1 152 ? 10.223 -31.386 -1.206 1.00 25.06 152 PRO B CA 1
ATOM 5242 C C . PRO B 1 152 ? 10.685 -32.224 0.000 1.00 25.28 152 PRO B C 1
ATOM 5243 O O . PRO B 1 152 ? 10.529 -31.717 1.153 1.00 24.50 152 PRO B O 1
ATOM 5247 N N . GLN B 1 153 ? 11.275 -33.410 -0.250 1.00 25.21 153 GLN B N 1
ATOM 5248 C CA . GLN B 1 153 ? 11.824 -34.299 0.824 1.00 25.92 153 GLN B CA 1
ATOM 5249 C C . GLN B 1 153 ? 12.861 -33.549 1.707 1.00 24.50 153 GLN B C 1
ATOM 5250 O O . GLN B 1 153 ? 13.057 -33.962 2.882 1.00 24.98 153 GLN B O 1
ATOM 5256 N N . LEU B 1 154 ? 13.498 -32.466 1.234 1.00 23.15 154 LEU B N 1
ATOM 5257 C CA . LEU B 1 154 ? 14.452 -31.673 2.059 1.00 22.16 154 LEU B CA 1
ATOM 5258 C C . LEU B 1 154 ? 13.761 -30.643 3.003 1.00 20.49 154 LEU B C 1
ATOM 5259 O O . LEU B 1 154 ? 14.482 -29.917 3.635 1.00 19.12 154 LEU B O 1
ATOM 5264 N N . ARG B 1 155 ? 12.435 -30.584 3.127 1.00 20.00 155 ARG B N 1
ATOM 5265 C CA . ARG B 1 155 ? 11.757 -29.605 4.013 1.00 19.31 155 ARG B CA 1
ATOM 5266 C C . ARG B 1 155 ? 11.715 -30.122 5.471 1.00 19.65 155 ARG B C 1
ATOM 5267 O O . ARG B 1 155 ? 11.892 -31.326 5.690 1.00 20.36 155 ARG B O 1
ATOM 5275 N N . ARG B 1 156 ? 11.486 -29.186 6.402 1.00 19.02 156 ARG B N 1
ATOM 5276 C CA . ARG B 1 156 ? 11.369 -29.301 7.882 1.00 18.46 156 ARG B CA 1
ATOM 5277 C C . ARG B 1 156 ? 10.143 -30.096 8.341 1.00 19.17 156 ARG B C 1
ATOM 5278 O O . ARG B 1 156 ? 10.288 -30.873 9.298 1.00 19.22 156 ARG B O 1
ATOM 5286 N N . VAL B 1 157 ? 8.966 -29.894 7.747 1.00 19.30 157 VAL B N 1
ATOM 5287 C CA . VAL B 1 157 ? 7.682 -30.422 8.305 1.00 20.16 157 VAL B CA 1
ATOM 5288 C C . VAL B 1 157 ? 6.831 -31.035 7.203 1.00 21.26 157 VAL B C 1
ATOM 5289 O O . VAL B 1 157 ? 6.054 -30.327 6.563 1.00 21.72 157 VAL B O 1
ATOM 5293 N N . PRO B 1 158 ? 6.873 -32.379 6.996 1.00 22.51 158 PRO B N 1
ATOM 5294 C CA . PRO B 1 158 ? 6.131 -33.007 5.903 1.00 23.37 158 PRO B CA 1
ATOM 5295 C C . PRO B 1 158 ? 4.649 -33.269 6.203 1.00 23.87 158 PRO B C 1
ATOM 5296 O O . PRO B 1 158 ? 3.940 -33.513 5.256 1.00 24.76 158 PRO B O 1
ATOM 5300 N N . TYR B 1 159 ? 4.232 -33.249 7.474 1.00 23.27 159 TYR B N 1
ATOM 5301 C CA . TYR B 1 159 ? 2.916 -33.762 7.939 1.00 24.11 159 TYR B CA 1
ATOM 5302 C C . TYR B 1 159 ? 1.897 -32.613 8.018 1.00 23.78 159 TYR B C 1
ATOM 5303 O O . TYR B 1 159 ? 0.739 -32.826 8.341 1.00 24.95 159 TYR B O 1
ATOM 5312 N N . ARG B 1 160 ? 2.333 -31.372 7.747 1.00 23.41 160 ARG B N 1
ATOM 5313 C CA . ARG B 1 160 ? 1.390 -30.216 7.829 1.00 23.56 160 ARG B CA 1
ATOM 5314 C C . ARG B 1 160 ? 1.958 -28.952 7.175 1.00 22.85 160 ARG B C 1
ATOM 5315 O O . ARG B 1 160 ? 3.185 -28.746 7.250 1.00 23.37 160 ARG B O 1
ATOM 5323 N N . PHE B 1 161 ? 1.083 -28.143 6.562 1.00 22.62 161 PHE B N 1
ATOM 5324 C CA . PHE B 1 161 ? 1.505 -26.816 6.051 1.00 21.92 161 PHE B CA 1
ATOM 5325 C C . PHE B 1 161 ? 0.585 -25.800 6.717 1.00 21.70 161 PHE B C 1
ATOM 5326 O O . PHE B 1 161 ? -0.486 -25.615 6.215 1.00 21.68 161 PHE B O 1
ATOM 5334 N N . ALA B 1 162 ? 0.966 -25.282 7.896 1.00 21.69 162 ALA B N 1
ATOM 5335 C CA . ALA B 1 162 ? 0.216 -24.219 8.628 1.00 21.50 162 ALA B CA 1
ATOM 5336 C C . ALA B 1 162 ? 0.979 -22.886 8.568 1.00 20.65 162 ALA B C 1
ATOM 5337 O O . ALA B 1 162 ? 0.395 -21.883 8.895 1.00 21.41 162 ALA B O 1
ATOM 5339 N N . GLU B 1 163 ? 2.266 -22.886 8.233 1.00 20.80 163 GLU B N 1
ATOM 5340 C CA . GLU B 1 163 ? 3.126 -21.673 8.176 1.00 19.67 163 GLU B CA 1
ATOM 5341 C C . GLU B 1 163 ? 4.128 -21.869 7.039 1.00 18.09 163 GLU B C 1
ATOM 5342 O O . GLU B 1 163 ? 4.419 -22.994 6.752 1.00 17.71 163 GLU B O 1
ATOM 5348 N N . TRP B 1 164 ? 4.711 -20.803 6.529 1.00 16.07 164 TRP B N 1
ATOM 5349 C CA . TRP B 1 164 ? 5.815 -20.813 5.522 1.00 15.76 164 TRP B CA 1
ATOM 5350 C C . TRP B 1 164 ? 7.067 -21.557 6.020 1.00 14.57 164 TRP B C 1
ATOM 5351 O O . TRP B 1 164 ? 7.749 -22.197 5.213 1.00 15.30 164 TRP B O 1
ATOM 5362 N N . THR B 1 165 ? 7.405 -21.453 7.288 1.00 13.37 165 THR B N 1
ATOM 5363 C CA . THR B 1 165 ? 8.582 -22.151 7.858 1.00 13.00 165 THR B CA 1
ATOM 5364 C C . THR B 1 165 ? 8.373 -23.690 7.811 1.00 13.32 165 THR B C 1
ATOM 5365 O O . THR B 1 165 ? 9.414 -24.444 7.950 1.00 13.42 165 THR B O 1
ATOM 5369 N N . ASP B 1 166 ? 7.121 -24.161 7.733 1.00 13.61 166 ASP B N 1
ATOM 5370 C CA . ASP B 1 166 ? 6.862 -25.618 7.513 1.00 14.86 166 ASP B CA 1
ATOM 5371 C C . ASP B 1 166 ? 7.581 -26.087 6.226 1.00 15.49 166 ASP B C 1
ATOM 5372 O O . ASP B 1 166 ? 8.014 -27.254 6.196 1.00 16.17 166 ASP B O 1
ATOM 5377 N N . ARG B 1 167 ? 7.830 -25.193 5.249 1.00 15.38 167 ARG B N 1
ATOM 5378 C CA . ARG B 1 167 ? 8.454 -25.567 3.959 1.00 16.10 167 ARG B CA 1
ATOM 5379 C C . ARG B 1 167 ? 9.889 -25.079 3.915 1.00 15.76 167 A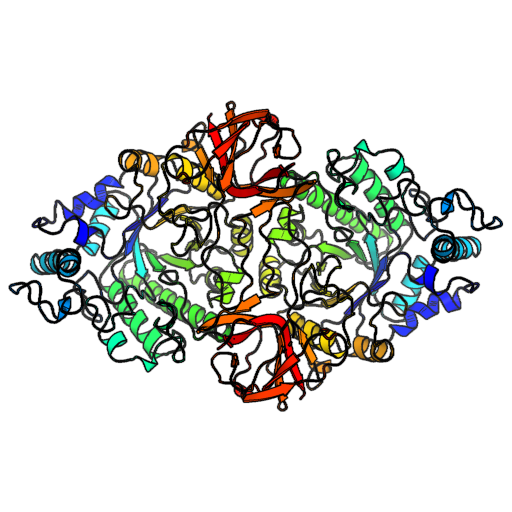RG B C 1
ATOM 5380 O O . ARG B 1 167 ? 10.488 -25.125 2.868 1.00 15.52 167 ARG B O 1
ATOM 5388 N N . ALA B 1 168 ? 10.427 -24.629 5.047 1.00 15.40 168 ALA B N 1
ATOM 5389 C CA . ALA B 1 168 ? 11.833 -24.164 5.082 1.00 15.02 168 ALA B CA 1
ATOM 5390 C C . ALA B 1 168 ? 12.702 -25.384 4.860 1.00 15.52 168 ALA B C 1
ATOM 5391 O O . ALA B 1 168 ? 12.210 -26.533 5.080 1.00 16.39 168 ALA B O 1
ATOM 5393 N N . PHE B 1 169 ? 13.934 -25.169 4.408 1.00 15.58 169 PHE B N 1
ATOM 5394 C CA . PHE B 1 169 ? 14.919 -26.256 4.266 1.00 16.34 169 PHE B CA 1
ATOM 5395 C C . PHE B 1 169 ? 15.252 -26.753 5.679 1.00 16.56 169 PHE B C 1
ATOM 5396 O O . PHE B 1 169 ? 15.312 -25.928 6.597 1.00 15.26 169 PHE B O 1
ATOM 5404 N N . ASP B 1 170 ? 15.317 -28.071 5.825 1.00 17.58 170 ASP B N 1
ATOM 5405 C CA . ASP B 1 170 ? 15.856 -28.783 7.003 1.00 18.59 170 ASP B CA 1
ATOM 5406 C C . ASP B 1 170 ? 17.388 -28.889 6.891 1.00 19.13 170 ASP B C 1
ATOM 5407 O O . ASP B 1 170 ? 17.866 -29.804 6.237 1.00 19.34 170 ASP B O 1
ATOM 5412 N N . TYR B 1 171 ? 18.120 -28.060 7.629 1.00 19.15 171 TYR B N 1
ATOM 5413 C CA . TYR B 1 171 ? 19.605 -28.107 7.766 1.00 19.83 171 TYR B CA 1
ATOM 5414 C C . TYR B 1 171 ? 20.100 -29.395 8.480 1.00 21.03 171 TYR B C 1
ATOM 5415 O O . TYR B 1 171 ? 21.326 -29.695 8.479 1.00 22.27 171 TYR B O 1
ATOM 5424 N N . GLY B 1 172 ? 19.201 -30.233 8.992 1.00 21.29 172 GLY B N 1
ATOM 5425 C CA . GLY B 1 172 ? 19.516 -31.621 9.385 1.00 22.76 172 GLY B CA 1
ATOM 5426 C C . GLY B 1 172 ? 19.982 -32.453 8.187 1.00 23.76 172 GLY B C 1
ATOM 5427 O O . GLY B 1 172 ? 20.439 -33.551 8.361 1.00 24.30 172 GLY B O 1
ATOM 5428 N N . ARG B 1 173 ? 19.924 -31.897 6.988 1.00 23.72 173 ARG B N 1
ATOM 5429 C CA . ARG B 1 173 ? 20.335 -32.600 5.746 1.00 25.13 173 ARG B CA 1
ATOM 5430 C C . ARG B 1 173 ? 21.701 -32.071 5.297 1.00 24.91 173 ARG B C 1
ATOM 5431 O O . ARG B 1 173 ? 21.879 -30.808 5.182 1.00 23.35 173 ARG B O 1
ATOM 5439 N N . ALA B 1 174 ? 22.576 -33.033 4.915 1.00 25.85 174 ALA B N 1
ATOM 5440 C CA . ALA B 1 174 ? 23.885 -32.790 4.271 1.00 26.64 174 ALA B CA 1
ATOM 5441 C C . ALA B 1 174 ? 23.706 -31.949 2.987 1.00 26.26 174 ALA B C 1
ATOM 5442 O O . ALA B 1 174 ? 24.521 -31.006 2.730 1.00 26.09 174 ALA B O 1
ATOM 5444 N N . GLU B 1 175 ? 22.674 -32.270 2.199 1.00 26.21 175 GLU B N 1
ATOM 5445 C CA . GLU B 1 175 ? 22.398 -31.672 0.858 1.00 25.26 175 GLU B CA 1
ATOM 5446 C C . GLU B 1 175 ? 22.015 -30.186 1.046 1.00 23.66 175 GLU B C 1
ATOM 5447 O O . GLU B 1 175 ? 22.446 -29.359 0.242 1.00 22.35 175 GLU B O 1
ATOM 5453 N N . VAL B 1 176 ? 21.302 -29.881 2.138 1.00 22.47 176 VAL B N 1
ATOM 5454 C CA . VAL B 1 176 ? 20.826 -28.511 2.497 1.00 21.34 176 VAL B CA 1
ATOM 5455 C C . VAL B 1 176 ? 22.032 -27.679 2.935 1.00 21.21 176 VAL B C 1
ATOM 5456 O O . VAL B 1 176 ? 22.211 -26.542 2.379 1.00 21.02 176 VAL B O 1
ATOM 5460 N N . ARG B 1 177 ? 22.839 -28.182 3.867 1.00 21.39 177 ARG B N 1
ATOM 5461 C CA . ARG B 1 177 ? 24.078 -27.466 4.282 1.00 21.39 177 ARG B CA 1
ATOM 5462 C C . ARG B 1 177 ? 24.986 -27.285 3.042 1.00 21.73 177 ARG B C 1
ATOM 5463 O O . ARG B 1 177 ? 25.493 -26.165 2.813 1.00 20.49 177 ARG B O 1
ATOM 5471 N N . GLU B 1 178 ? 25.200 -28.343 2.252 1.00 23.04 178 GLU B N 1
ATOM 5472 C CA . GLU B 1 178 ? 26.040 -28.231 1.030 1.00 23.94 178 GLU B CA 1
ATOM 5473 C C . GLU B 1 178 ? 25.493 -27.107 0.143 1.00 22.87 178 GLU B C 1
ATOM 5474 O O . GLU B 1 178 ? 26.309 -26.297 -0.353 1.00 23.14 178 GLU B O 1
ATOM 5480 N N . HIS B 1 179 ? 24.167 -27.076 -0.069 1.00 21.87 179 HIS B N 1
ATOM 5481 C CA . HIS B 1 179 ? 23.504 -26.069 -0.943 1.00 21.06 179 HIS B CA 1
ATOM 5482 C C . HIS B 1 179 ? 23.850 -24.653 -0.444 1.00 20.42 179 HIS B C 1
ATOM 5483 O O . HIS B 1 179 ? 24.257 -23.828 -1.294 1.00 21.16 179 HIS B O 1
ATOM 5490 N N . HIS B 1 180 ? 23.748 -24.351 0.860 1.00 19.91 180 HIS B N 1
ATOM 5491 C CA . HIS B 1 180 ? 24.073 -22.983 1.369 1.00 19.41 180 HIS B CA 1
ATOM 5492 C C . HIS B 1 180 ? 25.589 -22.723 1.443 1.00 20.32 180 HIS B C 1
ATOM 5493 O O . HIS B 1 180 ? 25.957 -21.517 1.292 1.00 19.80 180 HIS B O 1
ATOM 5500 N N . LEU B 1 181 ? 26.419 -23.759 1.712 1.00 21.30 181 LEU B N 1
ATOM 5501 C CA . LEU B 1 181 ? 27.898 -23.639 1.713 1.00 22.77 181 LEU B CA 1
ATOM 5502 C C . LEU B 1 181 ? 28.377 -23.315 0.287 1.00 23.87 181 LEU B C 1
ATOM 5503 O O . LEU B 1 181 ? 29.387 -22.546 0.146 1.00 23.90 181 LEU B O 1
ATOM 5508 N N . LYS B 1 182 ? 27.699 -23.872 -0.734 1.00 24.49 182 LYS B N 1
ATOM 5509 C CA . LYS B 1 182 ? 27.934 -23.520 -2.175 1.00 24.94 182 LYS B CA 1
ATOM 5510 C C . LYS B 1 182 ? 27.891 -22.003 -2.383 1.00 24.27 182 LYS B C 1
ATOM 5511 O O . LYS B 1 182 ? 28.834 -21.472 -2.938 1.00 24.83 182 LYS B O 1
ATOM 5517 N N . LEU B 1 183 ? 26.846 -21.314 -1.907 1.00 23.63 183 LEU B N 1
ATOM 5518 C CA . LEU B 1 183 ? 26.664 -19.848 -2.101 1.00 22.39 183 LEU B CA 1
ATOM 5519 C C . LEU B 1 183 ? 27.690 -19.044 -1.296 1.00 22.05 183 LEU B C 1
ATOM 5520 O O . LEU B 1 183 ? 28.090 -18.028 -1.796 1.00 21.60 183 LEU B O 1
ATOM 5525 N N . ILE B 1 184 ? 28.008 -19.454 -0.067 1.00 22.50 184 ILE B N 1
ATOM 5526 C CA . ILE B 1 184 ? 29.061 -18.868 0.820 1.00 22.89 184 ILE B CA 1
ATOM 5527 C C . ILE B 1 184 ? 30.420 -19.010 0.122 1.00 24.03 184 ILE B C 1
ATOM 5528 O O . ILE B 1 184 ? 31.152 -17.987 0.015 1.00 24.31 184 ILE B O 1
ATOM 5533 N N . ARG B 1 185 ? 30.733 -20.209 -0.378 1.00 24.34 185 ARG B N 1
ATOM 5534 C CA . ARG B 1 185 ? 31.979 -20.465 -1.154 1.00 25.65 185 ARG B CA 1
ATOM 5535 C C . ARG B 1 185 ? 32.082 -19.462 -2.320 1.00 25.43 185 ARG B C 1
ATOM 5536 O O . ARG B 1 185 ? 33.180 -18.895 -2.511 1.00 26.06 185 ARG B O 1
ATOM 5544 N N . GLU B 1 186 ? 30.967 -19.185 -3.007 1.00 24.39 186 GLU B N 1
ATOM 5545 C CA . GLU B 1 186 ? 30.883 -18.223 -4.141 1.00 24.23 186 GLU B CA 1
ATOM 5546 C C . GLU B 1 186 ? 31.000 -16.780 -3.631 1.00 23.81 186 GLU B C 1
ATOM 5547 O O . GLU B 1 186 ? 31.785 -16.047 -4.233 1.00 24.18 186 GLU B O 1
ATOM 5553 N N . LEU B 1 187 ? 30.302 -16.403 -2.545 1.00 22.90 187 LEU B N 1
ATOM 5554 C CA . LEU B 1 187 ? 30.293 -14.996 -2.048 1.00 22.53 187 LEU B CA 1
ATOM 5555 C C . LEU B 1 187 ? 31.700 -14.592 -1.602 1.00 23.93 187 LEU B C 1
ATOM 5556 O O . LEU B 1 187 ? 32.117 -13.493 -1.981 1.00 24.79 187 LEU B O 1
ATOM 5561 N N . ALA B 1 188 ? 32.388 -15.425 -0.824 1.00 24.70 188 ALA B N 1
ATOM 5562 C CA . ALA B 1 188 ? 33.794 -15.241 -0.392 1.00 26.42 188 ALA B CA 1
ATOM 5563 C C . ALA B 1 188 ? 34.750 -15.024 -1.580 1.00 28.03 188 ALA B C 1
ATOM 5564 O O . ALA B 1 188 ? 35.712 -14.225 -1.456 1.00 29.13 188 ALA B O 1
ATOM 5566 N N . ALA B 1 189 ? 34.550 -15.746 -2.685 1.00 28.53 189 ALA B N 1
ATOM 5567 C CA . ALA B 1 189 ? 35.448 -15.681 -3.862 1.00 30.22 189 ALA B CA 1
ATOM 5568 C C . ALA B 1 189 ? 35.103 -14.447 -4.692 1.00 30.15 189 ALA B C 1
ATOM 5569 O O . ALA B 1 189 ? 36.014 -13.842 -5.208 1.00 31.89 189 ALA B O 1
ATOM 5571 N N . ARG B 1 190 ? 33.825 -14.090 -4.798 1.00 29.07 190 ARG B N 1
ATOM 5572 C CA . ARG B 1 190 ? 33.341 -13.029 -5.718 1.00 28.88 190 ARG B CA 1
ATOM 5573 C C . ARG B 1 190 ? 33.566 -11.634 -5.130 1.00 28.88 190 ARG B C 1
ATOM 5574 O O . ARG B 1 190 ? 33.810 -10.706 -5.915 1.00 28.75 190 ARG B O 1
ATOM 5582 N N . TYR B 1 191 ? 33.341 -11.473 -3.815 1.00 28.23 191 TYR B N 1
ATOM 5583 C CA . TYR B 1 191 ? 33.314 -10.156 -3.135 1.00 27.95 191 TYR B CA 1
ATOM 5584 C C . TYR B 1 191 ? 34.367 -10.133 -2.015 1.00 29.05 191 TYR B C 1
ATOM 5585 O O . TYR B 1 191 ? 34.470 -11.083 -1.204 1.00 28.69 191 TYR B O 1
ATOM 5594 N N . ASP B 1 192 ? 35.128 -9.038 -1.982 1.00 30.19 192 ASP B N 1
ATOM 5595 C CA . ASP B 1 192 ? 36.161 -8.715 -0.968 1.00 31.32 192 ASP B CA 1
ATOM 5596 C C . ASP B 1 192 ? 35.485 -7.923 0.148 1.00 30.15 192 ASP B C 1
ATOM 5597 O O . ASP B 1 192 ? 35.747 -6.731 0.244 1.00 30.02 192 ASP B O 1
ATOM 5602 N N . PHE B 1 193 ? 34.593 -8.559 0.904 1.00 29.40 193 PHE B N 1
ATOM 5603 C CA . PHE B 1 193 ? 33.843 -7.935 2.033 1.00 28.53 193 PHE B CA 1
ATOM 5604 C C . PHE B 1 193 ? 34.689 -7.920 3.313 1.00 29.29 193 PHE B C 1
ATOM 5605 O O . PHE B 1 193 ? 35.582 -8.784 3.431 1.00 29.70 193 PHE B O 1
ATOM 5613 N N . ASP B 1 194 ? 34.382 -6.989 4.228 1.00 28.64 194 ASP B N 1
ATOM 5614 C CA . ASP B 1 194 ? 34.932 -6.938 5.618 1.00 29.68 194 ASP B CA 1
ATOM 5615 C C . ASP B 1 194 ? 34.298 -8.014 6.514 1.00 28.45 194 ASP B C 1
ATOM 5616 O O . ASP B 1 194 ? 34.991 -8.454 7.487 1.00 29.11 194 ASP B O 1
ATOM 5621 N N . GLY B 1 195 ? 33.041 -8.415 6.244 1.00 26.56 195 GLY B N 1
ATOM 5622 C CA . GLY B 1 195 ? 32.433 -9.529 6.982 1.00 25.88 195 GLY B CA 1
ATOM 5623 C C . GLY B 1 195 ? 31.239 -10.169 6.298 1.00 24.75 195 GLY B C 1
ATOM 5624 O O . GLY B 1 195 ? 30.537 -9.498 5.511 1.00 24.29 195 GLY B O 1
ATOM 5625 N N . LEU B 1 196 ? 31.023 -11.446 6.625 1.00 24.37 196 LEU B N 1
ATOM 5626 C CA . LEU B 1 196 ? 29.853 -12.259 6.210 1.00 22.79 196 LEU B CA 1
ATOM 5627 C C . LEU B 1 196 ? 28.927 -12.427 7.429 1.00 22.10 196 LEU B C 1
ATOM 5628 O O . LEU B 1 196 ? 29.425 -12.809 8.510 1.00 22.39 196 LEU B O 1
ATOM 5633 N N . GLU B 1 197 ? 27.639 -12.109 7.283 1.00 20.57 197 GLU B N 1
ATOM 5634 C CA . GLU B 1 197 ? 26.644 -12.281 8.362 1.00 19.80 197 GLU B CA 1
ATOM 5635 C C . GLU B 1 197 ? 25.777 -13.448 7.922 1.00 18.81 197 GLU B C 1
ATOM 5636 O O . GLU B 1 197 ? 25.284 -13.456 6.738 1.00 18.49 197 GLU B O 1
ATOM 5642 N N . LEU B 1 198 ? 25.718 -14.464 8.765 1.00 18.27 198 LEU B N 1
ATOM 5643 C CA . LEU B 1 198 ? 24.792 -15.579 8.528 1.00 17.48 198 LEU B CA 1
ATOM 5644 C C . LEU B 1 198 ? 23.464 -15.111 9.116 1.00 16.73 198 LEU B C 1
ATOM 5645 O O . LEU B 1 198 ? 23.390 -15.020 10.369 1.00 16.61 198 LEU B O 1
ATOM 5650 N N . ASP B 1 199 ? 22.509 -14.728 8.263 1.00 16.24 199 ASP B N 1
ATOM 5651 C CA . ASP B 1 199 ? 21.161 -14.281 8.742 1.00 15.44 199 ASP B CA 1
ATOM 5652 C C . ASP B 1 199 ? 20.246 -15.505 8.948 1.00 15.16 199 ASP B C 1
ATOM 5653 O O . ASP B 1 199 ? 19.428 -15.821 8.043 1.00 15.20 199 ASP B O 1
ATOM 5658 N N . TRP B 1 200 ? 20.395 -16.193 10.095 1.00 15.11 200 TRP B N 1
ATOM 5659 C CA . TRP B 1 200 ? 19.587 -17.370 10.526 1.00 14.89 200 TRP B CA 1
ATOM 5660 C C . TRP B 1 200 ? 18.113 -16.983 10.764 1.00 14.37 200 TRP B C 1
ATOM 5661 O O . TRP B 1 200 ? 17.258 -17.848 10.557 1.00 14.23 200 TRP B O 1
ATOM 5672 N N . MET B 1 201 ? 17.870 -15.710 11.101 1.00 13.72 201 MET B N 1
ATOM 5673 C CA . MET B 1 201 ? 16.551 -15.089 11.388 1.00 13.31 201 MET B CA 1
ATOM 5674 C C . MET B 1 201 ? 15.694 -14.852 10.133 1.00 13.14 201 MET B C 1
ATOM 5675 O O . MET B 1 201 ? 14.480 -14.433 10.265 1.00 12.28 201 MET B O 1
ATOM 5680 N N . ARG B 1 202 ? 16.246 -15.106 8.940 1.00 13.38 202 ARG B N 1
ATOM 5681 C CA . ARG B 1 202 ? 15.383 -15.332 7.757 1.00 13.10 202 ARG B CA 1
ATOM 5682 C C . ARG B 1 202 ? 15.365 -16.830 7.440 1.00 12.99 202 ARG B C 1
ATOM 5683 O O . ARG B 1 202 ? 16.223 -17.270 6.677 1.00 12.60 202 ARG B O 1
ATOM 5691 N N . PHE B 1 203 ? 14.393 -17.604 8.003 1.00 12.70 203 PHE B N 1
ATOM 5692 C CA . PHE B 1 203 ? 13.249 -17.154 8.799 1.00 12.48 203 PHE B CA 1
ATOM 5693 C C . PHE B 1 203 ? 13.318 -17.639 10.258 1.00 12.45 203 PHE B C 1
ATOM 5694 O O . PHE B 1 203 ? 12.241 -17.656 10.976 1.00 12.30 203 PHE B O 1
ATOM 5702 N N . GLY B 1 204 ? 14.503 -18.032 10.733 1.00 12.60 204 GLY B N 1
ATOM 5703 C CA . GLY B 1 204 ? 14.642 -18.514 12.113 1.00 12.78 204 GLY B CA 1
ATOM 5704 C C . GLY B 1 204 ? 14.507 -20.023 12.293 1.00 12.95 204 GLY B C 1
ATOM 5705 O O . GLY B 1 204 ? 14.962 -20.481 13.316 1.00 13.49 204 GLY B O 1
ATOM 5706 N N . PHE B 1 205 ? 13.837 -20.763 11.413 1.00 12.55 205 PHE B N 1
ATOM 5707 C CA . PHE B 1 205 ? 13.482 -22.192 11.651 1.00 12.94 205 PHE B CA 1
ATOM 5708 C C . PHE B 1 205 ? 14.209 -23.106 10.649 1.00 13.47 205 PHE B C 1
ATOM 5709 O O . PHE B 1 205 ? 13.929 -23.046 9.422 1.00 13.73 205 PHE B O 1
ATOM 5717 N N . HIS B 1 206 ? 15.153 -23.911 11.148 1.00 13.60 206 HIS B N 1
ATOM 5718 C CA . HIS B 1 206 ? 16.157 -24.600 10.306 1.00 14.09 206 HIS B CA 1
ATOM 5719 C C . HIS B 1 206 ? 16.097 -26.123 10.473 1.00 15.14 206 HIS B C 1
ATOM 5720 O O . HIS B 1 206 ? 16.812 -26.781 9.703 1.00 15.61 206 HIS B O 1
ATOM 5727 N N . PHE B 1 207 ? 15.355 -26.672 11.459 1.00 15.80 207 PHE B N 1
ATOM 5728 C CA . PHE B 1 207 ? 15.368 -28.128 11.766 1.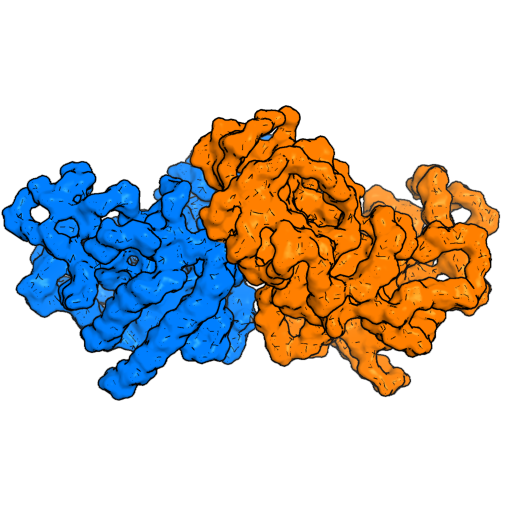00 16.99 207 PHE B CA 1
ATOM 5729 C C . PHE B 1 207 ? 13.949 -28.710 11.841 1.00 16.82 207 PHE B C 1
ATOM 5730 O O . PHE B 1 207 ? 12.988 -27.998 12.132 1.00 15.58 207 PHE B O 1
ATOM 5738 N N . ARG B 1 208 ? 13.859 -30.028 11.670 1.00 17.68 208 ARG B N 1
ATOM 5739 C CA . ARG B 1 208 ? 12.670 -30.821 12.048 1.00 18.67 208 ARG B CA 1
ATOM 5740 C C . ARG B 1 208 ? 12.298 -30.477 13.503 1.00 17.69 208 ARG B C 1
ATOM 5741 O O . ARG B 1 208 ? 13.177 -30.221 14.333 1.00 17.30 208 ARG B O 1
ATOM 5749 N N . PRO B 1 209 ? 10.994 -30.238 13.780 1.00 17.34 209 PRO B N 1
ATOM 5750 C CA . PRO B 1 209 ? 10.507 -30.029 15.142 1.00 17.34 209 PRO B CA 1
ATOM 5751 C C . PRO B 1 209 ? 10.889 -31.208 16.035 1.00 18.37 209 PRO B C 1
ATOM 5752 O O . PRO B 1 209 ? 10.657 -32.352 15.697 1.00 20.15 209 PRO B O 1
ATOM 5756 N N . GLY B 1 210 ? 11.540 -30.901 17.144 1.00 18.52 210 GLY B N 1
ATOM 5757 C CA . GLY B 1 210 ? 12.011 -31.932 18.084 1.00 19.95 210 GLY B CA 1
ATOM 5758 C C . GLY B 1 210 ? 13.475 -32.271 17.912 1.00 21.15 210 GLY B C 1
ATOM 5759 O O . GLY B 1 210 ? 13.998 -32.892 18.841 1.00 21.74 210 GLY B O 1
ATOM 5760 N N . TYR B 1 211 ? 14.100 -31.907 16.778 1.00 21.46 211 TYR B N 1
ATOM 5761 C CA . TYR B 1 211 ? 15.525 -32.233 16.464 1.00 23.43 211 TYR B CA 1
ATOM 5762 C C . TYR B 1 211 ? 16.503 -31.065 16.711 1.00 22.16 211 TYR B C 1
ATOM 5763 O O . TYR B 1 211 ? 17.646 -31.134 16.202 1.00 23.12 211 TYR B O 1
ATOM 5772 N N . GLU B 1 212 ? 16.119 -30.077 17.502 1.00 20.82 212 GLU B N 1
ATOM 5773 C CA . GLU B 1 212 ? 16.842 -28.791 17.594 1.00 20.28 212 GLU B CA 1
ATOM 5774 C C . GLU B 1 212 ? 18.159 -28.945 18.355 1.00 21.40 212 GLU B C 1
ATOM 5775 O O . GLU B 1 212 ? 19.084 -28.120 18.098 1.00 21.72 212 GLU B O 1
ATOM 5781 N N . ALA B 1 213 ? 18.231 -29.947 19.239 1.00 22.49 213 ALA B N 1
ATOM 5782 C CA . ALA B 1 213 ? 19.438 -30.351 19.999 1.00 23.34 213 ALA B CA 1
ATOM 5783 C C . ALA B 1 213 ? 20.553 -30.801 19.058 1.00 24.49 213 ALA B C 1
ATOM 5784 O O . ALA B 1 213 ? 21.672 -30.208 19.140 1.00 24.91 213 ALA B O 1
ATOM 5786 N N . GLU B 1 214 ? 20.294 -31.855 18.255 1.00 24.76 214 GLU B N 1
ATOM 5787 C CA . GLU B 1 214 ? 21.224 -32.272 17.183 1.00 25.53 214 GLU B CA 1
ATOM 5788 C C . GLU B 1 214 ? 21.455 -31.053 16.283 1.00 24.20 214 GLU B C 1
ATOM 5789 O O . GLU B 1 214 ? 22.607 -30.814 15.939 1.00 25.27 214 GLU B O 1
ATOM 5795 N N . GLY B 1 215 ? 20.402 -30.300 15.961 1.00 22.39 215 GLY B N 1
ATOM 5796 C CA . GLY B 1 215 ? 20.473 -29.003 15.266 1.00 21.74 215 GLY B CA 1
ATOM 5797 C C . GLY B 1 215 ? 21.570 -28.076 15.780 1.00 21.40 215 GLY B C 1
ATOM 5798 O O . GLY B 1 215 ? 22.309 -27.516 14.935 1.00 20.63 215 GLY B O 1
ATOM 5799 N N . ALA B 1 216 ? 21.650 -27.856 17.095 1.00 21.00 216 ALA B N 1
ATOM 5800 C CA . ALA B 1 216 ? 22.656 -26.952 17.698 1.00 21.46 216 ALA B CA 1
ATOM 5801 C C . ALA B 1 216 ? 24.066 -27.404 17.281 1.00 22.86 216 ALA B C 1
ATOM 5802 O O . ALA B 1 216 ? 24.887 -26.536 16.865 1.00 24.00 216 ALA B O 1
ATOM 5804 N N . GLU B 1 217 ? 24.326 -28.705 17.363 1.00 23.93 217 GLU B N 1
ATOM 5805 C CA . GLU B 1 217 ? 25.649 -29.326 17.062 1.00 25.52 217 GLU B CA 1
ATOM 5806 C C . GLU B 1 217 ? 25.950 -29.069 15.585 1.00 24.79 217 GLU B C 1
ATOM 5807 O O . GLU B 1 217 ? 27.055 -28.585 15.261 1.00 25.13 217 GLU B O 1
ATOM 5813 N N . ILE B 1 218 ? 24.979 -29.391 14.735 1.00 23.74 218 ILE B N 1
ATOM 5814 C CA . ILE B 1 218 ? 25.055 -29.179 13.268 1.00 23.60 218 ILE B CA 1
ATOM 5815 C C . ILE B 1 218 ? 25.352 -27.700 12.971 1.00 22.63 218 ILE B C 1
ATOM 5816 O O . ILE B 1 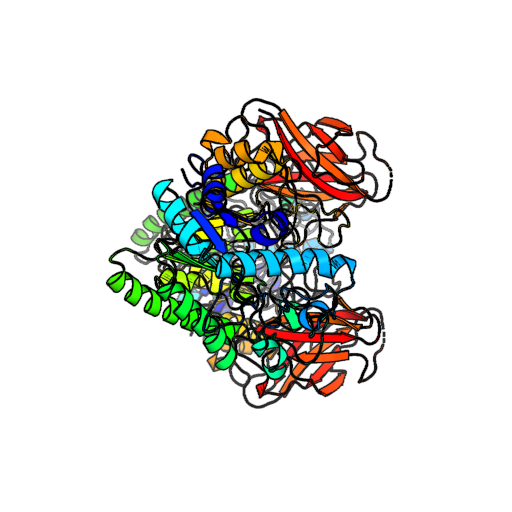218 ? 26.257 -27.455 12.164 1.00 22.72 218 ILE B O 1
ATOM 5821 N N . LEU B 1 219 ? 24.647 -26.732 13.558 1.00 21.60 219 LEU B N 1
ATOM 5822 C CA . LEU B 1 219 ? 24.878 -25.313 13.171 1.00 21.56 219 LEU B CA 1
ATOM 5823 C C . LEU B 1 219 ? 26.216 -24.788 13.707 1.00 22.90 219 LEU B C 1
ATOM 5824 O O . LEU B 1 219 ? 26.786 -23.894 13.076 1.00 23.97 219 LEU B O 1
ATOM 5829 N N . THR B 1 220 ? 26.740 -25.358 14.781 1.00 24.26 220 THR B N 1
ATOM 5830 C CA . THR B 1 220 ? 28.078 -25.034 15.330 1.00 24.76 220 THR B CA 1
ATOM 5831 C C . THR B 1 220 ? 29.142 -25.570 14.371 1.00 25.85 220 THR B C 1
ATOM 5832 O O . THR B 1 220 ? 30.068 -24.832 14.070 1.00 25.81 220 THR B O 1
ATOM 5836 N N . ALA B 1 221 ? 29.008 -26.815 13.907 1.00 26.64 221 ALA B N 1
ATOM 5837 C CA . ALA B 1 221 ? 29.956 -27.443 12.967 1.00 27.37 221 ALA B CA 1
ATOM 5838 C C . ALA B 1 221 ? 29.908 -26.712 11.615 1.00 26.98 221 ALA B C 1
ATOM 5839 O O . ALA B 1 221 ? 30.998 -26.551 11.027 1.00 27.37 221 ALA B O 1
ATOM 5841 N N . PHE B 1 222 ? 28.722 -26.270 11.162 1.00 25.60 222 PHE B N 1
ATOM 5842 C CA . PHE B 1 222 ? 28.506 -25.385 9.972 1.00 25.35 222 PHE B CA 1
ATOM 5843 C C . PHE B 1 222 ? 29.263 -24.051 10.122 1.00 25.30 222 PHE B C 1
ATOM 5844 O O . PHE B 1 222 ? 30.056 -23.680 9.182 1.00 25.12 222 PHE B O 1
ATOM 5852 N N . THR B 1 223 ? 29.018 -23.315 11.220 1.00 24.22 223 THR B N 1
ATOM 5853 C CA . THR B 1 223 ? 29.698 -22.020 11.488 1.00 24.71 223 THR B CA 1
ATOM 5854 C C . THR B 1 223 ? 31.225 -22.258 11.489 1.00 26.63 223 THR B C 1
ATOM 5855 O O . THR B 1 223 ? 31.926 -21.485 10.796 1.00 26.88 223 THR B O 1
ATOM 5859 N N . ALA B 1 224 ? 31.737 -23.329 12.129 1.00 28.22 224 ALA B N 1
ATOM 5860 C CA . ALA B 1 224 ? 33.204 -23.638 12.176 1.00 30.18 224 ALA B CA 1
ATOM 5861 C C . ALA B 1 224 ? 33.771 -23.803 10.756 1.00 31.68 224 ALA B C 1
ATOM 5862 O O . ALA B 1 224 ? 34.871 -23.286 10.479 1.00 32.90 224 ALA B O 1
ATOM 5864 N N . GLU B 1 225 ? 33.067 -24.539 9.893 1.00 32.24 225 GLU B N 1
ATOM 5865 C CA . GLU B 1 225 ? 33.447 -24.780 8.469 1.00 32.85 225 GLU B CA 1
ATOM 5866 C C . GLU B 1 225 ? 33.487 -23.423 7.741 1.00 32.31 225 GLU B C 1
ATOM 5867 O O . GLU B 1 225 ? 34.420 -23.194 6.981 1.00 32.72 225 GLU B O 1
ATOM 5873 N N . VAL B 1 226 ? 32.503 -22.542 7.987 1.00 31.18 226 VAL B N 1
ATOM 5874 C CA . VAL B 1 226 ? 32.439 -21.160 7.419 1.00 30.55 226 VAL B CA 1
ATOM 5875 C C . VAL B 1 226 ? 33.629 -20.347 7.955 1.00 31.80 226 VAL B C 1
ATOM 5876 O O . VAL B 1 226 ? 34.367 -19.727 7.133 1.00 33.06 226 VAL B O 1
ATOM 5880 N N . ARG B 1 227 ? 33.852 -20.348 9.266 1.00 31.97 227 ARG B N 1
ATOM 5881 C CA . ARG B 1 227 ? 35.026 -19.640 9.843 1.00 32.99 227 ARG B CA 1
ATOM 5882 C C . ARG B 1 227 ? 36.299 -20.138 9.159 1.00 35.19 227 ARG B C 1
ATOM 5883 O O . ARG B 1 227 ? 37.150 -19.278 8.884 1.00 36.03 227 ARG B O 1
ATOM 5891 N N . ARG B 1 228 ? 36.429 -21.460 8.959 1.00 36.53 228 ARG B N 1
ATOM 5892 C CA . ARG B 1 228 ? 37.641 -22.116 8.377 1.00 38.90 228 ARG B CA 1
ATOM 5893 C C . ARG B 1 228 ? 37.779 -21.732 6.892 1.00 38.24 228 ARG B C 1
ATOM 5894 O O . ARG B 1 228 ? 38.916 -21.554 6.431 1.00 39.25 228 ARG B O 1
ATOM 5902 N N . LEU B 1 229 ? 36.671 -21.582 6.173 1.00 36.14 229 LEU B N 1
ATOM 5903 C CA . LEU B 1 229 ? 36.669 -21.036 4.786 1.00 36.34 229 LEU B CA 1
ATOM 5904 C C . LEU B 1 229 ? 37.179 -19.586 4.789 1.00 36.06 229 LEU B C 1
ATOM 5905 O O . LEU B 1 229 ? 38.108 -19.294 4.019 1.00 36.64 229 LEU B O 1
ATOM 5910 N N . LEU B 1 230 ? 36.617 -18.710 5.631 1.00 34.75 230 LEU B N 1
ATOM 5911 C CA . LEU B 1 230 ? 36.969 -17.264 5.610 1.00 34.49 230 LEU B CA 1
ATOM 5912 C C . LEU B 1 230 ? 38.425 -17.082 6.063 1.00 36.25 230 LEU B C 1
ATOM 5913 O O . LEU B 1 230 ? 39.053 -16.108 5.592 1.00 36.68 230 LEU B O 1
ATOM 5918 N N . ASP B 1 231 ? 38.963 -17.999 6.885 1.00 36.90 231 ASP B N 1
ATOM 5919 C CA . ASP B 1 231 ? 40.374 -17.930 7.355 1.00 39.02 231 ASP B CA 1
ATOM 5920 C C . ASP B 1 231 ? 41.279 -18.049 6.125 1.00 40.43 231 ASP B C 1
ATOM 5921 O O . ASP B 1 231 ? 42.310 -17.344 6.097 1.00 41.85 231 ASP B O 1
ATOM 5926 N N . ASP B 1 232 ? 40.902 -18.872 5.133 1.00 40.31 232 ASP B N 1
ATOM 5927 C CA . ASP B 1 232 ? 41.691 -19.046 3.874 1.00 42.03 232 ASP B CA 1
ATOM 5928 C C . ASP B 1 232 ? 41.638 -17.755 3.056 1.00 41.47 232 ASP B C 1
ATOM 5929 O O . ASP B 1 232 ? 42.674 -17.367 2.482 1.00 42.65 232 ASP B O 1
ATOM 5934 N N . TRP B 1 233 ? 40.468 -17.126 2.975 1.00 39.76 233 TRP B N 1
ATOM 5935 C CA . TRP B 1 233 ? 40.298 -15.858 2.221 1.00 39.16 233 TRP B CA 1
ATOM 5936 C C . TRP B 1 233 ? 41.067 -14.733 2.921 1.00 40.33 233 TRP B C 1
ATOM 5937 O O . TRP B 1 233 ? 41.615 -13.888 2.220 1.00 42.25 233 TRP B O 1
ATOM 5948 N N . GLU B 1 234 ? 41.198 -14.756 4.245 1.00 40.67 234 GLU B N 1
ATOM 5949 C CA . GLU B 1 234 ? 42.045 -13.771 4.976 1.00 42.15 234 GLU B CA 1
ATOM 5950 C C . GLU B 1 234 ? 43.457 -13.740 4.371 1.00 44.68 234 GLU B C 1
ATOM 5951 O O . GLU B 1 234 ? 44.009 -12.628 4.197 1.00 44.74 234 GLU B O 1
ATOM 5957 N N . LYS B 1 235 ? 44.020 -14.913 4.063 1.00 46.67 235 LYS B N 1
ATOM 5958 C CA . LYS B 1 235 ? 45.365 -15.041 3.449 1.00 49.45 235 LYS B CA 1
ATOM 5959 C C . LYS B 1 235 ? 45.323 -14.425 2.042 1.00 49.83 235 LYS B C 1
ATOM 5960 O O . LYS B 1 235 ? 46.160 -13.532 1.764 1.00 50.48 235 LYS B O 1
ATOM 5966 N N . ARG B 1 236 ? 44.362 -14.838 1.208 1.00 48.97 236 ARG B N 1
ATOM 5967 C CA . ARG B 1 236 ? 44.245 -14.372 -0.203 1.00 49.26 236 ARG B CA 1
ATOM 5968 C C . ARG B 1 236 ? 43.998 -12.856 -0.253 1.00 48.27 236 ARG B C 1
ATOM 5969 O O . ARG B 1 236 ? 44.450 -12.246 -1.227 1.00 50.16 236 ARG B O 1
ATOM 5977 N N . ARG B 1 237 ? 43.301 -12.274 0.731 1.00 46.42 237 ARG B N 1
ATOM 5978 C CA . ARG B 1 237 ? 42.950 -10.821 0.748 1.00 45.60 237 ARG B CA 1
ATOM 5979 C C . ARG B 1 237 ? 43.934 -9.986 1.589 1.00 46.57 237 ARG B C 1
ATOM 5980 O O . ARG B 1 237 ? 43.949 -8.750 1.415 1.00 46.56 237 ARG B O 1
ATOM 5988 N N . GLY B 1 238 ? 44.659 -10.606 2.519 1.00 47.28 238 GLY B N 1
ATOM 5989 C CA . GLY B 1 238 ? 45.616 -9.927 3.417 1.00 48.50 238 GLY B CA 1
ATOM 5990 C C . GLY B 1 238 ? 44.952 -8.987 4.416 1.00 46.74 238 GLY B C 1
ATOM 5991 O O . GLY B 1 238 ? 45.641 -8.067 4.887 1.00 47.38 238 GLY B O 1
ATOM 5992 N N . HIS B 1 239 ? 43.672 -9.180 4.742 1.00 44.52 239 HIS B N 1
ATOM 5993 C CA . HIS B 1 239 ? 43.027 -8.488 5.892 1.00 43.73 239 HIS B CA 1
ATOM 5994 C C . HIS B 1 239 ? 42.036 -9.403 6.608 1.00 42.07 239 HIS B C 1
ATOM 5995 O O . HIS B 1 239 ? 41.561 -10.396 5.998 1.00 41.87 239 HIS B O 1
ATOM 6002 N N . LYS B 1 240 ? 41.743 -9.053 7.863 1.00 41.38 240 LYS B N 1
ATOM 6003 C CA . LYS B 1 240 ? 40.736 -9.733 8.717 1.00 39.97 240 LYS B CA 1
ATOM 6004 C C . LYS B 1 240 ? 39.363 -9.720 8.024 1.00 37.39 240 LYS B C 1
ATOM 6005 O O . LYS B 1 240 ? 38.919 -8.646 7.572 1.00 36.82 240 LYS B O 1
ATOM 6011 N N . ILE B 1 241 ? 38.726 -10.891 7.942 1.00 35.48 241 ILE B N 1
ATOM 6012 C CA . ILE B 1 241 ? 37.327 -11.062 7.461 1.00 33.78 241 ILE B CA 1
ATOM 6013 C C . ILE B 1 241 ? 36.508 -11.524 8.677 1.00 32.21 241 ILE B C 1
ATOM 6014 O O . ILE B 1 241 ? 36.881 -12.555 9.302 1.00 32.59 241 ILE B O 1
ATOM 6019 N N . HIS B 1 242 ? 35.473 -10.770 9.024 1.00 30.76 242 HIS B N 1
ATOM 6020 C CA . HIS B 1 242 ? 34.612 -11.022 10.207 1.00 29.24 242 HIS B CA 1
ATOM 6021 C C . HIS B 1 242 ? 33.555 -12.076 9.858 1.00 27.27 242 HIS B C 1
ATOM 6022 O O . HIS B 1 242 ? 33.118 -12.092 8.726 1.00 26.11 242 HIS B O 1
ATOM 6029 N N . LEU B 1 243 ? 33.118 -12.880 10.831 1.00 26.23 243 LEU B N 1
ATOM 6030 C CA . LEU B 1 243 ? 31.913 -13.740 10.697 1.00 24.37 243 LEU B CA 1
ATOM 6031 C C . LEU B 1 243 ? 30.943 -13.400 11.832 1.00 23.23 243 LEU B C 1
ATOM 6032 O O . LEU B 1 243 ? 31.306 -13.544 13.014 1.00 23.27 243 LEU B O 1
ATOM 6037 N N . GLY B 1 244 ? 29.729 -13.008 11.461 1.00 21.79 244 GLY B N 1
ATOM 6038 C CA . GLY B 1 244 ? 28.654 -12.628 12.384 1.00 20.45 244 GLY B CA 1
ATOM 6039 C C . GLY B 1 244 ? 27.375 -13.369 12.052 1.00 19.51 244 GLY B C 1
ATOM 6040 O O . GLY B 1 244 ? 27.318 -14.048 10.981 1.00 18.97 244 GLY B O 1
ATOM 6041 N N . ALA B 1 245 ? 26.374 -13.264 12.936 1.00 18.46 245 ALA B N 1
ATOM 6042 C CA . ALA B 1 245 ? 25.121 -14.038 12.815 1.00 17.60 245 ALA B CA 1
ATOM 6043 C C . ALA B 1 245 ? 23.943 -13.308 13.453 1.00 16.60 245 ALA B C 1
ATOM 6044 O O . ALA B 1 245 ? 24.122 -12.784 14.577 1.00 16.68 245 ALA B O 1
ATOM 6046 N N . ARG B 1 246 ? 22.773 -13.347 12.816 1.00 15.81 246 ARG B N 1
ATOM 6047 C CA . ARG B 1 246 ? 21.491 -12.970 13.459 1.00 15.16 246 ARG B CA 1
ATOM 6048 C C . ARG B 1 246 ? 20.885 -14.218 14.162 1.00 14.93 246 ARG B C 1
ATOM 6049 O O . ARG B 1 246 ? 21.020 -15.369 13.686 1.00 15.22 246 ARG B O 1
ATOM 6057 N N . ILE B 1 247 ? 20.372 -14.015 15.357 1.00 14.33 247 ILE B N 1
ATOM 6058 C CA . ILE B 1 247 ? 19.896 -15.081 16.270 1.00 14.54 247 ILE B CA 1
ATOM 6059 C C . ILE B 1 247 ? 18.739 -14.455 17.044 1.00 13.78 247 ILE B C 1
ATOM 6060 O O . ILE B 1 247 ? 18.585 -13.215 17.059 1.00 13.46 247 ILE B O 1
ATOM 6065 N N . PRO B 1 248 ? 17.857 -15.278 17.640 1.00 13.16 248 PRO B N 1
ATOM 6066 C CA . PRO B 1 248 ? 16.719 -14.741 18.413 1.00 12.49 248 PRO B CA 1
ATOM 6067 C C . PRO B 1 248 ? 17.150 -14.000 19.696 1.00 12.49 248 PRO B C 1
ATOM 6068 O O . PRO B 1 248 ? 18.306 -14.028 20.067 1.00 12.63 248 PRO B O 1
ATOM 6072 N N . SER B 1 249 ? 16.204 -13.248 20.263 1.00 12.25 249 SER B N 1
ATOM 6073 C CA . SER B 1 249 ? 16.418 -12.134 21.214 1.00 12.38 249 SER B CA 1
ATOM 6074 C C . SER B 1 249 ? 16.665 -12.665 22.635 1.00 12.54 249 SER B C 1
ATOM 6075 O O . SER B 1 249 ? 17.189 -11.935 23.391 1.00 12.85 249 SER B O 1
ATOM 6078 N N . ARG B 1 250 ? 16.230 -13.873 22.984 1.00 12.78 250 ARG B N 1
ATOM 6079 C CA . ARG B 1 250 ? 16.416 -14.465 24.330 1.00 13.39 250 ARG B CA 1
ATOM 6080 C C . ARG B 1 250 ? 17.254 -15.724 24.147 1.00 14.56 250 ARG B C 1
ATOM 6081 O O . ARG B 1 250 ? 17.130 -16.333 23.088 1.00 14.91 250 ARG B O 1
ATOM 6089 N N . PRO B 1 251 ? 18.221 -16.022 25.046 1.00 15.45 251 PRO B N 1
ATOM 6090 C CA . PRO B 1 251 ? 19.096 -17.197 24.923 1.00 16.11 251 PRO B CA 1
ATOM 6091 C C . PRO B 1 251 ? 18.402 -18.562 24.980 1.00 16.44 251 PRO B C 1
ATOM 6092 O O . PRO B 1 251 ? 18.898 -19.428 24.301 1.00 17.76 251 PRO B O 1
ATOM 6096 N N . ALA B 1 252 ? 17.282 -18.740 25.692 1.00 15.64 252 ALA B N 1
ATOM 6097 C CA . ALA B 1 252 ? 16.559 -20.037 25.695 1.00 15.34 252 ALA B CA 1
ATOM 6098 C C . ALA B 1 252 ? 15.964 -20.272 24.298 1.00 15.04 252 ALA B C 1
ATOM 6099 O O . ALA B 1 252 ? 16.053 -21.427 23.821 1.00 15.44 252 ALA B O 1
ATOM 6101 N N . THR B 1 253 ? 15.352 -19.242 23.675 1.00 14.01 253 THR B N 1
ATOM 6102 C CA . THR B 1 253 ? 14.774 -19.332 22.305 1.00 13.61 253 THR B CA 1
ATOM 6103 C C . THR B 1 253 ? 15.884 -19.631 21.278 1.00 13.44 253 THR B C 1
ATOM 6104 O O . THR B 1 253 ? 15.670 -20.493 20.391 1.00 12.93 253 THR B O 1
ATOM 6108 N N . ALA B 1 254 ? 17.029 -18.963 21.382 1.00 13.77 254 ALA B N 1
ATOM 6109 C CA . ALA B 1 254 ? 18.150 -19.141 20.421 1.00 14.13 254 ALA B CA 1
ATOM 6110 C C . ALA B 1 254 ? 18.621 -20.601 20.444 1.00 15.18 254 ALA B C 1
ATOM 6111 O O . ALA B 1 254 ? 18.603 -21.287 19.360 1.00 14.83 254 ALA B O 1
ATOM 6113 N N . LEU B 1 255 ? 18.998 -21.094 21.630 1.00 15.49 255 LEU B N 1
ATOM 6114 C CA . LEU B 1 255 ? 19.457 -22.495 21.799 1.00 16.22 255 LEU B CA 1
ATOM 6115 C C . LEU B 1 255 ? 18.303 -23.443 21.427 1.00 15.98 255 LEU B C 1
ATOM 6116 O O . LEU B 1 255 ? 18.611 -24.413 20.793 1.00 16.41 255 LEU B O 1
ATOM 6121 N N . GLY B 1 256 ? 17.049 -23.137 21.803 1.00 14.95 256 GLY B N 1
ATOM 6122 C CA . GLY B 1 256 ? 15.853 -23.944 21.476 1.00 14.99 256 GLY B CA 1
ATOM 6123 C C . GLY B 1 256 ? 15.544 -24.017 19.983 1.00 14.63 256 GLY B C 1
ATOM 6124 O O . GLY B 1 256 ? 14.749 -24.850 19.576 1.00 14.44 256 GLY B O 1
ATOM 6125 N N . LEU B 1 257 ? 16.156 -23.156 19.174 1.00 14.43 257 LEU B N 1
ATOM 6126 C CA . LEU B 1 257 ? 16.028 -23.169 17.697 1.00 14.13 257 LEU B CA 1
ATOM 6127 C C . LEU B 1 257 ? 17.371 -23.595 17.070 1.00 14.81 257 LEU B C 1
ATOM 6128 O O . LEU B 1 257 ? 17.544 -23.406 15.864 1.00 15.35 257 LEU B O 1
ATOM 6133 N N . GLY B 1 258 ? 18.256 -24.215 17.861 1.00 15.63 258 GLY B N 1
ATOM 6134 C CA . GLY B 1 258 ? 19.485 -24.905 17.437 1.00 16.46 258 GLY B CA 1
ATOM 6135 C C . GLY B 1 258 ? 20.584 -23.909 17.227 1.00 16.89 258 GLY B C 1
ATOM 6136 O O . GLY B 1 258 ? 21.485 -24.179 16.448 1.00 17.47 258 GLY B O 1
ATOM 6137 N N . MET B 1 259 ? 20.497 -22.742 17.857 1.00 16.65 259 MET B N 1
ATOM 6138 C CA . MET B 1 259 ? 21.545 -21.709 17.708 1.00 17.16 259 MET B CA 1
ATOM 6139 C C . MET B 1 259 ? 22.181 -21.513 19.089 1.00 17.52 259 MET B C 1
ATOM 6140 O O . MET B 1 259 ? 21.776 -20.593 19.789 1.00 16.70 259 MET B O 1
ATOM 6145 N N . ASP B 1 260 ? 23.170 -22.349 19.390 1.00 18.26 260 ASP B N 1
ATOM 6146 C CA . ASP B 1 260 ? 24.058 -22.239 20.583 1.00 19.35 260 ASP B CA 1
ATOM 6147 C C . ASP B 1 260 ? 25.184 -21.226 20.298 1.00 19.20 260 ASP B C 1
ATOM 6148 O O . ASP B 1 260 ? 26.368 -21.674 20.019 1.00 19.91 260 ASP B O 1
ATOM 6153 N N . ALA B 1 261 ? 24.844 -19.932 20.452 1.00 18.45 261 ALA B N 1
ATOM 6154 C CA . ALA B 1 261 ? 25.715 -18.775 20.087 1.00 19.03 261 ALA B CA 1
ATOM 6155 C C . ALA B 1 261 ? 26.878 -18.596 21.074 1.00 20.02 261 ALA B C 1
ATOM 6156 O O . ALA B 1 261 ? 27.988 -18.209 20.642 1.00 20.71 261 ALA B O 1
ATOM 6158 N N . VAL B 1 262 ? 26.689 -18.936 22.346 1.00 20.47 262 VAL B N 1
ATOM 6159 C CA . VAL B 1 262 ? 27.776 -18.839 23.375 1.00 21.54 262 VAL B CA 1
ATOM 6160 C C . VAL B 1 262 ? 28.939 -19.732 22.947 1.00 22.55 262 VAL B C 1
ATOM 6161 O O . VAL B 1 262 ? 30.079 -19.276 23.021 1.00 24.28 262 VAL B O 1
ATOM 6165 N N . THR B 1 263 ? 28.648 -20.946 22.465 1.00 22.59 263 THR B N 1
ATOM 6166 C CA . THR B 1 263 ? 29.636 -21.924 21.960 1.00 23.61 263 THR B CA 1
ATOM 6167 C C . THR B 1 263 ? 30.379 -21.321 20.749 1.00 24.44 263 THR B C 1
ATOM 6168 O O . THR B 1 263 ? 31.639 -21.268 20.818 1.00 25.36 263 THR B O 1
ATOM 6172 N N . TRP B 1 264 ? 29.640 -20.874 19.712 1.00 23.72 264 TRP B N 1
ATOM 6173 C CA . TRP B 1 264 ? 30.177 -20.154 18.513 1.00 23.83 264 TRP B CA 1
ATOM 6174 C C . TRP B 1 264 ? 31.161 -19.118 19.031 1.00 25.28 264 TRP B C 1
ATOM 6175 O O . TRP B 1 264 ? 32.304 -19.098 18.538 1.00 26.49 264 TRP B O 1
ATOM 6186 N N . ALA B 1 265 ? 30.713 -18.326 20.032 1.00 25.59 265 ALA B N 1
ATOM 6187 C CA . ALA B 1 265 ? 31.446 -17.165 20.599 1.00 26.38 265 ALA B CA 1
ATOM 6188 C C . ALA B 1 265 ? 32.753 -17.634 21.265 1.00 28.52 265 ALA B C 1
ATOM 6189 O O . ALA B 1 265 ? 33.853 -17.164 20.871 1.00 28.84 265 ALA B O 1
ATOM 6191 N N . ARG B 1 266 ? 32.634 -18.504 22.283 1.00 29.40 266 ARG B N 1
ATOM 6192 C CA . ARG B 1 266 ? 33.784 -19.092 23.013 1.00 30.67 266 ARG B CA 1
ATOM 6193 C C . ARG B 1 266 ? 34.754 -19.835 22.094 1.00 32.21 266 ARG B C 1
ATOM 6194 O O . ARG B 1 266 ? 35.935 -20.011 22.489 1.00 32.84 266 ARG B O 1
ATOM 6202 N N . ARG B 1 267 ? 34.312 -20.314 20.934 1.00 31.42 267 ARG B N 1
ATOM 6203 C CA . ARG B 1 267 ? 35.247 -21.032 20.045 1.00 33.11 267 ARG B CA 1
ATOM 6204 C C . ARG B 1 267 ? 35.819 -20.051 19.004 1.00 33.07 267 ARG B C 1
ATOM 6205 O O . ARG B 1 267 ? 36.401 -20.508 17.991 1.00 33.08 267 ARG B O 1
ATOM 6213 N N . GLY B 1 268 ? 35.670 -18.743 19.231 1.00 32.29 268 GLY B N 1
ATOM 6214 C CA . GLY B 1 268 ? 36.016 -17.699 18.243 1.00 32.74 268 GLY B CA 1
ATOM 6215 C C . GLY B 1 268 ? 35.551 -18.046 16.834 1.00 32.04 268 GLY B C 1
ATOM 6216 O O . GLY B 1 268 ? 36.293 -17.771 15.875 1.00 32.08 268 GLY B O 1
ATOM 6217 N N . LEU B 1 269 ? 34.354 -18.634 16.705 1.00 31.22 269 LEU B N 1
ATOM 6218 C CA . LEU B 1 269 ? 33.750 -18.991 15.392 1.00 30.35 269 LEU B CA 1
ATOM 6219 C C . LEU B 1 269 ? 33.117 -17.739 14.812 1.00 29.25 269 LEU B C 1
ATOM 6220 O O . LEU B 1 269 ? 33.241 -17.580 13.587 1.00 30.69 269 LEU B O 1
ATOM 6225 N N . VAL B 1 270 ? 32.481 -16.899 15.643 1.00 28.26 270 VAL B N 1
ATOM 6226 C CA . VAL B 1 270 ? 31.901 -15.571 15.238 1.00 27.37 270 VAL B CA 1
ATOM 6227 C C . VAL B 1 270 ? 32.584 -14.480 16.049 1.00 28.68 270 VAL B C 1
ATOM 6228 O O . VAL B 1 270 ? 33.102 -14.797 17.138 1.00 29.12 270 VAL B O 1
ATOM 6232 N N . ASP B 1 271 ? 32.547 -13.242 15.546 1.00 29.41 271 ASP B N 1
ATOM 6233 C CA . ASP B 1 271 ? 33.024 -12.051 16.308 1.00 31.17 271 ASP B CA 1
ATOM 6234 C C . ASP B 1 271 ? 31.893 -11.019 16.389 1.00 29.19 271 ASP B C 1
ATOM 6235 O O . ASP B 1 271 ? 32.131 -9.928 16.922 1.00 29.27 271 ASP B O 1
ATOM 6240 N N . MET B 1 272 ? 30.698 -11.344 15.904 1.00 27.96 272 MET B N 1
ATOM 6241 C CA . MET B 1 272 ? 29.549 -10.408 16.022 1.00 26.95 272 MET B CA 1
ATOM 6242 C C . MET B 1 272 ? 28.223 -11.164 16.099 1.00 25.49 272 MET B C 1
ATOM 6243 O O . MET B 1 272 ? 27.990 -12.085 15.297 1.00 23.47 272 MET B O 1
ATOM 6248 N N . LEU B 1 273 ? 27.342 -10.741 17.005 1.00 23.95 273 LEU B N 1
ATOM 6249 C CA . LEU B 1 273 ? 26.019 -11.379 17.090 1.00 22.15 273 LEU B CA 1
ATOM 6250 C C . LEU B 1 273 ? 24.955 -10.303 17.141 1.00 20.45 273 LEU B C 1
ATOM 6251 O O . LEU B 1 273 ? 25.180 -9.333 17.896 1.00 21.07 273 LEU B O 1
ATOM 6256 N N . VAL B 1 274 ? 23.831 -10.541 16.457 1.00 17.75 274 VAL B N 1
ATOM 6257 C CA . VAL B 1 274 ? 22.707 -9.581 16.368 1.00 16.66 274 VAL B CA 1
ATOM 6258 C C . VAL B 1 274 ? 21.517 -10.302 16.938 1.00 15.55 274 VAL B C 1
ATOM 6259 O O . VAL B 1 274 ? 21.047 -11.267 16.314 1.00 15.31 274 VAL B O 1
ATOM 6263 N N . ILE B 1 275 ? 21.107 -9.878 18.115 1.00 14.57 275 ILE B N 1
ATOM 6264 C CA . ILE B 1 275 ? 19.872 -10.410 18.737 1.00 13.61 275 ILE B CA 1
ATOM 6265 C C . ILE B 1 275 ? 18.721 -9.608 18.145 1.00 12.51 275 ILE B C 1
ATOM 6266 O O . ILE B 1 275 ? 18.797 -8.359 18.051 1.00 12.57 275 ILE B O 1
ATOM 6271 N N . THR B 1 276 ? 17.690 -10.287 17.721 1.00 11.64 276 THR B N 1
ATOM 6272 C CA . THR B 1 276 ? 16.639 -9.603 16.963 1.00 11.07 276 THR B CA 1
ATOM 6273 C C . THR B 1 276 ? 15.368 -10.427 17.007 1.00 10.63 276 THR B C 1
ATOM 6274 O O . THR B 1 276 ? 15.388 -11.649 17.075 1.00 10.35 276 THR B O 1
ATOM 6278 N N . PRO B 1 277 ? 14.213 -9.740 16.872 1.00 10.76 277 PRO B N 1
ATOM 6279 C CA . PRO B 1 277 ? 12.982 -10.390 16.456 1.00 10.48 277 PRO B CA 1
ATOM 6280 C C . PRO B 1 277 ? 13.058 -10.743 14.967 1.00 10.91 277 PRO B C 1
ATOM 6281 O O . PRO B 1 277 ? 13.922 -10.234 14.270 1.00 11.41 277 PRO B O 1
ATOM 6285 N N . PHE B 1 278 ? 12.095 -11.563 14.546 1.00 11.08 278 PHE B N 1
ATOM 6286 C CA . PHE B 1 278 ? 11.855 -12.023 13.157 1.00 11.08 278 PHE B CA 1
ATOM 6287 C C . PHE B 1 278 ? 11.345 -10.838 12.333 1.00 11.17 278 PHE B C 1
ATOM 6288 O O . PHE B 1 278 ? 11.986 -10.493 11.310 1.00 10.88 278 PHE B O 1
ATOM 6296 N N . TRP B 1 279 ? 10.226 -10.227 12.735 1.00 11.55 279 TRP B N 1
ATOM 6297 C CA . TRP B 1 279 ? 9.465 -9.295 11.839 1.00 12.21 279 TRP B CA 1
ATOM 6298 C C . TRP B 1 279 ? 8.281 -8.586 12.497 1.00 12.21 279 TRP B C 1
ATOM 6299 O O . TRP B 1 279 ? 8.075 -7.393 12.236 1.00 12.61 279 TRP B O 1
ATOM 6310 N N . ALA B 1 280 ? 7.403 -9.363 13.127 1.00 12.37 280 ALA B N 1
ATOM 6311 C CA . ALA B 1 280 ? 6.025 -8.941 13.486 1.00 12.41 280 ALA B CA 1
ATOM 6312 C C . ALA B 1 280 ? 6.036 -7.632 14.314 1.00 12.34 280 ALA B C 1
ATOM 6313 O O . ALA B 1 280 ? 5.003 -6.951 14.326 1.00 12.84 280 ALA B O 1
ATOM 6315 N N . SER B 1 281 ? 7.139 -7.303 15.011 1.00 12.17 281 SER B N 1
ATOM 6316 C CA . SER B 1 281 ? 7.311 -6.043 15.806 1.00 12.00 281 SER B CA 1
ATOM 6317 C C . SER B 1 281 ? 8.760 -5.931 16.221 1.00 11.86 281 SER B C 1
ATOM 6318 O O . SER B 1 281 ? 9.337 -6.951 16.427 1.00 11.72 281 SER B O 1
ATOM 6321 N N . ALA B 1 282 ? 9.339 -4.731 16.274 1.00 12.92 282 ALA B N 1
ATOM 6322 C CA . ALA B 1 282 ? 10.596 -4.481 17.026 1.00 13.61 282 ALA B CA 1
ATOM 6323 C C . ALA B 1 282 ? 10.335 -4.847 18.490 1.00 14.16 282 ALA B C 1
ATOM 6324 O O . ALA B 1 282 ? 9.191 -4.662 19.006 1.00 13.07 282 ALA B O 1
ATOM 6326 N N . GLU B 1 283 ? 11.326 -5.440 19.125 1.00 15.81 283 GLU B N 1
ATOM 6327 C CA . GLU B 1 283 ? 11.314 -5.607 20.596 1.00 16.66 283 GLU B CA 1
ATOM 6328 C C . GLU B 1 283 ? 12.087 -4.414 21.140 1.00 17.15 283 GLU B C 1
ATOM 6329 O O . GLU B 1 283 ? 13.271 -4.211 20.777 1.00 17.16 283 GLU B O 1
ATOM 6335 N N . THR B 1 284 ? 11.389 -3.706 22.025 1.00 17.54 284 THR B N 1
ATOM 6336 C CA . THR B 1 284 ? 11.852 -2.509 22.765 1.00 17.72 284 THR B CA 1
ATOM 6337 C C . THR B 1 284 ? 12.555 -3.022 24.024 1.00 17.68 284 THR B C 1
ATOM 6338 O O . THR B 1 284 ? 13.472 -2.277 24.507 1.00 17.99 284 THR B O 1
ATOM 6342 N N . ASP B 1 285 ? 12.269 -4.301 24.384 1.00 16.38 285 ASP B N 1
ATOM 6343 C CA . ASP B 1 285 ? 12.794 -5.004 25.578 1.00 15.92 285 ASP B CA 1
ATOM 6344 C C . ASP B 1 285 ? 13.477 -6.340 25.215 1.00 15.39 285 ASP B C 1
ATOM 6345 O O . ASP B 1 285 ? 12.789 -7.328 24.809 1.00 15.07 285 ASP B O 1
ATOM 6350 N N . MET B 1 286 ? 14.798 -6.396 25.336 1.00 14.77 286 MET B N 1
ATOM 6351 C CA . MET B 1 286 ? 15.570 -7.619 25.037 1.00 14.57 286 MET B CA 1
ATOM 6352 C C . MET B 1 286 ? 16.601 -7.760 26.140 1.00 14.99 286 MET B C 1
ATOM 6353 O O . MET B 1 286 ? 17.228 -6.786 26.559 1.00 15.28 286 MET B O 1
ATOM 6358 N N . PRO B 1 287 ? 16.862 -8.986 26.606 1.00 15.03 287 PRO B N 1
ATOM 6359 C CA . PRO B 1 287 ? 17.791 -9.149 27.725 1.00 15.87 287 PRO B CA 1
ATOM 6360 C C . PRO B 1 287 ? 19.280 -8.994 27.379 1.00 16.79 287 PRO B C 1
ATOM 6361 O O . PRO B 1 287 ? 20.021 -9.962 27.558 1.00 17.18 287 PRO B O 1
ATOM 6365 N N . VAL B 1 288 ? 19.705 -7.779 26.983 1.00 17.26 288 VAL B N 1
ATOM 6366 C CA . VAL B 1 288 ? 21.096 -7.478 26.548 1.00 17.96 288 VAL B CA 1
ATOM 6367 C C . VAL B 1 288 ? 22.053 -7.782 27.720 1.00 19.21 288 VAL B C 1
ATOM 6368 O O . VAL B 1 288 ? 23.126 -8.396 27.472 1.00 20.02 288 VAL B O 1
ATOM 6372 N N . GLU B 1 289 ? 21.751 -7.316 28.955 1.00 19.83 289 GLU B N 1
ATOM 6373 C CA . GLU B 1 289 ? 22.623 -7.525 30.145 1.00 20.81 289 GLU B CA 1
ATOM 6374 C C . GLU B 1 289 ? 23.016 -9.008 30.231 1.00 19.58 289 GLU B C 1
ATOM 6375 O O . GLU B 1 289 ? 24.195 -9.301 30.431 1.00 20.74 289 GLU B O 1
ATOM 6381 N N . ILE B 1 290 ? 22.053 -9.912 30.080 1.00 17.24 290 ILE B N 1
ATOM 6382 C CA . ILE B 1 290 ? 22.266 -11.375 30.178 1.00 16.56 290 ILE B CA 1
ATOM 6383 C C . ILE B 1 290 ? 23.207 -11.859 29.055 1.00 16.28 290 ILE B C 1
ATOM 6384 O O . ILE B 1 290 ? 24.083 -12.655 29.328 1.00 16.24 290 ILE B O 1
ATOM 6389 N N . TRP B 1 291 ? 22.968 -11.408 27.822 1.00 16.08 291 TRP B N 1
ATOM 6390 C CA . TRP B 1 291 ? 23.774 -11.793 26.630 1.00 16.32 291 TRP B CA 1
ATOM 6391 C C . TRP B 1 291 ? 25.211 -11.344 26.879 1.00 17.63 291 TRP B C 1
ATOM 6392 O O . TRP B 1 291 ? 26.105 -12.160 26.651 1.00 18.48 291 TRP B O 1
ATOM 6403 N N . ARG B 1 292 ? 25.406 -10.089 27.319 1.00 18.30 292 ARG B N 1
ATOM 6404 C CA . ARG B 1 292 ? 26.742 -9.553 27.665 1.00 20.46 292 ARG B CA 1
ATOM 6405 C C . ARG B 1 292 ? 27.427 -10.479 28.673 1.00 21.08 292 ARG B C 1
ATOM 6406 O O . ARG B 1 292 ? 28.579 -10.769 28.430 1.00 22.18 292 ARG B O 1
ATOM 6414 N N . GLN B 1 293 ? 26.743 -10.973 29.718 1.00 20.44 293 GLN B N 1
ATOM 6415 C CA . GLN B 1 293 ? 27.435 -11.849 30.719 1.00 21.55 293 GLN B CA 1
ATOM 6416 C C . GLN B 1 293 ? 27.808 -13.174 30.036 1.00 21.52 293 GLN B C 1
ATOM 6417 O O . GLN B 1 293 ? 28.968 -13.690 30.266 1.00 22.37 293 GLN B O 1
ATOM 6423 N N . LEU B 1 294 ? 26.842 -13.723 29.286 1.00 20.42 294 LEU B N 1
ATOM 6424 C CA . LEU B 1 294 ? 27.046 -14.967 28.516 1.00 21.10 294 LEU B CA 1
ATOM 6425 C C . LEU B 1 294 ? 28.283 -14.798 27.591 1.00 22.16 294 LEU B C 1
ATOM 6426 O O . LEU B 1 294 ? 28.945 -15.810 27.338 1.00 22.73 294 LEU B O 1
ATOM 6431 N N . LEU B 1 295 ? 28.592 -13.591 27.108 1.00 22.45 295 LEU B N 1
ATOM 6432 C CA . LEU B 1 295 ? 29.591 -13.426 25.998 1.00 24.09 295 LEU B CA 1
ATOM 6433 C C . LEU B 1 295 ? 30.924 -12.898 26.566 1.00 26.00 295 LEU B C 1
ATOM 6434 O O . LEU B 1 295 ? 31.886 -12.751 25.783 1.00 25.84 295 LEU B O 1
ATOM 6439 N N . GLU B 1 296 ? 30.984 -12.708 27.901 1.00 27.09 296 GLU B N 1
ATOM 6440 C CA . GLU B 1 296 ? 32.139 -12.075 28.591 1.00 29.46 296 GLU B CA 1
ATOM 6441 C C . GLU B 1 296 ? 33.412 -12.834 28.253 1.00 30.86 296 GLU B C 1
ATOM 6442 O O . GLU B 1 296 ? 33.374 -14.066 28.338 1.00 31.31 296 GLU B O 1
ATOM 6448 N N . GLY B 1 297 ? 34.476 -12.108 27.885 1.00 32.31 297 GLY B N 1
ATOM 6449 C CA . GLY B 1 297 ? 35.811 -12.649 27.538 1.00 33.90 297 GLY B CA 1
ATOM 6450 C C . GLY B 1 297 ? 35.908 -13.326 26.167 1.00 33.56 297 GLY B C 1
ATOM 6451 O O . GLY B 1 297 ? 36.998 -13.901 25.876 1.00 35.11 297 GLY B O 1
ATOM 6452 N N . THR B 1 298 ? 34.858 -13.276 25.338 1.00 32.05 298 THR B N 1
ATOM 6453 C CA . THR B 1 298 ? 34.842 -13.898 23.985 1.00 31.58 298 THR B CA 1
ATOM 6454 C C . THR B 1 298 ? 35.300 -12.922 22.887 1.00 31.87 298 THR B C 1
ATOM 6455 O O . THR B 1 298 ? 35.587 -13.427 21.785 1.00 30.96 298 THR B O 1
ATOM 6459 N N . GLY B 1 299 ? 35.278 -11.595 23.139 1.00 32.01 299 GLY B N 1
ATOM 6460 C CA . GLY B 1 299 ? 35.504 -10.522 22.138 1.00 31.88 299 GLY B CA 1
ATOM 6461 C C . GLY B 1 299 ? 34.492 -10.525 20.988 1.00 30.48 299 GLY B C 1
ATOM 6462 O O . GLY B 1 299 ? 34.836 -10.166 19.885 1.00 30.84 299 GLY B O 1
ATOM 6463 N N . VAL B 1 300 ? 33.263 -10.956 21.203 1.00 29.03 300 VAL B N 1
ATOM 6464 C CA . VAL B 1 300 ? 32.181 -10.811 20.191 1.00 27.36 300 VAL B CA 1
ATOM 6465 C C . VAL B 1 300 ? 31.530 -9.439 20.399 1.00 26.33 300 VAL B C 1
ATOM 6466 O O . VAL B 1 300 ? 31.241 -9.105 21.547 1.00 26.02 300 VAL B O 1
ATOM 6470 N N . THR B 1 301 ? 31.236 -8.697 19.329 1.00 25.57 301 THR B N 1
ATOM 6471 C CA . THR B 1 301 ? 30.377 -7.483 19.400 1.00 24.77 301 THR B CA 1
ATOM 6472 C C . THR B 1 301 ? 28.901 -7.892 19.402 1.00 23.30 301 THR B C 1
ATOM 6473 O O . THR B 1 301 ? 28.431 -8.483 18.410 1.00 22.63 301 THR B O 1
ATOM 6477 N N . LEU B 1 302 ? 28.187 -7.556 20.469 1.00 23.04 302 LEU B N 1
ATOM 6478 C CA . LEU B 1 302 ? 26.724 -7.774 20.569 1.00 21.77 302 LEU B CA 1
ATOM 6479 C C . LEU B 1 302 ? 25.925 -6.585 20.000 1.00 21.10 302 LEU B C 1
ATOM 6480 O O . LEU B 1 302 ? 26.004 -5.488 20.552 1.00 21.44 302 LEU B O 1
ATOM 6485 N N . ALA B 1 303 ? 25.096 -6.832 18.972 1.00 19.97 303 ALA B N 1
ATOM 6486 C CA . ALA B 1 303 ? 24.219 -5.810 18.381 1.00 19.40 303 ALA B CA 1
ATOM 6487 C C . ALA B 1 303 ? 22.764 -6.151 18.720 1.00 18.04 303 ALA B C 1
ATOM 6488 O O . ALA B 1 303 ? 22.453 -7.314 18.686 1.00 17.53 303 ALA B O 1
ATOM 6490 N N . ALA B 1 304 ? 21.988 -5.138 19.133 1.00 17.09 304 ALA B N 1
ATOM 6491 C CA . ALA B 1 304 ? 20.525 -5.171 19.341 1.00 16.35 304 ALA B CA 1
ATOM 6492 C C . ALA B 1 304 ? 19.816 -4.757 18.056 1.00 15.64 304 ALA B C 1
ATOM 6493 O O . ALA B 1 304 ? 19.929 -3.531 17.675 1.00 15.50 304 ALA B O 1
ATOM 6495 N N . GLY B 1 305 ? 19.122 -5.733 17.465 1.00 14.85 305 GLY B N 1
ATOM 6496 C CA . GLY B 1 305 ? 18.394 -5.644 16.187 1.00 14.64 305 GLY B CA 1
ATOM 6497 C C . GLY B 1 305 ? 16.993 -5.072 16.349 1.00 14.38 305 GLY B C 1
ATOM 6498 O O . GLY B 1 305 ? 16.248 -5.527 17.244 1.00 14.52 305 GLY B O 1
ATOM 6499 N N . LEU B 1 306 ? 16.688 -4.001 15.609 1.00 14.04 306 LEU B N 1
ATOM 6500 C CA . LEU B 1 306 ? 15.329 -3.450 15.560 1.00 13.68 306 LEU B CA 1
ATOM 6501 C C . LEU B 1 306 ? 14.656 -3.957 14.277 1.00 13.02 306 LEU B C 1
ATOM 6502 O O . LEU B 1 306 ? 15.369 -4.092 13.268 1.00 12.48 306 LEU B O 1
ATOM 6507 N N . GLU B 1 307 ? 13.329 -4.135 14.321 1.00 12.30 307 GLU B N 1
ATOM 6508 C CA . GLU B 1 307 ? 12.498 -4.272 13.103 1.00 12.33 307 GLU B CA 1
ATOM 6509 C C . GLU B 1 307 ? 11.666 -3.015 12.905 1.00 13.18 307 GLU B C 1
ATOM 6510 O O . GLU B 1 307 ? 11.475 -2.272 13.882 1.00 13.89 307 GLU B O 1
ATOM 6516 N N . VAL B 1 308 ? 11.106 -2.828 11.701 1.00 13.47 308 VAL B N 1
ATOM 6517 C CA . VAL B 1 308 ? 10.480 -1.550 11.316 1.00 13.29 308 VAL B CA 1
ATOM 6518 C C . VAL B 1 308 ? 9.095 -1.447 11.942 1.00 13.16 308 VAL B C 1
ATOM 6519 O O . VAL B 1 308 ? 8.734 -0.316 12.390 1.00 13.02 308 VAL B O 1
ATOM 6523 N N . LEU B 1 309 ? 8.348 -2.556 11.969 1.00 12.35 309 LEU B N 1
ATOM 6524 C CA . LEU B 1 309 ? 6.994 -2.603 12.573 1.00 12.55 309 LEU B CA 1
ATOM 6525 C C . LEU B 1 309 ? 7.090 -2.349 14.082 1.00 12.29 309 LEU B C 1
ATOM 6526 O O . LEU B 1 309 ? 8.109 -2.729 14.730 1.00 12.12 309 LEU B O 1
ATOM 6531 N N . LEU B 1 310 ? 6.064 -1.720 14.605 1.00 12.76 310 LEU B N 1
ATOM 6532 C CA . LEU B 1 310 ? 5.877 -1.582 16.072 1.00 13.02 310 LEU B CA 1
ATOM 6533 C C . LEU B 1 310 ? 4.430 -1.906 16.339 1.00 13.26 310 LEU B C 1
ATOM 6534 O O . LEU B 1 310 ? 3.589 -1.094 15.961 1.00 14.43 310 LEU B O 1
ATOM 6539 N N . ARG B 1 311 ? 4.177 -3.061 16.943 1.00 13.22 311 ARG B N 1
ATOM 6540 C CA . ARG B 1 311 ? 2.827 -3.592 17.205 1.00 13.48 311 ARG B CA 1
ATOM 6541 C C . ARG B 1 311 ? 2.707 -4.061 18.660 1.00 14.05 311 ARG B C 1
ATOM 6542 O O . ARG B 1 311 ? 3.657 -4.617 19.221 1.00 12.94 311 ARG B O 1
ATOM 6550 N N . PRO B 1 312 ? 1.536 -3.861 19.312 1.00 15.13 312 PRO B N 1
ATOM 6551 C CA . PRO B 1 312 ? 1.402 -4.124 20.754 1.00 15.64 312 PRO B CA 1
ATOM 6552 C C . PRO B 1 312 ? 1.287 -5.612 21.128 1.00 16.08 312 PRO B C 1
ATOM 6553 O O . PRO B 1 312 ? 1.707 -5.953 22.216 1.00 16.74 312 PRO B O 1
ATOM 6557 N N . TYR B 1 313 ? 0.767 -6.455 20.244 1.00 16.92 313 TYR B N 1
ATOM 6558 C CA . TYR B 1 313 ? 0.478 -7.894 20.512 1.00 17.14 313 TYR B CA 1
ATOM 6559 C C . TYR B 1 313 ? 0.316 -8.620 19.179 1.00 18.50 313 TYR B C 1
ATOM 6560 O O . TYR B 1 313 ? 0.112 -7.973 18.148 1.00 18.60 313 TYR B O 1
ATOM 6569 N N . PRO B 1 314 ? 0.525 -9.965 19.153 1.00 19.66 314 PRO B N 1
ATOM 6570 C CA . PRO B 1 314 ? 0.653 -10.707 17.896 1.00 20.10 314 PRO B CA 1
ATOM 6571 C C . PRO B 1 314 ? -0.592 -10.614 17.000 1.00 20.15 314 PRO B C 1
ATOM 6572 O O . PRO B 1 314 ? -0.462 -10.551 15.799 1.00 20.88 314 PRO B O 1
ATOM 6576 N N . ASP B 1 315 ? -1.760 -10.597 17.613 1.00 20.80 315 ASP B N 1
ATOM 6577 C CA . ASP B 1 315 ? -3.079 -10.591 16.935 1.00 21.92 315 ASP B CA 1
ATOM 6578 C C . ASP B 1 315 ? -3.541 -9.166 16.636 1.00 20.56 315 ASP B C 1
ATOM 6579 O O . ASP B 1 315 ? -4.721 -9.037 16.321 1.00 20.44 315 ASP B O 1
ATOM 6584 N N . SER B 1 316 ? -2.722 -8.127 16.788 1.00 19.68 316 SER B N 1
ATOM 6585 C CA . SER B 1 316 ? -3.200 -6.727 16.606 1.00 19.55 316 SER B CA 1
ATOM 6586 C C . SER B 1 316 ? -3.357 -6.474 15.101 1.00 20.19 316 SER B C 1
ATOM 6587 O O . SER B 1 316 ? -2.524 -6.931 14.334 1.00 18.58 316 SER B O 1
ATOM 6590 N N . PRO B 1 317 ? -4.471 -5.864 14.621 1.00 21.55 317 PRO B N 1
ATOM 6591 C CA . PRO B 1 317 ? -4.568 -5.454 13.211 1.00 22.34 317 PRO B CA 1
ATOM 6592 C C . PRO B 1 317 ? -3.800 -4.165 12.835 1.00 22.32 317 PRO B C 1
ATOM 6593 O O . PRO B 1 317 ? -3.817 -3.822 11.687 1.00 22.84 317 PRO B O 1
ATOM 6597 N N . LEU B 1 318 ? -3.127 -3.476 13.763 1.00 22.01 318 LEU B N 1
ATOM 6598 C CA . LEU B 1 318 ? -2.326 -2.281 13.390 1.00 21.83 318 LEU B CA 1
ATOM 6599 C C . LEU B 1 318 ? -1.060 -2.842 12.771 1.00 20.85 318 LEU B C 1
ATOM 6600 O O . LEU B 1 318 ? -0.548 -3.861 13.306 1.00 20.01 318 LEU B O 1
ATOM 6605 N N . PHE B 1 319 ? -0.607 -2.248 11.676 1.00 20.67 319 PHE B N 1
ATOM 6606 C CA . PHE B 1 319 ? 0.692 -2.543 11.020 1.00 20.07 319 PHE B CA 1
ATOM 6607 C C . PHE B 1 319 ? 1.330 -1.203 10.680 1.00 20.92 319 PHE B C 1
ATOM 6608 O O . PHE B 1 319 ? 1.502 -0.828 9.486 1.00 22.52 319 PHE B O 1
ATOM 6616 N N . GLN B 1 320 ? 1.612 -0.435 11.718 1.00 20.30 320 GLN B N 1
ATOM 6617 C CA . GLN B 1 320 ? 2.362 0.831 11.562 1.00 20.60 320 GLN B CA 1
ATOM 6618 C C . GLN B 1 320 ? 3.807 0.502 11.983 1.00 18.92 320 GLN B C 1
ATOM 6619 O O . GLN B 1 320 ? 4.004 -0.495 12.722 1.00 17.92 320 GLN B O 1
ATOM 6625 N N . THR B 1 321 ? 4.738 1.303 11.469 1.00 18.02 321 THR B N 1
ATOM 6626 C CA . THR B 1 321 ? 6.183 1.317 11.725 1.00 16.93 321 THR B CA 1
ATOM 6627 C C . THR B 1 321 ? 6.566 2.222 12.891 1.00 16.80 321 THR B C 1
ATOM 6628 O O . THR B 1 321 ? 5.767 3.155 13.283 1.00 17.23 321 THR B O 1
ATOM 6632 N N . ASN B 1 322 ? 7.814 2.040 13.326 1.00 15.61 322 ASN B N 1
ATOM 6633 C CA . ASN B 1 322 ? 8.492 2.929 14.284 1.00 15.54 322 ASN B CA 1
ATOM 6634 C C . ASN B 1 322 ? 8.616 4.343 13.707 1.00 16.61 322 ASN B C 1
ATOM 6635 O O . ASN B 1 322 ? 8.693 4.487 12.496 1.00 17.10 322 ASN B O 1
ATOM 6640 N N . SER B 1 323 ? 8.628 5.333 14.589 1.00 17.18 323 SER B N 1
ATOM 6641 C CA . SER B 1 323 ? 8.986 6.740 14.289 1.00 18.30 323 SER B CA 1
ATOM 6642 C C . SER B 1 323 ? 10.403 7.050 14.791 1.00 18.24 323 SER B C 1
ATOM 6643 O O . SER B 1 323 ? 11.064 6.191 15.453 1.00 17.36 323 SER B O 1
ATOM 6646 N N . LEU B 1 324 ? 10.900 8.225 14.441 1.00 19.42 324 LEU B N 1
ATOM 6647 C CA . LEU B 1 324 ? 12.159 8.710 15.041 1.00 19.84 324 LEU B CA 1
ATOM 6648 C C . LEU B 1 324 ? 12.016 8.660 16.589 1.00 19.75 324 LEU B C 1
ATOM 6649 O O . LEU B 1 324 ? 12.966 8.190 17.208 1.00 19.71 324 LEU B O 1
ATOM 6654 N N . GLU B 1 325 ? 10.872 9.007 17.194 1.00 20.00 325 GLU B N 1
ATOM 6655 C CA . GLU B 1 325 ? 10.750 9.065 18.685 1.00 20.07 325 GLU B CA 1
ATOM 6656 C C . GLU B 1 325 ? 10.733 7.641 19.313 1.00 18.52 325 GLU B C 1
ATOM 6657 O O . GLU B 1 325 ? 11.382 7.428 20.369 1.00 17.99 325 GLU B O 1
ATOM 6663 N N . THR B 1 326 ? 10.016 6.671 18.723 1.00 17.71 326 THR B N 1
ATOM 6664 C CA . THR B 1 326 ? 9.963 5.261 19.196 1.00 16.22 326 THR B CA 1
ATOM 6665 C C . THR B 1 326 ? 11.328 4.576 18.939 1.00 16.08 326 THR B C 1
ATOM 6666 O O . THR B 1 326 ? 11.643 3.647 19.677 1.00 15.08 326 THR B O 1
ATOM 6670 N N . VAL B 1 327 ? 12.083 4.962 17.898 1.00 16.38 327 VAL B N 1
ATOM 6671 C CA . VAL B 1 327 ? 13.418 4.358 17.609 1.00 16.36 327 VAL B CA 1
ATOM 6672 C C . VAL B 1 327 ? 14.484 4.927 18.570 1.00 16.69 327 VAL B C 1
ATOM 6673 O O . VAL B 1 327 ? 15.401 4.155 18.891 1.00 16.76 327 VAL B O 1
ATOM 6677 N N . ARG B 1 328 ? 14.442 6.214 18.926 1.00 17.35 328 ARG B N 1
ATOM 6678 C CA . ARG B 1 328 ? 15.336 6.804 19.977 1.00 18.34 328 ARG B CA 1
ATOM 6679 C C . ARG B 1 328 ? 15.011 6.145 21.329 1.00 17.57 328 ARG B C 1
ATOM 6680 O O . ARG B 1 328 ? 15.939 5.891 22.109 1.00 17.61 328 ARG B O 1
ATOM 6688 N N . GLY B 1 329 ? 13.727 5.839 21.563 1.00 17.46 329 GLY B N 1
ATOM 6689 C CA . GLY B 1 329 ? 13.239 5.065 22.733 1.00 17.23 329 GLY B CA 1
ATOM 6690 C C . GLY B 1 329 ? 13.927 3.704 22.812 1.00 16.80 329 GLY B C 1
ATOM 6691 O O . GLY B 1 329 ? 14.624 3.483 23.805 1.00 16.94 329 GLY B O 1
ATOM 6692 N N . ALA B 1 330 ? 13.903 2.891 21.736 1.00 16.47 330 ALA B N 1
ATOM 6693 C CA . ALA B 1 330 ? 14.455 1.512 21.742 1.00 15.57 330 ALA B CA 1
ATOM 6694 C C . ALA B 1 330 ? 15.984 1.586 21.793 1.00 16.25 330 ALA B C 1
ATOM 6695 O O . ALA B 1 330 ? 16.591 0.786 22.520 1.00 15.93 330 ALA B O 1
ATOM 6697 N N . ALA B 1 331 ? 16.551 2.566 21.089 1.00 16.83 331 ALA B N 1
ATOM 6698 C CA . ALA B 1 331 ? 18.005 2.851 20.979 1.00 18.05 331 ALA B CA 1
ATOM 6699 C C . ALA B 1 331 ? 18.573 3.162 22.360 1.00 18.37 331 ALA B C 1
ATOM 6700 O O . ALA B 1 331 ? 19.649 2.610 22.678 1.00 19.00 331 ALA B O 1
ATOM 6702 N N . ALA B 1 332 ? 17.955 4.113 23.058 1.00 19.06 332 ALA B N 1
ATOM 6703 C CA . ALA B 1 332 ? 18.373 4.635 24.388 1.00 19.96 332 ALA B CA 1
ATOM 6704 C C . ALA B 1 332 ? 18.463 3.455 25.348 1.00 19.22 332 ALA B C 1
ATOM 6705 O O . ALA B 1 332 ? 19.495 3.265 26.079 1.00 19.54 332 ALA B O 1
ATOM 6707 N N . SER B 1 333 ? 17.424 2.654 25.289 1.00 18.00 333 SER B N 1
ATOM 6708 C CA . SER B 1 333 ? 17.206 1.512 26.200 1.00 17.54 333 SER B CA 1
ATOM 6709 C C . SER B 1 333 ? 18.345 0.516 26.024 1.00 17.84 333 SER B C 1
ATOM 6710 O O . SER B 1 333 ? 19.016 0.215 27.036 1.00 17.58 333 SER B O 1
ATOM 6713 N N . LEU B 1 334 ? 18.523 0.023 24.778 1.00 17.86 334 LEU B N 1
ATOM 6714 C CA . LEU B 1 334 ? 19.399 -1.147 24.462 1.00 17.62 334 LEU B CA 1
ATOM 6715 C C . LEU B 1 334 ? 20.854 -0.698 24.671 1.00 18.66 334 LEU B C 1
ATOM 6716 O O . LEU B 1 334 ? 21.677 -1.449 25.274 1.00 19.41 334 LEU B O 1
ATOM 6721 N N . LEU B 1 335 ? 21.171 0.528 24.265 1.00 18.78 335 LEU B N 1
ATOM 6722 C CA . LEU B 1 335 ? 22.522 1.102 24.505 1.00 19.79 335 LEU B CA 1
ATOM 6723 C C . LEU B 1 335 ? 22.787 1.136 26.018 1.00 19.96 335 LEU B C 1
ATOM 6724 O O . LEU B 1 335 ? 23.867 0.686 26.415 1.00 20.20 335 LEU B O 1
ATOM 6729 N N . ASP B 1 336 ? 21.825 1.631 26.802 1.00 20.03 336 ASP B N 1
ATOM 6730 C CA . ASP B 1 336 ? 21.882 1.667 28.291 1.00 21.09 336 ASP B CA 1
ATOM 6731 C C . ASP B 1 336 ? 22.224 0.263 28.797 1.00 21.35 336 ASP B C 1
ATOM 6732 O O . ASP B 1 336 ? 23.113 0.162 29.637 1.00 22.41 336 ASP B O 1
ATOM 6737 N N . ARG B 1 337 ? 21.592 -0.777 28.250 1.00 20.32 337 ARG B N 1
ATOM 6738 C CA . ARG B 1 337 ? 21.679 -2.169 28.755 1.00 20.12 337 ARG B CA 1
ATOM 6739 C C . ARG B 1 337 ? 22.969 -2.841 28.292 1.00 21.08 337 ARG B C 1
ATOM 6740 O O . ARG B 1 337 ? 23.142 -4.041 28.635 1.00 20.75 337 ARG B O 1
ATOM 6748 N N . GLY B 1 338 ? 23.810 -2.111 27.546 1.00 21.71 338 GLY B N 1
ATOM 6749 C CA . GLY B 1 338 ? 25.116 -2.582 27.067 1.00 22.99 338 GLY B CA 1
ATOM 6750 C C . GLY B 1 338 ? 25.159 -2.969 25.587 1.00 22.39 338 GLY B C 1
ATOM 6751 O O . GLY B 1 338 ? 26.120 -3.631 25.218 1.00 23.70 338 GLY B O 1
ATOM 6752 N N . ALA B 1 339 ? 24.190 -2.638 24.737 1.00 21.86 339 ALA B N 1
ATOM 6753 C CA . ALA B 1 339 ? 24.308 -2.968 23.291 1.00 21.33 339 ALA B CA 1
ATOM 6754 C C . ALA B 1 339 ? 25.549 -2.261 22.747 1.00 22.40 339 ALA B C 1
ATOM 6755 O O . ALA B 1 339 ? 25.694 -1.029 22.996 1.00 23.08 339 ALA B O 1
ATOM 6757 N N . GLN B 1 340 ? 26.414 -3.001 22.041 1.00 22.67 340 GLN B N 1
ATOM 6758 C CA . GLN B 1 340 ? 27.679 -2.485 21.439 1.00 23.53 340 GLN B CA 1
ATOM 6759 C C . GLN B 1 340 ? 27.440 -2.013 20.004 1.00 23.49 340 GLN B C 1
ATOM 6760 O O . GLN B 1 340 ? 28.315 -1.366 19.460 1.00 25.19 340 GLN B O 1
ATOM 6766 N N . ARG B 1 341 ? 26.262 -2.274 19.452 1.00 22.84 341 ARG B N 1
ATOM 6767 C CA . ARG B 1 341 ? 25.776 -1.767 18.153 1.00 22.74 341 ARG B CA 1
ATOM 6768 C C . ARG B 1 341 ? 24.242 -1.710 18.195 1.00 22.44 341 ARG B C 1
ATOM 6769 O O . ARG B 1 341 ? 23.613 -2.645 18.762 1.00 22.55 341 ARG B O 1
ATOM 6777 N N . ILE B 1 342 ? 23.644 -0.735 17.512 1.00 21.72 342 ILE B N 1
ATOM 6778 C CA . ILE B 1 342 ? 22.212 -0.783 17.139 1.00 19.87 342 ILE B CA 1
ATOM 6779 C C . ILE B 1 342 ? 22.140 -1.194 15.663 1.00 19.66 342 ILE B C 1
ATOM 6780 O O . ILE B 1 342 ? 22.713 -0.477 14.781 1.00 20.30 342 ILE B O 1
ATOM 6785 N N . TYR B 1 343 ? 21.444 -2.294 15.407 1.00 18.08 343 TYR B N 1
ATOM 6786 C CA . TYR B 1 343 ? 21.316 -2.902 14.061 1.00 17.76 343 TYR B CA 1
ATOM 6787 C C . TYR B 1 343 ? 19.894 -2.645 13.559 1.00 16.70 343 TYR B C 1
ATOM 6788 O O . TYR B 1 343 ? 19.001 -3.048 14.297 1.00 15.83 343 TYR B O 1
ATOM 6797 N N . LEU B 1 344 ? 19.715 -2.023 12.378 1.00 16.53 344 LEU B N 1
ATOM 6798 C CA . LEU B 1 344 ? 18.393 -1.697 11.773 1.00 16.14 344 LEU B CA 1
ATOM 6799 C C . LEU B 1 344 ? 18.160 -2.640 10.597 1.00 15.70 344 LEU B C 1
ATOM 6800 O O . LEU B 1 344 ? 19.071 -2.800 9.775 1.00 16.17 344 LEU B O 1
ATOM 6805 N N . PHE B 1 345 ? 17.025 -3.336 10.615 1.00 14.70 345 PHE B N 1
ATOM 6806 C CA . PHE B 1 345 ? 16.554 -4.276 9.578 1.00 13.87 345 PHE B CA 1
ATOM 6807 C C . PHE B 1 345 ? 15.218 -3.684 9.105 1.00 13.22 345 PHE B C 1
ATOM 6808 O O . PHE B 1 345 ? 14.346 -3.327 9.978 1.00 12.05 345 PHE B O 1
ATOM 6816 N N . ASN B 1 346 ? 15.045 -3.575 7.780 1.00 12.78 346 ASN B N 1
ATOM 6817 C CA . ASN B 1 346 ? 13.791 -3.043 7.180 1.00 12.79 346 ASN B CA 1
ATOM 6818 C C . ASN B 1 346 ? 13.683 -1.547 7.330 1.00 12.85 346 ASN B C 1
ATOM 6819 O O . ASN B 1 346 ? 12.557 -1.017 7.184 1.00 12.54 346 ASN B O 1
ATOM 6824 N N . TYR B 1 347 ? 14.791 -0.896 7.632 1.00 13.45 347 TYR B N 1
ATOM 6825 C CA . TYR B 1 347 ? 14.814 0.602 7.669 1.00 14.47 347 TYR B CA 1
ATOM 6826 C C . TYR B 1 347 ? 15.616 1.088 6.464 1.00 15.37 347 TYR B C 1
ATOM 6827 O O . TYR B 1 347 ? 16.823 1.499 6.560 1.00 16.43 347 TYR B O 1
ATOM 6836 N N . MET B 1 348 ? 14.987 0.945 5.314 1.00 15.77 348 MET B N 1
ATOM 6837 C CA . MET B 1 348 ? 15.641 1.267 4.034 1.00 16.31 348 MET B CA 1
ATOM 6838 C C . MET B 1 348 ? 15.161 2.673 3.621 1.00 16.91 348 MET B C 1
ATOM 6839 O O . MET B 1 348 ? 14.488 3.359 4.435 1.00 16.53 348 MET B O 1
ATOM 6844 N N . ASP B 1 349 ? 15.515 3.125 2.414 1.00 17.25 349 ASP B N 1
ATOM 6845 C CA . ASP B 1 349 ? 15.383 4.558 2.065 1.00 18.44 349 ASP B CA 1
ATOM 6846 C C . ASP B 1 349 ? 14.030 4.816 1.404 1.00 18.47 349 ASP B C 1
ATOM 6847 O O . ASP B 1 349 ? 13.774 5.941 1.061 1.00 18.69 349 ASP B O 1
ATOM 6852 N N . SER B 1 350 ? 13.175 3.801 1.284 1.00 17.55 350 SER B N 1
ATOM 6853 C CA . SER B 1 350 ? 11.887 3.911 0.564 1.00 17.83 350 SER B CA 1
ATOM 6854 C C . SER B 1 350 ? 11.234 2.546 0.650 1.00 17.36 350 SER B C 1
ATOM 6855 O O . SER B 1 350 ? 12.020 1.550 0.843 1.00 16.75 350 SER B O 1
ATOM 6858 N N . GLN B 1 351 ? 9.892 2.555 0.552 1.00 18.16 351 GLN B N 1
ATOM 6859 C CA . GLN B 1 351 ? 8.960 1.415 0.340 1.00 18.50 351 GLN B CA 1
ATOM 6860 C C . GLN B 1 351 ? 8.903 0.608 1.634 1.00 18.19 351 GLN B C 1
ATOM 6861 O O . GLN B 1 351 ? 7.903 0.718 2.293 1.00 18.26 351 GLN B O 1
ATOM 6867 N N . THR B 1 352 ? 9.969 -0.103 2.000 1.00 18.18 352 THR B N 1
ATOM 6868 C CA . THR B 1 352 ? 10.104 -0.788 3.311 1.00 18.28 352 THR B CA 1
ATOM 6869 C C . THR B 1 352 ? 10.953 0.103 4.198 1.00 18.52 352 THR B C 1
ATOM 6870 O O . THR B 1 352 ? 12.193 0.034 4.049 1.00 18.74 352 THR B O 1
ATOM 6874 N N . ALA B 1 353 ? 10.329 0.908 5.060 1.00 19.20 353 ALA B N 1
ATOM 6875 C CA . ALA B 1 353 ? 11.000 2.044 5.730 1.00 20.17 353 ALA B CA 1
ATOM 6876 C C . ALA B 1 353 ? 10.103 2.655 6.824 1.00 21.27 353 ALA B C 1
ATOM 6877 O O . ALA B 1 353 ? 8.898 2.371 6.834 1.00 21.22 353 ALA B O 1
ATOM 6879 N N . MET B 1 354 ? 10.655 3.427 7.759 1.00 22.89 354 MET B N 1
ATOM 6880 C CA . MET B 1 354 ? 9.840 4.256 8.690 1.00 23.68 354 MET B CA 1
ATOM 6881 C C . MET B 1 354 ? 8.877 5.073 7.818 1.00 25.03 354 MET B C 1
ATOM 6882 O O . MET B 1 354 ? 9.301 5.430 6.748 1.00 26.33 354 MET B O 1
ATOM 6887 N N . GLU B 1 355 ? 7.626 5.308 8.225 1.00 25.68 355 GLU B N 1
ATOM 6888 C CA . GLU B 1 355 ? 6.667 6.188 7.493 1.00 27.54 355 GLU B CA 1
ATOM 6889 C C . GLU B 1 355 ? 7.052 7.683 7.602 1.00 27.44 355 GLU B C 1
ATOM 6890 O O . GLU B 1 355 ? 6.756 8.434 6.627 1.00 29.25 355 GLU B O 1
ATOM 6896 N N . ASP B 1 356 ? 7.654 8.108 8.720 1.00 25.72 356 ASP B N 1
ATOM 6897 C CA . ASP B 1 356 ? 8.228 9.472 8.934 1.00 25.74 356 ASP B CA 1
ATOM 6898 C C . ASP B 1 356 ? 9.618 9.521 8.276 1.00 24.88 356 ASP B C 1
ATOM 6899 O O . ASP B 1 356 ? 10.601 9.841 8.953 1.00 24.67 356 ASP B O 1
ATOM 6904 N N . LEU B 1 357 ? 9.667 9.212 6.982 1.00 24.74 357 LEU B N 1
ATOM 6905 C CA . LEU B 1 357 ? 10.894 9.078 6.164 1.00 24.80 357 LEU B CA 1
ATOM 6906 C C . LEU B 1 357 ? 11.659 10.395 6.093 1.00 26.12 357 LEU B C 1
ATOM 6907 O O . LEU B 1 357 ? 12.870 10.346 5.916 1.00 26.69 357 LEU B O 1
ATOM 6912 N N . GLU B 1 358 ? 11.002 11.537 6.252 1.00 27.33 358 GLU B N 1
ATOM 6913 C CA . GLU B 1 358 ? 11.711 12.841 6.389 1.00 29.07 358 GLU B CA 1
ATOM 6914 C C . GLU B 1 358 ? 12.756 12.753 7.525 1.00 28.32 358 GLU B C 1
ATOM 6915 O O . GLU B 1 358 ? 13.761 13.447 7.410 1.00 28.36 358 GLU B O 1
ATOM 6921 N N . ASN B 1 359 ? 12.568 11.882 8.551 1.00 26.77 359 ASN B N 1
ATOM 6922 C CA . ASN B 1 359 ? 13.440 11.855 9.761 1.00 26.08 359 ASN B CA 1
ATOM 6923 C C . ASN B 1 359 ? 14.594 10.842 9.642 1.00 25.28 359 ASN B C 1
ATOM 6924 O O . ASN B 1 359 ? 15.377 10.761 10.606 1.00 24.89 359 ASN B O 1
ATOM 6929 N N . TYR B 1 360 ? 14.725 10.116 8.523 1.00 24.41 360 TYR B N 1
ATOM 6930 C CA . TYR B 1 360 ? 15.758 9.062 8.314 1.00 23.32 360 TYR B CA 1
ATOM 6931 C C . TYR B 1 360 ? 17.163 9.658 8.464 1.00 23.96 360 TYR B C 1
ATOM 6932 O O . TYR B 1 360 ? 18.007 9.072 9.150 1.00 22.91 360 TYR B O 1
ATOM 6941 N N . PRO B 1 361 ? 17.488 10.807 7.807 1.00 25.17 361 PRO B N 1
ATOM 6942 C CA . PRO B 1 361 ? 18.832 11.410 7.937 1.00 26.30 361 PRO B CA 1
ATOM 6943 C C . PRO B 1 361 ? 19.195 11.714 9.423 1.00 26.42 361 PRO B C 1
ATOM 6944 O O . PRO B 1 361 ? 20.347 11.485 9.907 1.00 26.71 361 PRO B O 1
ATOM 6948 N N . THR B 1 362 ? 18.206 12.176 10.182 1.00 26.50 362 THR B N 1
ATOM 6949 C CA . THR B 1 362 ? 18.380 12.491 11.632 1.00 26.86 362 THR B CA 1
ATOM 6950 C C . THR B 1 362 ? 18.657 11.176 12.360 1.00 26.33 362 THR B C 1
ATOM 6951 O O . THR B 1 362 ? 19.665 11.080 13.118 1.00 26.86 362 THR B O 1
ATOM 6955 N N . LEU B 1 363 ? 17.809 10.175 12.105 1.00 25.65 363 LEU B N 1
ATOM 6956 C CA . LEU B 1 363 ? 17.869 8.871 12.815 1.00 24.62 363 LEU B CA 1
ATOM 6957 C C . LEU B 1 363 ? 19.283 8.300 12.687 1.00 24.56 363 LEU B C 1
ATOM 6958 O O . LEU B 1 363 ? 19.882 7.925 13.728 1.00 23.66 363 LEU B O 1
ATOM 6963 N N . LEU B 1 364 ? 19.851 8.313 11.472 1.00 24.66 364 LEU B N 1
ATOM 6964 C CA . LEU B 1 364 ? 21.143 7.629 11.227 1.00 24.71 364 LEU B CA 1
ATOM 6965 C C . LEU B 1 364 ? 22.283 8.448 11.860 1.00 25.32 364 LEU B C 1
ATOM 6966 O O . LEU B 1 364 ? 23.464 7.996 11.831 1.00 26.15 364 LEU B O 1
ATOM 6971 N N . ARG B 1 365 ? 21.957 9.611 12.427 1.00 26.13 365 ARG B N 1
ATOM 6972 C CA . ARG B 1 365 ? 22.938 10.563 13.018 1.00 26.84 365 ARG B CA 1
ATOM 6973 C C . ARG B 1 365 ? 22.769 10.624 14.545 1.00 26.63 365 ARG B C 1
ATOM 6974 O O . ARG B 1 365 ? 23.399 11.485 15.158 1.00 26.79 365 ARG B O 1
ATOM 6982 N N . GLU B 1 366 ? 21.917 9.794 15.150 1.00 25.34 366 GLU B N 1
ATOM 6983 C CA . GLU B 1 366 ? 21.507 9.998 16.580 1.00 25.63 366 GLU B CA 1
ATOM 6984 C C . GLU B 1 366 ? 21.476 8.688 17.376 1.00 24.63 366 GLU B C 1
ATOM 6985 O O . GLU B 1 366 ? 21.949 8.692 18.568 1.00 25.31 366 GLU B O 1
ATOM 6991 N N . ILE B 1 367 ? 20.895 7.624 16.810 1.00 22.97 367 ILE B N 1
ATOM 6992 C CA . ILE B 1 367 ? 20.519 6.406 17.595 1.00 21.43 367 ILE B CA 1
ATOM 6993 C C . ILE B 1 367 ? 21.732 5.487 17.841 1.00 21.58 367 ILE B C 1
ATOM 6994 O O . ILE B 1 367 ? 21.545 4.474 18.580 1.00 21.31 367 ILE B O 1
ATOM 6999 N N . GLY B 1 368 ? 22.927 5.828 17.335 1.00 22.09 368 GLY B N 1
ATOM 7000 C CA . GLY B 1 368 ? 24.150 5.024 17.550 1.00 22.57 368 GLY B CA 1
ATOM 7001 C C . GLY B 1 368 ? 24.940 5.425 18.789 1.00 23.35 368 GLY B C 1
ATOM 7002 O O . GLY B 1 368 ? 26.085 4.960 18.947 1.00 24.27 368 GLY B O 1
ATOM 7003 N N . SER B 1 369 ? 24.405 6.324 19.614 1.00 23.44 369 SER B N 1
ATOM 7004 C CA . SER B 1 369 ? 25.131 6.872 20.788 1.00 24.20 369 SER B CA 1
ATOM 7005 C C . SER B 1 369 ? 24.149 7.459 21.799 1.00 24.04 369 SER B C 1
ATOM 7006 O O . SER B 1 369 ? 23.190 8.142 21.366 1.00 23.29 369 SER B O 1
ATOM 7009 N N . LEU B 1 370 ? 24.428 7.271 23.096 1.00 24.39 370 LEU B N 1
ATOM 7010 C CA . LEU B 1 370 ? 23.611 7.925 24.151 1.00 24.82 370 LEU B CA 1
ATOM 7011 C C . LEU B 1 370 ? 23.845 9.447 24.094 1.00 26.84 370 LEU B C 1
ATOM 7012 O O . LEU B 1 370 ? 22.839 10.199 24.246 1.00 26.92 370 LEU B O 1
ATOM 7017 N N . GLU B 1 371 ? 25.082 9.881 23.791 1.00 28.87 371 GLU B N 1
ATOM 7018 C CA . GLU B 1 371 ? 25.477 11.323 23.667 1.00 31.22 371 GLU B CA 1
ATOM 7019 C C . GLU B 1 371 ? 24.476 12.065 22.774 1.00 30.44 371 GLU B C 1
ATOM 7020 O O . GLU B 1 371 ? 23.912 13.087 23.217 1.00 30.73 371 GLU B O 1
ATOM 7026 N N . THR B 1 372 ? 24.228 11.550 21.572 1.00 29.71 372 THR B N 1
ATOM 7027 C CA . THR B 1 372 ? 23.362 12.210 20.558 1.00 29.55 372 THR B CA 1
ATOM 7028 C C . THR B 1 372 ? 21.869 11.942 20.833 1.00 28.72 372 THR B C 1
ATOM 7029 O O . THR B 1 372 ? 21.036 12.731 20.344 1.00 28.89 372 THR B O 1
ATOM 7033 N N . LEU B 1 373 ? 21.499 10.901 21.600 1.00 27.77 373 LEU B N 1
ATOM 7034 C CA . LEU B 1 373 ? 20.084 10.703 22.027 1.00 26.85 373 LEU B CA 1
ATOM 7035 C C . LEU B 1 373 ? 19.704 11.682 23.165 1.00 27.61 373 LEU B C 1
ATOM 7036 O O . LEU B 1 373 ? 18.465 11.975 23.322 1.00 26.24 373 LEU B O 1
ATOM 7041 N N . ALA B 1 374 ? 20.699 12.120 23.961 1.00 29.18 374 ALA B N 1
ATOM 7042 C CA . ALA B 1 374 ? 20.522 12.885 25.231 1.00 30.64 374 ALA B CA 1
ATOM 7043 C C . ALA B 1 374 ? 19.689 14.153 24.988 1.00 31.60 374 ALA B C 1
ATOM 7044 O O . ALA B 1 374 ? 19.939 14.840 23.993 1.00 32.02 374 ALA B O 1
ATOM 7046 N N . GLY B 1 375 ? 18.710 14.409 25.862 1.00 32.06 375 GLY B N 1
ATOM 7047 C CA . GLY B 1 375 ? 17.856 15.611 25.825 1.00 33.30 375 GLY B CA 1
ATOM 7048 C C . GLY B 1 375 ? 16.954 15.674 24.602 1.00 32.61 375 GLY B C 1
ATOM 7049 O O . GLY B 1 375 ? 16.507 16.784 24.273 1.00 34.43 375 GLY B O 1
ATOM 7050 N N . LYS B 1 376 ? 16.694 14.536 23.957 1.00 31.01 376 LYS B N 1
ATOM 7051 C CA . LYS B 1 376 ? 15.780 14.422 22.786 1.00 30.48 376 LYS B CA 1
ATOM 7052 C C . LYS B 1 376 ? 14.538 13.624 23.155 1.00 29.44 376 LYS B C 1
ATOM 7053 O O . LYS B 1 376 ? 14.612 12.526 23.756 1.00 27.93 376 LYS B O 1
ATOM 7059 N N . PRO B 1 377 ? 13.365 14.116 22.690 1.00 29.37 377 PRO B N 1
ATOM 7060 C CA . PRO B 1 377 ? 12.102 13.425 22.928 1.00 28.22 377 PRO B CA 1
ATOM 7061 C C . PRO B 1 377 ? 12.124 11.973 22.424 1.00 26.74 377 PRO B C 1
ATOM 7062 O O . PRO B 1 377 ? 12.671 11.650 21.331 1.00 26.25 377 PRO B O 1
ATOM 7066 N N . ARG B 1 378 ? 11.529 11.104 23.238 1.00 25.35 378 ARG B N 1
ATOM 7067 C CA . ARG B 1 378 ? 11.607 9.641 23.037 1.00 23.63 378 ARG B CA 1
ATOM 7068 C C . ARG B 1 378 ? 10.378 8.958 23.605 1.00 22.21 378 ARG B C 1
ATOM 7069 O O . ARG B 1 378 ? 9.770 9.482 24.589 1.00 22.40 378 ARG B O 1
ATOM 7077 N N . ARG B 1 379 ? 10.086 7.792 23.036 1.00 20.38 379 ARG B N 1
ATOM 7078 C CA . ARG B 1 379 ? 8.892 7.004 23.366 1.00 19.31 379 ARG B CA 1
ATOM 7079 C C . ARG B 1 379 ? 9.339 5.571 23.552 1.00 17.76 379 ARG B C 1
ATOM 7080 O O . ARG B 1 379 ? 10.019 5.034 22.648 1.00 17.44 379 ARG B O 1
ATOM 7088 N N . HIS B 1 380 ? 8.940 4.986 24.687 1.00 16.75 380 HIS B N 1
ATOM 7089 C CA . HIS B 1 380 ? 9.279 3.605 25.062 1.00 15.42 380 HIS B CA 1
ATOM 7090 C C . HIS B 1 380 ? 7.984 2.830 25.082 1.00 14.89 380 HIS B C 1
ATOM 7091 O O . HIS B 1 380 ? 7.232 3.000 26.032 1.00 14.93 380 HIS B O 1
ATOM 7098 N N . VAL B 1 381 ? 7.745 2.018 24.045 1.00 14.31 381 VAL B N 1
ATOM 7099 C CA . VAL B 1 381 ? 6.426 1.374 23.811 1.00 14.15 381 VAL B CA 1
ATOM 7100 C C . VAL B 1 381 ? 6.499 -0.102 24.244 1.00 13.54 381 VAL B C 1
ATOM 7101 O O . VAL B 1 381 ? 7.442 -0.774 23.813 1.00 13.25 381 VAL B O 1
ATOM 7105 N N . LEU B 1 382 ? 5.500 -0.589 24.956 1.00 13.68 382 LEU B N 1
ATOM 7106 C CA . LEU B 1 382 ? 5.375 -2.042 25.318 1.00 13.53 382 LEU B CA 1
ATOM 7107 C C . LEU B 1 382 ? 5.036 -2.883 24.060 1.00 13.00 382 LEU B C 1
ATOM 7108 O O . LEU B 1 382 ? 3.923 -2.781 23.512 1.00 12.56 382 LEU B O 1
ATOM 7113 N N . THR B 1 383 ? 5.909 -3.828 23.691 1.00 12.14 383 THR B N 1
ATOM 7114 C CA . THR B 1 383 ? 5.613 -4.794 22.608 1.00 11.69 383 THR B CA 1
ATOM 7115 C C . THR B 1 383 ? 5.831 -6.232 23.106 1.00 11.43 383 THR B C 1
ATOM 7116 O O . THR B 1 383 ? 5.384 -6.599 24.233 1.00 11.59 383 THR B O 1
ATOM 7120 N N . PHE B 1 384 ? 6.485 -7.037 22.307 1.00 11.18 384 PHE B N 1
ATOM 7121 C CA . PHE B 1 384 ? 6.358 -8.498 22.445 1.00 11.50 384 PHE B CA 1
ATOM 7122 C C . PHE B 1 384 ? 7.366 -9.174 21.541 1.00 11.06 384 PHE B C 1
ATOM 7123 O O . PHE B 1 384 ? 7.791 -8.611 20.500 1.00 10.80 384 PHE B O 1
ATOM 7131 N N . ALA B 1 385 ? 7.714 -10.367 21.971 1.00 11.10 385 ALA B N 1
ATOM 7132 C CA . ALA B 1 385 ? 8.678 -11.216 21.263 1.00 11.47 385 ALA B CA 1
ATOM 7133 C C . ALA B 1 385 ? 7.887 -12.061 20.276 1.00 11.42 385 ALA B C 1
ATOM 7134 O O . ALA B 1 385 ? 6.965 -12.776 20.693 1.00 11.28 385 ALA B O 1
ATOM 7136 N N . ASP B 1 386 ? 8.206 -11.912 18.979 1.00 11.87 386 ASP B N 1
ATOM 7137 C CA . ASP B 1 386 ? 7.452 -12.670 17.947 1.00 11.56 386 ASP B CA 1
ATOM 7138 C C . ASP B 1 386 ? 7.978 -14.105 17.845 1.00 11.56 386 ASP B C 1
ATOM 7139 O O . ASP B 1 386 ? 7.274 -14.886 17.214 1.00 11.46 386 ASP B O 1
ATOM 7144 N N . THR B 1 387 ? 9.149 -14.444 18.402 1.00 11.42 387 THR B N 1
ATOM 7145 C CA . THR B 1 387 ? 9.790 -15.745 18.053 1.00 11.98 387 THR B CA 1
ATOM 7146 C C . THR B 1 387 ? 10.052 -16.602 19.286 1.00 12.13 387 THR B C 1
ATOM 7147 O O . THR B 1 387 ? 10.707 -16.118 20.197 1.00 12.47 387 THR B O 1
ATOM 7151 N N . TRP B 1 388 ? 9.615 -17.855 19.236 1.00 12.65 388 TRP B N 1
ATOM 7152 C CA . TRP B 1 388 ? 9.664 -18.820 20.357 1.00 13.27 388 TRP B CA 1
ATOM 7153 C C . TRP B 1 388 ? 9.983 -20.182 19.761 1.00 13.41 388 TRP B C 1
ATOM 7154 O O . TRP B 1 388 ? 9.507 -20.472 18.638 1.00 13.50 388 TRP B O 1
ATOM 7165 N N . ALA B 1 389 ? 10.794 -20.987 20.455 1.00 13.77 389 ALA B N 1
ATOM 7166 C CA . ALA B 1 389 ? 11.226 -22.311 19.919 1.00 13.52 389 ALA B CA 1
ATOM 7167 C C . ALA B 1 389 ? 10.007 -23.218 19.938 1.00 13.83 389 ALA B C 1
ATOM 7168 O O . ALA B 1 389 ? 9.052 -22.931 20.677 1.00 13.38 389 ALA B O 1
ATOM 7170 N N . PRO B 1 390 ? 9.967 -24.332 19.152 1.00 14.33 390 PRO B N 1
ATOM 7171 C CA . PRO B 1 390 ? 8.786 -25.198 19.129 1.00 14.64 390 PRO B CA 1
ATOM 7172 C C . PRO B 1 390 ? 8.420 -25.758 20.523 1.00 14.83 390 PRO B C 1
ATOM 7173 O O . PRO B 1 390 ? 9.300 -26.273 21.217 1.00 14.70 390 PRO B O 1
ATOM 7177 N N . GLY B 1 391 ? 7.176 -25.500 20.923 1.00 14.74 391 GLY B N 1
ATOM 7178 C CA . GLY B 1 391 ? 6.532 -25.832 22.217 1.00 15.27 391 GLY B CA 1
ATOM 7179 C C . GLY B 1 391 ? 6.981 -24.977 23.394 1.00 15.16 391 GLY B C 1
ATOM 7180 O O . GLY B 1 391 ? 6.530 -25.276 24.525 1.00 15.45 391 GLY B O 1
ATOM 7181 N N . GLU B 1 392 ? 7.852 -23.981 23.178 1.00 14.57 392 GLU B N 1
ATOM 7182 C CA . GLU B 1 392 ? 8.426 -23.167 24.274 1.00 14.80 392 GLU B CA 1
ATOM 7183 C C . GLU B 1 392 ? 7.319 -22.257 24.770 1.00 14.56 392 GLU B C 1
ATOM 7184 O O . GLU B 1 392 ? 6.648 -21.613 23.962 1.00 14.28 392 GLU B O 1
ATOM 7190 N N . PRO B 1 393 ? 7.014 -22.263 26.080 1.00 14.96 393 PRO B N 1
ATOM 7191 C CA . PRO B 1 393 ? 6.065 -21.296 26.654 1.00 14.55 393 PRO B CA 1
ATOM 7192 C C . PRO B 1 393 ? 6.342 -19.854 26.199 1.00 13.43 393 PRO B C 1
ATOM 7193 O O . PRO B 1 393 ? 7.428 -19.467 26.198 1.00 12.76 393 PRO B O 1
ATOM 7197 N N . ARG B 1 394 ? 5.311 -19.155 25.749 1.00 13.89 394 ARG B N 1
ATOM 7198 C CA . ARG B 1 394 ? 5.342 -17.765 25.224 1.00 14.85 394 ARG B CA 1
ATOM 7199 C C . ARG B 1 394 ? 4.930 -16.761 26.301 1.00 14.37 394 ARG B C 1
ATOM 7200 O O . ARG B 1 394 ? 3.895 -16.980 26.904 1.00 13.83 394 ARG B O 1
ATOM 7208 N N . ALA B 1 395 ? 5.746 -15.725 26.518 1.00 14.34 395 ALA B N 1
ATOM 7209 C CA . ALA B 1 395 ? 5.486 -14.646 27.495 1.00 15.12 395 ALA B CA 1
ATOM 7210 C C . ALA B 1 395 ? 5.094 -13.394 26.724 1.00 15.45 395 ALA B C 1
ATOM 7211 O O . ALA B 1 395 ? 6.051 -12.727 26.269 1.00 17.17 395 ALA B O 1
ATOM 7213 N N . ILE B 1 396 ? 3.785 -13.125 26.575 1.00 15.54 396 ILE B N 1
ATOM 7214 C CA . ILE B 1 396 ? 3.213 -11.969 25.829 1.00 16.71 396 ILE B CA 1
ATOM 7215 C C . ILE B 1 396 ? 2.468 -11.043 26.785 1.00 17.04 396 ILE B C 1
ATOM 7216 O O . ILE B 1 396 ? 1.342 -11.357 27.144 1.00 17.68 396 ILE B O 1
ATOM 7221 N N . PRO B 1 397 ? 2.961 -9.825 27.101 1.00 16.76 397 PRO B N 1
ATOM 7222 C CA . PRO B 1 397 ? 2.262 -8.939 28.048 1.00 16.90 397 PRO B CA 1
ATOM 7223 C C . PRO B 1 397 ? 0.884 -8.403 27.610 1.00 16.95 397 PRO B C 1
ATOM 7224 O O . PRO B 1 397 ? 0.048 -8.269 28.464 1.00 17.59 397 PRO B O 1
ATOM 7228 N N . LEU B 1 398 ? 0.661 -8.058 26.330 1.00 16.15 398 LEU B N 1
ATOM 7229 C CA . LEU B 1 398 ? -0.612 -7.415 25.939 1.00 15.94 398 LEU B CA 1
ATOM 7230 C C . LEU B 1 398 ? -1.431 -8.349 25.052 1.00 16.32 398 LEU B C 1
ATOM 7231 O O . LEU B 1 398 ? -0.886 -9.228 24.421 1.00 15.97 398 LEU B O 1
ATOM 7236 N N . PRO B 1 399 ? -2.774 -8.227 24.982 1.00 17.02 399 PRO B N 1
ATOM 7237 C CA . PRO B 1 399 ? -3.524 -7.276 25.792 1.00 17.70 399 PRO B CA 1
ATOM 7238 C C . PRO B 1 399 ? -3.610 -7.769 27.245 1.00 18.21 399 PRO B C 1
ATOM 7239 O O . PRO B 1 399 ? -3.431 -8.971 27.488 1.00 18.40 399 PRO B O 1
ATOM 7243 N N . ALA B 1 400 ? -3.923 -6.877 28.181 1.00 18.89 400 ALA B N 1
ATOM 7244 C CA . ALA B 1 400 ? -4.011 -7.228 29.623 1.00 18.52 400 ALA B CA 1
ATOM 7245 C C . ALA B 1 400 ? -5.309 -6.715 30.216 1.00 19.66 400 ALA B C 1
ATOM 7246 O O . ALA B 1 400 ? -5.597 -5.495 30.109 1.00 20.52 400 ALA B O 1
ATOM 7248 N N . THR B 1 401 ? -6.047 -7.631 30.829 1.00 19.42 401 THR B N 1
ATOM 7249 C CA . THR B 1 401 ? -7.351 -7.381 31.469 1.00 20.56 401 THR B CA 1
ATOM 7250 C C . THR B 1 401 ? -7.104 -7.129 32.956 1.00 20.94 401 THR B C 1
ATOM 7251 O O . THR B 1 401 ? -6.256 -7.869 33.558 1.00 20.09 401 THR B O 1
ATOM 7255 N N . CYS B 1 402 ? -7.747 -6.092 33.515 1.00 21.89 402 CYS B N 1
ATOM 7256 C CA . CYS B 1 402 ? -7.716 -5.814 34.974 1.00 22.07 402 CYS B CA 1
ATOM 7257 C C . CYS B 1 402 ? -9.153 -5.762 35.473 1.00 23.81 402 CYS B C 1
ATOM 7258 O O . CYS B 1 402 ? -9.915 -4.846 35.071 1.00 25.26 402 CYS B O 1
ATOM 7261 N N . ARG B 1 403 ? -9.513 -6.738 36.306 1.00 24.38 403 ARG B N 1
ATOM 7262 C CA . ARG B 1 403 ? -10.820 -6.832 36.983 1.00 26.35 403 ARG B CA 1
ATOM 7263 C C . ARG B 1 403 ? -10.898 -5.789 38.107 1.00 26.18 403 ARG B C 1
ATOM 7264 O O . ARG B 1 403 ? -9.873 -5.320 38.614 1.00 24.21 403 ARG B O 1
ATOM 7272 N N . PRO B 1 404 ? -12.117 -5.394 38.541 1.00 27.19 404 PRO B N 1
ATOM 7273 C CA . PRO B 1 404 ? -12.266 -4.375 39.585 1.00 27.94 404 PRO B CA 1
ATOM 7274 C C . PRO B 1 404 ? -11.475 -4.803 40.837 1.00 27.87 404 PRO B C 1
ATOM 7275 O O . PRO B 1 404 ? -11.511 -5.983 41.189 1.00 27.31 404 PRO B O 1
ATOM 7279 N N . GLY B 1 405 ? -10.684 -3.897 41.424 1.00 27.71 405 GLY B N 1
ATOM 7280 C CA . GLY B 1 405 ? -9.973 -4.156 42.697 1.00 27.57 405 GLY B CA 1
ATOM 7281 C C . GLY B 1 405 ? -8.684 -4.941 42.519 1.00 26.79 405 GLY B C 1
ATOM 7282 O O . GLY B 1 405 ? -8.007 -5.136 43.520 1.00 27.92 405 GLY B O 1
ATOM 7283 N N . GLU B 1 406 ? -8.357 -5.375 41.300 1.00 25.79 406 GLU B N 1
ATOM 7284 C CA . GLU B 1 406 ? -7.145 -6.161 40.930 1.00 24.56 406 GLU B CA 1
ATOM 7285 C C . GLU B 1 406 ? -6.032 -5.186 40.518 1.00 22.62 406 GLU B C 1
ATOM 7286 O O . GLU B 1 406 ? -6.366 -4.043 40.059 1.00 22.47 406 GLU B O 1
ATOM 7292 N N . TRP B 1 407 ? -4.773 -5.646 40.617 1.00 21.00 407 TRP B N 1
ATOM 7293 C CA . TRP B 1 407 ? -3.530 -4.944 40.200 1.00 19.99 407 TRP B CA 1
ATOM 7294 C C . TRP B 1 407 ? -2.883 -5.622 38.977 1.00 19.57 407 TRP B C 1
ATOM 7295 O O . TRP B 1 407 ? -2.880 -6.883 38.884 1.00 19.15 407 TRP B O 1
ATOM 7306 N N . ARG B 1 408 ? -2.356 -4.814 38.066 1.00 19.03 408 ARG B N 1
ATOM 7307 C CA . ARG B 1 408 ? -1.563 -5.309 36.906 1.00 19.08 408 ARG B CA 1
ATOM 7308 C C . ARG B 1 408 ? -0.339 -4.425 36.785 1.00 18.69 408 ARG B C 1
ATOM 7309 O O . ARG B 1 408 ? -0.477 -3.191 36.925 1.00 20.97 408 ARG B O 1
ATOM 7317 N N . ALA B 1 409 ? 0.830 -5.014 36.661 1.00 17.45 409 ALA B N 1
ATOM 7318 C CA . ALA B 1 409 ? 2.061 -4.226 36.497 1.00 16.50 409 ALA B CA 1
ATOM 7319 C C . ALA B 1 409 ? 2.626 -4.434 35.075 1.00 15.61 409 ALA B C 1
ATOM 7320 O O . ALA B 1 409 ? 2.473 -5.549 34.460 1.00 14.99 409 ALA B O 1
ATOM 7322 N N . PHE B 1 410 ? 3.229 -3.385 34.528 1.00 15.37 410 PHE B N 1
ATOM 7323 C CA . PHE B 1 410 ? 3.959 -3.453 33.233 1.00 15.44 410 PHE B CA 1
ATOM 7324 C C . PHE B 1 410 ? 5.316 -2.802 33.461 1.00 15.43 410 PHE B C 1
ATOM 7325 O O . PHE B 1 410 ? 5.369 -1.606 33.867 1.00 16.49 410 PHE B O 1
ATOM 7333 N N . ARG B 1 411 ? 6.385 -3.538 33.206 1.00 15.37 411 ARG B N 1
ATOM 7334 C CA . ARG B 1 411 ? 7.749 -2.985 33.269 1.00 15.29 411 ARG B CA 1
ATOM 7335 C C . ARG B 1 411 ? 8.151 -2.620 31.844 1.00 14.89 411 ARG B C 1
ATOM 7336 O O . ARG B 1 411 ? 7.967 -3.425 30.919 1.00 13.93 411 ARG B O 1
ATOM 7344 N N . LEU B 1 412 ? 8.644 -1.407 31.700 1.00 14.99 412 LEU B N 1
ATOM 7345 C CA . LEU B 1 412 ? 9.021 -0.865 30.404 1.00 15.19 412 LEU B CA 1
ATOM 7346 C C . LEU B 1 412 ? 10.441 -0.387 30.589 1.00 15.09 412 LEU B C 1
ATOM 7347 O O . LEU B 1 412 ? 10.707 0.277 31.640 1.00 15.25 412 LEU B O 1
ATOM 7352 N N . HIS B 1 413 ? 11.329 -0.745 29.665 1.00 14.36 413 HIS B N 1
ATOM 7353 C CA . HIS B 1 413 ? 12.750 -0.308 29.735 1.00 14.71 413 HIS B CA 1
ATOM 7354 C C . HIS B 1 413 ? 12.899 1.067 29.079 1.00 15.19 413 HIS B C 1
ATOM 7355 O O . HIS B 1 413 ? 12.546 1.220 27.892 1.00 15.45 413 HIS B O 1
ATOM 7362 N N . THR B 1 414 ? 13.314 2.065 29.856 1.00 16.21 414 THR B N 1
ATOM 7363 C CA . THR B 1 414 ? 13.395 3.483 29.419 1.00 17.03 414 THR B CA 1
ATOM 7364 C C . THR B 1 414 ? 14.855 3.920 29.453 1.00 17.89 414 THR B C 1
ATOM 7365 O O . THR B 1 414 ? 15.110 5.149 29.317 1.00 19.03 414 THR B O 1
ATOM 7369 N N . GLY B 1 415 ? 15.788 2.981 29.641 1.00 18.05 415 GLY B N 1
ATOM 7370 C CA . GLY B 1 415 ? 17.247 3.248 29.571 1.00 19.79 415 GLY B CA 1
ATOM 7371 C C . GLY B 1 415 ? 17.692 4.425 30.448 1.00 21.41 415 GLY B C 1
ATOM 7372 O O . GLY B 1 415 ? 17.439 4.401 31.638 1.00 21.55 415 GLY B O 1
ATOM 7373 N N . PRO B 1 416 ? 18.408 5.465 29.927 1.00 23.61 416 PRO B N 1
ATOM 7374 C CA . PRO B 1 416 ? 19.005 6.474 30.797 1.00 25.26 416 PRO B CA 1
ATOM 7375 C C . PRO B 1 416 ? 17.934 7.228 31.605 1.00 26.02 416 PRO B C 1
ATOM 7376 O O . PRO B 1 416 ? 16.857 7.501 31.079 1.00 25.39 416 PRO B O 1
ATOM 7380 N N . LYS B 1 417 ? 18.227 7.483 32.887 1.00 27.55 417 LYS B N 1
ATOM 7381 C CA . LYS B 1 417 ? 17.397 8.349 33.765 1.00 29.31 417 LYS B CA 1
ATOM 7382 C C . LYS B 1 417 ? 17.081 9.629 32.987 1.00 29.75 417 LYS B C 1
ATOM 7383 O O . LYS B 1 417 ? 17.951 10.182 32.309 1.00 29.39 417 LYS B O 1
ATOM 7389 N N . PRO B 1 418 ? 15.818 10.110 33.007 1.00 29.70 418 PRO B N 1
ATOM 7390 C CA . PRO B 1 418 ? 15.434 11.259 32.193 1.00 31.10 418 PRO B CA 1
ATOM 7391 C C . PRO B 1 418 ? 16.168 12.552 32.573 1.00 32.84 418 PRO B C 1
ATOM 7392 O O . PRO B 1 418 ? 16.537 12.722 33.727 1.00 31.82 418 PRO B O 1
ATOM 7396 N N . GLU B 1 419 ? 16.361 13.424 31.586 1.00 34.15 419 GLU B N 1
ATOM 7397 C CA . GLU B 1 419 ? 16.811 14.819 31.823 1.00 36.58 419 GLU B CA 1
ATOM 7398 C C . GLU B 1 419 ? 15.669 15.571 32.497 1.00 37.56 419 GLU B C 1
ATOM 7399 O O . GLU B 1 419 ? 14.537 15.084 32.527 1.00 37.62 419 GLU B O 1
ATOM 7405 N N . PRO B 1 420 ? 15.941 16.764 33.096 1.00 38.89 420 PRO B N 1
ATOM 7406 C CA . PRO B 1 420 ? 14.871 17.661 33.526 1.00 38.63 420 PRO B CA 1
ATOM 7407 C C . PRO B 1 420 ? 13.878 17.844 32.361 1.00 37.53 420 PRO B C 1
ATOM 7408 O O . PRO B 1 420 ? 14.308 18.119 31.254 1.00 38.15 420 PRO B O 1
ATOM 7412 N N . GLY B 1 421 ? 12.588 17.712 32.649 1.00 36.58 421 GLY B N 1
ATOM 7413 C CA . GLY B 1 421 ? 11.493 17.831 31.668 1.00 36.56 421 GLY B CA 1
ATOM 7414 C C . GLY B 1 421 ? 10.336 16.930 32.067 1.00 35.35 421 GLY B C 1
ATOM 7415 O O . GLY B 1 421 ? 10.236 16.609 33.262 1.00 35.42 421 GLY B O 1
ATOM 7416 N N . GLU B 1 422 ? 9.506 16.513 31.113 1.00 33.70 422 GLU B N 1
ATOM 7417 C CA . GLU B 1 422 ? 8.197 15.859 31.383 1.00 33.11 422 GLU B CA 1
ATOM 7418 C C . GLU B 1 422 ? 8.290 14.345 31.109 1.00 30.28 422 GLU B C 1
ATOM 7419 O O . GLU B 1 422 ? 8.967 13.967 30.147 1.00 29.49 422 GLU B O 1
ATOM 7425 N N . VAL B 1 423 ? 7.624 13.515 31.921 1.00 28.22 423 VAL B N 1
ATOM 7426 C CA . VAL B 1 423 ? 7.438 12.065 31.648 1.00 25.73 423 VAL B CA 1
ATOM 7427 C C . VAL B 1 423 ? 5.951 11.715 31.714 1.00 24.89 423 VAL B C 1
ATOM 7428 O O . VAL B 1 423 ? 5.353 11.984 32.757 1.00 25.29 423 VAL B O 1
ATOM 7432 N N . ILE B 1 424 ? 5.385 11.080 30.683 1.00 23.73 424 ILE B N 1
ATOM 7433 C CA . ILE B 1 424 ? 3.968 10.585 30.692 1.00 23.46 424 ILE B CA 1
ATOM 7434 C C . ILE B 1 424 ? 3.958 9.052 30.670 1.00 22.29 424 ILE B C 1
ATOM 7435 O O . ILE B 1 424 ? 4.709 8.436 29.862 1.00 21.58 424 ILE B O 1
ATOM 7440 N N . ALA B 1 425 ? 3.154 8.428 31.524 1.00 21.73 425 ALA B N 1
ATOM 7441 C CA . ALA B 1 425 ? 2.861 6.982 31.385 1.00 20.74 425 ALA B CA 1
ATOM 7442 C C . ALA B 1 425 ? 1.540 6.928 30.619 1.00 21.00 425 ALA B C 1
ATOM 7443 O O . ALA B 1 425 ? 0.617 7.594 31.073 1.00 21.80 425 ALA B O 1
ATOM 7445 N N . ALA B 1 426 ? 1.498 6.312 29.428 1.00 20.58 426 ALA B N 1
ATOM 7446 C CA . ALA B 1 426 ? 0.328 6.369 28.519 1.00 20.55 426 ALA B CA 1
ATOM 7447 C C . ALA B 1 426 ? -0.237 4.957 28.367 1.00 19.51 426 ALA B C 1
ATOM 7448 O O . ALA B 1 426 ? 0.560 4.081 28.141 1.00 18.32 426 ALA B O 1
ATOM 7450 N N . LEU B 1 427 ? -1.547 4.763 28.557 1.00 19.65 427 LEU B N 1
ATOM 7451 C CA . LEU B 1 427 ? -2.209 3.427 28.554 1.00 19.05 427 LEU B CA 1
ATOM 7452 C C . LEU B 1 427 ? -3.420 3.499 27.653 1.00 19.58 427 LEU B C 1
ATOM 7453 O O . LEU B 1 427 ? -4.276 4.349 27.887 1.00 20.56 427 LEU B O 1
ATOM 7458 N N . GLY B 1 428 ? -3.467 2.638 26.664 1.00 19.44 428 GLY B N 1
ATOM 7459 C CA . GLY B 1 428 ? -4.607 2.560 25.736 1.00 20.18 428 GLY B CA 1
ATOM 7460 C C . GLY B 1 428 ? -5.545 1.468 26.192 1.00 20.45 428 GLY B C 1
ATOM 7461 O O . GLY B 1 428 ? -5.046 0.407 26.598 1.00 19.07 428 GLY B O 1
ATOM 7462 N N . ILE B 1 429 ? -6.841 1.734 26.101 1.00 22.20 429 ILE B N 1
ATOM 7463 C CA . ILE B 1 429 ? -7.925 0.826 26.574 1.00 23.26 429 ILE B CA 1
ATOM 7464 C C . ILE B 1 429 ? -8.782 0.408 25.378 1.00 24.01 429 ILE B C 1
ATOM 7465 O O . ILE B 1 429 ? -9.255 1.314 24.690 1.00 24.50 429 ILE B O 1
ATOM 7470 N N . GLU B 1 430 ? -8.985 -0.907 25.191 1.00 24.89 430 GLU B N 1
ATOM 7471 C CA . GLU B 1 430 ? -9.796 -1.551 24.110 1.00 26.09 430 GLU B CA 1
ATOM 7472 C C . GLU B 1 430 ? -11.255 -1.773 24.539 1.00 28.02 430 GLU B C 1
ATOM 7473 O O . GLU B 1 430 ? -11.538 -1.788 25.736 1.00 29.59 430 GLU B O 1
ATOM 7479 N N . GLY B 1 431 ? -12.161 -2.014 23.602 1.00 29.71 431 GLY B N 1
ATOM 7480 C CA . GLY B 1 431 ? -13.533 -2.458 23.930 1.00 31.73 431 GLY B CA 1
ATOM 7481 C C . GLY B 1 431 ? -14.536 -1.322 24.067 1.00 33.87 431 GLY B C 1
ATOM 7482 O O . GLY B 1 431 ? -15.562 -1.550 24.714 1.00 35.85 431 GLY B O 1
ATOM 7483 N N . GLY B 1 432 ? -14.287 -0.157 23.451 1.00 34.82 432 GLY B N 1
ATOM 7484 C CA . GLY B 1 432 ? -15.192 1.012 23.403 1.00 36.08 432 GLY B CA 1
ATOM 7485 C C . GLY B 1 432 ? -16.064 1.151 24.647 1.00 37.52 432 GLY B C 1
ATOM 7486 O O . GLY B 1 432 ? -15.628 1.822 25.606 1.00 38.26 432 GLY B O 1
ATOM 7487 N N . ALA B 1 434 ? -14.733 5.749 27.874 1.00 36.91 434 ALA B N 1
ATOM 7488 C CA . ALA B 1 434 ? -15.047 4.610 28.761 1.00 36.04 434 ALA B CA 1
ATOM 7489 C C . ALA B 1 434 ? -14.652 4.987 30.194 1.00 35.54 434 ALA B C 1
ATOM 7490 O O . ALA B 1 434 ? -15.470 4.760 31.126 1.00 36.49 434 ALA B O 1
ATOM 7492 N N . ILE B 1 435 ? -13.437 5.513 30.391 1.00 33.69 435 ILE B N 1
ATOM 7493 C CA . ILE B 1 435 ? -12.908 5.762 31.764 1.00 32.39 435 ILE B CA 1
ATOM 7494 C C . ILE B 1 435 ? -13.210 7.210 32.198 1.00 32.81 435 ILE B C 1
ATOM 7495 O O . ILE B 1 435 ? -13.308 8.110 31.345 1.00 33.59 435 ILE B O 1
ATOM 7500 N N . GLY B 1 436 ? -13.309 7.403 33.507 1.00 32.37 436 GLY B N 1
ATOM 7501 C CA . GLY B 1 436 ? -13.128 8.702 34.171 1.00 32.56 436 GLY B CA 1
ATOM 7502 C C . GLY B 1 436 ? -11.709 8.852 34.717 1.00 30.81 436 GLY B C 1
ATOM 7503 O O . GLY B 1 436 ? -10.857 7.947 34.563 1.00 28.54 436 GLY B O 1
ATOM 7504 N N . PRO B 1 437 ? -11.441 10.004 35.381 1.00 31.05 437 PRO B N 1
ATOM 7505 C CA . PRO B 1 437 ? -10.138 10.294 35.996 1.00 30.28 437 PRO B CA 1
ATOM 7506 C C . PRO B 1 437 ? -9.709 9.371 37.158 1.00 29.33 437 PRO B C 1
ATOM 7507 O O . PRO B 1 437 ? -8.506 9.269 37.465 1.00 29.11 437 PRO B O 1
ATOM 7511 N N . GLU B 1 438 ? -10.683 8.660 37.738 1.00 29.76 438 GLU B N 1
ATOM 7512 C CA . GLU B 1 438 ? -10.409 7.755 38.887 1.00 29.38 438 GLU B CA 1
ATOM 7513 C C . GLU B 1 438 ? -10.674 6.288 38.517 1.00 28.61 438 GLU B C 1
ATOM 7514 O O . GLU B 1 438 ? -10.502 5.431 39.407 1.00 28.09 438 GLU B O 1
ATOM 7520 N N . THR B 1 439 ? -11.074 5.998 37.273 1.00 28.55 439 THR B N 1
ATOM 7521 C CA . THR B 1 439 ? -11.335 4.577 36.898 1.00 27.60 439 THR B CA 1
ATOM 7522 C C . THR B 1 439 ? -10.034 3.814 37.120 1.00 26.18 439 THR B C 1
ATOM 7523 O O . THR B 1 439 ? -10.087 2.669 37.614 1.00 25.34 439 THR B O 1
ATOM 7527 N N . LEU B 1 440 ? -8.913 4.465 36.795 1.00 25.54 440 LEU B N 1
ATOM 7528 C CA . LEU B 1 440 ? -7.550 3.924 36.995 1.00 24.26 440 LEU B CA 1
ATOM 7529 C C . LEU B 1 440 ? -6.837 4.671 38.125 1.00 24.23 440 LEU B C 1
ATOM 7530 O O . LEU B 1 440 ? -6.853 5.956 38.172 1.00 25.65 440 LEU B O 1
ATOM 7535 N N . GLU B 1 441 ? -6.203 3.911 38.997 1.00 22.89 441 GLU B N 1
ATOM 7536 C CA . GLU B 1 441 ? -5.134 4.443 39.854 1.00 22.56 441 GLU B CA 1
ATOM 7537 C C . GLU B 1 441 ? -3.842 3.941 39.249 1.00 20.87 441 GLU B C 1
ATOM 7538 O O . GLU B 1 441 ? -3.699 2.714 39.032 1.00 19.79 441 GLU B O 1
ATOM 7544 N N . VAL B 1 442 ? -2.938 4.862 38.978 1.00 20.12 442 VAL B N 1
ATOM 7545 C CA . VAL B 1 442 ? -1.694 4.531 38.264 1.00 18.93 442 VAL B CA 1
ATOM 7546 C C . VAL B 1 442 ? -0.533 4.924 39.175 1.00 18.53 442 VAL B C 1
ATOM 7547 O O . VAL B 1 442 ? -0.493 6.101 39.671 1.00 19.25 442 VAL B O 1
ATOM 7551 N N . ARG B 1 443 ? 0.404 4.023 39.365 1.00 17.43 443 ARG B N 1
ATOM 7552 C CA . ARG B 1 443 ? 1.669 4.378 40.038 1.00 17.52 443 ARG B CA 1
ATOM 7553 C C . ARG B 1 443 ? 2.853 4.053 39.138 1.00 16.87 443 ARG B C 1
ATOM 7554 O O . ARG B 1 443 ? 2.802 3.084 38.326 1.00 16.46 443 ARG B O 1
ATOM 7562 N N . VAL B 1 444 ? 3.901 4.850 39.252 1.00 17.21 444 VAL B N 1
ATOM 7563 C CA . VAL B 1 444 ? 5.215 4.523 38.658 1.00 16.99 444 VAL B CA 1
ATOM 7564 C C . VAL B 1 444 ? 6.249 4.393 39.780 1.00 17.45 444 VAL B C 1
ATOM 7565 O O . VAL B 1 444 ? 6.461 5.357 40.570 1.00 18.25 444 VAL B O 1
ATOM 7569 N N . ASN B 1 445 ? 6.817 3.200 39.898 1.00 17.16 445 ASN B N 1
ATOM 7570 C CA . ASN B 1 445 ? 7.782 2.843 40.980 1.00 17.75 445 ASN B CA 1
ATOM 7571 C C . ASN B 1 445 ? 7.157 3.171 42.342 1.00 18.28 445 ASN B C 1
ATOM 7572 O O . ASN B 1 445 ? 7.874 3.648 43.225 1.00 18.84 445 ASN B O 1
ATOM 7577 N N . GLY B 1 446 ? 5.863 2.930 42.492 1.00 18.54 446 GLY B N 1
ATOM 7578 C CA . GLY B 1 446 ? 5.145 3.183 43.746 1.00 19.67 446 GLY B CA 1
ATOM 7579 C C . GLY B 1 446 ? 4.555 4.579 43.870 1.00 21.03 446 GLY B C 1
ATOM 7580 O O . GLY B 1 446 ? 3.695 4.740 44.762 1.00 21.52 446 GLY B O 1
ATOM 7581 N N . GLU B 1 447 ? 4.984 5.561 43.065 1.00 21.99 447 GLU B N 1
ATOM 7582 C CA . GLU B 1 447 ? 4.538 6.981 43.231 1.00 24.08 447 GLU B CA 1
ATOM 7583 C C . GLU B 1 447 ? 3.258 7.273 42.414 1.00 23.80 447 GLU B C 1
ATOM 7584 O O . GLU B 1 447 ? 3.262 7.088 41.191 1.00 23.42 447 GLU B O 1
ATOM 7590 N N . LEU B 1 448 ? 2.221 7.805 43.054 1.00 24.07 448 LEU B N 1
ATOM 7591 C CA . LEU B 1 448 ? 0.935 8.221 42.417 1.00 24.21 448 LEU B CA 1
ATOM 7592 C C . LEU B 1 448 ? 1.198 9.191 41.261 1.00 24.57 448 LEU B C 1
ATOM 7593 O O . LEU B 1 448 ? 1.971 10.148 41.443 1.00 24.98 448 LEU B O 1
ATOM 7598 N N . CYS B 1 449 ? 0.609 8.907 40.089 1.00 24.32 449 CYS B N 1
ATOM 7599 C CA . CYS B 1 449 ? 0.688 9.715 38.847 1.00 24.38 449 CYS B CA 1
ATOM 7600 C C . CYS B 1 449 ? -0.607 10.537 38.687 1.00 25.20 449 CYS B C 1
ATOM 7601 O O . CYS B 1 449 ? -1.721 9.994 38.931 1.00 25.56 449 CYS B O 1
ATOM 7604 N N . ALA B 1 450 ? -0.489 11.820 38.342 1.00 25.64 450 ALA B N 1
ATOM 7605 C CA . ALA B 1 450 ? -1.650 12.703 38.084 1.00 26.55 450 ALA B CA 1
ATOM 7606 C C . ALA B 1 450 ? -2.333 12.230 36.796 1.00 26.27 450 ALA B C 1
ATOM 7607 O O . ALA B 1 450 ? -1.606 11.886 35.810 1.00 25.05 450 ALA B O 1
ATOM 7609 N N . PHE B 1 451 ? -3.666 12.227 36.777 1.00 27.03 451 PHE B N 1
ATOM 7610 C CA . PHE B 1 451 ? -4.454 12.088 35.530 1.00 27.29 451 PHE B CA 1
ATOM 7611 C C . PHE B 1 451 ? -4.163 13.318 34.661 1.00 28.40 451 PHE B C 1
ATOM 7612 O O . PHE B 1 451 ? -4.261 14.478 35.155 1.00 29.39 451 PHE B O 1
ATOM 7620 N N . LEU B 1 452 ? -3.851 13.084 33.391 1.00 27.94 452 LEU B N 1
ATOM 7621 C CA . LEU B 1 452 ? -3.652 14.162 32.391 1.00 29.17 452 LEU B CA 1
ATOM 7622 C C . LEU B 1 452 ? -4.850 14.280 31.455 1.00 29.89 452 LEU B C 1
ATOM 7623 O O . LEU B 1 452 ? -5.166 15.411 31.117 1.00 31.73 452 LEU B O 1
ATOM 7628 N N . GLY B 1 453 ? -5.478 13.166 31.087 1.00 29.26 453 GLY B N 1
ATOM 7629 C CA . GLY B 1 453 ? -6.559 13.099 30.081 1.00 29.45 453 GLY B CA 1
ATOM 7630 C C . GLY B 1 453 ? -6.114 12.359 28.833 1.00 28.03 453 GLY B C 1
ATOM 7631 O O . GLY B 1 453 ? -4.976 11.942 28.802 1.00 26.66 453 GLY B O 1
ATOM 7632 N N . LEU B 1 454 ? -7.001 12.219 27.853 1.00 28.50 454 LEU B N 1
ATOM 7633 C CA . LEU B 1 454 ? -6.728 11.733 26.451 1.00 28.09 454 LEU B CA 1
ATOM 7634 C C . LEU B 1 454 ? -5.421 12.329 25.894 1.00 27.83 454 LEU B C 1
ATOM 7635 O O . LEU B 1 454 ? -5.225 13.555 26.005 1.00 28.57 454 LEU B O 1
ATOM 7640 N N . VAL B 1 455 ? -4.500 11.492 25.424 1.00 27.25 455 VAL B N 1
ATOM 7641 C CA . VAL B 1 455 ? -3.234 11.909 24.747 1.00 27.62 455 VAL B CA 1
ATOM 7642 C C . VAL B 1 455 ? -3.410 11.733 23.228 1.00 28.29 455 VAL B C 1
ATOM 7643 O O . VAL B 1 455 ? -3.825 10.632 22.802 1.00 28.32 455 VAL B O 1
ATOM 7647 N N . ASP B 1 456 ? -3.049 12.742 22.435 1.00 29.52 456 ASP B N 1
ATOM 7648 C CA . ASP B 1 456 ? -3.063 12.665 20.950 1.00 30.10 456 ASP B CA 1
ATOM 7649 C C . ASP B 1 456 ? -1.686 12.157 20.484 1.00 28.22 456 ASP B C 1
ATOM 7650 O O . ASP B 1 456 ? -0.778 12.957 20.300 1.00 28.54 456 ASP B O 1
ATOM 7655 N N . LEU B 1 457 ? -1.497 10.838 20.439 1.00 26.41 457 LEU B N 1
ATOM 7656 C CA . LEU B 1 457 ? -0.206 10.222 20.061 1.00 24.87 457 LEU B CA 1
ATOM 7657 C C . LEU B 1 457 ? 0.166 10.556 18.598 1.00 24.89 457 LEU B C 1
ATOM 7658 O O . LEU B 1 457 ? -0.737 10.700 17.744 1.00 24.58 457 LEU B O 1
ATOM 7663 N N . SER B 1 458 ? 1.460 10.679 18.307 1.00 24.49 458 SER B N 1
ATOM 7664 C CA . SER B 1 458 ? 1.971 10.593 16.919 1.00 24.67 458 SER B CA 1
ATOM 7665 C C . SER B 1 458 ? 2.000 9.112 16.524 1.00 23.59 458 SER B C 1
ATOM 7666 O O . SER B 1 458 ? 2.165 8.275 17.454 1.00 22.66 458 SER B O 1
ATOM 7669 N N . LYS B 1 459 ? 1.940 8.817 15.220 1.00 23.27 459 LYS B N 1
ATOM 7670 C CA . LYS B 1 459 ? 1.998 7.420 14.707 1.00 22.49 459 LYS B CA 1
ATOM 7671 C C . LYS B 1 459 ? 3.438 6.898 14.838 1.00 21.17 459 LYS B C 1
ATOM 7672 O O . LYS B 1 459 ? 4.337 7.548 14.271 1.00 21.08 459 LYS B O 1
ATOM 7678 N N . PRO B 1 460 ? 3.725 5.801 15.584 1.00 20.00 460 PRO B N 1
ATOM 7679 C CA . PRO B 1 460 ? 2.819 4.654 15.745 1.00 19.80 460 PRO B CA 1
ATOM 7680 C C . PRO B 1 460 ? 1.831 4.856 16.904 1.00 20.65 460 PRO B C 1
ATOM 7681 O O . PRO B 1 460 ? 2.257 5.224 17.985 1.00 21.41 460 PRO B O 1
ATOM 7685 N N . ARG B 1 461 ? 0.539 4.632 16.646 1.00 20.44 461 ARG B N 1
ATOM 7686 C CA . ARG B 1 461 ? -0.503 4.811 17.693 1.00 21.78 461 ARG B CA 1
ATOM 7687 C C . ARG B 1 461 ? -1.632 3.799 17.470 1.00 21.13 461 ARG B C 1
ATOM 7688 O O . ARG B 1 461 ? -1.825 3.372 16.315 1.00 21.21 461 ARG B O 1
ATOM 7696 N N . PRO B 1 462 ? -2.381 3.400 18.523 1.00 20.92 462 PRO B N 1
ATOM 7697 C CA . PRO B 1 462 ? -3.477 2.439 18.379 1.00 21.22 462 PRO B CA 1
ATOM 7698 C C . PRO B 1 462 ? -4.763 3.126 17.896 1.00 23.18 462 PRO B C 1
ATOM 7699 O O . PRO B 1 462 ? -4.798 4.343 17.855 1.00 24.66 462 PRO B O 1
ATOM 7703 N N . ASP B 1 463 ? -5.776 2.327 17.547 1.00 24.23 463 ASP B N 1
ATOM 7704 C CA . ASP B 1 463 ? -7.089 2.859 17.061 1.00 26.17 463 ASP B CA 1
ATOM 7705 C C . ASP B 1 463 ? -8.107 2.801 18.210 1.00 26.86 463 ASP B C 1
ATOM 7706 O O . ASP B 1 463 ? -9.254 2.387 17.977 1.00 28.24 463 ASP B O 1
ATOM 7711 N N . PHE B 1 464 ? -7.689 3.197 19.416 1.00 26.18 464 PHE B N 1
ATOM 7712 C CA . PHE B 1 464 ? -8.496 3.166 20.663 1.00 26.46 464 PHE B CA 1
ATOM 7713 C C . PHE B 1 464 ? -7.941 4.239 21.596 1.00 26.34 464 PHE B C 1
ATOM 7714 O O . PHE B 1 464 ? -6.810 4.687 21.404 1.00 25.74 464 PHE B O 1
ATOM 7722 N N . PRO B 1 465 ? -8.738 4.690 22.593 1.00 27.07 465 PRO B N 1
ATOM 7723 C CA . PRO B 1 465 ? -8.334 5.768 23.514 1.00 27.02 465 PRO B CA 1
ATOM 7724 C C . PRO B 1 465 ? -7.008 5.520 24.253 1.00 25.17 465 PRO B C 1
ATOM 7725 O O . PRO B 1 465 ? -6.813 4.464 24.796 1.00 23.89 465 PRO B O 1
ATOM 7729 N N . VAL B 1 466 ? -6.120 6.508 24.212 1.00 24.44 466 VAL B N 1
ATOM 7730 C CA . VAL B 1 466 ? -4.856 6.505 24.990 1.00 23.31 466 VAL B CA 1
ATOM 7731 C C . VAL B 1 466 ? -4.947 7.598 26.066 1.00 23.78 466 VAL B C 1
ATOM 7732 O O . VAL B 1 466 ? -5.047 8.785 25.704 1.00 24.16 466 VAL B O 1
ATOM 7736 N N . TYR B 1 467 ? -4.877 7.179 27.335 1.00 23.29 467 TYR B N 1
ATOM 7737 C CA . TYR B 1 467 ? -4.988 8.034 28.540 1.00 23.74 467 TYR B CA 1
ATOM 7738 C C . TYR B 1 467 ? -3.597 8.245 29.127 1.00 22.84 467 TYR B C 1
ATOM 7739 O O . TYR B 1 467 ? -2.828 7.269 29.245 1.00 21.70 467 TYR B O 1
ATOM 7748 N N . GLY B 1 468 ? -3.308 9.497 29.496 1.00 23.05 468 GLY B N 1
ATOM 7749 C CA . GLY B 1 468 ? -1.977 9.918 29.950 1.00 22.49 468 GLY B CA 1
ATOM 7750 C C . GLY B 1 468 ? -1.988 10.132 31.441 1.00 22.67 468 GLY B C 1
ATOM 7751 O O . GLY B 1 468 ? -3.013 10.638 31.983 1.00 23.39 468 GLY B O 1
ATOM 7752 N N . PHE B 1 469 ? -0.895 9.761 32.094 1.00 21.95 469 PHE B N 1
ATOM 7753 C CA . PHE B 1 469 ? -0.727 9.972 33.543 1.00 22.39 469 PHE B CA 1
ATOM 7754 C C . PHE B 1 469 ? 0.636 10.626 33.755 1.00 22.68 469 PHE B C 1
ATOM 7755 O O . PHE B 1 469 ? 1.640 10.084 33.244 1.00 21.75 469 PHE B O 1
ATOM 7763 N N . SER B 1 470 ? 0.662 11.805 34.388 1.00 23.54 470 SER B N 1
ATOM 7764 C CA . SER B 1 470 ? 1.919 12.564 34.593 1.00 24.20 470 SER B CA 1
ATOM 7765 C C . SER B 1 470 ? 2.723 11.867 35.697 1.00 23.80 470 SER B C 1
ATOM 7766 O O . SER B 1 470 ? 2.120 11.561 36.796 1.00 23.86 470 SER B O 1
ATOM 7769 N N . VAL B 1 471 ? 4.018 11.657 35.450 1.00 23.48 471 VAL B N 1
ATOM 7770 C CA . VAL B 1 471 ? 4.925 10.856 36.328 1.00 23.48 471 VAL B CA 1
ATOM 7771 C C . VAL B 1 471 ? 5.874 11.802 37.069 1.00 24.85 471 VAL B C 1
ATOM 7772 O O . VAL B 1 471 ? 6.663 12.494 36.429 1.00 25.65 471 VAL B O 1
ATOM 7776 N N . PRO B 1 472 ? 5.902 11.832 38.421 1.00 25.74 472 PRO B N 1
ATOM 7777 C CA . PRO B 1 472 ? 6.925 12.605 39.131 1.00 27.02 472 PRO B CA 1
ATOM 7778 C C . PRO B 1 472 ? 8.326 12.266 38.596 1.00 27.20 472 PRO B C 1
ATOM 7779 O O . PRO B 1 472 ? 8.667 11.120 38.462 1.00 26.16 472 PRO B O 1
ATOM 7783 N N . LEU B 1 473 ? 9.100 13.278 38.229 1.00 28.90 473 LEU B N 1
ATOM 7784 C CA . LEU B 1 473 ? 10.361 13.059 37.474 1.00 29.22 473 LEU B CA 1
ATOM 7785 C C . LEU B 1 473 ? 11.251 12.160 38.335 1.00 28.87 473 LEU B C 1
ATOM 7786 O O . LEU B 1 473 ? 11.890 11.234 37.779 1.00 28.25 473 LEU B O 1
ATOM 7791 N N . ALA B 1 474 ? 11.264 12.455 39.639 1.00 29.29 474 ALA B N 1
ATOM 7792 C CA . ALA B 1 474 ? 12.186 11.887 40.644 1.00 29.34 474 ALA B CA 1
ATOM 7793 C C . ALA B 1 474 ? 11.982 10.372 40.700 1.00 27.67 474 ALA B C 1
ATOM 7794 O O . ALA B 1 474 ? 12.960 9.669 41.028 1.00 27.90 474 ALA B O 1
ATOM 7796 N N . ALA B 1 475 ? 10.755 9.937 40.398 1.00 26.95 475 ALA B N 1
ATOM 7797 C CA . ALA B 1 475 ? 10.287 8.535 40.458 1.00 25.81 475 ALA B CA 1
ATOM 7798 C C . ALA B 1 475 ? 11.073 7.700 39.454 1.00 24.59 475 ALA B C 1
ATOM 7799 O O . ALA B 1 475 ? 11.360 6.560 39.772 1.00 24.46 475 ALA B O 1
ATOM 7801 N N . MET B 1 476 ? 11.416 8.259 38.293 1.00 24.83 476 MET B N 1
ATOM 7802 C CA . MET B 1 476 ? 11.940 7.499 37.127 1.00 23.80 476 MET B CA 1
ATOM 7803 C C . MET B 1 476 ? 13.377 7.051 37.444 1.00 24.33 476 MET B C 1
ATOM 7804 O O . MET B 1 476 ? 14.170 7.874 38.010 1.00 24.82 476 MET B O 1
ATOM 7809 N N . ARG B 1 477 ? 13.678 5.792 37.122 1.00 23.32 477 ARG B N 1
ATOM 7810 C CA . ARG B 1 477 ? 14.962 5.112 37.438 1.00 23.98 477 ARG B CA 1
ATOM 7811 C C . ARG B 1 477 ? 15.736 4.836 36.138 1.00 22.78 477 ARG B C 1
ATOM 7812 O O . ARG B 1 477 ? 15.123 4.859 35.055 1.00 21.35 477 ARG B O 1
ATOM 7820 N N . ARG B 1 478 ? 17.040 4.609 36.254 1.00 22.63 478 ARG B N 1
ATOM 7821 C CA . ARG B 1 478 ? 17.826 3.985 35.177 1.00 22.22 478 ARG B CA 1
ATOM 7822 C C . ARG B 1 478 ? 17.259 2.582 34.940 1.00 20.52 478 ARG B C 1
ATOM 7823 O O . ARG B 1 478 ? 17.032 1.828 35.920 1.00 19.27 478 ARG B O 1
ATOM 7831 N N . GLY B 1 479 ? 17.001 2.288 33.673 1.00 19.51 479 GLY B N 1
ATOM 7832 C CA . GLY B 1 479 ? 16.578 0.953 33.193 1.00 18.23 479 GLY B CA 1
ATOM 7833 C C . GLY B 1 479 ? 15.070 0.755 33.192 1.00 17.38 479 GLY B C 1
ATOM 7834 O O . GLY B 1 479 ? 14.326 1.509 32.580 1.00 17.35 479 GLY B O 1
ATOM 7835 N N . TYR B 1 480 ? 14.616 -0.340 33.781 1.00 17.07 480 TYR B N 1
ATOM 7836 C CA . TYR B 1 480 ? 13.176 -0.660 33.882 1.00 15.95 480 TYR B CA 1
ATOM 7837 C C . TYR B 1 480 ? 12.492 0.344 34.806 1.00 16.22 480 TYR B C 1
ATOM 7838 O O . TYR B 1 480 ? 13.047 0.698 35.863 1.00 16.41 480 TYR B O 1
ATOM 7847 N N . ASN B 1 481 ? 11.271 0.704 34.425 1.00 15.36 481 ASN B N 1
ATOM 7848 C CA . ASN B 1 481 ? 10.350 1.502 35.237 1.00 15.55 481 ASN B CA 1
ATOM 7849 C C . ASN B 1 481 ? 9.021 0.773 35.214 1.00 14.79 481 ASN B C 1
ATOM 7850 O O . ASN B 1 481 ? 8.613 0.336 34.130 1.00 14.40 481 ASN B O 1
ATOM 7855 N N . LEU B 1 482 ? 8.380 0.685 36.379 1.00 14.66 482 LEU B N 1
ATOM 7856 C CA . LEU B 1 482 ? 7.250 -0.199 36.630 1.00 14.40 482 LEU B CA 1
ATOM 7857 C C . LEU B 1 482 ? 5.998 0.658 36.739 1.00 14.97 482 LEU B C 1
ATOM 7858 O O . LEU B 1 482 ? 5.868 1.459 37.711 1.00 15.49 482 LEU B O 1
ATOM 7863 N N . ILE B 1 483 ? 5.098 0.467 35.783 1.00 14.67 483 ILE B N 1
ATOM 7864 C CA . ILE B 1 483 ? 3.709 0.971 35.836 1.00 15.13 483 ILE B CA 1
ATOM 7865 C C . ILE B 1 483 ? 2.916 -0.070 36.613 1.00 15.26 483 ILE B C 1
ATOM 7866 O O . ILE B 1 483 ? 3.001 -1.280 36.267 1.00 14.71 483 ILE B O 1
ATOM 7871 N N . GLU B 1 484 ? 2.205 0.354 37.646 1.00 15.84 484 GLU B N 1
ATOM 7872 C CA . GLU B 1 484 ? 1.246 -0.546 38.322 1.00 15.93 484 GLU B CA 1
ATOM 7873 C C . GLU B 1 484 ? -0.072 0.179 38.161 1.00 16.26 484 GLU B C 1
ATOM 7874 O O . GLU B 1 484 ? -0.062 1.400 38.314 1.00 16.73 484 GLU B O 1
ATOM 7880 N N . VAL B 1 485 ? -1.128 -0.553 37.849 1.00 16.24 485 VAL B N 1
ATOM 7881 C CA . VAL B 1 485 ? -2.500 0.002 37.736 1.00 17.17 485 VAL B CA 1
ATOM 7882 C C . VAL B 1 485 ? -3.456 -0.861 38.554 1.00 17.51 485 VAL B C 1
ATOM 7883 O O . VAL B 1 485 ? -3.324 -2.129 38.552 1.00 16.79 485 VAL B O 1
ATOM 7887 N N . THR B 1 486 ? -4.493 -0.232 39.076 1.00 18.07 486 THR B N 1
ATOM 7888 C CA . THR B 1 486 ? -5.702 -0.939 39.539 1.00 18.89 486 THR B CA 1
ATOM 7889 C C . THR B 1 486 ? -6.895 -0.224 38.895 1.00 20.20 486 THR B C 1
ATOM 7890 O O . THR B 1 486 ? -6.803 1.012 38.722 1.00 20.96 486 THR B O 1
ATOM 7894 N N . ALA B 1 487 ? -7.964 -0.941 38.555 1.00 20.95 487 ALA B N 1
ATOM 7895 C CA . ALA B 1 487 ? -9.171 -0.374 37.905 1.00 22.32 487 ALA B CA 1
ATOM 7896 C C . ALA B 1 487 ? -10.378 -0.581 38.821 1.00 24.04 487 ALA B C 1
ATOM 7897 O O . ALA B 1 487 ? -10.425 -1.577 39.568 1.00 24.29 487 ALA B O 1
ATOM 7899 N N . ARG B 1 488 ? -11.299 0.372 38.815 1.00 25.31 488 ARG B N 1
ATOM 7900 C CA . ARG B 1 488 ? -12.582 0.333 39.558 1.00 27.23 488 ARG B CA 1
ATOM 7901 C C . ARG B 1 488 ? -13.686 -0.176 38.607 1.00 28.09 488 ARG B C 1
ATOM 7902 O O . ARG B 1 488 ? -14.832 -0.332 39.067 1.00 29.01 488 ARG B O 1
ATOM 7910 N N . GLN B 1 489 ? -13.348 -0.383 37.319 1.00 27.83 489 GLN B N 1
ATOM 7911 C CA . GLN B 1 489 ? -14.201 -1.017 36.277 1.00 28.52 489 GLN B CA 1
ATOM 7912 C C . GLN B 1 489 ? -13.354 -2.036 35.510 1.00 26.90 489 GLN B C 1
ATOM 7913 O O . GLN B 1 489 ? -12.134 -1.867 35.433 1.00 24.97 489 GLN B O 1
ATOM 7919 N N . GLU B 1 490 ? -13.986 -3.078 34.991 1.00 27.42 490 GLU B N 1
ATOM 7920 C CA . GLU B 1 490 ? -13.261 -4.097 34.189 1.00 27.22 490 GLU B CA 1
ATOM 7921 C C . GLU B 1 490 ? -12.786 -3.437 32.894 1.00 26.52 490 GLU B C 1
ATOM 7922 O O . GLU B 1 490 ? -13.540 -2.729 32.295 1.00 27.63 490 GLU B O 1
ATOM 7928 N N . LEU B 1 491 ? -11.522 -3.596 32.560 1.00 25.70 491 LEU B N 1
ATOM 7929 C CA . LEU B 1 491 ? -10.864 -2.858 31.457 1.00 25.55 491 LEU B CA 1
ATOM 7930 C C . LEU B 1 491 ? -9.896 -3.813 30.778 1.00 23.67 491 LEU B C 1
ATOM 7931 O O . LEU B 1 491 ? -9.335 -4.660 31.472 1.00 23.29 491 LEU B O 1
ATOM 7936 N N . ARG B 1 492 ? -9.730 -3.682 29.476 1.00 22.83 492 ARG B N 1
ATOM 7937 C CA . ARG B 1 492 ? -8.639 -4.370 28.757 1.00 21.27 492 ARG B CA 1
ATOM 7938 C C . ARG B 1 492 ? -7.668 -3.307 28.224 1.00 19.82 492 ARG B C 1
ATOM 7939 O O . ARG B 1 492 ? -8.118 -2.374 27.539 1.00 19.95 492 ARG B O 1
ATOM 7947 N N . PHE B 1 493 ? -6.387 -3.442 28.581 1.00 18.39 493 PHE B N 1
ATOM 7948 C CA . PHE B 1 493 ? -5.281 -2.589 28.084 1.00 17.97 493 PHE B CA 1
ATOM 7949 C C . PHE B 1 493 ? -4.723 -3.197 26.786 1.00 17.13 493 PHE B C 1
ATOM 7950 O O . PHE B 1 493 ? -4.405 -4.413 26.780 1.00 16.20 493 PHE B O 1
ATOM 7958 N N . GLY B 1 494 ? -4.556 -2.384 25.740 1.00 16.86 494 GLY B N 1
ATOM 7959 C CA . GLY B 1 494 ? -3.960 -2.841 24.469 1.00 15.99 494 GLY B CA 1
ATOM 7960 C C . GLY B 1 494 ? -2.728 -2.063 24.083 1.00 15.59 494 GLY B C 1
ATOM 7961 O O . GLY B 1 494 ? -2.167 -2.283 22.964 1.00 14.46 494 GLY B O 1
ATOM 7962 N N . TRP B 1 495 ? -2.292 -1.170 24.968 1.00 16.14 495 TRP B N 1
ATOM 7963 C CA . TRP B 1 495 ? -1.160 -0.259 24.694 1.00 16.41 495 TRP B CA 1
ATOM 7964 C C . TRP B 1 495 ? -0.638 0.342 26.003 1.00 16.61 495 TRP B C 1
ATOM 7965 O O . TRP B 1 495 ? -1.429 0.589 26.905 1.00 16.66 495 TRP B O 1
ATOM 7976 N N . ALA B 1 496 ? 0.677 0.497 26.096 1.00 16.05 496 ALA B N 1
ATOM 7977 C CA . ALA B 1 496 ? 1.382 1.043 27.278 1.00 16.11 496 ALA B CA 1
ATOM 7978 C C . ALA B 1 496 ? 2.667 1.659 26.742 1.00 15.80 496 ALA B C 1
ATOM 7979 O O . ALA B 1 496 ? 3.337 0.958 25.975 1.00 14.53 496 ALA B O 1
ATOM 7981 N N . GLU B 1 497 ? 2.972 2.906 27.086 1.00 16.19 497 GLU B N 1
ATOM 7982 C CA . GLU B 1 497 ? 4.318 3.433 26.805 1.00 16.75 497 GLU B CA 1
ATOM 7983 C C . GLU B 1 497 ? 4.649 4.551 27.773 1.00 16.82 497 GLU B C 1
ATOM 7984 O O . GLU B 1 497 ? 3.743 5.118 28.318 1.00 17.46 497 GLU B O 1
ATOM 7990 N N . PHE B 1 498 ? 5.932 4.809 27.961 1.00 16.71 498 PHE B N 1
ATOM 7991 C CA . PHE B 1 498 ? 6.463 6.071 28.532 1.00 17.66 498 PHE B CA 1
ATOM 7992 C C . PHE B 1 498 ? 6.848 7.008 27.380 1.00 18.52 498 PHE B C 1
ATOM 7993 O O . PHE B 1 498 ? 7.513 6.521 26.458 1.00 17.81 498 PHE B O 1
ATOM 8001 N N . LEU B 1 499 ? 6.377 8.266 27.432 1.00 20.46 499 LEU B N 1
ATOM 8002 C CA . LEU B 1 499 ? 6.821 9.438 26.609 1.00 22.03 499 LEU B CA 1
ATOM 8003 C C . LEU B 1 499 ? 7.678 10.349 27.505 1.00 23.42 499 LEU B C 1
ATOM 8004 O O . LEU B 1 499 ? 7.168 10.791 28.596 1.00 23.51 499 LEU B O 1
ATOM 8009 N N . ILE B 1 500 ? 8.933 10.567 27.116 1.00 23.73 500 ILE B N 1
ATOM 8010 C CA . ILE B 1 500 ? 9.923 11.372 27.870 1.00 25.52 500 ILE B CA 1
ATOM 8011 C C . ILE B 1 500 ? 10.287 12.536 26.965 1.00 27.54 500 ILE B C 1
ATOM 8012 O O . ILE B 1 500 ? 10.751 12.284 25.801 1.00 27.09 500 ILE B O 1
ATOM 8017 N N . ARG B 1 501 ? 10.039 13.744 27.456 1.00 29.90 501 ARG B N 1
ATOM 8018 C CA . ARG B 1 501 ? 10.212 15.004 26.688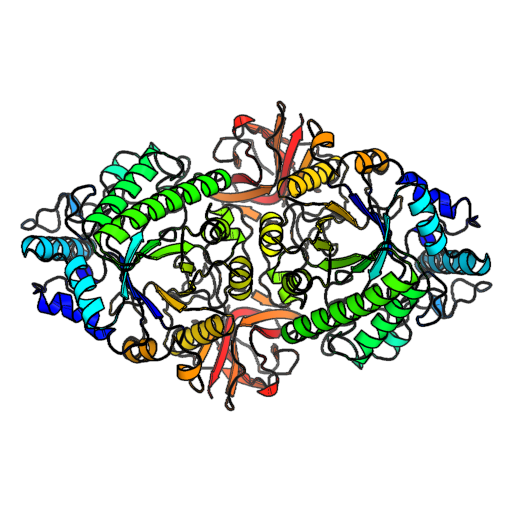 1.00 33.08 501 ARG B CA 1
ATOM 8019 C C . ARG B 1 501 ? 11.128 15.925 27.494 1.00 34.87 501 ARG B C 1
ATOM 8020 O O . ARG B 1 501 ? 10.679 16.647 28.363 1.00 34.54 501 ARG B O 1
ATOM 8028 N N . PRO B 1 502 ? 12.459 15.803 27.333 1.00 36.38 502 PRO B N 1
ATOM 8029 C CA . PRO B 1 502 ? 13.402 16.785 27.853 1.00 38.02 502 PRO B CA 1
ATOM 8030 C C . PRO B 1 502 ? 13.249 18.164 27.183 1.00 40.29 502 PRO B C 1
ATOM 8031 O O . PRO B 1 502 ? 12.222 18.830 27.372 1.00 41.50 502 PRO B O 1
#

Solvent-accessible surface area: 34557 Å² total; per-residue (Å²): 109,44,0,0,0,0,2,0,16,6,14,2,2,1,58,48,40,41,84,134,166,9,53,28,130,55,0,23,56,5,0,39,68,1,13,73,24,22,9,81,18,0,0,0,2,0,0,8,12,4,0,2,7,17,12,165,65,16,17,22,0,32,116,63,22,68,45,104,13,88,50,102,8,104,16,0,35,39,23,72,90,156,97,30,96,55,3,40,13,6,0,59,7,3,48,30,6,82,100,55,73,21,33,4,1,39,86,2,2,124,64,0,75,134,88,73,6,30,0,8,0,0,0,13,0,4,6,0,60,93,0,89,34,85,128,1,5,11,0,2,37,59,0,62,123,29,77,100,5,17,8,6,106,43,51,79,60,117,84,24,2,53,0,3,4,0,35,73,64,94,0,60,71,21,5,15,91,0,0,84,18,0,2,55,83,4,21,3,32,0,0,0,2,0,0,0,7,14,0,39,1,6,78,3,8,51,22,63,96,1,10,134,34,0,14,63,7,0,37,77,1,22,146,34,0,52,40,41,31,173,151,74,65,62,116,3,62,0,1,1,0,0,0,0,44,16,35,0,1,45,14,4,0,1,28,2,5,23,0,1,104,161,50,20,5,43,7,0,0,0,0,0,47,101,20,0,0,7,14,44,0,20,0,50,8,3,90,38,5,8,116,80,34,73,11,37,0,0,0,0,1,0,9,15,2,8,1,26,63,130,3,115,24,114,34,16,1,10,15,43,2,0,23,0,1,0,1,0,0,14,15,20,21,3,65,26,0,0,0,1,11,0,0,21,31,127,43,13,3,90,28,65,135,41,11,71,49,0,3,107,24,0,0,0,63,135,46,6,51,39,63,52,16,2,6,4,12,9,10,10,32,7,24,3,26,18,19,33,161,15,53,21,3,59,4,55,0,139,83,62,56,50,74,29,5,25,6,16,0,0,42,149,16,78,112,50,80,4,9,0,0,0,0,3,26,73,73,84,25,30,73,132,8,9,58,1,38,0,3,17,64,110,8,65,68,84,16,127,23,135,5,59,98,1,98,8,108,33,47,8,18,0,3,38,7,56,75,100,4,6,45,147,7,52,0,6,0,6,0,20,2,188,89,102,19,91,0,0,4,0,0,0,0,1,85,57,170,33,2,0,0,0,2,0,15,7,15,3,2,2,60,45,42,44,84,137,166,9,52,31,144,48,0,20,54,5,0,44,68,0,9,74,27,38,10,79,15,0,0,0,1,0,0,5,9,4,0,3,7,16,12,164,64,14,14,19,0,31,116,60,22,68,47,107,13,88,54,91,5,109,16,0,30,34,19,71,92,145,97,27,91,57,4,40,12,3,0,59,6,2,50,32,7,83,88,54,73,22,36,4,1,44,51,2,8,149,60,0,90,114,92,71,6,30,0,6,0,0,0,14,0,2,5,0,57,101,0,92,33,78,137,0,6,10,0,3,36,61,0,62,126,29,76,107,5,20,7,7,104,45,48,84,68,115,84,22,2,52,0,4,3,0,34,72,62,84,0,56,77,14,4,10,88,0,0,92,20,0,2,55,83,5,47,5,34,0,0,1,0,0,0,0,8,13,0,39,1,6,62,3,5,65,24,56,80,0,12,116,30,0,9,61,6,0,12,77,0,16,143,36,0,55,78,40,25,156,156,71,69,64,117,4,66,0,0,0,0,0,0,0,39,17,37,0,1,48,14,4,0,1,27,3,6,26,0,1,105,158,50,17,6,36,7,0,0,0,0,0,50,102,20,0,1,6,18,45,0,20,0,50,6,2,91,34,5,10,115,84,31,72,12,39,0,0,0,0,2,0,9,13,4,6,1,26,66,129,4,111,22,111,37,16,3,11,15,65,2,0,19,0,3,0,1,0,0,12,19,19,19,4,64,28,0,0,0,2,11,1,0,20,32,132,45,12,3,95,28,67,135,45,11,72,51,0,2,110,16,0,1,9,62,146,47,8,57,37,66,54,16,4,6,4,14,9,11,11,35,6,19,1,24,15,20,32,151,16,52,18,3,61,2,52,0,134,84,67,53,46,76,29,4,22,6,16,0,0,40,111,5,79,122,44,77,4,8,0,0,0,0,7,26,69,95,84,22,29,73,118,10,6,35,2,36,0,3,15,63,106,10,62,71,90,14,129,22,130,10,81,123,1,67,6,116,33,56,2,17,0,3,37,7,55,61,91,4,4,44,157,7,50,0,5,0,5,0,13,1,122,89,111,14,92,0,0,4,0,0,0,5,1,103,57

Secondary structure (DSSP, 8-state):
---EEEEEPSSHHHHHTBTB---HHHHHHHHHTTTTSSEEEEEE--BSSSBSS--SSS-BTTTT--TTS-SSSHHHHTS-HHHHHHHHHHHHHHHHHHHTT--HHHHHHHHHHHTT-EEEEEEESS--TTTT-TT-TTS-HHHHH-GGGBS-SS--SSGGGGSB-TTSHHHHHHHHHHHHHHHHH---SEEEEETTTTS--S-TT-HHHHHHHHHHHHHHHHHHHHHHHHHHTS--EEEEEE-SSHHHHHHTT--HHHHHHTTS-SEEEE---SS---S---HHHHHHHHTTS--EEEEEE-SB--SSTT-----B--HHHHHHHHHHHHHTT-SEEEESS--SSSSS-SSGGGHHHHHTTTT-HHHHTTS-EEEE--------TTPPP----SEEE-BT-EEEEEEE--S---SSEEEEEEEEE-----TTSEEEEETTEEPEEEEE--PPSS--SS-EEEEEPPGGG--SSEEEEEEEESS-EEEEEEEEEEE-/---EEEEE-SSHHHHHSTTS---HHHHHHHHHTTTTSSEEEEEE--BSSSBSS--SSS-BTTTT--TTS-SSSTTTTTS-HHHHHHHHHHHHHHHHHHHTT--HHHHHHHHHHHTT-EEEEEEESS--TTTT-TT-TTS-HHHHH-GGGBS-TT--SSGGGGSB-TTSHHHHHHHHHHHHHHHHH---SEEEEETTTTS--S-TT-HHHHHHHHHHHHHHHHHHHHHHHHHHTS--EEEEEE-SSHHHHHHTT--HHHHHHTTS-SEEEE---SSS--S---HHHHHHHHTTS-PEEEEEE-SB--SSTT----PBPPHHHHHHHHHHHHHTT-SEEEESS--SSSSS-S-GGGHHHHTTTTT-HHHHTTS-EEEE--------TTPPP----SEEE-BT-EEEEEEE--SPPPSSEEEEEEEEE-----TTTEEEEETTEEPEEEEE--PPSS--SS-EEEEE--GGG--SSEEEEEEEESS-EEEEEEEEEEE-

Nearest PDB structures (foldseek):
  6s0f-assembly1_B  TM=1.002E+00  e=0.000E+00  uncultured bacterium pG7
  6s0f-assembly1_A  TM=1.001E+00  e=0.000E+00  uncultured bacterium pG7
  6s04-assembly1_A  TM=1.001E+00  e=0.000E+00  uncultured bacterium pG7
  5ta5-assembly3_B-2  TM=3.529E-01  e=1.222E-07  Bacteroides uniformis
  5ta0-assembly2_B  TM=3.456E-01  e=1.297E-07  Bacteroides uniformis

Organism: NCBI:txid2341022

InterPro domains:
  IPR017853 Glycoside hydrolase superfamily [SSF51445] (99-231)